Protein AF-0000000076357551 (afdb_homodimer)

InterPro domains:
  IPR003406 Glycosyl transferase, family 14 [PF02485] (130-397)

pLDDT: mean 86.93, std 19.93, range [25.78, 98.94]

Foldseek 3Di:
DVVVVVVVVVVVVVCVVVVVVCCVVVVVVCLVPPVPQELVVLAPLPPPVSLVVLCVQQFQDPCQVVLLQQQVPPDDPPLPQFPQPVPPDFDPPAQDLVNLVVLLVPLVSNCRVNRAREYDNYPLLQVAEEEEEEEEEDRVPLVVLQCSQADYQLYAYEYAYAPPHDPSSVVSNQSNQVSHPRRHYFPDHFNDAPQACSVVVSSLSRLVVVLVDPRPHWKYKYYYSFKHFLAASVLVSVVVVVLVFAKFFAWAADDPVVVQQQQFFWDDDNHIDTDPHGADDQQADADWIFGALIMMHTNQLSVCCPPPPSNVSNSVSLRGGGNSSGTSVNRLLQHVVRTNHHHNDRVPGDHPQRTQTEAWDFQVQADDVVVPRPYHHASWDDDPRIHAHESNCSNVVSPGNHGMYPGHDCSTHVVSSSSSSNQNSCCSSNVDGND/DVVVVVVVVVVVVVCVVVVVVCCVVVVVVVLPPPPVQELVVLAPLPPPVSLVVLCVQQFQDPCQVVLLQQQVPPDDPPLPQFPQPVPPDFDPPAQDLVNLLVLLVPLVSNCRVNRAREYDNYPLLQVAAEEEEEEEEDRVPLVVLQCSQADYQLYAYEYAYAPPHDPSSVVSNQSNQVSHPRRHYFPDHFNDAPQACSVVVSSLSRLVVVLVDPRPHWKYKYYYSFKHFLAASVLVSVVVVVLVFAKFFAWAADDPVVVQQQQFFWDDDNHIDTDPHGADDQQAPADWIFGALIMMHTNQLSVCCPPPPSNVSNSVSLRGGGNSSGTSVNRLLQHPVRTNHHHSDRVPGDHPQRTQTEAWDFQVQADDVVVPRPYHHASWDDDPRTHAHESNCSNVVSPGNHGMYPGHDCSGHVVSSSSSSNQNSCCSSNVDGND

Structure (mmCIF, N/CA/C/O backbone):
data_AF-0000000076357551-model_v1
#
loop_
_entity.id
_entity.type
_entity.pdbx_description
1 polymer 'Beta-1,3-galactosyl-O-glycosyl-glycoprotein beta-1,6-N-acetylglucosaminyltransferase 3'
#
loop_
_atom_site.group_PDB
_atom_site.id
_atom_site.type_symbol
_atom_site.label_atom_id
_atom_site.label_alt_id
_atom_site.label_comp_id
_atom_site.label_asym_id
_atom_site.label_entity_id
_atom_site.label_seq_id
_atom_site.pdbx_PDB_ins_code
_atom_site.Cartn_x
_atom_site.Cartn_y
_atom_site.Cartn_z
_atom_site.occupancy
_atom_site.B_iso_or_equiv
_atom_site.auth_seq_id
_atom_site.auth_comp_id
_atom_site.auth_asym_id
_atom_site.auth_atom_id
_atom_site.pdbx_PDB_model_num
ATOM 1 N N . MET A 1 1 ? -20.016 38.375 -65.75 1 25.78 1 MET A N 1
ATOM 2 C CA . MET A 1 1 ? -20.672 37.406 -64.875 1 25.78 1 MET A CA 1
ATOM 3 C C . MET A 1 1 ? -19.656 36.719 -63.969 1 25.78 1 MET A C 1
ATOM 5 O O . MET A 1 1 ? -20.031 36.031 -63.031 1 25.78 1 MET A O 1
ATOM 9 N N . LYS A 1 2 ? -18.375 36.719 -64.375 1 35.62 2 LYS A N 1
ATOM 10 C CA . LYS A 1 2 ? -17.234 36.125 -63.719 1 35.62 2 LYS A CA 1
ATOM 11 C C . LYS A 1 2 ? -16.812 36.938 -62.5 1 35.62 2 LYS A C 1
ATOM 13 O O . LYS A 1 2 ? -16.219 36.406 -61.562 1 35.62 2 LYS A O 1
ATOM 18 N N . ARG A 1 3 ? -16.953 38.25 -62.625 1 33.41 3 ARG A N 1
ATOM 19 C CA . ARG A 1 3 ? -16.422 39.094 -61.562 1 33.41 3 ARG A CA 1
ATOM 20 C C . ARG A 1 3 ? -17.297 39 -60.312 1 33.41 3 ARG A C 1
ATOM 22 O O . ARG A 1 3 ? -16.844 39.312 -59.219 1 33.41 3 ARG A O 1
ATOM 29 N N . TRP A 1 4 ? -18.594 38.75 -60.562 1 34 4 TRP A N 1
ATOM 30 C CA . TRP A 1 4 ? -19.531 38.719 -59.406 1 34 4 TRP A CA 1
ATOM 31 C C . TRP A 1 4 ? -19.328 37.469 -58.594 1 34 4 TRP A C 1
ATOM 33 O O . TRP A 1 4 ? -19.641 37.438 -57.406 1 34 4 TRP A O 1
ATOM 43 N N . THR A 1 5 ? -18.875 36.281 -59.219 1 40.31 5 THR A N 1
ATOM 44 C CA . THR A 1 5 ? -18.75 35.031 -58.5 1 40.31 5 THR A CA 1
ATOM 45 C C . THR A 1 5 ? -17.578 35.094 -57.5 1 40.31 5 THR A C 1
ATOM 47 O O . THR A 1 5 ? -17.594 34.406 -56.5 1 40.31 5 THR A O 1
ATOM 50 N N . ARG A 1 6 ? -16.547 35.938 -57.812 1 41.34 6 ARG A N 1
ATOM 51 C CA . ARG A 1 6 ? -15.414 35.969 -56.906 1 41.34 6 ARG A CA 1
ATOM 52 C C . ARG A 1 6 ? -15.766 36.75 -55.625 1 41.34 6 ARG A C 1
ATOM 54 O O . ARG A 1 6 ? -15.156 36.531 -54.562 1 41.34 6 ARG A O 1
ATOM 61 N N . PHE A 1 7 ? -16.688 37.75 -55.812 1 40.28 7 PHE A N 1
ATOM 62 C CA . PHE A 1 7 ? -17.016 38.531 -54.625 1 40.28 7 PHE A CA 1
ATOM 63 C C . PHE A 1 7 ? -17.875 37.719 -53.656 1 40.28 7 PHE A C 1
ATOM 65 O O . PHE A 1 7 ? -17.688 37.781 -52.438 1 40.28 7 PHE A O 1
ATOM 72 N N . LEU A 1 8 ? -18.781 36.844 -54.219 1 39.62 8 LEU A N 1
ATOM 73 C CA . LEU A 1 8 ? -19.625 36.062 -53.312 1 39.62 8 LEU A CA 1
ATOM 74 C C . LEU A 1 8 ? -18.812 34.938 -52.656 1 39.62 8 LEU A C 1
ATOM 76 O O . LEU A 1 8 ? -19.094 34.562 -51.531 1 39.62 8 LEU A O 1
ATOM 80 N N . LEU A 1 9 ? -17.719 34.469 -53.344 1 42 9 LEU A N 1
ATOM 81 C CA . LEU A 1 9 ? -16.922 33.438 -52.688 1 42 9 LEU A CA 1
ATOM 82 C C . LEU A 1 9 ? -16.125 34.031 -51.531 1 42 9 LEU A C 1
ATOM 84 O O . LEU A 1 9 ? -15.945 33.375 -50.5 1 42 9 LEU A O 1
ATOM 88 N N . LYS A 1 10 ? -15.75 35.312 -51.688 1 40.88 10 LYS A N 1
ATOM 89 C CA . LYS A 1 10 ? -15.039 35.906 -50.531 1 40.88 10 LYS A CA 1
ATOM 90 C C . LYS A 1 10 ? -15.984 36.188 -49.375 1 40.88 10 LYS A C 1
ATOM 92 O O . LYS A 1 10 ? -15.578 36.125 -48.219 1 40.88 10 LYS A O 1
ATOM 97 N N . LEU A 1 11 ? -17.25 36.531 -49.719 1 39.38 11 LEU A N 1
ATOM 98 C CA . LEU A 1 11 ? -18.156 36.75 -48.625 1 39.38 11 LEU A CA 1
ATOM 99 C C . LEU A 1 11 ? -18.469 35.438 -47.906 1 39.38 11 LEU A C 1
ATOM 101 O O . LEU A 1 11 ? -18.641 35.406 -46.688 1 39.38 11 LEU A O 1
ATOM 105 N N . VAL A 1 12 ? -18.562 34.312 -48.75 1 41.03 12 VAL A N 1
ATOM 106 C CA . VAL A 1 12 ? -18.844 33.031 -48.062 1 41.03 12 VAL A CA 1
ATOM 107 C C . VAL A 1 12 ? -17.641 32.594 -47.25 1 41.03 12 VAL A C 1
ATOM 109 O O . VAL A 1 12 ? -17.781 32.062 -46.156 1 41.03 12 VAL A O 1
ATOM 112 N N . THR A 1 13 ? -16.375 32.906 -47.812 1 40.69 13 THR A N 1
ATOM 113 C CA . THR A 1 13 ? -15.234 32.531 -47 1 40.69 13 THR A CA 1
ATOM 114 C C . THR A 1 13 ? -15.141 33.406 -45.75 1 40.69 13 THR A C 1
ATOM 116 O O . THR A 1 13 ? -14.734 32.969 -44.688 1 40.69 13 THR A O 1
ATOM 119 N N . LEU A 1 14 ? -15.531 34.719 -45.906 1 38.53 14 LEU A N 1
ATOM 120 C CA . LEU A 1 14 ? -15.469 35.562 -44.719 1 38.53 14 LEU A CA 1
ATOM 121 C C . LEU A 1 14 ? -16.594 35.219 -43.75 1 38.53 14 LEU A C 1
ATOM 123 O O . LEU A 1 14 ? -16.422 35.25 -42.531 1 38.53 14 LEU A O 1
ATOM 127 N N . THR A 1 15 ? -17.766 34.812 -44.344 1 38.78 15 THR A N 1
ATOM 128 C CA . THR A 1 15 ? -18.797 34.406 -43.406 1 38.78 15 THR A CA 1
ATOM 129 C C . THR A 1 15 ? -18.453 33.094 -42.75 1 38.78 15 THR A C 1
ATOM 131 O O . THR A 1 15 ? -18.828 32.844 -41.594 1 38.78 15 THR A O 1
ATOM 134 N N . VAL A 1 16 ? -17.766 32.125 -43.531 1 40.69 16 VAL A N 1
ATOM 135 C CA . VAL A 1 16 ? -17.375 30.891 -42.875 1 40.69 16 VAL A CA 1
ATOM 136 C C . VAL A 1 16 ? -16.25 31.156 -41.875 1 40.69 16 VAL A C 1
ATOM 138 O O . VAL A 1 16 ? -16.203 30.562 -40.781 1 40.69 16 VAL A O 1
ATOM 141 N N . LEU A 1 17 ? -15.312 32.094 -42.188 1 38.75 17 LEU A N 1
ATOM 142 C CA . LEU A 1 17 ? -14.297 32.406 -41.188 1 38.75 17 LEU A CA 1
ATOM 143 C C . LEU A 1 17 ? -14.898 33.219 -40.031 1 38.75 17 LEU A C 1
ATOM 145 O O . LEU A 1 17 ? -14.508 33.031 -38.875 1 38.75 17 LEU A O 1
ATOM 149 N N . CYS A 1 18 ? -15.797 34.188 -40.312 1 36.44 18 CYS A N 1
ATOM 150 C CA . CYS A 1 18 ? -16.422 34.906 -39.188 1 36.44 18 CYS A CA 1
ATOM 151 C C . CYS A 1 18 ? -17.375 34 -38.438 1 36.44 18 CYS A C 1
ATOM 153 O O . CYS A 1 18 ? -17.625 34.25 -37.25 1 36.44 18 CYS A O 1
ATOM 155 N N . SER A 1 19 ? -18.094 33.062 -39.094 1 39.62 19 SER A N 1
ATOM 156 C CA . SER A 1 19 ? -18.922 32.156 -38.312 1 39.62 19 SER A CA 1
ATOM 157 C C . SER A 1 19 ? -18.062 31.172 -37.531 1 39.62 19 SER A C 1
ATOM 159 O O . SER A 1 19 ? -18.469 30.703 -36.469 1 39.62 19 SER A O 1
ATOM 161 N N . GLY A 1 20 ? -16.859 30.828 -37.969 1 37.97 20 GLY A N 1
ATOM 162 C CA . GLY A 1 20 ? -15.93 30.078 -37.156 1 37.97 20 GLY A CA 1
ATOM 163 C C . GLY A 1 20 ? -15.359 30.891 -36 1 37.97 20 GLY A C 1
ATOM 164 O O . GLY A 1 20 ? -15.18 30.375 -34.906 1 37.97 20 GLY A O 1
ATOM 165 N N . ALA A 1 21 ? -15.023 32.156 -36.219 1 41.28 21 ALA A N 1
ATOM 166 C CA . ALA A 1 21 ? -14.586 33.031 -35.125 1 41.28 21 ALA A CA 1
ATOM 167 C C . ALA A 1 21 ? -15.734 33.344 -34.188 1 41.28 21 ALA A C 1
ATOM 169 O O . ALA A 1 21 ? -15.539 33.469 -32.969 1 41.28 21 ALA A O 1
ATOM 170 N N . PHE A 1 22 ? -16.953 33.594 -34.688 1 41.53 22 PHE A N 1
ATOM 171 C CA . PHE A 1 22 ? -18.078 33.812 -33.781 1 41.53 22 PHE A CA 1
ATOM 172 C C . PHE A 1 22 ? -18.406 32.531 -33.031 1 41.53 22 PHE A C 1
ATOM 174 O O . PHE A 1 22 ? -18.812 32.594 -31.859 1 41.53 22 PHE A O 1
ATOM 181 N N . PHE A 1 23 ? -18.281 31.344 -33.656 1 40.5 23 PHE A N 1
ATOM 182 C CA . PHE A 1 23 ? -18.453 30.125 -32.875 1 40.5 23 PHE A CA 1
ATOM 183 C C . PHE A 1 23 ? -17.328 29.938 -31.875 1 40.5 23 PHE A C 1
ATOM 185 O O . PHE A 1 23 ? -17.547 29.484 -30.75 1 40.5 23 PHE A O 1
ATOM 192 N N . VAL A 1 24 ? -16.094 30.375 -32.219 1 40.41 24 VAL A N 1
ATOM 193 C CA . VAL A 1 24 ? -15.016 30.328 -31.234 1 40.41 24 VAL A CA 1
ATOM 194 C C . VAL A 1 24 ? -15.219 31.422 -30.188 1 40.41 24 VAL A C 1
ATOM 196 O O . VAL A 1 24 ? -15.055 31.188 -28.984 1 40.41 24 VAL A O 1
ATOM 199 N N . THR A 1 25 ? -15.625 32.656 -30.594 1 40.34 25 THR A N 1
ATOM 200 C CA . THR A 1 25 ? -15.875 33.719 -29.609 1 40.34 25 THR A CA 1
ATOM 201 C C . THR A 1 25 ? -17.141 33.406 -28.812 1 40.34 25 THR A C 1
ATOM 203 O O . THR A 1 25 ? -17.203 33.688 -27.609 1 40.34 25 THR A O 1
ATOM 206 N N . ARG A 1 26 ? -18.219 33.031 -29.469 1 38.56 26 ARG A N 1
ATOM 207 C CA . ARG A 1 26 ? -19.391 32.656 -28.688 1 38.56 26 ARG A CA 1
ATOM 208 C C . ARG A 1 26 ? -19.094 31.438 -27.812 1 38.56 26 ARG A C 1
ATOM 210 O O . ARG A 1 26 ? -19.547 31.375 -26.656 1 38.56 26 ARG A O 1
ATOM 217 N N . ASN A 1 27 ? -18.406 30.406 -28.297 1 37.94 27 ASN A N 1
ATOM 218 C CA . ASN A 1 27 ? -17.969 29.297 -27.438 1 37.94 27 ASN A CA 1
ATOM 219 C C . ASN A 1 27 ? -16.969 29.75 -26.391 1 37.94 27 ASN A C 1
ATOM 221 O O . ASN A 1 27 ? -17 29.281 -25.25 1 37.94 27 ASN A O 1
ATOM 225 N N . LEU A 1 28 ? -16.094 30.703 -26.703 1 38.53 28 LEU A N 1
ATOM 226 C CA . LEU A 1 28 ? -15.25 31.328 -25.703 1 38.53 28 LEU A CA 1
ATOM 227 C C . LEU A 1 28 ? -16.078 32.219 -24.766 1 38.53 28 LEU A C 1
ATOM 229 O O . LEU A 1 28 ? -15.828 32.219 -23.547 1 38.53 28 LEU A O 1
ATOM 233 N N . LEU A 1 29 ? -16.953 33.062 -25.25 1 37.53 29 LEU A N 1
ATOM 234 C CA . LEU A 1 29 ? -17.828 33.844 -24.391 1 37.53 29 LEU A CA 1
ATOM 235 C C . LEU A 1 29 ? -18.766 32.938 -23.609 1 37.53 29 LEU A C 1
ATOM 237 O O . LEU A 1 29 ? -19.047 33.219 -22.438 1 37.53 29 LEU A O 1
ATOM 241 N N . LEU A 1 30 ? -19.344 31.953 -24.203 1 35.62 30 LEU A N 1
ATOM 242 C CA . LEU A 1 30 ? -20.094 30.969 -23.422 1 35.62 30 LEU A CA 1
ATOM 243 C C . LEU A 1 30 ? -19.188 30.25 -22.438 1 35.62 30 LEU A C 1
ATOM 245 O O . LEU A 1 30 ? -19.594 29.922 -21.328 1 35.62 30 LEU A O 1
ATOM 249 N N . CYS A 1 31 ? -17.969 29.953 -22.797 1 35.91 31 CYS A N 1
ATOM 250 C CA . CYS A 1 31 ? -17.016 29.438 -21.812 1 35.91 31 CYS A CA 1
ATOM 251 C C . CYS A 1 31 ? -16.672 30.484 -20.766 1 35.91 31 CYS A C 1
ATOM 253 O O . CYS A 1 31 ? -16.516 30.172 -19.578 1 35.91 31 CYS A O 1
ATOM 255 N N . ARG A 1 32 ? -16.453 31.766 -21.078 1 37.69 32 ARG A N 1
ATOM 256 C CA . ARG A 1 32 ? -16.156 32.812 -20.109 1 37.69 32 ARG A CA 1
ATOM 257 C C . ARG A 1 32 ? -17.328 33.031 -19.156 1 37.69 32 ARG A C 1
ATOM 259 O O . ARG A 1 32 ? -17.141 33.25 -17.969 1 37.69 32 ARG A O 1
ATOM 266 N N . LYS A 1 33 ? -18.578 33.469 -19.656 1 36.5 33 LYS A N 1
ATOM 267 C CA . LYS A 1 33 ? -19.656 33.812 -18.75 1 36.5 33 LYS A CA 1
ATOM 268 C C . LYS A 1 33 ? -20.031 32.625 -17.859 1 36.5 33 LYS A C 1
ATOM 270 O O . LYS A 1 33 ? -20.344 32.812 -16.688 1 36.5 33 LYS A O 1
ATOM 275 N N . SER A 1 34 ? -20.469 31.5 -18.469 1 34.41 34 SER A N 1
ATOM 276 C CA . SER A 1 34 ? -21.031 30.375 -17.719 1 34.41 34 SER A CA 1
ATOM 277 C C . SER A 1 34 ? -19.953 29.641 -16.938 1 34.41 34 SER A C 1
ATOM 279 O O . SER A 1 34 ? -20.156 28.516 -16.484 1 34.41 34 SER A O 1
ATOM 281 N N . PHE A 1 35 ? -18.75 29.984 -17.078 1 39.78 35 PHE A N 1
ATOM 282 C CA . PHE A 1 35 ? -17.906 29.234 -16.141 1 39.78 35 PHE A CA 1
ATOM 283 C C . PHE A 1 35 ? -18.359 29.453 -14.703 1 39.78 35 PHE A C 1
ATOM 285 O O . PHE A 1 35 ? -17.641 30.078 -13.914 1 39.78 35 PHE A O 1
ATOM 292 N N . GLN A 1 36 ? -19.375 30.047 -14.477 1 33.44 36 GLN A N 1
ATOM 293 C CA . GLN A 1 36 ? -19.859 30.078 -13.109 1 33.44 36 GLN A CA 1
ATOM 294 C C . GLN A 1 36 ? -19.922 28.672 -12.508 1 33.44 36 GLN A C 1
ATOM 296 O O . GLN A 1 36 ? -20.938 27.969 -12.633 1 33.44 36 GLN A O 1
ATOM 301 N N . GLY A 1 37 ? -18.812 28.078 -12.039 1 39.44 37 GLY A N 1
ATOM 302 C CA . GLY A 1 37 ? -18.484 27.188 -10.938 1 39.44 37 GLY A CA 1
ATOM 303 C C . GLY A 1 37 ? -19.078 25.797 -11.086 1 39.44 37 GLY A C 1
ATOM 304 O O . GLY A 1 37 ? -19.266 25.094 -10.102 1 39.44 37 GLY A O 1
ATOM 305 N N . ASN A 1 38 ? -19.781 25.453 -12.164 1 42.03 38 ASN A N 1
ATOM 306 C CA . ASN A 1 38 ? -20.453 24.156 -12.023 1 42.03 38 ASN A CA 1
ATOM 307 C C . ASN A 1 38 ? -19.594 23.016 -12.555 1 42.03 38 ASN A C 1
ATOM 309 O O . ASN A 1 38 ? -19.047 23.109 -13.664 1 42.03 38 ASN A O 1
ATOM 313 N N . TRP A 1 39 ? -19.172 22.109 -11.75 1 45.03 39 TRP A N 1
ATOM 314 C CA . TRP A 1 39 ? -18.469 20.859 -12.008 1 45.03 39 TRP A CA 1
ATOM 315 C C . TRP A 1 39 ? -19.047 20.156 -13.234 1 45.03 39 TRP A C 1
ATOM 317 O O . TRP A 1 39 ? -18.312 19.5 -13.984 1 45.03 39 TRP A O 1
ATOM 327 N N . GLU A 1 40 ? -20.297 20.234 -13.414 1 46.78 40 GLU A N 1
ATOM 328 C CA . GLU A 1 40 ? -20.922 19.484 -14.492 1 46.78 40 GLU A CA 1
ATOM 329 C C . GLU A 1 40 ? -20.297 19.828 -15.844 1 46.78 40 GLU A C 1
ATOM 331 O O . GLU A 1 40 ? -20.203 18.969 -16.719 1 46.78 40 GLU A O 1
ATOM 336 N N . GLU A 1 41 ? -19.922 20.953 -15.906 1 47.31 41 GLU A N 1
ATOM 337 C CA . GLU A 1 41 ? -19.344 21.312 -17.188 1 47.31 41 GLU A CA 1
ATOM 338 C C . GLU A 1 41 ? -17.875 20.875 -17.281 1 47.31 41 GLU A C 1
ATOM 340 O O . GLU A 1 41 ? -17.375 20.609 -18.375 1 47.31 41 GLU A O 1
ATOM 345 N N . PHE A 1 42 ? -17.234 20.875 -16.25 1 50.62 42 PHE A N 1
ATOM 346 C CA . PHE A 1 42 ? -15.875 20.344 -16.203 1 50.62 42 PHE A CA 1
ATOM 347 C C . PHE A 1 42 ? -15.867 18.844 -16.422 1 50.62 42 PHE A C 1
ATOM 349 O O . PHE A 1 42 ? -14.852 18.266 -16.797 1 50.62 42 PHE A O 1
ATOM 356 N N . GLY A 1 43 ? -17 18.281 -16.234 1 49.03 43 GLY A N 1
ATOM 357 C CA . GLY A 1 43 ? -17.094 16.828 -16.141 1 49.03 43 GLY A CA 1
ATOM 358 C C . GLY A 1 43 ? -16.781 16.109 -17.438 1 49.03 43 GLY A C 1
ATOM 359 O O . GLY A 1 43 ? -16.703 14.883 -17.469 1 49.03 43 GLY A O 1
ATOM 360 N N . ASP A 1 44 ? -16.984 16.891 -18.531 1 50.41 44 ASP A N 1
ATOM 361 C CA . ASP A 1 44 ? -16.719 16.094 -19.734 1 50.41 44 ASP A CA 1
ATOM 362 C C . ASP A 1 44 ? -15.227 16.016 -20.016 1 50.41 44 ASP A C 1
ATOM 364 O O . ASP A 1 44 ? -14.625 16.984 -20.484 1 50.41 44 ASP A O 1
ATOM 368 N N . PRO A 1 45 ? -14.508 15.133 -19.453 1 52.97 45 PRO A N 1
ATOM 369 C CA . PRO A 1 45 ? -13.062 15 -19.641 1 52.97 45 PRO A CA 1
ATOM 370 C C . PRO A 1 45 ? -12.641 15.172 -21.109 1 52.97 45 PRO A C 1
ATOM 372 O O . PRO A 1 45 ? -11.453 15.352 -21.391 1 52.97 45 PRO A O 1
ATOM 375 N N . THR A 1 46 ? -13.555 15.078 -21.984 1 52.22 46 THR A N 1
ATOM 376 C CA . THR A 1 46 ? -13.234 15.086 -23.406 1 52.22 46 THR A CA 1
ATOM 377 C C . THR A 1 46 ? -13.133 16.516 -23.938 1 52.22 46 THR A C 1
ATOM 379 O O . THR A 1 46 ? -12.641 16.734 -25.047 1 52.22 46 THR A O 1
ATOM 382 N N . ASN A 1 47 ? -13.594 17.328 -23.078 1 62.25 47 ASN A N 1
ATOM 383 C CA . ASN A 1 47 ? -13.5 18.688 -23.625 1 62.25 47 ASN A CA 1
ATOM 384 C C . ASN A 1 47 ? -12.141 19.312 -23.344 1 62.25 47 ASN A C 1
ATOM 386 O O . ASN A 1 47 ? -11.984 20.062 -22.391 1 62.25 47 ASN A O 1
ATOM 390 N N . LYS A 1 48 ? -11.148 19.062 -24.094 1 69.06 48 LYS A N 1
ATOM 391 C CA . LYS A 1 48 ? -9.758 19.484 -23.969 1 69.06 48 LYS A CA 1
ATOM 392 C C . LYS A 1 48 ? -9.648 21.016 -23.984 1 69.06 48 LYS A C 1
ATOM 394 O O . LYS A 1 48 ? -8.828 21.578 -23.25 1 69.06 48 LYS A O 1
ATOM 399 N N . GLU A 1 49 ? -10.438 21.641 -24.688 1 70.38 49 GLU A N 1
ATOM 400 C CA . GLU A 1 49 ? -10.375 23.109 -24.797 1 70.38 49 GLU A CA 1
ATOM 401 C C . GLU A 1 49 ? -10.797 23.766 -23.484 1 70.38 49 GLU A C 1
ATOM 403 O O . GLU A 1 49 ? -10.172 24.734 -23.031 1 70.38 49 GLU A O 1
ATOM 408 N N . LEU A 1 50 ? -11.773 23.188 -22.969 1 72.88 50 LEU A N 1
ATOM 409 C CA . LEU A 1 50 ? -12.258 23.75 -21.703 1 72.88 50 LEU A CA 1
ATOM 410 C C . LEU A 1 50 ? -11.219 23.578 -20.609 1 72.88 50 LEU A C 1
ATOM 412 O O . LEU A 1 50 ? -11.016 24.484 -19.797 1 72.88 50 LEU A O 1
ATOM 416 N N . ARG A 1 51 ? -10.57 22.5 -20.609 1 76.62 51 ARG A N 1
ATOM 417 C CA . ARG A 1 51 ? -9.539 22.234 -19.609 1 76.62 51 ARG A CA 1
ATOM 418 C C . ARG A 1 51 ? -8.375 23.203 -19.766 1 76.62 51 ARG A C 1
ATOM 420 O O . ARG A 1 51 ? -7.812 23.672 -18.766 1 76.62 51 ARG A O 1
ATOM 427 N N . TYR A 1 52 ? -8.078 23.438 -20.969 1 76.19 52 TYR A N 1
ATOM 428 C CA . TYR A 1 52 ? -6.996 24.375 -21.219 1 76.19 52 TYR A CA 1
ATOM 429 C C . TYR A 1 52 ? -7.336 25.766 -20.672 1 76.19 52 TYR A C 1
ATOM 431 O O . TYR A 1 52 ? -6.508 26.391 -20 1 76.19 52 TYR A O 1
ATOM 439 N N . TYR A 1 53 ? -8.508 26.219 -20.938 1 74.5 53 TYR A N 1
ATOM 440 C CA . TYR A 1 53 ? -8.914 27.531 -20.438 1 74.5 53 TYR A CA 1
ATOM 441 C C . TYR A 1 53 ? -8.953 27.562 -18.922 1 74.5 53 TYR A C 1
ATOM 443 O O . TYR A 1 53 ? -8.539 28.547 -18.297 1 74.5 53 TYR A O 1
ATOM 451 N N . TYR A 1 54 ? -9.414 26.453 -18.375 1 76.62 54 TYR A N 1
ATOM 452 C CA . TYR A 1 54 ? -9.445 26.359 -16.922 1 76.62 54 TYR A CA 1
ATOM 453 C C . TYR A 1 54 ? -8.031 26.406 -16.328 1 76.62 54 TYR A C 1
ATOM 455 O O . TYR A 1 54 ? -7.781 27.125 -15.367 1 76.62 54 TYR A O 1
ATOM 463 N N . TYR A 1 55 ? -7.223 25.734 -17 1 78.94 55 TYR A N 1
ATOM 464 C CA . TYR A 1 55 ? -5.852 25.719 -16.5 1 78.94 55 TYR A CA 1
ATOM 465 C C . TYR A 1 55 ? -5.207 27.094 -16.625 1 78.94 55 TYR A C 1
ATOM 467 O O . TYR A 1 55 ? -4.496 27.531 -15.719 1 78.94 55 TYR A O 1
ATOM 475 N N . LYS A 1 56 ? -5.449 27.734 -17.672 1 78 56 LYS A N 1
ATOM 476 C CA . LYS A 1 56 ? -4.871 29.047 -17.859 1 78 56 LYS A CA 1
ATOM 477 C C . LYS A 1 56 ? -5.344 30.016 -16.781 1 78 56 LYS A C 1
ATOM 479 O O . LYS A 1 56 ? -4.566 30.844 -16.281 1 78 56 LYS A O 1
ATOM 484 N N . SER A 1 57 ? -6.527 29.812 -16.438 1 80.56 57 SER A N 1
ATOM 485 C CA . SER A 1 57 ? -7.094 30.703 -15.438 1 80.56 57 SER A CA 1
ATOM 486 C C . SER A 1 57 ? -6.586 30.359 -14.039 1 80.56 57 SER A C 1
ATOM 488 O O . SER A 1 57 ? -6.57 31.219 -13.156 1 80.56 57 SER A O 1
ATOM 490 N N . LEU A 1 58 ? -6.141 29.172 -13.844 1 86.12 58 LEU A N 1
ATOM 491 C CA . LEU A 1 58 ? -5.766 28.719 -12.508 1 86.12 58 LEU A CA 1
ATOM 492 C C . LEU A 1 58 ? -4.258 28.5 -12.414 1 86.12 58 LEU A C 1
ATOM 494 O O . LEU A 1 58 ? -3.762 28.016 -11.391 1 86.12 58 LEU A O 1
ATOM 498 N N . HIS A 1 59 ? -3.615 28.922 -13.367 1 82.56 59 HIS A N 1
ATOM 499 C CA . HIS A 1 59 ? -2.17 28.75 -13.43 1 82.56 59 HIS A CA 1
ATOM 500 C C . HIS A 1 59 ? -1.466 29.562 -12.352 1 82.56 59 HIS A C 1
ATOM 502 O O . HIS A 1 59 ? -1.78 30.75 -12.156 1 82.56 59 HIS A O 1
ATOM 508 N N . LEU A 1 60 ? -0.482 29.016 -11.594 1 82.5 60 LEU A N 1
ATOM 509 C CA . LEU A 1 60 ? 0.068 29.641 -10.398 1 82.5 60 LEU A CA 1
ATOM 510 C C . LEU A 1 60 ? 1.446 30.234 -10.672 1 82.5 60 LEU A C 1
ATOM 512 O O . LEU A 1 60 ? 1.887 31.156 -9.977 1 82.5 60 LEU A O 1
ATOM 516 N N . SER A 1 61 ? 2.25 29.578 -11.453 1 74.75 61 SER A N 1
ATOM 517 C CA . SER A 1 61 ? 3.609 30.078 -11.594 1 74.75 61 SER A CA 1
ATOM 518 C C . SER A 1 61 ? 4.102 29.969 -13.031 1 74.75 61 SER A C 1
ATOM 520 O O . SER A 1 61 ? 3.615 29.125 -13.789 1 74.75 61 SER A O 1
ATOM 522 N N . ASP A 1 62 ? 5.004 30.922 -13.195 1 69.44 62 ASP A N 1
ATOM 523 C CA . ASP A 1 62 ? 5.594 30.953 -14.523 1 69.44 62 ASP A CA 1
ATOM 524 C C . ASP A 1 62 ? 6.883 30.125 -14.57 1 69.44 62 ASP A C 1
ATOM 526 O O . ASP A 1 62 ? 7.672 30.25 -15.508 1 69.44 62 ASP A O 1
ATOM 530 N N . GLN A 1 63 ? 7.055 29.359 -13.555 1 73.06 63 GLN A N 1
ATOM 531 C CA . GLN A 1 63 ? 8.289 28.594 -13.492 1 73.06 63 GLN A CA 1
ATOM 532 C C . GLN A 1 63 ? 8.148 27.281 -14.258 1 73.06 63 GLN A C 1
ATOM 534 O O . GLN A 1 63 ? 8.828 26.297 -13.945 1 73.06 63 GLN A O 1
ATOM 539 N N . GLY A 1 64 ? 7.375 27.219 -15.18 1 70.06 64 GLY A N 1
ATOM 540 C CA . GLY A 1 64 ? 7.027 26 -15.867 1 70.06 64 GLY A CA 1
ATOM 541 C C . GLY A 1 64 ? 8.227 25.281 -16.469 1 70.06 64 GLY A C 1
ATOM 542 O O . GLY A 1 64 ? 8.375 24.078 -16.328 1 70.06 64 GLY A O 1
ATOM 543 N N . SER A 1 65 ? 9.109 26.016 -17.062 1 71.75 65 SER A N 1
ATOM 544 C CA . SER A 1 65 ? 10.25 25.406 -17.734 1 71.75 65 SER A CA 1
ATOM 545 C C . SER A 1 65 ? 11.219 24.797 -16.734 1 71.75 65 SER A C 1
ATOM 547 O O . SER A 1 65 ? 11.672 23.672 -16.906 1 71.75 65 SER A O 1
ATOM 549 N N . VAL A 1 66 ? 11.508 25.484 -15.664 1 78.88 66 VAL A N 1
ATOM 550 C CA . VAL A 1 66 ? 12.414 25.016 -14.625 1 78.88 66 VAL A CA 1
ATOM 551 C C . VAL A 1 66 ? 11.812 23.766 -13.953 1 78.88 66 VAL A C 1
ATOM 553 O O . VAL A 1 66 ? 12.523 22.797 -13.703 1 78.88 66 VAL A O 1
ATOM 556 N N . CYS A 1 67 ? 10.578 23.781 -13.742 1 85.88 67 CYS A N 1
ATOM 557 C CA . CYS A 1 67 ? 9.891 22.688 -13.07 1 85.88 67 CYS A CA 1
ATOM 558 C C . CYS A 1 67 ? 9.898 21.422 -13.922 1 85.88 67 CYS A C 1
ATOM 560 O O . CYS A 1 67 ? 10.211 20.328 -13.43 1 85.88 67 CYS A O 1
ATOM 562 N N . SER A 1 68 ? 9.648 21.656 -15.195 1 81.5 68 SER A N 1
ATOM 563 C CA . SER A 1 68 ? 9.578 20.516 -16.109 1 81.5 68 SER A CA 1
ATOM 564 C C . SER A 1 68 ? 10.938 19.844 -16.25 1 81.5 68 SER A C 1
ATOM 566 O O . SER A 1 68 ? 11.031 18.609 -16.297 1 81.5 68 SER A O 1
ATOM 568 N N . GLU A 1 69 ? 11.898 20.562 -16.25 1 80.94 69 GLU A N 1
ATOM 569 C CA . GLU A 1 69 ? 13.242 20.016 -16.406 1 80.94 69 GLU A CA 1
ATOM 570 C C . GLU A 1 69 ? 13.672 19.25 -15.148 1 80.94 69 GLU A C 1
ATOM 572 O O . GLU A 1 69 ? 14.336 18.219 -15.25 1 80.94 69 GLU A O 1
ATOM 577 N N . THR A 1 70 ? 13.289 19.75 -14.062 1 81.88 70 THR A N 1
ATOM 578 C CA . THR A 1 70 ? 13.703 19.156 -12.797 1 81.88 70 THR A CA 1
ATOM 579 C C . THR A 1 70 ? 12.891 17.906 -12.492 1 81.88 70 THR A C 1
ATOM 581 O O . THR A 1 70 ? 13.445 16.875 -12.086 1 81.88 70 THR A O 1
ATOM 584 N N . ILE A 1 71 ? 11.633 17.953 -12.727 1 84.19 71 ILE A N 1
ATOM 585 C CA . ILE A 1 71 ? 10.734 16.859 -12.383 1 84.19 71 ILE A CA 1
ATOM 586 C C . ILE A 1 71 ? 10.852 15.75 -13.438 1 84.19 71 ILE A C 1
ATOM 588 O O . ILE A 1 71 ? 10.789 14.562 -13.109 1 84.19 71 ILE A O 1
ATOM 592 N N . GLY A 1 72 ? 10.922 16 -14.82 1 71.31 72 GLY A N 1
ATOM 593 C CA . GLY A 1 72 ? 10.984 15.031 -15.891 1 71.31 72 GLY A CA 1
ATOM 594 C C . GLY A 1 72 ? 12.305 14.273 -15.938 1 71.31 72 GLY A C 1
ATOM 595 O O . GLY A 1 72 ? 12.43 13.289 -16.656 1 71.31 72 GLY A O 1
ATOM 596 N N . GLY A 1 73 ? 13.234 14.414 -14.984 1 60.94 73 GLY A N 1
ATOM 597 C CA . GLY A 1 73 ? 14.453 13.633 -14.844 1 60.94 73 GLY A CA 1
ATOM 598 C C . GLY A 1 73 ? 15.484 13.945 -15.914 1 60.94 73 GLY A C 1
ATOM 599 O O . GLY A 1 73 ? 16.562 13.336 -15.953 1 60.94 73 GLY A O 1
ATOM 600 N N . ASN A 1 74 ? 15.008 14.32 -17.219 1 47.88 74 ASN A N 1
ATOM 601 C CA . ASN A 1 74 ? 15.984 14.469 -18.297 1 47.88 74 ASN A CA 1
ATOM 602 C C . ASN A 1 74 ? 17.078 15.469 -17.938 1 47.88 74 ASN A C 1
ATOM 604 O O . ASN A 1 74 ? 18.016 15.672 -18.703 1 47.88 74 ASN A O 1
ATOM 608 N N . GLY A 1 75 ? 16.969 16.328 -17.062 1 40.56 75 GLY A N 1
ATOM 609 C CA . GLY A 1 75 ? 17.922 17.422 -16.938 1 40.56 75 GLY A CA 1
ATOM 610 C C . GLY A 1 75 ? 18.984 17.156 -15.891 1 40.56 75 GLY A C 1
ATOM 611 O O . GLY A 1 75 ? 18.797 16.328 -15.008 1 40.56 75 GLY A O 1
ATOM 612 N N . THR A 1 76 ? 20.203 17.281 -16.25 1 39.81 76 THR A N 1
ATOM 613 C CA . THR A 1 76 ? 21.312 17.562 -15.344 1 39.81 76 THR A CA 1
ATOM 614 C C . THR A 1 76 ? 20.844 18.422 -14.164 1 39.81 76 THR A C 1
ATOM 616 O O . THR A 1 76 ? 20.234 19.484 -14.367 1 39.81 76 THR A O 1
ATOM 619 N N . ALA A 1 77 ? 20.547 17.688 -13.047 1 43.28 77 ALA A N 1
ATOM 620 C CA . ALA A 1 77 ? 20.328 18.469 -11.836 1 43.28 77 ALA A CA 1
ATOM 621 C C . ALA A 1 77 ? 21 19.828 -11.938 1 43.28 77 ALA A C 1
ATOM 623 O O . ALA A 1 77 ? 22.219 19.922 -12.078 1 43.28 77 ALA A O 1
ATOM 624 N N . ILE A 1 78 ? 20.484 20.719 -12.562 1 42.44 78 ILE A N 1
ATOM 625 C CA . ILE A 1 78 ? 21.109 22.016 -12.367 1 42.44 78 ILE A CA 1
ATOM 626 C C . ILE A 1 78 ? 21.375 22.25 -10.883 1 42.44 78 ILE A C 1
ATOM 628 O O . ILE A 1 78 ? 20.453 22.188 -10.062 1 42.44 78 ILE A O 1
ATOM 632 N N . PRO A 1 79 ? 22.562 22.016 -10.461 1 46 79 PRO A N 1
ATOM 633 C CA . PRO A 1 79 ? 22.875 22.469 -9.102 1 46 79 PRO A CA 1
ATOM 634 C C . PRO A 1 79 ? 22.203 23.797 -8.742 1 46 79 PRO A C 1
ATOM 636 O O . PRO A 1 79 ? 22.469 24.812 -9.367 1 46 79 PRO A O 1
ATOM 639 N N . HIS A 1 80 ? 20.906 23.766 -8.695 1 48.72 80 HIS A N 1
ATOM 640 C CA . HIS A 1 80 ? 20.312 25 -8.203 1 48.72 80 HIS A CA 1
ATOM 641 C C . HIS A 1 80 ? 20.609 25.203 -6.719 1 48.72 80 HIS A C 1
ATOM 643 O O . HIS A 1 80 ? 20.391 24.297 -5.91 1 48.72 80 HIS A O 1
ATOM 649 N N . THR A 1 81 ? 21.625 25.859 -6.43 1 48.97 81 THR A N 1
ATOM 650 C CA . THR A 1 81 ? 21.844 26.297 -5.055 1 48.97 81 THR A CA 1
ATOM 651 C C . THR A 1 81 ? 20.672 27.125 -4.551 1 48.97 81 THR A C 1
ATOM 653 O O . THR A 1 81 ? 20.328 28.141 -5.137 1 48.97 81 THR A O 1
ATOM 656 N N . PRO A 1 82 ? 19.797 26.438 -3.824 1 53.62 82 PRO A N 1
ATOM 657 C CA . PRO A 1 82 ? 18.734 27.281 -3.279 1 53.62 82 PRO A CA 1
ATOM 658 C C . PRO A 1 82 ? 19.203 28.703 -2.939 1 53.62 82 PRO A C 1
ATOM 660 O O . PRO A 1 82 ? 20.359 28.891 -2.553 1 53.62 82 PRO A O 1
ATOM 663 N N . PRO A 1 83 ? 18.703 29.656 -3.523 1 47.22 83 PRO A N 1
ATOM 664 C CA . PRO A 1 83 ? 19.156 30.984 -3.133 1 47.22 83 PRO A CA 1
ATOM 665 C C . PRO A 1 83 ? 19.266 31.156 -1.618 1 47.22 83 PRO A C 1
ATOM 667 O O . PRO A 1 83 ? 18.25 31.375 -0.948 1 47.22 83 PRO A O 1
ATOM 670 N N . ASN A 1 84 ? 19.703 30.188 -0.968 1 45.5 84 ASN A N 1
ATOM 671 C CA . ASN A 1 84 ? 19.844 30.484 0.454 1 45.5 84 ASN A CA 1
ATOM 672 C C . ASN A 1 84 ? 20.5 31.844 0.687 1 45.5 84 ASN A C 1
ATOM 674 O O . ASN A 1 84 ? 21.641 32.062 0.272 1 45.5 84 ASN A O 1
ATOM 678 N N . LYS A 1 85 ? 19.797 32.906 0.769 1 46.69 85 LYS A N 1
ATOM 679 C CA . LYS A 1 85 ? 20.453 34.031 1.389 1 46.69 85 LYS A CA 1
ATOM 680 C C . LYS A 1 85 ? 21.078 33.656 2.73 1 46.69 85 LYS A C 1
ATOM 682 O O . LYS A 1 85 ? 20.391 33.156 3.617 1 46.69 85 LYS A O 1
ATOM 687 N N . PRO A 1 86 ? 22.297 33.375 2.787 1 42.25 86 PRO A N 1
ATOM 688 C CA . PRO A 1 86 ? 23 33 4.016 1 42.25 86 PRO A CA 1
ATOM 689 C C . PRO A 1 86 ? 22.438 33.688 5.254 1 42.25 86 PRO A C 1
ATOM 691 O O . PRO A 1 86 ? 22.641 33.219 6.375 1 42.25 86 PRO A O 1
ATOM 694 N N . ASP A 1 87 ? 21.922 34.875 5.145 1 43.03 87 ASP A N 1
ATOM 695 C CA . ASP A 1 87 ? 21.859 35.719 6.344 1 43.03 87 ASP A CA 1
ATOM 696 C C . ASP A 1 87 ? 20.547 35.5 7.094 1 43.03 87 ASP A C 1
ATOM 698 O O . ASP A 1 87 ? 20.266 36.188 8.062 1 43.03 87 ASP A O 1
ATOM 702 N N . GLY A 1 88 ? 19.766 34.375 6.875 1 49.03 88 GLY A N 1
ATOM 703 C CA . GLY A 1 88 ? 18.562 34.188 7.672 1 49.03 88 GLY A CA 1
ATOM 704 C C . GLY A 1 88 ? 17.438 35.156 7.305 1 49.03 88 GLY A C 1
ATOM 705 O O . GLY A 1 88 ? 16.391 35.156 7.945 1 49.03 88 GLY A O 1
ATOM 706 N N . SER A 1 89 ? 17.641 36.094 6.449 1 52.25 89 SER A N 1
ATOM 707 C CA . SER A 1 89 ? 16.641 37.125 6.176 1 52.25 89 SER A CA 1
ATOM 708 C C . SER A 1 89 ? 15.531 36.594 5.277 1 52.25 89 SER A C 1
ATOM 710 O O . SER A 1 89 ? 15.789 35.781 4.371 1 52.25 89 SER A O 1
ATOM 712 N N . PRO A 1 90 ? 14.25 36.875 5.691 1 57.94 90 PRO A N 1
ATOM 713 C CA . PRO A 1 90 ? 13.117 36.438 4.859 1 57.94 90 PRO A CA 1
ATOM 714 C C . PRO A 1 90 ? 13.25 36.906 3.408 1 57.94 90 PRO A C 1
ATOM 716 O O . PRO A 1 90 ? 13.898 37.938 3.133 1 57.94 90 PRO A O 1
ATOM 719 N N . ARG A 1 91 ? 12.648 36.062 2.479 1 69.38 91 ARG A N 1
ATOM 720 C CA . ARG A 1 91 ? 12.602 36.375 1.054 1 69.38 91 ARG A CA 1
ATOM 721 C C . ARG A 1 91 ? 11.867 37.688 0.802 1 69.38 91 ARG A C 1
ATOM 723 O O . ARG A 1 91 ? 10.883 37.969 1.479 1 69.38 91 ARG A O 1
ATOM 730 N N . ALA A 1 92 ? 12.492 38.594 0.069 1 58.59 92 ALA A N 1
ATOM 731 C CA . ALA A 1 92 ? 11.914 39.875 -0.272 1 58.59 92 ALA A CA 1
ATOM 732 C C . ALA A 1 92 ? 10.477 39.75 -0.763 1 58.59 92 ALA A C 1
ATOM 734 O O . ALA A 1 92 ? 9.656 40.625 -0.564 1 58.59 92 ALA A O 1
ATOM 735 N N . THR A 1 93 ? 10.07 38.531 -1.185 1 70.69 93 THR A N 1
ATOM 736 C CA . THR A 1 93 ? 8.766 38.344 -1.81 1 70.69 93 THR A CA 1
ATOM 737 C C . THR A 1 93 ? 7.812 37.625 -0.854 1 70.69 93 THR A C 1
ATOM 739 O O . THR A 1 93 ? 6.719 37.219 -1.25 1 70.69 93 THR A O 1
ATOM 742 N N . ARG A 1 94 ? 8.172 37.781 0.367 1 81.25 94 ARG A N 1
ATOM 743 C CA . ARG A 1 94 ? 7.324 37.094 1.337 1 81.25 94 ARG A CA 1
ATOM 744 C C . ARG A 1 94 ? 6.008 37.844 1.538 1 81.25 94 ARG A C 1
ATOM 746 O O . ARG A 1 94 ? 5.996 39.062 1.711 1 81.25 94 ARG A O 1
ATOM 753 N N . VAL A 1 95 ? 4.969 37.094 1.426 1 90.75 95 VAL A N 1
ATOM 754 C CA . VAL A 1 95 ? 3.656 37.688 1.718 1 90.75 95 VAL A CA 1
ATOM 755 C C . VAL A 1 95 ? 3.434 37.719 3.229 1 90.75 95 VAL A C 1
ATOM 757 O O . VAL A 1 95 ? 3.547 36.688 3.904 1 90.75 95 VAL A O 1
ATOM 760 N N . THR A 1 96 ? 3.127 38.844 3.768 1 93.94 96 THR A N 1
ATOM 761 C CA . THR A 1 96 ? 3.072 39.031 5.211 1 93.94 96 THR A CA 1
ATOM 762 C C . THR A 1 96 ? 1.651 38.844 5.73 1 93.94 96 THR A C 1
ATOM 764 O O . THR A 1 96 ? 0.709 38.719 4.945 1 93.94 96 THR A O 1
ATOM 767 N N . GLU A 1 97 ? 1.517 38.906 7.055 1 96.62 97 GLU A N 1
ATOM 768 C CA . GLU A 1 97 ? 0.215 38.812 7.711 1 96.62 97 GLU A CA 1
ATOM 769 C C . GLU A 1 97 ? -0.686 39.969 7.285 1 96.62 97 GLU A C 1
ATOM 771 O O . GLU A 1 97 ? -1.871 39.781 7.012 1 96.62 97 GLU A O 1
ATOM 776 N N . ASN A 1 98 ? -0.068 41.125 7.207 1 96.44 98 ASN A N 1
ATOM 777 C CA . ASN A 1 98 ? -0.841 42.281 6.797 1 96.44 98 ASN A CA 1
ATOM 778 C C . ASN A 1 98 ? -1.349 42.156 5.363 1 96.44 98 ASN A C 1
ATOM 780 O O . ASN A 1 98 ? -2.447 42.594 5.043 1 96.44 98 ASN A O 1
ATOM 784 N N . ASP A 1 99 ? -0.579 41.594 4.57 1 96.69 99 ASP A N 1
ATOM 785 C CA . ASP A 1 99 ? -1.006 41.375 3.195 1 96.69 99 ASP A CA 1
ATOM 786 C C . ASP A 1 99 ? -2.248 40.469 3.15 1 96.69 99 ASP A C 1
ATOM 788 O O . ASP A 1 99 ? -3.188 40.75 2.402 1 96.69 99 ASP A O 1
ATOM 792 N N . TYR A 1 100 ? -2.238 39.5 3.92 1 97.69 100 TYR A N 1
ATOM 793 C CA . TYR A 1 100 ? -3.369 38.562 3.922 1 97.69 100 TYR A CA 1
ATOM 794 C C . TYR A 1 100 ? -4.605 39.219 4.52 1 97.69 100 TYR A C 1
ATOM 796 O O . TYR A 1 100 ? -5.727 39 4.055 1 97.69 100 TYR A O 1
ATOM 804 N N . LEU A 1 101 ? -4.43 40.062 5.551 1 97.69 101 LEU A N 1
ATOM 805 C CA . LEU A 1 101 ? -5.547 40.812 6.109 1 97.69 101 LEU A CA 1
ATOM 806 C C . LEU A 1 101 ? -6.176 41.719 5.059 1 97.69 101 LEU A C 1
ATOM 808 O O . LEU A 1 101 ? -7.398 41.812 4.977 1 97.69 101 LEU A O 1
ATOM 812 N N . ASN A 1 102 ? -5.355 42.25 4.262 1 97.44 102 ASN A N 1
ATOM 813 C CA . ASN A 1 102 ? -5.836 43.094 3.191 1 97.44 102 ASN A CA 1
ATOM 814 C C . ASN A 1 102 ? -6.516 42.312 2.086 1 97.44 102 ASN A C 1
ATOM 816 O O . ASN A 1 102 ? -7.613 42.656 1.644 1 97.44 102 ASN A O 1
ATOM 820 N N . MET A 1 103 ? -5.918 41.25 1.684 1 97.19 103 MET A N 1
ATOM 821 C CA . MET A 1 103 ? -6.434 40.469 0.579 1 97.19 103 MET A CA 1
ATOM 822 C C . MET A 1 103 ? -7.789 39.844 0.932 1 97.19 103 MET A C 1
ATOM 824 O O . MET A 1 103 ? -8.648 39.688 0.063 1 97.19 103 MET A O 1
ATOM 828 N N . THR A 1 104 ? -7.992 39.562 2.176 1 98 104 THR A N 1
ATOM 829 C CA . THR A 1 104 ? -9.188 38.844 2.584 1 98 104 THR A CA 1
ATOM 830 C C . THR A 1 104 ? -10.32 39.781 2.934 1 98 104 THR A C 1
ATOM 832 O O . THR A 1 104 ? -11.398 39.344 3.355 1 98 104 THR A O 1
ATOM 835 N N . SER A 1 105 ? -10.094 41.031 2.846 1 97.75 105 SER A N 1
ATOM 836 C CA . SER A 1 105 ? -11.172 42 3.027 1 97.75 105 SER A CA 1
ATOM 837 C C . SER A 1 105 ? -12.266 41.781 1.979 1 97.75 105 SER A C 1
ATOM 839 O O . SER A 1 105 ? -13.414 42.156 2.203 1 97.75 105 SER A O 1
ATOM 841 N N . ASP A 1 106 ? -11.922 41.25 0.858 1 98 106 ASP A N 1
ATOM 842 C CA . ASP A 1 106 ? -12.812 40.812 -0.204 1 98 106 ASP A CA 1
ATOM 843 C C . ASP A 1 106 ? -12.578 39.344 -0.535 1 98 106 ASP A C 1
ATOM 845 O O . ASP A 1 106 ? -11.719 39 -1.356 1 98 106 ASP A O 1
ATOM 849 N N . CYS A 1 107 ? -13.422 38.562 0.006 1 97.88 107 CYS A N 1
ATOM 850 C CA . CYS A 1 107 ? -13.211 37.125 -0.073 1 97.88 107 CYS A CA 1
ATOM 851 C C . CYS A 1 107 ? -13.359 36.625 -1.505 1 97.88 107 CYS A C 1
ATOM 853 O O . CYS A 1 107 ? -12.664 35.719 -1.924 1 97.88 107 CYS A O 1
ATOM 855 N N . VAL A 1 108 ? -14.258 37.188 -2.217 1 96.44 108 VAL A N 1
ATOM 856 C CA . VAL A 1 108 ? -14.453 36.812 -3.611 1 96.44 108 VAL A CA 1
ATOM 857 C C . VAL A 1 108 ? -13.188 37.125 -4.41 1 96.44 108 VAL A C 1
ATOM 859 O O . VAL A 1 108 ? -12.68 36.281 -5.137 1 96.44 108 VAL A O 1
ATOM 862 N N . ALA A 1 109 ? -12.703 38.312 -4.215 1 95.56 109 ALA A N 1
ATOM 863 C CA . ALA A 1 109 ? -11.469 38.688 -4.891 1 95.56 109 ALA A CA 1
ATOM 864 C C . ALA A 1 109 ? -10.289 37.844 -4.422 1 95.56 109 ALA A C 1
ATOM 866 O O . ALA A 1 109 ? -9.43 37.469 -5.223 1 95.56 109 ALA A O 1
ATOM 867 N N . PHE A 1 110 ? -10.227 37.594 -3.182 1 97.38 110 PHE A N 1
ATOM 868 C CA . PHE A 1 110 ? -9.148 36.812 -2.604 1 97.38 110 PHE A CA 1
ATOM 869 C C . PHE A 1 110 ? -9.078 35.438 -3.252 1 97.38 110 PHE A C 1
ATOM 871 O O . PHE A 1 110 ? -8.023 35.031 -3.736 1 97.38 110 PHE A O 1
ATOM 878 N N . LYS A 1 111 ? -10.25 34.719 -3.301 1 96.5 111 LYS A N 1
ATOM 879 C CA . LYS A 1 111 ? -10.305 33.375 -3.879 1 96.5 111 LYS A CA 1
ATOM 880 C C . LYS A 1 111 ? -9.914 33.406 -5.352 1 96.5 111 LYS A C 1
ATOM 882 O O . LYS A 1 111 ? -9.219 32.5 -5.828 1 96.5 111 LYS A O 1
ATOM 887 N N . ARG A 1 112 ? -10.344 34.438 -6.012 1 92.69 112 ARG A N 1
ATOM 888 C CA . ARG A 1 112 ? -10.047 34.562 -7.434 1 92.69 112 ARG A CA 1
ATOM 889 C C . ARG A 1 112 ? -8.562 34.844 -7.66 1 92.69 112 ARG A C 1
ATOM 891 O O . ARG A 1 112 ? -7.922 34.188 -8.484 1 92.69 112 ARG A O 1
ATOM 898 N N . THR A 1 113 ? -8.039 35.781 -6.914 1 93 113 THR A N 1
ATOM 899 C CA . THR A 1 113 ? -6.66 36.219 -7.102 1 93 113 THR A CA 1
ATOM 900 C C . THR A 1 113 ? -5.684 35.125 -6.691 1 93 113 THR A C 1
ATOM 902 O O . THR A 1 113 ? -4.648 34.906 -7.332 1 93 113 THR A O 1
ATOM 905 N N . ARG A 1 114 ? -6.059 34.438 -5.641 1 95.25 114 ARG A N 1
ATOM 906 C CA . ARG A 1 114 ? -5.195 33.375 -5.164 1 95.25 114 ARG A CA 1
ATOM 907 C C . ARG A 1 114 ? -5.461 32.062 -5.918 1 95.25 114 ARG A C 1
ATOM 909 O O . ARG A 1 114 ? -4.793 31.062 -5.688 1 95.25 114 ARG A O 1
ATOM 916 N N . LYS A 1 115 ? -6.477 32.031 -6.777 1 94.31 115 LYS A N 1
ATOM 917 C CA . LYS A 1 115 ? -6.758 30.984 -7.742 1 94.31 115 LYS A CA 1
ATOM 918 C C . LYS A 1 115 ? -7.141 29.688 -7.039 1 94.31 115 LYS A C 1
ATOM 920 O O . LYS A 1 115 ? -6.617 28.625 -7.367 1 94.31 115 LYS A O 1
ATOM 925 N N . TYR A 1 116 ? -8.055 29.781 -6.102 1 95.94 116 TYR A N 1
ATOM 926 C CA . TYR A 1 116 ? -8.594 28.609 -5.434 1 95.94 116 TYR A CA 1
ATOM 927 C C . TYR A 1 116 ? -9.516 27.828 -6.367 1 95.94 116 TYR A C 1
ATOM 929 O O . TYR A 1 116 ? -10.273 28.422 -7.137 1 95.94 116 TYR A O 1
ATOM 937 N N . VAL A 1 117 ? -9.414 26.562 -6.289 1 92.62 117 VAL A N 1
ATOM 938 C CA . VAL A 1 117 ? -10.367 25.703 -6.969 1 92.62 117 VAL A CA 1
ATOM 939 C C . VAL A 1 117 ? -11.617 25.531 -6.113 1 92.62 117 VAL A C 1
ATOM 941 O O . VAL A 1 117 ? -11.586 24.891 -5.07 1 92.62 117 VAL A O 1
ATOM 944 N N . THR A 1 118 ? -12.789 26.031 -6.598 1 92.06 118 THR A N 1
ATOM 945 C CA . THR A 1 118 ? -13.953 26.125 -5.727 1 92.06 118 THR A CA 1
ATOM 946 C C . THR A 1 118 ? -15.055 25.172 -6.184 1 92.06 118 THR A C 1
ATOM 948 O O . THR A 1 118 ? -16.219 25.344 -5.816 1 92.06 118 THR A O 1
ATOM 951 N N . PHE A 1 119 ? -14.781 24.219 -7.016 1 90.75 119 PHE A N 1
ATOM 952 C CA . PHE A 1 119 ? -15.719 23.188 -7.434 1 90.75 119 PHE A CA 1
ATOM 953 C C . PHE A 1 119 ? -15.016 21.828 -7.508 1 90.75 119 PHE A C 1
ATOM 955 O O . PHE A 1 119 ? -13.805 21.766 -7.707 1 90.75 119 PHE A O 1
ATOM 962 N N . PRO A 1 120 ? -15.781 20.812 -7.273 1 93.31 120 PRO A N 1
ATOM 963 C CA . PRO A 1 120 ? -15.164 19.484 -7.395 1 93.31 120 PRO A CA 1
ATOM 964 C C . PRO A 1 120 ? -14.711 19.172 -8.82 1 93.31 120 PRO A C 1
ATOM 966 O O . PRO A 1 120 ? -15.406 19.516 -9.781 1 93.31 120 PRO A O 1
ATOM 969 N N . LEU A 1 121 ? -13.586 18.531 -8.93 1 90.44 121 LEU A N 1
ATOM 970 C CA . LEU A 1 121 ? -13.016 18.266 -10.242 1 90.44 121 LEU A CA 1
ATOM 971 C C . LEU A 1 121 ? -13.477 16.922 -10.781 1 90.44 121 LEU A C 1
ATOM 973 O O . LEU A 1 121 ? -13.25 16.594 -11.953 1 90.44 121 LEU A O 1
ATOM 977 N N . SER A 1 122 ? -14.062 16.062 -9.953 1 87.62 122 SER A N 1
ATOM 978 C CA . SER A 1 122 ? -14.68 14.812 -10.375 1 87.62 122 SER A CA 1
ATOM 979 C C . SER A 1 122 ? -15.812 14.406 -9.445 1 87.62 122 SER A C 1
ATOM 981 O O . SER A 1 122 ? -15.891 14.883 -8.305 1 87.62 122 SER A O 1
ATOM 983 N N . GLU A 1 123 ? -16.656 13.492 -9.961 1 88.44 123 GLU A N 1
ATOM 984 C CA . GLU A 1 123 ? -17.734 12.977 -9.125 1 88.44 123 GLU A CA 1
ATOM 985 C C . GLU A 1 123 ? -17.203 12.148 -7.969 1 88.44 123 GLU A C 1
ATOM 987 O O . GLU A 1 123 ? -17.703 12.234 -6.848 1 88.44 123 GLU A O 1
ATOM 992 N N . GLU A 1 124 ? -16.172 11.406 -8.234 1 90.75 124 GLU A N 1
ATOM 993 C CA . GLU A 1 124 ? -15.555 10.578 -7.199 1 90.75 124 GLU A CA 1
ATOM 994 C C . GLU A 1 124 ? -15.055 11.438 -6.043 1 90.75 124 GLU A C 1
ATOM 996 O O . GLU A 1 124 ? -15.258 11.094 -4.875 1 90.75 124 GLU A O 1
ATOM 1001 N N . GLU A 1 125 ? -14.477 12.531 -6.34 1 94.81 125 GLU A N 1
ATOM 1002 C CA . GLU A 1 125 ? -14 13.453 -5.309 1 94.81 125 GLU A CA 1
ATOM 1003 C C . GLU A 1 125 ? -15.164 14.086 -4.555 1 94.81 125 GLU A C 1
ATOM 1005 O O . GLU A 1 125 ? -15.109 14.242 -3.334 1 94.81 125 GLU A O 1
ATOM 1010 N N . LYS A 1 126 ? -16.188 14.422 -5.297 1 94.94 126 LYS A N 1
ATOM 1011 C CA . LYS A 1 126 ? -17.344 15.102 -4.727 1 94.94 126 LYS A CA 1
ATOM 1012 C C . LYS A 1 126 ? -17.984 14.258 -3.631 1 94.94 126 LYS A C 1
ATOM 1014 O O . LYS A 1 126 ? -18.359 14.781 -2.58 1 94.94 126 LYS A O 1
ATOM 1019 N N . VAL A 1 127 ? -18 13 -3.832 1 95.62 127 VAL A N 1
ATOM 1020 C CA . VAL A 1 127 ? -18.781 12.164 -2.93 1 95.62 127 VAL A CA 1
ATOM 1021 C C . VAL A 1 127 ? -17.875 11.523 -1.891 1 95.62 127 VAL A C 1
ATOM 1023 O O . VAL A 1 127 ? -18.281 10.617 -1.161 1 95.62 127 VAL A O 1
ATOM 1026 N N . PHE A 1 128 ? -16.656 11.906 -1.827 1 97.75 128 PHE A N 1
ATOM 1027 C CA . PHE A 1 128 ? -15.711 11.352 -0.867 1 97.75 128 PHE A CA 1
ATOM 1028 C C . PHE A 1 128 ? -14.945 12.461 -0.156 1 97.75 128 PHE A C 1
ATOM 1030 O O . PHE A 1 128 ? -13.727 12.586 -0.317 1 97.75 128 PHE A O 1
ATOM 1037 N N . PRO A 1 129 ? -15.594 13.195 0.688 1 98.75 129 PRO A N 1
ATOM 1038 C CA . PRO A 1 129 ? -14.945 14.305 1.397 1 98.75 129 PRO A CA 1
ATOM 1039 C C . PRO A 1 129 ? -13.906 13.828 2.408 1 98.75 129 PRO A C 1
ATOM 1041 O O . PRO A 1 129 ? -14.094 12.789 3.055 1 98.75 129 PRO A O 1
ATOM 1044 N N . ILE A 1 130 ? -12.891 14.594 2.561 1 98.88 130 ILE A N 1
ATOM 1045 C CA . ILE A 1 130 ? -11.789 14.328 3.475 1 98.88 130 ILE A CA 1
ATOM 1046 C C . ILE A 1 130 ? -11.703 15.43 4.523 1 98.88 130 ILE A C 1
ATOM 1048 O O . ILE A 1 130 ? -11.992 16.594 4.227 1 98.88 130 ILE A O 1
ATOM 1052 N N . ALA A 1 131 ? -11.336 15.07 5.711 1 98.94 131 ALA A N 1
ATOM 1053 C CA . ALA A 1 131 ? -11.078 16.062 6.758 1 98.94 131 ALA A CA 1
ATOM 1054 C C . ALA A 1 131 ? -9.578 16.25 6.973 1 98.94 131 ALA A C 1
ATOM 1056 O O . ALA A 1 131 ? -8.805 15.297 6.883 1 98.94 131 ALA A O 1
ATOM 1057 N N . PHE A 1 132 ? -9.242 17.469 7.262 1 98.94 132 PHE A N 1
ATOM 1058 C CA . PHE A 1 132 ? -7.855 17.797 7.586 1 98.94 132 PHE A CA 1
ATOM 1059 C C . PHE A 1 132 ? -7.777 18.531 8.922 1 98.94 132 PHE A C 1
ATOM 1061 O O . PHE A 1 132 ? -8.562 19.438 9.195 1 98.94 132 PHE A O 1
ATOM 1068 N N . SER A 1 133 ? -6.918 18.094 9.797 1 98.88 133 SER A N 1
ATOM 1069 C CA . SER A 1 133 ? -6.457 18.844 10.953 1 98.88 133 SER A CA 1
ATOM 1070 C C . SER A 1 133 ? -5.102 19.5 10.688 1 98.88 133 SER A C 1
ATOM 1072 O O . SER A 1 133 ? -4.105 18.797 10.477 1 98.88 133 SER A O 1
ATOM 1074 N N . ILE A 1 134 ? -5.082 20.766 10.695 1 98.81 134 ILE A N 1
ATOM 1075 C CA . ILE A 1 134 ? -3.855 21.5 10.391 1 98.81 134 ILE A CA 1
ATOM 1076 C C . ILE A 1 134 ? -3.41 22.297 11.617 1 98.81 134 ILE A C 1
ATOM 1078 O O . ILE A 1 134 ? -4.051 23.281 12 1 98.81 134 ILE A O 1
ATOM 1082 N N . VAL A 1 135 ? -2.299 21.891 12.188 1 98.56 135 VAL A N 1
ATOM 1083 C CA . VAL A 1 135 ? -1.776 22.531 13.391 1 98.56 135 VAL A CA 1
ATOM 1084 C C . VAL A 1 135 ? -0.584 23.422 13.039 1 98.56 135 VAL A C 1
ATOM 1086 O O . VAL A 1 135 ? 0.443 22.922 12.562 1 98.56 135 VAL A O 1
ATOM 1089 N N . ILE A 1 136 ? -0.758 24.734 13.297 1 98.38 136 ILE A N 1
ATOM 1090 C CA . ILE A 1 136 ? 0.269 25.672 12.836 1 98.38 136 ILE A CA 1
ATOM 1091 C C . ILE A 1 136 ? 0.612 26.656 13.945 1 98.38 136 ILE A C 1
ATOM 1093 O O . ILE A 1 136 ? -0.156 26.812 14.898 1 98.38 136 ILE A O 1
ATOM 1097 N N . HIS A 1 137 ? 1.836 27.344 13.82 1 97.06 137 HIS A N 1
ATOM 1098 C CA . HIS A 1 137 ? 2.244 28.266 14.867 1 97.06 137 HIS A CA 1
ATOM 1099 C C . HIS A 1 137 ? 2.887 29.516 14.273 1 97.06 137 HIS A C 1
ATOM 1101 O O . HIS A 1 137 ? 3.074 30.516 14.969 1 97.06 137 HIS A O 1
ATOM 1107 N N . GLU A 1 138 ? 3.262 29.406 12.969 1 94.38 138 GLU A N 1
ATOM 1108 C CA . GLU A 1 138 ? 3.877 30.562 12.312 1 94.38 138 GLU A CA 1
ATOM 1109 C C . GLU A 1 138 ? 3.791 30.438 10.797 1 94.38 138 GLU A C 1
ATOM 1111 O O . GLU A 1 138 ? 3.248 29.469 10.273 1 94.38 138 GLU A O 1
ATOM 1116 N N . ASN A 1 139 ? 4.227 31.5 10.016 1 94.12 139 ASN A N 1
ATOM 1117 C CA . ASN A 1 139 ? 4.359 31.531 8.562 1 94.12 139 ASN A CA 1
ATOM 1118 C C . ASN A 1 139 ? 3.008 31.391 7.871 1 94.12 139 ASN A C 1
ATOM 1120 O O . ASN A 1 139 ? 2.709 30.344 7.301 1 94.12 139 ASN A O 1
ATOM 1124 N N . VAL A 1 140 ? 2.344 32.469 7.82 1 97.06 140 VAL A N 1
ATOM 1125 C CA . VAL A 1 140 ? 1 32.469 7.258 1 97.06 140 VAL A CA 1
ATOM 1126 C C . VAL A 1 140 ? 1.068 32.156 5.762 1 97.06 140 VAL A C 1
ATOM 1128 O O . VAL A 1 140 ? 0.159 31.547 5.203 1 97.06 140 VAL A O 1
ATOM 1131 N N . GLU A 1 141 ? 2.127 32.531 5.137 1 97.12 141 GLU A N 1
ATOM 1132 C CA . GLU A 1 141 ? 2.289 32.25 3.715 1 97.12 141 GLU A CA 1
ATOM 1133 C C . GLU A 1 141 ? 2.324 30.75 3.445 1 97.12 141 GLU A C 1
ATOM 1135 O O . GLU A 1 141 ? 1.634 30.25 2.551 1 97.12 141 GLU A O 1
ATOM 1140 N N . MET A 1 142 ? 3.152 30.047 4.215 1 96.88 142 MET A N 1
ATOM 1141 C CA . MET A 1 142 ? 3.248 28.594 4.051 1 96.88 142 MET A CA 1
ATOM 1142 C C . MET A 1 142 ? 1.903 27.938 4.32 1 96.88 142 MET A C 1
ATOM 1144 O O . MET A 1 142 ? 1.497 27.031 3.586 1 96.88 142 MET A O 1
ATOM 1148 N N . PHE A 1 143 ? 1.267 28.469 5.309 1 98.19 143 PHE A N 1
ATOM 1149 C CA . PHE A 1 143 ? -0.055 27.953 5.637 1 98.19 143 PHE A CA 1
ATOM 1150 C C . PHE A 1 143 ? -1.015 28.141 4.469 1 98.19 143 PHE A C 1
ATOM 1152 O O . PHE A 1 143 ? -1.692 27.188 4.059 1 98.19 143 PHE A O 1
ATOM 1159 N N . GLU A 1 144 ? -1.117 29.281 4.023 1 98.44 144 GLU A N 1
ATOM 1160 C CA . GLU A 1 144 ? -2.086 29.562 2.971 1 98.44 144 GLU A CA 1
ATOM 1161 C C . GLU A 1 144 ? -1.772 28.781 1.698 1 98.44 144 GLU A C 1
ATOM 1163 O O . GLU A 1 144 ? -2.682 28.312 1.011 1 98.44 144 GLU A O 1
ATOM 1168 N N . ARG A 1 145 ? -0.545 28.625 1.364 1 97.44 145 ARG A N 1
ATOM 1169 C CA . ARG A 1 145 ? -0.156 27.875 0.181 1 97.44 145 ARG A CA 1
ATOM 1170 C C . ARG A 1 145 ? -0.49 26.391 0.347 1 97.44 145 ARG A C 1
ATOM 1172 O O . ARG A 1 145 ? -0.9 25.734 -0.61 1 97.44 145 ARG A O 1
ATOM 1179 N N . LEU A 1 146 ? -0.3 25.891 1.545 1 98.62 146 LEU A N 1
ATOM 1180 C CA . LEU A 1 146 ? -0.756 24.547 1.843 1 98.62 146 LEU A CA 1
ATOM 1181 C C . LEU A 1 146 ? -2.262 24.422 1.64 1 98.62 146 LEU A C 1
ATOM 1183 O O . LEU A 1 146 ? -2.727 23.516 0.939 1 98.62 146 LEU A O 1
ATOM 1187 N N . LEU A 1 147 ? -2.967 25.328 2.242 1 98.75 147 LEU A N 1
ATOM 1188 C CA . LEU A 1 147 ? -4.422 25.312 2.129 1 98.75 147 LEU A CA 1
ATOM 1189 C C . LEU A 1 147 ? -4.855 25.359 0.668 1 98.75 147 LEU A C 1
ATOM 1191 O O . LEU A 1 147 ? -5.695 24.578 0.237 1 98.75 147 LEU A O 1
ATOM 1195 N N . ARG A 1 148 ? -4.262 26.234 -0.066 1 98 148 ARG A N 1
ATOM 1196 C CA . ARG A 1 148 ? -4.594 26.375 -1.48 1 98 148 ARG A CA 1
ATOM 1197 C C . ARG A 1 148 ? -4.312 25.078 -2.238 1 98 148 ARG A C 1
ATOM 1199 O O . ARG A 1 148 ? -5.078 24.703 -3.123 1 98 148 ARG A O 1
ATOM 1206 N N . GLY A 1 149 ? -3.266 24.438 -1.855 1 97.19 149 GLY A N 1
ATOM 1207 C CA . GLY A 1 149 ? -2.855 23.219 -2.525 1 97.19 149 GLY A CA 1
ATOM 1208 C C . GLY A 1 149 ? -3.807 22.047 -2.287 1 97.19 149 GLY A C 1
ATOM 1209 O O . GLY A 1 149 ? -3.943 21.172 -3.139 1 97.19 149 GLY A O 1
ATOM 1210 N N . ILE A 1 150 ? -4.543 22.094 -1.159 1 98.44 150 ILE A N 1
ATOM 1211 C CA . ILE A 1 150 ? -5.344 20.922 -0.826 1 98.44 150 ILE A CA 1
ATOM 1212 C C . ILE A 1 150 ? -6.824 21.281 -0.825 1 98.44 150 ILE A C 1
ATOM 1214 O O . ILE A 1 150 ? -7.688 20.422 -0.732 1 98.44 150 ILE A O 1
ATOM 1218 N N . TYR A 1 151 ? -7.152 22.516 -1.035 1 98.44 151 TYR A N 1
ATOM 1219 C CA . TYR A 1 151 ? -8.531 22.953 -0.854 1 98.44 151 TYR A CA 1
ATOM 1220 C C . TYR A 1 151 ? -9.438 22.391 -1.936 1 98.44 151 TYR A C 1
ATOM 1222 O O . TYR A 1 151 ? -9.102 22.438 -3.121 1 98.44 151 TYR A O 1
ATOM 1230 N N . THR A 1 152 ? -10.539 21.922 -1.535 1 97.75 152 THR A N 1
ATOM 1231 C CA . THR A 1 152 ? -11.711 21.594 -2.336 1 97.75 152 THR A CA 1
ATOM 1232 C C . THR A 1 152 ? -12.992 21.859 -1.551 1 97.75 152 THR A C 1
ATOM 1234 O O . THR A 1 152 ? -13 21.766 -0.321 1 97.75 152 THR A O 1
ATOM 1237 N N . PRO A 1 153 ? -14.078 22.203 -2.205 1 97.38 153 PRO A N 1
ATOM 1238 C CA . PRO A 1 153 ? -15.281 22.641 -1.488 1 97.38 153 PRO A CA 1
ATOM 1239 C C . PRO A 1 153 ? -15.969 21.5 -0.733 1 97.38 153 PRO A C 1
ATOM 1241 O O . PRO A 1 153 ? -16.734 21.75 0.193 1 97.38 153 PRO A O 1
ATOM 1244 N N . GLN A 1 154 ? -15.703 20.25 -1.148 1 97.81 154 GLN A N 1
ATOM 1245 C CA . GLN A 1 154 ? -16.406 19.141 -0.494 1 97.81 154 GLN A CA 1
ATOM 1246 C C . GLN A 1 154 ? -15.656 18.688 0.758 1 97.81 154 GLN A C 1
ATOM 1248 O O . GLN A 1 154 ? -16.219 17.984 1.598 1 97.81 154 GLN A O 1
ATOM 1253 N N . ASN A 1 155 ? -14.414 19.016 0.891 1 98.75 155 ASN A N 1
ATOM 1254 C CA . ASN A 1 155 ? -13.633 18.641 2.068 1 98.75 155 ASN A CA 1
ATOM 1255 C C . ASN A 1 155 ? -13.906 19.578 3.238 1 98.75 155 ASN A C 1
ATOM 1257 O O . ASN A 1 155 ? -14.672 20.547 3.104 1 98.75 155 ASN A O 1
ATOM 1261 N N . VAL A 1 156 ? -13.289 19.281 4.406 1 98.94 156 VAL A N 1
ATOM 1262 C CA . VAL A 1 156 ? -13.414 20.141 5.582 1 98.94 156 VAL A CA 1
ATOM 1263 C C . VAL A 1 156 ? -12.055 20.281 6.258 1 98.94 156 VAL A C 1
ATOM 1265 O O . VAL A 1 156 ? -11.273 19.344 6.312 1 98.94 156 VAL A O 1
ATOM 1268 N N . TYR A 1 157 ? -11.805 21.516 6.727 1 98.88 157 TYR A N 1
ATOM 1269 C CA . TYR A 1 157 ? -10.484 21.875 7.234 1 98.88 157 TYR A CA 1
ATOM 1270 C C . TYR A 1 157 ? -10.586 22.531 8.609 1 98.88 157 TYR A C 1
ATOM 1272 O O . TYR A 1 157 ? -11.227 23.562 8.758 1 98.88 157 TYR A O 1
ATOM 1280 N N . CYS A 1 158 ? -9.961 21.891 9.547 1 98.94 158 CYS A N 1
ATOM 1281 C CA . CYS A 1 158 ? -9.859 22.453 10.891 1 98.94 158 CYS A CA 1
ATOM 1282 C C . CYS A 1 158 ? -8.438 22.953 11.164 1 98.94 158 CYS A C 1
ATOM 1284 O O . CYS A 1 158 ? -7.48 22.188 11.047 1 98.94 158 CYS A O 1
ATOM 1286 N N . ILE A 1 159 ? -8.344 24.219 11.547 1 98.94 159 ILE A N 1
ATOM 1287 C CA . ILE A 1 159 ? -7.043 24.828 11.805 1 98.94 159 ILE A CA 1
ATOM 1288 C C . ILE A 1 159 ? -6.863 25.047 13.305 1 98.94 159 ILE A C 1
ATOM 1290 O O . ILE A 1 159 ? -7.742 25.609 13.961 1 98.94 159 ILE A O 1
ATOM 1294 N N . HIS A 1 160 ? -5.848 24.547 13.836 1 98.88 160 HIS A N 1
ATOM 1295 C CA . HIS A 1 160 ? -5.41 24.875 15.188 1 98.88 160 HIS A CA 1
ATOM 1296 C C . HIS A 1 160 ? -4.191 25.797 15.164 1 98.88 160 HIS A C 1
ATOM 1298 O O . HIS A 1 160 ? -3.129 25.406 14.672 1 98.88 160 HIS A O 1
ATOM 1304 N N . VAL A 1 161 ? -4.309 26.969 15.711 1 98.69 161 VAL A N 1
ATOM 1305 C CA . VAL A 1 161 ? -3.203 27.922 15.852 1 98.69 161 VAL A CA 1
ATOM 1306 C C . VAL A 1 161 ? -2.672 27.875 17.281 1 98.69 161 VAL A C 1
ATOM 1308 O O . VAL A 1 161 ? -3.445 27.953 18.25 1 98.69 161 VAL A O 1
ATOM 1311 N N . ASP A 1 162 ? -1.353 27.719 17.344 1 98.19 162 ASP A N 1
ATOM 1312 C CA . ASP A 1 162 ? -0.738 27.75 18.672 1 98.19 162 ASP A CA 1
ATOM 1313 C C . ASP A 1 162 ? -1.141 29 19.438 1 98.19 162 ASP A C 1
ATOM 1315 O O . ASP A 1 162 ? -1.034 30.125 18.922 1 98.19 162 ASP A O 1
ATOM 1319 N N . ARG A 1 163 ? -1.489 28.766 20.656 1 97 163 ARG A N 1
ATOM 1320 C CA . ARG A 1 163 ? -1.925 29.891 21.469 1 97 163 ARG A CA 1
ATOM 1321 C C . ARG A 1 163 ? -0.787 30.875 21.688 1 97 163 ARG A C 1
ATOM 1323 O O . ARG A 1 163 ? -1.023 32.062 21.875 1 97 163 ARG A O 1
ATOM 1330 N N . LYS A 1 164 ? 0.378 30.422 21.625 1 96.75 164 LYS A N 1
ATOM 1331 C CA . LYS A 1 164 ? 1.557 31.25 21.859 1 96.75 164 LYS A CA 1
ATOM 1332 C C . LYS A 1 164 ? 1.912 32.062 20.625 1 96.75 164 LYS A C 1
ATOM 1334 O O . LYS A 1 164 ? 2.777 32.938 20.672 1 96.75 164 LYS A O 1
ATOM 1339 N N . SER A 1 165 ? 1.243 31.859 19.547 1 97 165 SER A N 1
ATOM 1340 C CA . SER A 1 165 ? 1.546 32.562 18.312 1 97 165 SER A CA 1
ATOM 1341 C C . SER A 1 165 ? 1.211 34.062 18.422 1 97 165 SER A C 1
ATOM 1343 O O . SER A 1 165 ? 0.429 34.438 19.297 1 97 165 SER A O 1
ATOM 1345 N N . SER A 1 166 ? 1.84 34.875 17.578 1 96.88 166 SER A N 1
ATOM 1346 C CA . SER A 1 166 ? 1.567 36.312 17.594 1 96.88 166 SER A CA 1
ATOM 1347 C C . SER A 1 166 ? 0.114 36.594 17.234 1 96.88 166 SER A C 1
ATOM 1349 O O . SER A 1 166 ? -0.513 35.844 16.5 1 96.88 166 SER A O 1
ATOM 1351 N N . GLY A 1 167 ? -0.326 37.688 17.781 1 97.25 167 GLY A N 1
ATOM 1352 C CA . GLY A 1 167 ? -1.682 38.094 17.453 1 97.25 167 GLY A CA 1
ATOM 1353 C C . GLY A 1 167 ? -1.893 38.344 15.977 1 97.25 167 GLY A C 1
ATOM 1354 O O . GLY A 1 167 ? -2.943 38 15.43 1 97.25 167 GLY A O 1
ATOM 1355 N N . LYS A 1 168 ? -0.91 38.938 15.406 1 96.88 168 LYS A N 1
ATOM 1356 C CA . LYS A 1 168 ? -0.992 39.25 13.977 1 96.88 168 LYS A CA 1
ATOM 1357 C C . LYS A 1 168 ? -1.125 37.938 13.164 1 96.88 168 LYS A C 1
ATOM 1359 O O . LYS A 1 168 ? -1.889 37.906 12.195 1 96.88 168 LYS A O 1
ATOM 1364 N N . PHE A 1 169 ? -0.38 37.031 13.508 1 97.75 169 PHE A N 1
ATOM 1365 C CA . PHE A 1 169 ? -0.456 35.719 12.828 1 97.75 169 PHE A CA 1
ATOM 1366 C C . PHE A 1 169 ? -1.842 35.125 12.984 1 97.75 169 PHE A C 1
ATOM 1368 O O . PHE A 1 169 ? -2.449 34.688 12 1 97.75 169 PHE A O 1
ATOM 1375 N N . PHE A 1 170 ? -2.324 35.094 14.195 1 98.31 170 PHE A N 1
ATOM 1376 C CA . PHE A 1 170 ? -3.641 34.562 14.492 1 98.31 170 PHE A CA 1
ATOM 1377 C C . PHE A 1 170 ? -4.715 35.25 13.664 1 98.31 170 PHE A C 1
ATOM 1379 O O . PHE A 1 170 ? -5.559 34.562 13.047 1 98.31 170 PHE A O 1
ATOM 1386 N N . LEU A 1 171 ? -4.664 36.531 13.617 1 98.38 171 LEU A N 1
ATOM 1387 C CA . LEU A 1 171 ? -5.668 37.312 12.898 1 98.38 171 LEU A CA 1
ATOM 1388 C C . LEU A 1 171 ? -5.609 37.031 11.406 1 98.38 171 LEU A C 1
ATOM 1390 O O . LEU A 1 171 ? -6.648 36.938 10.742 1 98.38 171 LEU A O 1
ATOM 1394 N N . ALA A 1 172 ? -4.453 36.906 10.922 1 98.56 172 ALA A N 1
ATOM 1395 C CA . ALA A 1 172 ? -4.293 36.625 9.5 1 98.56 172 ALA A CA 1
ATOM 1396 C C . ALA A 1 172 ? -4.855 35.25 9.141 1 98.56 172 ALA A C 1
ATOM 1398 O O . ALA A 1 172 ? -5.547 35.094 8.133 1 98.56 172 ALA A O 1
ATOM 1399 N N . VAL A 1 173 ? -4.555 34.25 9.969 1 98.75 173 VAL A N 1
ATOM 1400 C CA . VAL A 1 173 ? -5.059 32.906 9.734 1 98.75 173 VAL A CA 1
ATOM 1401 C C . VAL A 1 173 ? -6.582 32.906 9.797 1 98.75 173 VAL A C 1
ATOM 1403 O O . VAL A 1 173 ? -7.246 32.312 8.945 1 98.75 173 VAL A O 1
ATOM 1406 N N . ARG A 1 174 ? -7.086 33.562 10.773 1 98.62 174 ARG A N 1
ATOM 1407 C CA . ARG A 1 174 ? -8.531 33.656 10.93 1 98.62 174 ARG A CA 1
ATOM 1408 C C . ARG A 1 174 ? -9.172 34.312 9.711 1 98.62 174 ARG A C 1
ATOM 1410 O O . ARG A 1 174 ? -10.234 33.906 9.258 1 98.62 174 ARG A O 1
ATOM 1417 N N . ALA A 1 175 ? -8.539 35.344 9.234 1 98.75 175 ALA A N 1
ATOM 1418 C CA . ALA A 1 175 ? -9.062 36.062 8.07 1 98.75 175 ALA A CA 1
ATOM 1419 C C . ALA A 1 175 ? -9.109 35.156 6.844 1 98.75 175 ALA A C 1
ATOM 1421 O O . ALA A 1 175 ? -10.109 35.125 6.121 1 98.75 175 ALA A O 1
ATOM 1422 N N . VAL A 1 176 ? -8.078 34.406 6.633 1 98.81 176 VAL A N 1
ATOM 1423 C CA . VAL A 1 176 ? -8.039 33.469 5.516 1 98.81 176 VAL A CA 1
ATOM 1424 C C . VAL A 1 176 ? -9.141 32.438 5.684 1 98.81 176 VAL A C 1
ATOM 1426 O O . VAL A 1 176 ? -9.906 32.156 4.754 1 98.81 176 VAL A O 1
ATOM 1429 N N . ALA A 1 177 ? -9.281 31.844 6.855 1 98.75 177 ALA A N 1
ATOM 1430 C CA . ALA A 1 177 ? -10.25 30.797 7.129 1 98.75 177 ALA A CA 1
ATOM 1431 C C . ALA A 1 177 ? -11.68 31.297 6.926 1 98.75 177 ALA A C 1
ATOM 1433 O O . ALA A 1 177 ? -12.523 30.578 6.391 1 98.75 177 ALA A O 1
ATOM 1434 N N . SER A 1 178 ? -11.914 32.5 7.242 1 98.31 178 SER A N 1
ATOM 1435 C CA . SER A 1 178 ? -13.258 33.062 7.227 1 98.31 178 SER A CA 1
ATOM 1436 C C . SER A 1 178 ? -13.773 33.219 5.797 1 98.31 178 SER A C 1
ATOM 1438 O O . SER A 1 178 ? -14.969 33.438 5.586 1 98.31 178 SER A O 1
ATOM 1440 N N . CYS A 1 179 ? -12.898 33.156 4.891 1 98.5 179 CYS A N 1
ATOM 1441 C CA . CYS A 1 179 ? -13.305 33.312 3.496 1 98.5 179 CYS A CA 1
ATOM 1442 C C . CYS A 1 179 ? -13.906 32.031 2.961 1 98.5 179 CYS A C 1
ATOM 1444 O O . CYS A 1 179 ? -14.453 32 1.854 1 98.5 179 CYS A O 1
ATOM 1446 N N . PHE A 1 180 ? -13.867 30.984 3.721 1 98.5 180 PHE A N 1
ATOM 1447 C CA . PHE A 1 180 ? -14.336 29.672 3.271 1 98.5 180 PHE A CA 1
ATOM 1448 C C . PHE A 1 180 ? -15.32 29.078 4.266 1 98.5 180 PHE A C 1
ATOM 1450 O O . PHE A 1 180 ? -15.078 29.094 5.477 1 98.5 180 PHE A O 1
ATOM 1457 N N . ALA A 1 181 ? -16.359 28.438 3.816 1 97.56 181 ALA A N 1
ATOM 1458 C CA . ALA A 1 181 ? -17.406 27.875 4.676 1 97.56 181 ALA A CA 1
ATOM 1459 C C . ALA A 1 181 ? -16.938 26.578 5.316 1 97.56 181 ALA A C 1
ATOM 1461 O O . ALA A 1 181 ? -17.422 26.188 6.387 1 97.56 181 ALA A O 1
ATOM 1462 N N . ASN A 1 182 ? -16 25.891 4.602 1 98.62 182 ASN A N 1
ATOM 1463 C CA . ASN A 1 182 ? -15.57 24.578 5.055 1 98.62 182 ASN A CA 1
ATOM 1464 C C . ASN A 1 182 ? -14.18 24.625 5.668 1 98.62 182 ASN A C 1
ATOM 1466 O O . ASN A 1 182 ? -13.484 23.609 5.719 1 98.62 182 ASN A O 1
ATOM 1470 N N . VAL A 1 183 ? -13.672 25.828 6.012 1 98.81 183 VAL A N 1
ATOM 1471 C CA . VAL A 1 183 ? -12.43 26.047 6.746 1 98.81 183 VAL A CA 1
ATOM 1472 C C . VAL A 1 183 ? -12.719 26.781 8.047 1 98.81 183 VAL A C 1
ATOM 1474 O O . VAL A 1 183 ? -13.367 27.828 8.039 1 98.81 183 VAL A O 1
ATOM 1477 N N . PHE A 1 184 ? -12.234 26.219 9.18 1 98.75 184 PHE A N 1
ATOM 1478 C CA . PHE A 1 184 ? -12.555 26.906 10.43 1 98.75 184 PHE A CA 1
ATOM 1479 C C . PHE A 1 184 ? -11.438 26.703 11.453 1 98.75 184 PHE A C 1
ATOM 1481 O O . PHE A 1 184 ? -10.648 25.766 11.344 1 98.75 184 PHE A O 1
ATOM 1488 N N . LEU A 1 185 ? -11.336 27.594 12.367 1 98.56 185 LEU A N 1
ATOM 1489 C CA . LEU A 1 185 ? -10.438 27.453 13.508 1 98.56 185 LEU A CA 1
ATOM 1490 C C . LEU A 1 185 ? -11.109 26.656 14.633 1 98.56 185 LEU A C 1
ATOM 1492 O O . LEU A 1 185 ? -12.289 26.859 14.914 1 98.56 185 LEU A O 1
ATOM 1496 N N . THR A 1 186 ? -10.312 25.797 15.211 1 98.38 186 THR A N 1
ATOM 1497 C CA . THR A 1 186 ? -10.852 25.031 16.328 1 98.38 186 THR A CA 1
ATOM 1498 C C . THR A 1 186 ? -11.281 25.953 17.453 1 98.38 186 THR A C 1
ATOM 1500 O O . THR A 1 186 ? -10.734 27.047 17.609 1 98.38 186 THR A O 1
ATOM 1503 N N . ARG A 1 187 ? -12.188 25.516 18.281 1 96.12 187 ARG A N 1
ATOM 1504 C CA . ARG A 1 187 ? -12.727 26.297 19.375 1 96.12 187 ARG A CA 1
ATOM 1505 C C . ARG A 1 187 ? -11.727 26.375 20.531 1 96.12 187 ARG A C 1
ATOM 1507 O O . ARG A 1 187 ? -11.664 27.391 21.234 1 96.12 187 ARG A O 1
ATOM 1514 N N . LYS A 1 188 ? -11 25.328 20.688 1 97.56 188 LYS A N 1
ATOM 1515 C CA . LYS A 1 188 ? -10.055 25.25 21.797 1 97.56 188 LYS A CA 1
ATOM 1516 C C . LYS A 1 188 ? -8.617 25.297 21.297 1 97.56 188 LYS A C 1
ATOM 1518 O O . LYS A 1 188 ? -8.188 24.422 20.547 1 97.56 188 LYS A O 1
ATOM 1523 N N . LEU A 1 189 ? -7.867 26.312 21.75 1 98 189 LEU A N 1
ATOM 1524 C CA . LEU A 1 189 ? -6.461 26.438 21.391 1 98 189 LEU A CA 1
ATOM 1525 C C . LEU A 1 189 ? -5.555 26 22.531 1 98 189 LEU A C 1
ATOM 1527 O O . LEU A 1 189 ? -5.883 26.188 23.703 1 98 189 LEU A O 1
ATOM 1531 N N . GLU A 1 190 ? -4.449 25.406 22.188 1 97.62 190 GLU A N 1
ATOM 1532 C CA . GLU A 1 190 ? -3.473 24.922 23.172 1 97.62 190 GLU A CA 1
ATOM 1533 C C . GLU A 1 190 ? -2.182 25.734 23.094 1 97.62 190 GLU A C 1
ATOM 1535 O O . GLU A 1 190 ? -1.811 26.234 22.031 1 97.62 190 GLU A O 1
ATOM 1540 N N . ASP A 1 191 ? -1.552 25.922 24.312 1 96.81 191 ASP A N 1
ATOM 1541 C CA . ASP A 1 191 ? -0.126 26.234 24.344 1 96.81 191 ASP A CA 1
ATOM 1542 C C . ASP A 1 191 ? 0.713 25 24.031 1 96.81 191 ASP A C 1
ATOM 1544 O O . ASP A 1 191 ? 0.973 24.188 24.922 1 96.81 191 ASP A O 1
ATOM 1548 N N . VAL A 1 192 ? 1.071 24.984 22.812 1 95.88 192 VAL A N 1
ATOM 1549 C CA . VAL A 1 192 ? 1.738 23.75 22.391 1 95.88 192 VAL A CA 1
ATOM 1550 C C . VAL A 1 192 ? 3.191 23.766 22.859 1 95.88 192 VAL A C 1
ATOM 1552 O O . VAL A 1 192 ? 3.945 24.688 22.547 1 95.88 192 VAL A O 1
ATOM 1555 N N . VAL A 1 193 ? 3.545 22.812 23.672 1 96.12 193 VAL A N 1
ATOM 1556 C CA . VAL A 1 193 ? 4.914 22.609 24.125 1 96.12 193 VAL A CA 1
ATOM 1557 C C . VAL A 1 193 ? 5.539 21.438 23.344 1 96.12 193 VAL A C 1
ATOM 1559 O O . VAL A 1 193 ? 4.957 20.359 23.266 1 96.12 193 VAL A O 1
ATOM 1562 N N . TYR A 1 194 ? 6.727 21.719 22.797 1 93.31 194 TYR A N 1
ATOM 1563 C CA . TYR A 1 194 ? 7.418 20.703 22 1 93.31 194 TYR A CA 1
ATOM 1564 C C . TYR A 1 194 ? 7.582 19.406 22.781 1 93.31 194 TYR A C 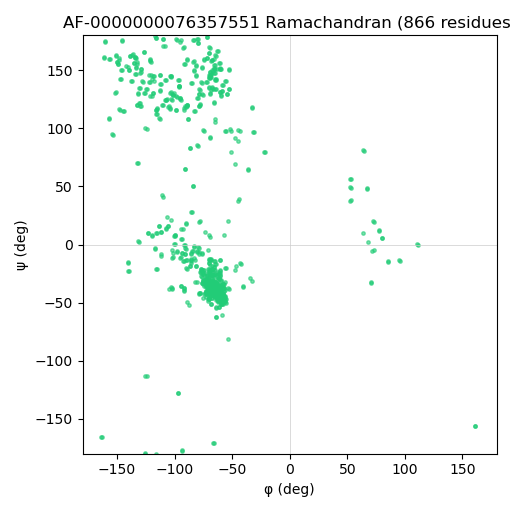1
ATOM 1566 O O . TYR A 1 194 ? 7.98 19.422 23.953 1 93.31 194 TYR A O 1
ATOM 1574 N N . ALA A 1 195 ? 7.195 18.281 22.172 1 96.19 195 ALA A N 1
ATOM 1575 C CA . ALA A 1 195 ? 7.363 16.922 22.672 1 96.19 195 ALA A CA 1
ATOM 1576 C C . ALA A 1 195 ? 6.402 16.641 23.828 1 96.19 195 ALA A C 1
ATOM 1578 O O . ALA A 1 195 ? 6.637 15.742 24.641 1 96.19 195 ALA A O 1
ATOM 1579 N N . SER A 1 196 ? 5.375 17.391 23.953 1 97.56 196 SER A N 1
ATOM 1580 C CA . SER A 1 196 ? 4.418 17.188 25.047 1 97.56 196 SER A CA 1
ATOM 1581 C C . SER A 1 196 ? 3.047 16.797 24.5 1 97.56 196 SER A C 1
ATOM 1583 O O . SER A 1 196 ? 2.832 16.766 23.281 1 97.56 196 SER A O 1
ATOM 1585 N N . TRP A 1 197 ? 2.148 16.547 25.422 1 98.06 197 TRP A N 1
ATOM 1586 C CA . TRP A 1 197 ? 0.784 16.125 25.109 1 98.06 197 TRP A CA 1
ATOM 1587 C C . TRP A 1 197 ? 0.019 17.25 24.406 1 98.06 197 TRP A C 1
ATOM 1589 O O . TRP A 1 197 ? -0.901 17 23.625 1 98.06 197 TRP A O 1
ATOM 1599 N N . SER A 1 198 ? 0.391 18.438 24.641 1 97.75 198 SER A N 1
ATOM 1600 C CA . SER A 1 198 ? -0.353 19.562 24.078 1 97.75 198 SER A CA 1
ATOM 1601 C C . SER A 1 198 ? -0.37 19.5 22.547 1 97.75 198 SER A C 1
ATOM 1603 O O . SER A 1 198 ? -1.318 19.969 21.922 1 97.75 198 SER A O 1
ATOM 1605 N N . ARG A 1 199 ? 0.692 18.953 22 1 97.12 199 ARG A N 1
ATOM 1606 C CA . ARG A 1 199 ? 0.7 18.75 20.562 1 97.12 199 ARG A CA 1
ATOM 1607 C C . ARG A 1 199 ? -0.369 17.75 20.141 1 97.12 199 ARG A C 1
ATOM 1609 O O . ARG A 1 199 ? -1.033 17.938 19.109 1 97.12 199 ARG A O 1
ATOM 1616 N N . VAL A 1 200 ? -0.555 16.641 20.859 1 98.5 200 VAL A N 1
ATOM 1617 C CA . VAL A 1 200 ? -1.6 15.648 20.625 1 98.5 200 VAL A CA 1
ATOM 1618 C C . VAL A 1 200 ? -2.973 16.281 20.828 1 98.5 200 VAL A C 1
ATOM 1620 O O . VAL A 1 200 ? -3.877 16.094 20 1 98.5 200 VAL A O 1
ATOM 1623 N N . GLN A 1 201 ? -3.059 17.078 21.859 1 98.56 201 GLN A N 1
ATOM 1624 C CA . GLN A 1 201 ? -4.324 17.703 22.219 1 98.56 201 GLN A CA 1
ATOM 1625 C C . GLN A 1 201 ? -4.801 18.641 21.109 1 98.56 201 GLN A C 1
ATOM 1627 O O . GLN A 1 201 ? -6.004 18.781 20.891 1 98.56 201 GLN A O 1
ATOM 1632 N N . ALA A 1 202 ? -3.898 19.281 20.484 1 98.69 202 ALA A N 1
ATOM 1633 C CA . ALA A 1 202 ? -4.254 20.172 19.391 1 98.69 202 ALA A CA 1
ATOM 1634 C C . ALA A 1 202 ? -5.004 19.422 18.297 1 98.69 202 ALA A C 1
ATOM 1636 O O . ALA A 1 202 ? -6.035 19.875 17.797 1 98.69 202 ALA A O 1
ATOM 1637 N N . ASP A 1 203 ? -4.559 18.266 17.922 1 98.56 203 ASP A N 1
ATOM 1638 C CA . ASP A 1 203 ? -5.242 17.438 16.938 1 98.56 203 ASP A CA 1
ATOM 1639 C C . ASP A 1 203 ? -6.594 16.953 17.469 1 98.56 203 ASP A C 1
ATOM 1641 O O . ASP A 1 203 ? -7.582 16.938 16.734 1 98.56 203 ASP A O 1
ATOM 1645 N N . LEU A 1 204 ? -6.594 16.562 18.75 1 98.75 204 LEU A N 1
ATOM 1646 C CA . LEU A 1 204 ? -7.832 16.062 19.344 1 98.75 204 LEU A CA 1
ATOM 1647 C C . LEU A 1 204 ? -8.906 17.156 19.344 1 98.75 204 LEU A C 1
ATOM 1649 O O . LEU A 1 204 ? -10.086 16.875 19.109 1 98.75 204 LEU A O 1
ATOM 1653 N N . ASN A 1 205 ? -8.469 18.391 19.625 1 98.81 205 ASN A N 1
ATOM 1654 C CA . ASN A 1 205 ? -9.414 19.516 19.578 1 98.81 205 ASN A CA 1
ATOM 1655 C C . ASN A 1 205 ? -10.039 19.656 18.188 1 98.81 205 ASN A C 1
ATOM 1657 O O . ASN A 1 205 ? -11.25 19.812 18.078 1 98.81 205 ASN A O 1
ATOM 1661 N N . CYS A 1 206 ? -9.242 19.562 17.188 1 98.81 206 CYS A N 1
ATOM 1662 C CA . CYS A 1 206 ? -9.75 19.609 15.828 1 98.81 206 CYS A CA 1
ATOM 1663 C C . CYS A 1 206 ? -10.656 18.422 15.523 1 98.81 206 CYS A C 1
ATOM 1665 O O . CYS A 1 206 ? -11.703 18.578 14.898 1 98.81 206 CYS A O 1
ATOM 1667 N N . MET A 1 207 ? -10.258 17.281 15.984 1 98.81 207 MET A N 1
ATOM 1668 C CA . MET A 1 207 ? -11.039 16.078 15.75 1 98.81 207 MET A CA 1
ATOM 1669 C C . MET A 1 207 ? -12.445 16.219 16.328 1 98.81 207 MET A C 1
ATOM 1671 O O . MET A 1 207 ? -13.43 15.875 15.656 1 98.81 207 MET A O 1
ATOM 1675 N N . GLU A 1 208 ? -12.477 16.688 17.484 1 98.44 208 GLU A N 1
ATOM 1676 C CA . GLU A 1 208 ? -13.773 16.875 18.125 1 98.44 208 GLU A CA 1
ATOM 1677 C C . GLU A 1 208 ? -14.664 17.812 17.328 1 98.44 208 GLU A C 1
ATOM 1679 O O . GLU A 1 208 ? -15.844 17.531 17.109 1 98.44 208 GLU A O 1
ATOM 1684 N N . ASP A 1 209 ? -14.109 18.906 16.906 1 98.69 209 ASP A N 1
ATOM 1685 C CA . ASP A 1 209 ? -14.867 19.875 16.125 1 98.69 209 ASP A CA 1
ATOM 1686 C C . ASP A 1 209 ? -15.258 19.312 14.758 1 98.69 209 ASP A C 1
ATOM 1688 O O . ASP A 1 209 ? -16.344 19.594 14.25 1 98.69 209 ASP A O 1
ATOM 1692 N N . LEU A 1 210 ? -14.383 18.531 14.156 1 98.81 210 LEU A N 1
ATOM 1693 C CA . LEU A 1 210 ? -14.641 17.938 12.852 1 98.81 210 LEU A CA 1
ATOM 1694 C C . LEU A 1 210 ? -15.781 16.938 12.922 1 98.81 210 LEU A C 1
ATOM 1696 O O . LEU A 1 210 ? -16.562 16.797 11.969 1 98.81 210 LEU A O 1
ATOM 1700 N N . LEU A 1 211 ? -15.914 16.234 14.016 1 98.38 211 LEU A N 1
ATOM 1701 C CA . LEU A 1 211 ? -17 15.273 14.18 1 98.38 211 LEU A CA 1
ATOM 1702 C C . LEU A 1 211 ? -18.344 15.984 14.211 1 98.38 211 LEU A C 1
ATOM 1704 O O . LEU A 1 211 ? -19.391 15.383 13.906 1 98.38 211 LEU A O 1
ATOM 1708 N N . LYS A 1 212 ? -18.344 17.234 14.523 1 97.62 212 LYS A N 1
ATOM 1709 C CA . LYS A 1 212 ? -19.578 18.016 14.602 1 97.62 212 LYS A CA 1
ATOM 1710 C C . LYS A 1 212 ? -19.906 18.672 13.258 1 97.62 212 LYS A C 1
ATOM 1712 O O . LYS A 1 212 ? -20.984 19.234 13.086 1 97.62 212 LYS A O 1
ATOM 1717 N N . SER A 1 213 ? -18.984 18.562 12.398 1 97.12 213 SER A N 1
ATOM 1718 C CA . SER A 1 213 ? -19.188 19.156 11.078 1 97.12 213 SER A CA 1
ATOM 1719 C C . SER A 1 213 ? -20.328 18.453 10.328 1 97.12 213 SER A C 1
ATOM 1721 O O . SER A 1 213 ? -20.562 17.266 10.508 1 97.12 213 SER A O 1
ATOM 1723 N N . GLN A 1 214 ? -21 19.203 9.461 1 96.81 214 GLN A N 1
ATOM 1724 C CA . GLN A 1 214 ? -22.062 18.656 8.633 1 96.81 214 GLN A CA 1
ATOM 1725 C C . GLN A 1 214 ? -21.5 17.797 7.508 1 96.81 214 GLN A C 1
ATOM 1727 O O . GLN A 1 214 ? -22.234 16.984 6.918 1 96.81 214 GLN A O 1
ATOM 1732 N N . VAL A 1 215 ? -20.266 18.062 7.211 1 97.88 215 VAL A N 1
ATOM 1733 C CA . VAL A 1 215 ? -19.609 17.281 6.172 1 97.88 215 VAL A CA 1
ATOM 1734 C C . VAL A 1 215 ? -19.406 15.852 6.672 1 97.88 215 VAL A C 1
ATOM 1736 O O . VAL A 1 215 ? -18.875 15.641 7.766 1 97.88 215 VAL A O 1
ATOM 1739 N N . GLN A 1 216 ? -19.828 14.891 5.836 1 97.62 216 GLN A N 1
ATOM 1740 C CA . GLN A 1 216 ? -19.656 13.484 6.188 1 97.62 216 GLN A CA 1
ATOM 1741 C C . GLN A 1 216 ? -18.328 12.945 5.66 1 97.62 216 GLN A C 1
ATOM 1743 O O . GLN A 1 216 ? -18.312 12.039 4.824 1 97.62 216 GLN A O 1
ATOM 1748 N N . TRP A 1 217 ? -17.297 13.5 6.195 1 98.81 217 TRP A N 1
ATOM 1749 C CA . TRP A 1 217 ? -15.961 13.125 5.738 1 98.81 217 TRP A CA 1
ATOM 1750 C C . TRP A 1 217 ? -15.664 11.664 6.062 1 98.81 217 TRP A C 1
ATOM 1752 O O . TRP A 1 217 ? -16.203 11.109 7.02 1 98.81 217 TRP A O 1
ATOM 1762 N N . LYS A 1 218 ? -14.734 11.023 5.254 1 98.75 218 LYS A N 1
ATOM 1763 C CA . LYS A 1 218 ? -14.477 9.586 5.348 1 98.75 218 LYS A CA 1
ATOM 1764 C C . LYS A 1 218 ? -13.188 9.312 6.113 1 98.75 218 LYS A C 1
ATOM 1766 O O . LYS A 1 218 ? -13.102 8.344 6.867 1 98.75 218 LYS A O 1
ATOM 1771 N N . TYR A 1 219 ? -12.211 10.133 5.91 1 98.88 219 TYR A N 1
ATOM 1772 C CA . TYR A 1 219 ? -10.898 9.992 6.539 1 98.88 219 TYR A CA 1
ATOM 1773 C C . TYR A 1 219 ? -10.398 11.336 7.062 1 98.88 219 TYR A C 1
ATOM 1775 O O . TYR A 1 219 ? -10.836 12.391 6.594 1 98.88 219 TYR A O 1
ATOM 1783 N N . LEU A 1 220 ? -9.531 11.25 8.016 1 98.94 220 LEU A N 1
ATOM 1784 C CA . LEU A 1 220 ? -8.844 12.422 8.555 1 98.94 220 LEU A CA 1
ATOM 1785 C C . LEU A 1 220 ? -7.336 12.305 8.359 1 98.94 220 LEU A C 1
ATOM 1787 O O . LEU A 1 220 ? -6.754 11.25 8.617 1 98.94 220 LEU A O 1
ATOM 1791 N N . LEU A 1 221 ? -6.742 13.312 7.84 1 98.94 221 LEU A N 1
ATOM 1792 C CA . LEU A 1 221 ? -5.293 13.477 7.793 1 98.94 221 LEU A CA 1
ATOM 1793 C C . LEU A 1 221 ? -4.852 14.641 8.68 1 98.94 221 LEU A C 1
ATOM 1795 O O . LEU A 1 221 ? -5.469 15.711 8.656 1 98.94 221 LEU A O 1
ATOM 1799 N N . ASN A 1 222 ? -3.844 14.43 9.492 1 98.88 222 ASN A N 1
ATOM 1800 C CA . ASN A 1 222 ? -3.287 15.57 10.219 1 98.88 222 ASN A CA 1
ATOM 1801 C C . ASN A 1 222 ? -2.064 16.141 9.516 1 98.88 222 ASN A C 1
ATOM 1803 O O . ASN A 1 222 ? -1.279 15.406 8.922 1 98.88 222 ASN A O 1
ATOM 1807 N N . LEU A 1 223 ? -1.986 17.453 9.555 1 98.69 223 LEU A N 1
ATOM 1808 C CA . LEU A 1 223 ? -0.9 18.172 8.906 1 98.69 223 LEU A CA 1
ATOM 1809 C C . LEU A 1 223 ? -0.308 19.219 9.844 1 98.69 223 LEU A C 1
ATOM 1811 O O . LEU A 1 223 ? -0.958 19.641 10.805 1 98.69 223 LEU A O 1
ATOM 1815 N N . CYS A 1 224 ? 0.934 19.578 9.57 1 97 224 CYS A N 1
ATOM 1816 C CA . CYS A 1 224 ? 1.569 20.703 10.234 1 97 224 CYS A CA 1
ATOM 1817 C C . CYS A 1 224 ? 1.931 21.797 9.219 1 97 224 CYS A C 1
ATOM 1819 O O . CYS A 1 224 ? 1.664 21.641 8.031 1 97 224 CYS A O 1
ATOM 1821 N N . GLY A 1 225 ? 2.498 22.859 9.695 1 94.75 225 GLY A N 1
ATOM 1822 C CA . GLY A 1 225 ? 2.65 24.062 8.898 1 94.75 225 GLY A CA 1
ATOM 1823 C C . GLY A 1 225 ? 3.656 23.922 7.777 1 94.75 225 GLY A C 1
ATOM 1824 O O . GLY A 1 225 ? 3.674 24.719 6.84 1 94.75 225 GLY A O 1
ATOM 1825 N N . MET A 1 226 ? 4.438 22.875 7.781 1 97 226 MET A N 1
ATOM 1826 C CA . MET A 1 226 ? 5.48 22.766 6.762 1 97 226 MET A CA 1
ATOM 1827 C C . MET A 1 226 ? 5.227 21.562 5.859 1 97 226 MET A C 1
ATOM 1829 O O . MET A 1 226 ? 6.113 21.141 5.113 1 97 226 MET A O 1
ATOM 1833 N N . ASP A 1 227 ? 4.105 20.984 5.988 1 98.44 227 ASP A N 1
ATOM 1834 C CA . ASP A 1 227 ? 3.686 19.891 5.109 1 98.44 227 ASP A CA 1
ATOM 1835 C C . ASP A 1 227 ? 3.258 20.422 3.742 1 98.44 227 ASP A C 1
ATOM 1837 O O . ASP A 1 227 ? 2.814 21.578 3.629 1 98.44 227 ASP A O 1
ATOM 1841 N N . PHE A 1 228 ? 3.402 19.609 2.756 1 98.88 228 PHE A N 1
ATOM 1842 C CA . PHE A 1 228 ? 2.836 19.922 1.446 1 98.88 228 PHE A CA 1
ATOM 1843 C C . PHE A 1 228 ? 2.416 18.641 0.732 1 98.88 228 PHE A C 1
ATOM 1845 O O . PHE A 1 228 ? 3.076 17.594 0.862 1 98.88 228 PHE A O 1
ATOM 1852 N N . PRO A 1 229 ? 1.307 18.703 0.016 1 98.69 229 PRO A N 1
ATOM 1853 C CA . PRO A 1 229 ? 0.869 17.484 -0.688 1 98.69 229 PRO A CA 1
ATOM 1854 C C . PRO A 1 229 ? 1.811 17.094 -1.822 1 98.69 229 PRO A C 1
ATOM 1856 O O . PRO A 1 229 ? 2.41 17.953 -2.463 1 98.69 229 PRO A O 1
ATOM 1859 N N . ILE A 1 230 ? 1.891 15.844 -2.084 1 97.88 230 ILE A N 1
ATOM 1860 C CA . ILE A 1 230 ? 2.617 15.375 -3.26 1 97.88 230 ILE A CA 1
ATOM 1861 C C . ILE A 1 230 ? 1.689 14.539 -4.141 1 97.88 230 ILE A C 1
ATOM 1863 O O . ILE A 1 230 ? 2.15 13.812 -5.02 1 97.88 230 ILE A O 1
ATOM 1867 N N . LYS A 1 231 ? 0.424 14.555 -3.826 1 97.69 231 LYS A N 1
ATOM 1868 C CA . LYS A 1 231 ? -0.68 13.969 -4.578 1 97.69 231 LYS A CA 1
ATOM 1869 C C . LYS A 1 231 ? -1.805 14.977 -4.789 1 97.69 231 LYS A C 1
ATOM 1871 O O . LYS A 1 231 ? -2 15.875 -3.967 1 97.69 231 LYS A O 1
ATOM 1876 N N . THR A 1 232 ? -2.512 14.867 -5.906 1 97 232 THR A N 1
ATOM 1877 C CA . THR A 1 232 ? -3.746 15.625 -6.082 1 97 232 THR A CA 1
ATOM 1878 C C . THR A 1 232 ? -4.844 15.086 -5.164 1 97 232 THR A C 1
ATOM 1880 O O . THR A 1 232 ? -4.715 14 -4.605 1 97 232 THR A O 1
ATOM 1883 N N . ASN A 1 233 ? -5.887 15.867 -5 1 97.88 233 ASN A N 1
ATOM 1884 C CA . ASN A 1 233 ? -7.027 15.398 -4.219 1 97.88 233 ASN A CA 1
ATOM 1885 C C . ASN A 1 233 ? -7.59 14.094 -4.777 1 97.88 233 ASN A C 1
ATOM 1887 O O . ASN A 1 233 ? -7.953 13.195 -4.016 1 97.88 233 ASN A O 1
ATOM 1891 N N . ALA A 1 234 ? -7.645 13.984 -6.094 1 95.44 234 ALA A N 1
ATOM 1892 C CA . ALA A 1 234 ? -8.164 12.773 -6.723 1 95.44 234 ALA A CA 1
ATOM 1893 C C . ALA A 1 234 ? -7.32 11.555 -6.352 1 95.44 234 ALA A C 1
ATOM 1895 O O . ALA A 1 234 ? -7.855 10.492 -6.035 1 95.44 234 ALA A O 1
ATOM 1896 N N . GLU A 1 235 ? -6.051 11.742 -6.387 1 96 235 GLU A N 1
ATOM 1897 C CA . GLU A 1 235 ? -5.148 10.648 -6.031 1 96 235 GLU A CA 1
ATOM 1898 C C . GLU A 1 235 ? -5.293 10.273 -4.559 1 96 235 GLU A C 1
ATOM 1900 O O . GLU A 1 235 ? -5.258 9.094 -4.207 1 96 235 GLU A O 1
ATOM 1905 N N . ILE A 1 236 ? -5.434 11.25 -3.732 1 98.25 236 ILE A N 1
ATOM 1906 C CA . ILE A 1 236 ? -5.617 10.992 -2.307 1 98.25 236 ILE A CA 1
ATOM 1907 C C . ILE A 1 236 ? -6.914 10.219 -2.086 1 98.25 236 ILE A C 1
ATOM 1909 O O . ILE A 1 236 ? -6.93 9.203 -1.384 1 98.25 236 ILE A O 1
ATOM 1913 N N . VAL A 1 237 ? -7.934 10.641 -2.725 1 97.25 237 VAL A N 1
ATOM 1914 C CA . VAL A 1 237 ? -9.234 10 -2.602 1 97.25 237 VAL A CA 1
ATOM 1915 C C . VAL A 1 237 ? -9.133 8.531 -3.023 1 97.25 237 VAL A C 1
ATOM 1917 O O . VAL A 1 237 ? -9.609 7.641 -2.318 1 97.25 237 VAL A O 1
ATOM 1920 N N . ARG A 1 238 ? -8.484 8.305 -4.066 1 93.44 238 ARG A N 1
ATOM 1921 C CA . ARG A 1 238 ? -8.375 6.945 -4.578 1 93.44 238 ARG A CA 1
ATOM 1922 C C . ARG A 1 238 ? -7.598 6.059 -3.609 1 93.44 238 ARG A C 1
ATOM 1924 O O . ARG A 1 238 ? -7.969 4.906 -3.377 1 93.44 238 ARG A O 1
ATOM 1931 N N . LYS A 1 239 ? -6.57 6.582 -3.092 1 96 239 LYS A N 1
ATOM 1932 C CA . LYS A 1 239 ? -5.793 5.82 -2.115 1 96 239 LYS A CA 1
ATOM 1933 C C . LYS A 1 239 ? -6.621 5.52 -0.868 1 96 239 LYS A C 1
ATOM 1935 O O . LYS A 1 239 ? -6.535 4.426 -0.306 1 96 239 LYS A O 1
ATOM 1940 N N . LEU A 1 240 ? -7.395 6.473 -0.5 1 97.69 240 LEU A N 1
ATOM 1941 C CA . LEU A 1 240 ? -8.203 6.289 0.699 1 97.69 240 LEU A CA 1
ATOM 1942 C C . LEU A 1 240 ? -9.336 5.293 0.446 1 97.69 240 LEU A C 1
ATOM 1944 O O . LEU A 1 240 ? -9.695 4.52 1.336 1 97.69 240 LEU A O 1
ATOM 1948 N N . ILE A 1 241 ? -9.859 5.328 -0.728 1 93.19 241 ILE A N 1
ATOM 1949 C CA . ILE A 1 241 ? -10.859 4.332 -1.101 1 93.19 241 ILE A CA 1
ATOM 1950 C C . ILE A 1 241 ? -10.25 2.936 -1.01 1 93.19 241 ILE A C 1
ATOM 1952 O O . ILE A 1 241 ? -10.875 2.012 -0.485 1 93.19 241 ILE A O 1
ATOM 1956 N N . GLU A 1 242 ? -9.047 2.814 -1.392 1 89.88 242 GLU A N 1
ATOM 1957 C CA . GLU A 1 242 ? -8.367 1.522 -1.396 1 89.88 242 GLU A CA 1
ATOM 1958 C C . GLU A 1 242 ? -8.086 1.045 0.024 1 89.88 242 GLU A C 1
ATOM 1960 O O . GLU A 1 242 ? -8 -0.159 0.275 1 89.88 242 GLU A O 1
ATOM 1965 N N . LEU A 1 243 ? -7.891 1.963 0.909 1 94.56 243 LEU A N 1
ATOM 1966 C CA . LEU A 1 243 ? -7.68 1.579 2.301 1 94.56 243 LEU A CA 1
ATOM 1967 C C . LEU A 1 243 ? -8.898 0.854 2.854 1 94.56 243 LEU A C 1
ATOM 1969 O O . LEU A 1 243 ? -8.789 0.081 3.809 1 94.56 243 LEU A O 1
ATOM 1973 N N . ASN A 1 244 ? -10.023 1.177 2.359 1 91.44 244 ASN A N 1
ATOM 1974 C CA . ASN A 1 244 ? -11.25 0.452 2.666 1 91.44 244 ASN A CA 1
ATOM 1975 C C . ASN A 1 244 ? -11.469 0.333 4.172 1 91.44 244 ASN A C 1
ATOM 1977 O O . ASN A 1 244 ? -11.672 -0.767 4.691 1 91.44 244 ASN A O 1
ATOM 1981 N N . GLY A 1 245 ? -11.344 1.452 4.863 1 95.44 245 GLY A N 1
ATOM 1982 C CA . GLY A 1 245 ? -11.648 1.499 6.285 1 95.44 245 GLY A CA 1
ATOM 1983 C C . GLY A 1 245 ? -10.422 1.331 7.164 1 95.44 245 GLY A C 1
ATOM 1984 O O . GLY A 1 245 ? -10.469 1.611 8.359 1 95.44 245 GLY A O 1
ATOM 1985 N N . LYS A 1 246 ? -9.312 0.88 6.57 1 97.38 246 LYS A N 1
ATOM 1986 C CA . LYS A 1 246 ? -8.07 0.738 7.328 1 97.38 246 LYS A CA 1
ATOM 1987 C C . LYS A 1 246 ? -7.344 2.076 7.453 1 97.38 246 LYS A C 1
ATOM 1989 O O . LYS A 1 246 ? -7.559 2.98 6.645 1 97.38 246 LYS A O 1
ATOM 1994 N N . ASN A 1 247 ? -6.559 2.193 8.5 1 98.62 247 ASN A N 1
ATOM 1995 C CA . ASN A 1 247 ? -5.727 3.373 8.703 1 98.62 247 ASN A CA 1
ATOM 1996 C C . ASN A 1 247 ? -4.336 3.191 8.102 1 98.62 247 ASN A C 1
ATOM 1998 O O . ASN A 1 247 ? -3.996 2.104 7.637 1 98.62 247 ASN A O 1
ATOM 2002 N N . SER A 1 248 ? -3.584 4.258 8.047 1 98.62 248 SER A N 1
ATOM 2003 C CA . SER A 1 248 ? -2.199 4.176 7.594 1 98.62 248 SER A CA 1
ATOM 2004 C C . SER A 1 248 ? -1.31 5.152 8.352 1 98.62 248 SER A C 1
ATOM 2006 O O . SER A 1 248 ? -1.49 6.367 8.258 1 98.62 248 SER A O 1
ATOM 2008 N N . LEU A 1 249 ? -0.402 4.609 9.109 1 98.62 249 LEU A N 1
ATOM 2009 C CA . LEU A 1 249 ? 0.613 5.355 9.852 1 98.62 249 LEU A CA 1
ATOM 2010 C C . LEU A 1 249 ? 1.77 4.445 10.25 1 98.62 249 LEU A C 1
ATOM 2012 O O . LEU A 1 249 ? 1.641 3.219 10.219 1 98.62 249 LEU A O 1
ATOM 2016 N N . GLU A 1 250 ? 2.883 5.039 10.562 1 98.56 250 GLU A N 1
ATOM 2017 C CA . GLU A 1 250 ? 4.031 4.289 11.07 1 98.56 250 GLU A CA 1
ATOM 2018 C C . GLU A 1 250 ? 3.719 3.648 12.414 1 98.56 250 GLU A C 1
ATOM 2020 O O . GLU A 1 250 ? 3.145 4.289 13.297 1 98.56 250 GLU A O 1
ATOM 2025 N N . SER A 1 251 ? 4.055 2.404 12.594 1 98.62 251 SER A N 1
ATOM 2026 C CA . SER A 1 251 ? 3.877 1.658 13.836 1 98.62 251 SER A CA 1
ATOM 2027 C C . SER A 1 251 ? 4.836 0.475 13.914 1 98.62 251 SER A C 1
ATOM 2029 O O . SER A 1 251 ? 4.688 -0.499 13.172 1 98.62 251 SER A O 1
ATOM 2031 N N . GLU A 1 252 ? 5.812 0.564 14.766 1 98.25 252 GLU A N 1
ATOM 2032 C CA . GLU A 1 252 ? 6.844 -0.461 14.906 1 98.25 252 GLU A CA 1
ATOM 2033 C C . GLU A 1 252 ? 7.176 -0.705 16.375 1 98.25 252 GLU A C 1
ATOM 2035 O O . GLU A 1 252 ? 6.84 0.111 17.234 1 98.25 252 GLU A O 1
ATOM 2040 N N . THR A 1 253 ? 7.805 -1.835 16.672 1 97.88 253 THR A N 1
ATOM 2041 C CA . THR A 1 253 ? 8.289 -2.111 18.016 1 97.88 253 THR A CA 1
ATOM 2042 C C . THR A 1 253 ? 9.312 -1.062 18.438 1 97.88 253 THR A C 1
ATOM 2044 O O . THR A 1 253 ? 10.234 -0.742 17.688 1 97.88 253 THR A O 1
ATOM 2047 N N . PRO A 1 254 ? 9.133 -0.536 19.609 1 98 254 PRO A N 1
ATOM 2048 C CA . PRO A 1 254 ? 10.07 0.495 20.062 1 98 254 PRO A CA 1
ATOM 2049 C C . PRO A 1 254 ? 11.461 -0.059 20.375 1 98 254 PRO A C 1
ATOM 2051 O O . PRO A 1 254 ? 11.586 -1.193 20.828 1 98 254 PRO A O 1
ATOM 2054 N N . SER A 1 255 ? 12.438 0.749 20.094 1 95.38 255 SER A N 1
ATOM 2055 C CA . SER A 1 255 ? 13.773 0.452 20.609 1 95.38 255 SER A CA 1
ATOM 2056 C C . SER A 1 255 ? 13.844 0.631 22.109 1 95.38 255 SER A C 1
ATOM 2058 O O . SER A 1 255 ? 12.922 1.191 22.719 1 95.38 255 SER A O 1
ATOM 2060 N N . GLY A 1 256 ? 14.969 0.156 22.688 1 94.69 256 GLY A N 1
ATOM 2061 C CA . GLY A 1 256 ? 15.164 0.341 24.109 1 94.69 256 GLY A CA 1
ATOM 2062 C C . GLY A 1 256 ? 15.148 1.798 24.531 1 94.69 256 GLY A C 1
ATOM 2063 O O . GLY A 1 256 ? 14.539 2.15 25.547 1 94.69 256 GLY A O 1
ATOM 2064 N N . ILE A 1 257 ? 15.664 2.59 23.75 1 94.62 257 ILE A N 1
ATOM 2065 C CA . ILE A 1 257 ? 15.773 4.008 24.062 1 94.62 257 ILE A CA 1
ATOM 2066 C C . ILE A 1 257 ? 14.398 4.66 24 1 94.62 257 ILE A C 1
ATOM 2068 O O . ILE A 1 257 ? 14.055 5.496 24.828 1 94.62 257 ILE A O 1
ATOM 2072 N N . LYS A 1 258 ? 13.617 4.32 23.031 1 95.88 258 LYS A N 1
ATOM 2073 C CA . LYS A 1 258 ? 12.312 4.941 22.844 1 95.88 258 LYS A CA 1
ATOM 2074 C C . LYS A 1 258 ? 11.336 4.516 23.938 1 95.88 258 LYS A C 1
ATOM 2076 O O . LYS A 1 258 ? 10.391 5.242 24.25 1 95.88 258 LYS A O 1
ATOM 2081 N N . ARG A 1 259 ? 11.586 3.4 24.562 1 96.25 259 ARG A N 1
ATOM 2082 C CA . ARG A 1 259 ? 10.727 2.924 25.641 1 96.25 259 ARG A CA 1
ATOM 2083 C C . ARG A 1 259 ? 10.781 3.865 26.844 1 96.25 259 ARG A C 1
ATOM 2085 O O . ARG A 1 259 ? 9.812 3.982 27.594 1 96.25 259 ARG A O 1
ATOM 2092 N N . LYS A 1 260 ? 11.844 4.531 26.969 1 96.19 260 LYS A N 1
ATOM 2093 C CA . LYS A 1 260 ? 12.031 5.43 28.109 1 96.19 260 LYS A CA 1
ATOM 2094 C C . LYS A 1 260 ? 11.109 6.641 28.016 1 96.19 260 LYS A C 1
ATOM 2096 O O . LYS A 1 260 ? 10.93 7.367 29 1 96.19 260 LYS A O 1
ATOM 2101 N N . ARG A 1 261 ? 10.523 6.805 26.859 1 97.38 261 ARG A N 1
ATOM 2102 C CA . ARG A 1 261 ? 9.656 7.957 26.656 1 97.38 261 ARG A CA 1
ATOM 2103 C C . ARG A 1 261 ? 8.391 7.859 27.5 1 97.38 261 ARG A C 1
ATOM 2105 O O . ARG A 1 261 ? 7.727 8.867 27.75 1 97.38 261 ARG A O 1
ATOM 2112 N N . TRP A 1 262 ? 8.031 6.605 27.938 1 98.31 262 TRP A N 1
ATOM 2113 C CA . TRP A 1 262 ? 6.773 6.496 28.672 1 98.31 262 TRP A CA 1
ATOM 2114 C C . TRP A 1 262 ? 6.961 5.707 29.969 1 98.31 262 TRP A C 1
ATOM 2116 O O . TRP A 1 262 ? 5.996 5.449 30.688 1 98.31 262 TRP A O 1
ATOM 2126 N N . GLU A 1 263 ? 8.164 5.289 30.281 1 97.75 263 GLU A N 1
ATOM 2127 C CA . GLU A 1 263 ? 8.422 4.484 31.469 1 97.75 263 GLU A CA 1
ATOM 2128 C C . GLU A 1 263 ? 8.438 5.348 32.719 1 97.75 263 GLU A C 1
ATOM 2130 O O . GLU A 1 263 ? 8.25 4.84 33.844 1 97.75 263 GLU A O 1
ATOM 2135 N N . PHE A 1 264 ? 8.719 6.648 32.562 1 97.62 264 PHE A N 1
ATOM 2136 C CA . PHE A 1 264 ? 8.797 7.574 33.688 1 97.62 264 PHE A CA 1
ATOM 2137 C C . PHE A 1 264 ? 7.797 8.711 33.5 1 97.62 264 PHE A C 1
ATOM 2139 O O . PHE A 1 264 ? 7.352 8.992 32.406 1 97.62 264 PHE A O 1
ATOM 2146 N N . HIS A 1 265 ? 7.461 9.336 34.656 1 98 265 HIS A N 1
ATOM 2147 C CA . HIS A 1 265 ? 6.672 10.562 34.594 1 98 265 HIS A CA 1
ATOM 2148 C C . HIS A 1 265 ? 7.488 11.719 34.031 1 98 265 HIS A C 1
ATOM 2150 O O . HIS A 1 265 ? 8.688 11.828 34.312 1 98 265 HIS A O 1
ATOM 2156 N N . HIS A 1 266 ? 6.859 12.539 33.312 1 98.19 266 HIS A N 1
ATOM 2157 C CA . HIS A 1 266 ? 7.477 13.758 32.812 1 98.19 266 HIS A CA 1
ATOM 2158 C C . HIS A 1 266 ? 6.723 15 33.25 1 98.19 266 HIS A C 1
ATOM 2160 O O . HIS A 1 266 ? 5.492 15 33.312 1 98.19 266 HIS A O 1
ATOM 2166 N N . GLU A 1 267 ? 7.484 15.992 33.594 1 97.62 267 GLU A N 1
ATOM 2167 C CA . GLU A 1 267 ? 6.91 17.281 33.938 1 97.62 267 GLU A CA 1
ATOM 2168 C C . GLU A 1 267 ? 6.914 18.234 32.75 1 97.62 267 GLU A C 1
ATOM 2170 O O . GLU A 1 267 ? 7.914 18.344 32.031 1 97.62 267 GLU A O 1
ATOM 2175 N N . ILE A 1 268 ? 5.777 18.922 32.594 1 95.88 268 ILE A N 1
ATOM 2176 C CA . ILE A 1 268 ? 5.625 19.812 31.438 1 95.88 268 ILE A CA 1
ATOM 2177 C C . ILE A 1 268 ? 5.5 21.25 31.922 1 95.88 268 ILE A C 1
ATOM 2179 O O . ILE A 1 268 ? 4.535 21.609 32.594 1 95.88 268 ILE A O 1
ATOM 2183 N N . LYS A 1 269 ? 6.348 22.094 31.625 1 93.44 269 LYS A N 1
ATOM 2184 C CA . LYS A 1 269 ? 6.34 23.547 31.797 1 93.44 269 LYS A CA 1
ATOM 2185 C C . LYS A 1 269 ? 6.57 24.266 30.469 1 93.44 269 LYS A C 1
ATOM 2187 O O . LYS A 1 269 ? 5.836 24.047 29.516 1 93.44 269 LYS A O 1
ATOM 2192 N N . THR A 1 270 ? 7.668 24.906 30.359 1 91.38 270 THR A N 1
ATOM 2193 C CA . THR A 1 270 ? 8.016 25.484 29.062 1 91.38 270 THR A CA 1
ATOM 2194 C C . THR A 1 270 ? 8.711 24.453 28.188 1 91.38 270 THR A C 1
ATOM 2196 O O . THR A 1 270 ? 8.812 24.625 26.969 1 91.38 270 THR A O 1
ATOM 2199 N N . SER A 1 271 ? 9.117 23.469 28.875 1 95.19 271 SER A N 1
ATOM 2200 C CA . SER A 1 271 ? 9.711 22.297 28.234 1 95.19 271 SER A CA 1
ATOM 2201 C C . SER A 1 271 ? 9.359 21.016 28.984 1 95.19 271 SER A C 1
ATOM 2203 O O . SER A 1 271 ? 8.727 21.078 30.047 1 95.19 271 SER A O 1
ATOM 2205 N N . VAL A 1 272 ? 9.766 19.922 28.453 1 96.62 272 VAL A N 1
ATOM 2206 C CA . VAL A 1 272 ? 9.461 18.625 29.062 1 96.62 272 VAL A CA 1
ATOM 2207 C C . VAL A 1 272 ? 10.703 18.078 29.766 1 96.62 272 VAL A C 1
ATOM 2209 O O . VAL A 1 272 ? 11.797 18.078 29.188 1 96.62 272 VAL A O 1
ATOM 2212 N N . SER A 1 273 ? 10.516 17.672 31 1 97.25 273 SER A N 1
ATOM 2213 C CA . SER A 1 273 ? 11.617 17.094 31.766 1 97.25 273 SER A CA 1
ATOM 2214 C C . SER A 1 273 ? 11.211 15.766 32.406 1 97.25 273 SER A C 1
ATOM 2216 O O . SER A 1 273 ? 10.133 15.664 33 1 97.25 273 SER A O 1
ATOM 2218 N N . ARG A 1 274 ? 12.086 14.797 32.281 1 96.81 274 ARG A N 1
ATOM 2219 C CA . ARG A 1 274 ? 11.812 13.492 32.875 1 96.81 274 ARG A CA 1
ATOM 2220 C C . ARG A 1 274 ? 12.047 13.508 34.375 1 96.81 274 ARG A C 1
ATOM 2222 O O . ARG A 1 274 ? 13.016 14.086 34.844 1 96.81 274 ARG A O 1
ATOM 2229 N N . THR A 1 275 ? 11.18 12.859 35.125 1 97.25 275 THR A N 1
ATOM 2230 C CA . THR A 1 275 ? 11.383 12.656 36.562 1 97.25 275 THR A CA 1
ATOM 2231 C C . THR A 1 275 ? 11.938 11.266 36.844 1 97.25 275 THR A C 1
ATOM 2233 O O . THR A 1 275 ? 12.086 10.453 35.938 1 97.25 275 THR A O 1
ATOM 2236 N N . ASP A 1 276 ? 12.227 10.969 38.125 1 96.44 276 ASP A N 1
ATOM 2237 C CA . ASP A 1 276 ? 12.75 9.664 38.5 1 96.44 276 ASP A CA 1
ATOM 2238 C C . ASP A 1 276 ? 11.617 8.727 38.938 1 96.44 276 ASP A C 1
ATOM 2240 O O . ASP A 1 276 ? 11.859 7.57 39.281 1 96.44 276 ASP A O 1
ATOM 2244 N N . GLN A 1 277 ? 10.461 9.188 38.812 1 97.62 277 GLN A N 1
ATOM 2245 C CA . GLN A 1 277 ? 9.32 8.367 39.219 1 97.62 277 GLN A CA 1
ATOM 2246 C C . GLN A 1 277 ? 8.836 7.496 38.062 1 97.62 277 GLN A C 1
ATOM 2248 O O . GLN A 1 277 ? 8.422 8.016 37.031 1 97.62 277 GLN A O 1
ATOM 2253 N N . LYS A 1 278 ? 8.875 6.262 38.281 1 97.75 278 LYS A N 1
ATOM 2254 C CA . LYS A 1 278 ? 8.391 5.32 37.281 1 97.75 278 LYS A CA 1
ATOM 2255 C C . LYS A 1 278 ? 6.875 5.398 37.125 1 97.75 278 LYS A C 1
ATOM 2257 O O . LYS A 1 278 ? 6.156 5.562 38.125 1 97.75 278 LYS A O 1
ATOM 2262 N N . LYS A 1 279 ? 6.43 5.227 35.969 1 98.12 279 LYS A N 1
ATOM 2263 C CA . LYS A 1 279 ? 4.992 5.191 35.719 1 98.12 279 LYS A CA 1
ATOM 2264 C C . LYS A 1 279 ? 4.438 3.779 35.844 1 98.12 279 LYS A C 1
ATOM 2266 O O . LYS A 1 279 ? 5.18 2.801 35.75 1 98.12 279 LYS A O 1
ATOM 2271 N N . SER A 1 280 ? 3.135 3.715 36.062 1 97.75 280 SER A N 1
ATOM 2272 C CA . SER A 1 280 ? 2.436 2.439 35.938 1 97.75 280 SER A CA 1
ATOM 2273 C C . SER A 1 280 ? 2.443 1.935 34.5 1 97.75 280 SER A C 1
ATOM 2275 O O . SER A 1 280 ? 2.648 2.713 33.562 1 97.75 280 SER A O 1
ATOM 2277 N N . PRO A 1 281 ? 2.223 0.639 34.375 1 97.31 281 PRO A N 1
ATOM 2278 C CA . PRO A 1 281 ? 2.109 0.14 33 1 97.31 281 PRO A CA 1
ATOM 2279 C C . PRO A 1 281 ? 0.951 0.775 32.219 1 97.31 281 PRO A C 1
ATOM 2281 O O . PRO A 1 281 ? -0.032 1.208 32.844 1 97.31 281 PRO A O 1
ATOM 2284 N N . PRO A 1 282 ? 1.153 0.842 30.906 1 98.12 282 PRO A N 1
ATOM 2285 C CA . PRO A 1 282 ? 0.019 1.364 30.141 1 98.12 282 PRO A CA 1
ATOM 2286 C C . PRO A 1 282 ? -1.269 0.581 30.375 1 98.12 282 PRO A C 1
ATOM 2288 O O . PRO A 1 282 ? -1.234 -0.646 30.5 1 98.12 282 PRO A O 1
ATOM 2291 N N . PRO A 1 283 ? -2.357 1.255 30.453 1 97.81 283 PRO A N 1
ATOM 2292 C CA . PRO A 1 283 ? -3.623 0.589 30.766 1 97.81 283 PRO A CA 1
ATOM 2293 C C . PRO A 1 283 ? -4.289 -0.023 29.531 1 97.81 283 PRO A C 1
ATOM 2295 O O . PRO A 1 283 ? -5.484 0.189 29.297 1 97.81 283 PRO A O 1
ATOM 2298 N N . ILE A 1 284 ? -3.613 -0.774 28.75 1 96.44 284 ILE A N 1
ATOM 2299 C CA . ILE A 1 284 ? -4.09 -1.498 27.578 1 96.44 284 ILE A CA 1
ATOM 2300 C C . ILE A 1 284 ? -3.51 -2.91 27.578 1 96.44 284 ILE A C 1
ATOM 2302 O O . ILE A 1 284 ? -2.527 -3.188 28.266 1 96.44 284 ILE A O 1
ATOM 2306 N N . LYS A 1 285 ? -4.117 -3.758 26.766 1 93.75 285 LYS A N 1
ATOM 2307 C CA . LYS A 1 285 ? -3.717 -5.16 26.75 1 93.75 285 LYS A CA 1
ATOM 2308 C C . LYS A 1 285 ? -2.607 -5.398 25.719 1 93.75 285 LYS A C 1
ATOM 2310 O O . LYS A 1 285 ? -1.887 -6.395 25.797 1 93.75 285 LYS A O 1
ATOM 2315 N N . THR A 1 286 ? -2.506 -4.504 24.797 1 94.69 286 THR A N 1
ATOM 2316 C CA . THR A 1 286 ? -1.508 -4.637 23.734 1 94.69 286 THR A CA 1
ATOM 2317 C C . THR A 1 286 ? -0.21 -3.938 24.125 1 94.69 286 THR A C 1
ATOM 2319 O O . THR A 1 286 ? -0.213 -3.039 24.969 1 94.69 286 THR A O 1
ATOM 2322 N N . PRO A 1 287 ? 0.937 -4.422 23.5 1 96.44 287 PRO A N 1
ATOM 2323 C CA . PRO A 1 287 ? 2.18 -3.684 23.734 1 96.44 287 PRO A CA 1
ATOM 2324 C C . PRO A 1 287 ? 2.127 -2.256 23.203 1 96.44 287 PRO A C 1
ATOM 2326 O O . PRO A 1 287 ? 1.204 -1.905 22.453 1 96.44 287 PRO A O 1
ATOM 2329 N N . MET A 1 288 ? 3.16 -1.471 23.672 1 98.19 288 MET A N 1
ATOM 2330 C CA . MET A 1 288 ? 3.354 -0.137 23.109 1 98.19 288 MET A CA 1
ATOM 2331 C C . MET A 1 288 ? 4.117 -0.208 21.781 1 98.19 288 MET A C 1
ATOM 2333 O O . MET A 1 288 ? 4.988 -1.062 21.609 1 98.19 288 MET A O 1
ATOM 2337 N N . PHE A 1 289 ? 3.768 0.688 20.891 1 98.62 289 PHE A N 1
ATOM 2338 C CA . PHE A 1 289 ? 4.441 0.827 19.609 1 98.62 289 PHE A CA 1
ATOM 2339 C C . PHE A 1 289 ? 4.902 2.264 19.391 1 98.62 289 PHE A C 1
ATOM 2341 O O . PHE A 1 289 ? 4.508 3.166 20.141 1 98.62 289 PHE A O 1
ATOM 2348 N N . THR A 1 290 ? 5.777 2.438 18.406 1 98.62 290 THR A N 1
ATOM 2349 C CA . THR A 1 290 ? 6.289 3.77 18.109 1 98.62 290 THR A CA 1
ATOM 2350 C C . THR A 1 290 ? 6.152 4.074 16.625 1 98.62 290 THR A C 1
ATOM 2352 O O . THR A 1 290 ? 6.094 3.158 15.797 1 98.62 290 THR A O 1
ATOM 2355 N N . GLY A 1 291 ? 6 5.277 16.281 1 97.81 291 GLY A N 1
ATOM 2356 C CA . GLY A 1 291 ? 5.938 5.84 14.938 1 97.81 291 GLY A CA 1
ATOM 2357 C C . GLY A 1 291 ? 6.156 7.344 14.914 1 97.81 291 GLY A C 1
ATOM 2358 O O . GLY A 1 291 ? 6.762 7.902 15.828 1 97.81 291 GLY A O 1
ATOM 2359 N N . ASN A 1 292 ? 5.84 7.961 13.844 1 95.81 292 ASN A N 1
ATOM 2360 C CA . ASN A 1 292 ? 5.867 9.422 13.797 1 95.81 292 ASN A CA 1
ATOM 2361 C C . ASN A 1 292 ? 4.496 10.016 14.109 1 95.81 292 ASN A C 1
ATOM 2363 O O . ASN A 1 292 ? 3.566 9.289 14.469 1 95.81 292 ASN A O 1
ATOM 2367 N N . ALA A 1 293 ? 4.395 11.312 14.039 1 96.94 293 ALA A N 1
ATOM 2368 C CA . ALA A 1 293 ? 3.211 12.008 14.531 1 96.94 293 ALA A CA 1
ATOM 2369 C C . ALA A 1 293 ? 2.098 12.008 13.484 1 96.94 293 ALA A C 1
ATOM 2371 O O . ALA A 1 293 ? 1.001 12.508 13.734 1 96.94 293 ALA A O 1
ATOM 2372 N N . TYR A 1 294 ? 2.32 11.461 12.305 1 98.38 294 TYR A N 1
ATOM 2373 C CA . TYR A 1 294 ? 1.42 11.695 11.18 1 98.38 294 TYR A CA 1
ATOM 2374 C C . TYR A 1 294 ? 0.595 10.453 10.867 1 98.38 294 TYR A C 1
ATOM 2376 O O . TYR A 1 294 ? 1.091 9.328 10.977 1 98.38 294 TYR A O 1
ATOM 2384 N N . PHE A 1 295 ? -0.688 10.703 10.508 1 98.75 295 PHE A N 1
ATOM 2385 C CA . PHE A 1 295 ? -1.571 9.562 10.312 1 98.75 295 PHE A CA 1
ATOM 2386 C C . PHE A 1 295 ? -2.637 9.867 9.273 1 98.75 295 PHE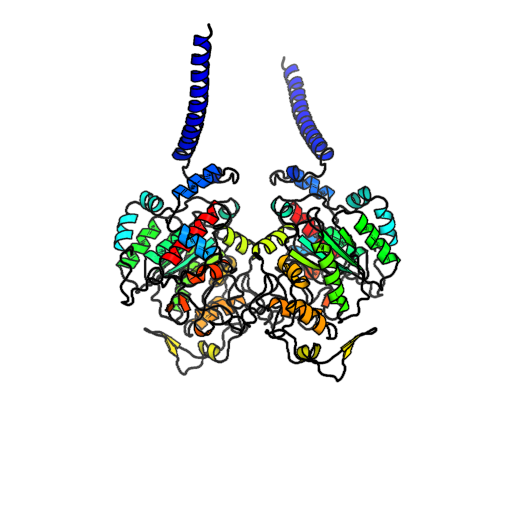 A C 1
ATOM 2388 O O . PHE A 1 295 ? -2.883 11.039 8.953 1 98.75 295 PHE A O 1
ATOM 2395 N N . VAL A 1 296 ? -3.16 8.867 8.695 1 98.81 296 VAL A N 1
ATOM 2396 C CA . VAL A 1 296 ? -4.418 8.773 7.961 1 98.81 296 VAL A CA 1
ATOM 2397 C C . VAL A 1 296 ? -5.367 7.82 8.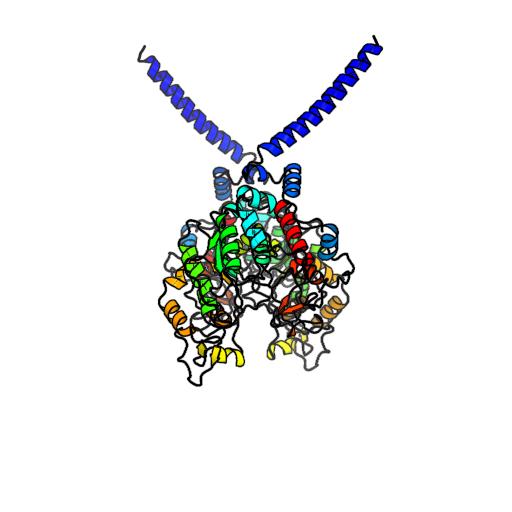68 1 98.81 296 VAL A C 1
ATOM 2399 O O . VAL A 1 296 ? -5.086 6.625 8.797 1 98.81 296 VAL A O 1
ATOM 2402 N N . VAL A 1 297 ? -6.508 8.375 9.172 1 98.88 297 VAL A N 1
ATOM 2403 C CA . VAL A 1 297 ? -7.367 7.516 9.977 1 98.88 297 VAL A CA 1
ATOM 2404 C C . VAL A 1 297 ? -8.82 7.668 9.523 1 98.88 297 VAL A C 1
ATOM 2406 O O . VAL A 1 297 ? -9.211 8.727 9.031 1 98.88 297 VAL A O 1
ATOM 2409 N N . SER A 1 298 ? -9.562 6.648 9.719 1 98.69 298 SER A N 1
ATOM 2410 C CA . SER A 1 298 ? -10.977 6.652 9.352 1 98.69 298 SER A CA 1
ATOM 2411 C C . SER A 1 298 ? -11.797 7.484 10.328 1 98.69 298 SER A C 1
ATOM 2413 O O . SER A 1 298 ? -11.367 7.734 11.453 1 98.69 298 SER A O 1
ATOM 2415 N N . ARG A 1 299 ? -12.938 7.895 9.867 1 98.69 299 ARG A N 1
ATOM 2416 C CA . ARG A 1 299 ? -13.867 8.617 10.734 1 98.69 299 ARG A CA 1
ATOM 2417 C C . ARG A 1 299 ? -14.25 7.777 11.945 1 98.69 299 ARG A C 1
ATOM 2419 O O . ARG A 1 299 ? -14.398 8.305 13.055 1 98.69 299 ARG A O 1
ATOM 2426 N N . GLU A 1 300 ? -14.406 6.465 11.773 1 98.5 300 GLU A N 1
ATOM 2427 C CA . GLU A 1 300 ? -14.75 5.555 12.867 1 98.5 300 GLU A CA 1
ATOM 2428 C C . GLU A 1 300 ? -13.648 5.523 13.922 1 98.5 300 GLU A C 1
ATOM 2430 O O . GLU A 1 300 ? -13.93 5.406 15.117 1 98.5 300 GLU A O 1
ATOM 2435 N N . PHE A 1 301 ? -12.461 5.539 13.5 1 98.69 301 PHE A N 1
ATOM 2436 C CA . PHE A 1 301 ? -11.336 5.633 14.414 1 98.69 301 PHE A CA 1
ATOM 2437 C C . PHE A 1 301 ? -11.469 6.859 15.312 1 98.69 301 PHE A C 1
ATOM 2439 O O . PHE A 1 301 ? -11.344 6.758 16.531 1 98.69 301 PHE A O 1
ATOM 2446 N N . VAL A 1 302 ? -11.727 8.031 14.672 1 98.81 302 VAL A N 1
ATOM 2447 C CA . VAL A 1 302 ? -11.82 9.297 15.391 1 98.81 302 VAL A CA 1
ATOM 2448 C C . VAL A 1 302 ? -12.984 9.242 16.375 1 98.81 302 VAL A C 1
ATOM 2450 O O . VAL A 1 302 ? -12.844 9.641 17.531 1 98.81 302 VAL A O 1
ATOM 2453 N N . SER A 1 303 ? -14.094 8.719 15.953 1 98.44 303 SER A N 1
ATOM 2454 C CA . SER A 1 303 ? -15.25 8.586 16.828 1 98.44 303 SER A CA 1
ATOM 2455 C C . SER A 1 303 ? -14.93 7.703 18.031 1 98.44 303 SER A C 1
ATOM 2457 O O . SER A 1 303 ? -15.336 8 19.156 1 98.44 303 SER A O 1
ATOM 2459 N N . HIS A 1 304 ? -14.203 6.703 17.75 1 98.25 304 HIS A N 1
ATOM 2460 C CA . HIS A 1 304 ? -13.828 5.734 18.781 1 98.25 304 HIS A CA 1
ATOM 2461 C C . HIS A 1 304 ? -12.969 6.379 19.859 1 98.25 304 HIS A C 1
ATOM 2463 O O . HIS A 1 304 ? -13.078 6.027 21.047 1 98.25 304 HIS A O 1
ATOM 2469 N N . LEU A 1 305 ? -12.164 7.316 19.531 1 97.94 305 LEU A N 1
ATOM 2470 C CA . LEU A 1 305 ? -11.297 8.016 20.469 1 97.94 305 LEU A CA 1
ATOM 2471 C C . LEU A 1 305 ? -12.125 8.672 21.578 1 97.94 305 LEU A C 1
ATOM 2473 O O . LEU A 1 305 ? -11.695 8.719 22.734 1 97.94 305 LEU A O 1
ATOM 2477 N N . PHE A 1 306 ? -13.297 9.117 21.234 1 97.69 306 PHE A N 1
ATOM 2478 C CA . PHE A 1 306 ? -14.062 9.938 22.172 1 97.69 306 PHE A CA 1
ATOM 2479 C C . PHE A 1 306 ? -15.156 9.117 22.844 1 97.69 306 PHE A C 1
ATOM 2481 O O . PHE A 1 306 ? -15.781 9.578 23.797 1 97.69 306 PHE A O 1
ATOM 2488 N N . SER A 1 307 ? -15.328 7.879 22.438 1 97.25 307 SER A N 1
ATOM 2489 C CA . SER A 1 307 ? -16.453 7.129 22.953 1 97.25 307 SER A CA 1
ATOM 2490 C C . SER A 1 307 ? -15.992 5.922 23.766 1 97.25 307 SER A C 1
ATOM 2492 O O . SER A 1 307 ? -16.734 5.406 24.609 1 97.25 307 SER A O 1
ATOM 2494 N N . ASN A 1 308 ? -14.812 5.48 23.578 1 97.44 308 ASN A N 1
ATOM 2495 C CA . ASN A 1 308 ? -14.352 4.246 24.203 1 97.44 308 ASN A CA 1
ATOM 2496 C C . ASN A 1 308 ? -13.602 4.52 25.5 1 97.44 308 ASN A C 1
ATOM 2498 O O . ASN A 1 308 ? -12.562 5.176 25.5 1 97.44 308 ASN A O 1
ATOM 2502 N N . PRO A 1 309 ? -14 3.932 26.562 1 97.31 309 PRO A N 1
ATOM 2503 C CA . PRO A 1 309 ? -13.406 4.23 27.859 1 97.31 309 PRO A CA 1
ATOM 2504 C C . PRO A 1 309 ? -11.961 3.752 27.969 1 97.31 309 PRO A C 1
ATOM 2506 O O . PRO A 1 309 ? -11.133 4.41 28.609 1 97.31 309 PRO A O 1
ATOM 2509 N N . GLU A 1 310 ? -11.68 2.613 27.422 1 96.94 310 GLU A N 1
ATOM 2510 C CA . GLU A 1 310 ? -10.305 2.111 27.453 1 96.94 310 GLU A CA 1
ATOM 2511 C C . GLU A 1 310 ? -9.344 3.088 26.781 1 96.94 310 GLU A C 1
ATOM 2513 O O . GLU A 1 310 ? -8.273 3.375 27.312 1 96.94 310 GLU A O 1
ATOM 2518 N N . ILE A 1 311 ? -9.805 3.58 25.688 1 97.88 311 ILE A N 1
ATOM 2519 C CA . ILE A 1 311 ? -8.977 4.512 24.938 1 97.88 311 ILE A CA 1
ATOM 2520 C C . ILE A 1 311 ? -8.867 5.836 25.688 1 97.88 311 ILE A C 1
ATOM 2522 O O . ILE A 1 311 ? -7.789 6.438 25.734 1 97.88 311 ILE A O 1
ATOM 2526 N N . GLN A 1 312 ? -9.898 6.281 26.344 1 97.75 312 GLN A N 1
ATOM 2527 C CA . GLN A 1 312 ? -9.867 7.508 27.125 1 97.75 312 GLN A CA 1
ATOM 2528 C C . GLN A 1 312 ? -8.906 7.383 28.312 1 97.75 312 GLN A C 1
ATOM 2530 O O . GLN A 1 312 ? -8.18 8.328 28.625 1 97.75 312 GLN A O 1
ATOM 2535 N N . ASN A 1 313 ? -8.93 6.234 28.906 1 98.19 313 ASN A N 1
ATOM 2536 C CA . ASN A 1 313 ? -7.996 5.98 30 1 98.19 313 ASN A CA 1
ATOM 2537 C C . ASN A 1 313 ? -6.551 5.984 29.516 1 98.19 313 ASN A C 1
ATOM 2539 O O . ASN A 1 313 ? -5.664 6.508 30.188 1 98.19 313 ASN A O 1
ATOM 2543 N N . PHE A 1 314 ? -6.332 5.402 28.438 1 98.62 314 PHE A N 1
ATOM 2544 C CA . PHE A 1 314 ? -4.996 5.363 27.844 1 98.62 314 PHE A CA 1
ATOM 2545 C C . PHE A 1 314 ? -4.523 6.766 27.484 1 98.62 314 PHE A C 1
ATOM 2547 O O . PHE A 1 314 ? -3.346 7.09 27.656 1 98.62 314 PHE A O 1
ATOM 2554 N N . MET A 1 315 ? -5.438 7.637 26.953 1 98.31 315 MET A N 1
ATOM 2555 C CA . MET A 1 315 ? -5.129 9.031 26.656 1 98.31 315 MET A CA 1
ATOM 2556 C C . MET A 1 315 ? -4.668 9.773 27.891 1 98.31 315 MET A C 1
ATOM 2558 O O . MET A 1 315 ? -3.635 10.445 27.875 1 98.31 315 MET A O 1
ATOM 2562 N N . LYS A 1 316 ? -5.383 9.602 28.938 1 98.19 316 LYS A N 1
ATOM 2563 C CA . LYS A 1 316 ? -5.031 10.258 30.203 1 98.19 316 LYS A CA 1
ATOM 2564 C C . LYS A 1 316 ? -3.666 9.789 30.703 1 98.19 316 LYS A C 1
ATOM 2566 O O . LYS A 1 316 ? -2.848 10.602 31.125 1 98.19 316 LYS A O 1
ATOM 2571 N N . TRP A 1 317 ? -3.439 8.516 30.594 1 98.62 317 TRP A N 1
ATOM 2572 C CA . TRP A 1 317 ? -2.174 7.918 31.016 1 98.62 317 TRP A CA 1
ATOM 2573 C C . TRP A 1 317 ? -1.014 8.477 30.188 1 98.62 317 TRP A C 1
ATOM 2575 O O . TRP A 1 317 ? 0.094 8.648 30.703 1 98.62 317 TRP A O 1
ATOM 2585 N N . SER A 1 318 ? -1.244 8.891 28.969 1 98.56 318 SER A N 1
ATOM 2586 C CA . SER A 1 318 ? -0.208 9.305 28.016 1 98.56 318 SER A CA 1
ATOM 2587 C C . SER A 1 318 ? 0.153 10.773 28.203 1 98.56 318 SER A C 1
ATOM 2589 O O . SER A 1 318 ? 1.142 11.258 27.641 1 98.56 318 SER A O 1
ATOM 2591 N N . GLU A 1 319 ? -0.515 11.531 28.984 1 98.25 319 GLU A N 1
ATOM 2592 C CA . GLU A 1 319 ? -0.398 12.984 29.062 1 98.25 319 GLU A CA 1
ATOM 2593 C C . GLU A 1 319 ? 0.96 13.398 29.625 1 98.25 319 GLU A C 1
ATOM 2595 O O . GLU A 1 319 ? 1.472 14.469 29.297 1 98.25 319 GLU A O 1
ATOM 2600 N N . ASP A 1 320 ? 1.534 12.609 30.484 1 98 320 ASP A N 1
ATOM 2601 C CA . ASP A 1 320 ? 2.807 12.977 31.094 1 98 320 ASP A CA 1
ATOM 2602 C C . ASP A 1 320 ? 3.938 12.086 30.594 1 98 320 ASP A C 1
ATOM 2604 O O . ASP A 1 320 ? 4.746 11.594 31.391 1 98 320 ASP A O 1
ATOM 2608 N N . THR A 1 321 ? 3.957 11.781 29.344 1 98.44 321 THR A N 1
ATOM 2609 C CA . THR A 1 321 ? 5.035 11.07 28.656 1 98.44 321 THR A CA 1
ATOM 2610 C C . THR A 1 321 ? 5.801 12.008 27.734 1 98.44 321 THR A C 1
ATOM 2612 O O . THR A 1 321 ? 5.441 13.172 27.578 1 98.44 321 THR A O 1
ATOM 2615 N N . TYR A 1 322 ? 6.93 11.523 27.203 1 98.19 322 TYR A N 1
ATOM 2616 C CA . TYR A 1 322 ? 7.758 12.312 26.297 1 98.19 322 TYR A CA 1
ATOM 2617 C C . TYR A 1 322 ? 7.414 12.008 24.844 1 98.19 322 TYR A C 1
ATOM 2619 O O . TYR A 1 322 ? 7.465 10.852 24.422 1 98.19 322 TYR A O 1
ATOM 2627 N N . SER A 1 323 ? 7.098 13.016 24.031 1 97.31 323 SER A N 1
ATOM 2628 C CA . SER A 1 323 ? 6.738 12.914 22.625 1 97.31 323 SER A CA 1
ATOM 2629 C C . SER A 1 323 ? 5.613 11.906 22.422 1 97.31 323 SER A C 1
ATOM 2631 O O . SER A 1 323 ? 5.738 10.984 21.609 1 97.31 323 SER A O 1
ATOM 2633 N N . PRO A 1 324 ? 4.539 12.141 23.109 1 98.44 324 PRO A N 1
ATOM 2634 C CA . PRO A 1 324 ? 3.451 11.164 23.031 1 98.44 324 PRO A CA 1
ATOM 2635 C C . PRO A 1 324 ? 2.898 11.008 21.609 1 98.44 324 PRO A C 1
ATOM 2637 O O . PRO A 1 324 ? 2.338 9.961 21.281 1 98.44 324 PRO A O 1
ATOM 2640 N N . ASP A 1 325 ? 3.014 11.961 20.75 1 97.94 325 ASP A N 1
ATOM 2641 C CA . ASP A 1 325 ? 2.527 11.859 19.375 1 97.94 325 ASP A CA 1
ATOM 2642 C C . ASP A 1 325 ? 3.297 10.797 18.594 1 97.94 325 ASP A C 1
ATOM 2644 O O . ASP A 1 325 ? 2.852 10.359 17.531 1 97.94 325 ASP A O 1
ATOM 2648 N N . GLU A 1 326 ? 4.406 10.344 19.078 1 97.88 326 GLU A N 1
ATOM 2649 C CA . GLU A 1 326 ? 5.246 9.375 18.375 1 97.88 326 GLU A CA 1
ATOM 2650 C C . GLU A 1 326 ? 5.023 7.965 18.906 1 97.88 326 GLU A C 1
ATOM 2652 O O . GLU A 1 326 ? 5.73 7.031 18.516 1 97.88 326 GLU A O 1
ATOM 2657 N N . HIS A 1 327 ? 4.125 7.809 19.891 1 98.5 327 HIS A N 1
ATOM 2658 C CA . HIS A 1 327 ? 3.84 6.441 20.312 1 98.5 327 HIS A CA 1
ATOM 2659 C C . HIS A 1 327 ? 2.354 6.246 20.594 1 98.5 327 HIS A C 1
ATOM 2661 O O . HIS A 1 327 ? 1.837 5.133 20.484 1 98.5 327 HIS A O 1
ATOM 2667 N N . PHE A 1 328 ? 1.614 7.301 20.891 1 98.75 328 PHE A N 1
ATOM 2668 C CA . PHE A 1 328 ? 0.191 7.203 21.188 1 98.75 328 PHE A CA 1
ATOM 2669 C C . PHE A 1 328 ? -0.583 6.699 19.969 1 98.75 328 PHE A C 1
ATOM 2671 O O . PHE A 1 328 ? -1.246 5.66 20.047 1 98.75 328 PHE A O 1
ATOM 2678 N N . TRP A 1 329 ? -0.452 7.367 18.797 1 98.81 329 TRP A N 1
ATOM 2679 C CA . TRP A 1 329 ? -1.164 6.992 17.578 1 98.81 329 TRP A CA 1
ATOM 2680 C C . TRP A 1 329 ? -0.716 5.621 17.078 1 98.81 329 TRP A C 1
ATOM 2682 O O . TRP A 1 329 ? -1.544 4.797 16.688 1 98.81 329 TRP A O 1
ATOM 2692 N N . ALA A 1 330 ? 0.589 5.402 17.109 1 98.81 330 ALA A N 1
ATOM 2693 C CA . ALA A 1 330 ? 1.157 4.133 16.656 1 98.81 330 ALA A CA 1
ATOM 2694 C C . ALA A 1 330 ? 0.604 2.965 17.469 1 98.81 330 ALA A C 1
ATOM 2696 O O . ALA A 1 330 ? 0.359 1.886 16.922 1 98.81 330 ALA A O 1
ATOM 2697 N N . THR A 1 331 ? 0.437 3.191 18.781 1 98.81 331 THR A N 1
ATOM 2698 C CA . THR A 1 331 ? -0.068 2.141 19.656 1 98.81 331 THR A CA 1
ATOM 2699 C C . THR A 1 331 ? -1.555 1.897 19.406 1 98.81 331 THR A C 1
ATOM 2701 O O . THR A 1 331 ? -1.994 0.75 19.312 1 98.81 331 THR A O 1
ATOM 2704 N N . LEU A 1 332 ? -2.312 2.963 19.25 1 98.69 332 LEU A N 1
ATOM 2705 C CA . LEU A 1 332 ? -3.734 2.818 18.953 1 98.69 332 LEU A CA 1
ATOM 2706 C C . LEU A 1 332 ? -3.941 2.006 17.688 1 98.69 332 LEU A C 1
ATOM 2708 O O . LEU A 1 332 ? -4.859 1.187 17.609 1 98.69 332 LEU A O 1
ATOM 2712 N N . GLN A 1 333 ? -3.084 2.191 16.719 1 98.38 333 GLN A N 1
ATOM 2713 C CA . GLN A 1 333 ? -3.135 1.524 15.414 1 98.38 333 GLN A CA 1
ATOM 2714 C C . GLN A 1 333 ? -3.021 0.01 15.57 1 98.38 333 GLN A C 1
ATOM 2716 O O . GLN A 1 333 ? -3.354 -0.74 14.656 1 98.38 333 GLN A O 1
ATOM 2721 N N . ARG A 1 334 ? -2.623 -0.408 16.781 1 98.19 334 ARG A N 1
ATOM 2722 C CA . ARG A 1 334 ? -2.312 -1.822 16.953 1 98.19 334 ARG A CA 1
ATOM 2723 C C . ARG A 1 334 ? -3.221 -2.451 18.016 1 98.19 334 ARG A C 1
ATOM 2725 O O . ARG A 1 334 ? -2.975 -3.574 18.453 1 98.19 334 ARG A O 1
ATOM 2732 N N . ILE A 1 335 ? -4.199 -1.738 18.484 1 97.69 335 ILE A N 1
ATOM 2733 C CA . ILE A 1 335 ? -5.215 -2.279 19.375 1 97.69 335 ILE A CA 1
ATOM 2734 C C . ILE A 1 335 ? -6.375 -2.844 18.562 1 97.69 335 ILE A C 1
ATOM 2736 O O . ILE A 1 335 ? -7.09 -2.1 17.875 1 97.69 335 ILE A O 1
ATOM 2740 N N . PRO A 1 336 ? -6.68 -4.098 18.672 1 94.25 336 PRO A N 1
ATOM 2741 C CA . PRO A 1 336 ? -7.598 -4.777 17.75 1 94.25 336 PRO A CA 1
ATOM 2742 C C . PRO A 1 336 ? -9.008 -4.184 17.781 1 94.25 336 PRO A C 1
ATOM 2744 O O . PRO A 1 336 ? -9.727 -4.246 16.781 1 94.25 336 PRO A O 1
ATOM 2747 N N . THR A 1 337 ? -9.414 -3.557 18.875 1 94.19 337 THR A N 1
ATOM 2748 C CA . THR A 1 337 ? -10.766 -3.041 19 1 94.19 337 THR A CA 1
ATOM 2749 C C . THR A 1 337 ? -10.891 -1.675 18.328 1 94.19 337 THR A C 1
ATOM 2751 O O . THR A 1 337 ? -11.992 -1.169 18.125 1 94.19 337 THR A O 1
ATOM 2754 N N . VAL A 1 338 ? -9.781 -1.079 18 1 97.94 338 VAL A N 1
ATOM 2755 C CA . VAL A 1 338 ? -9.805 0.243 17.391 1 97.94 338 VAL A CA 1
ATOM 2756 C C . VAL A 1 338 ? -10.156 0.119 15.906 1 97.94 338 VAL A C 1
ATOM 2758 O O . VAL A 1 338 ? -9.531 -0.651 15.172 1 97.94 338 VAL A O 1
ATOM 2761 N N . PRO A 1 339 ? -11.109 0.862 15.414 1 98.06 339 PRO A N 1
ATOM 2762 C CA . PRO A 1 339 ? -11.5 0.773 14.008 1 98.06 339 PRO A CA 1
ATOM 2763 C C . PRO A 1 339 ? -10.344 1.076 13.055 1 98.06 339 PRO A C 1
ATOM 2765 O O . PRO A 1 339 ? -9.633 2.072 13.234 1 98.06 339 PRO A O 1
ATOM 2768 N N . GLY A 1 340 ? -10.211 0.181 12.078 1 97.62 340 GLY A N 1
ATOM 2769 C CA . GLY A 1 340 ? -9.203 0.387 11.047 1 97.62 340 GLY A CA 1
ATOM 2770 C C . GLY A 1 340 ? -7.812 -0.018 11.484 1 97.62 340 GLY A C 1
ATOM 2771 O O . GLY A 1 340 ? -6.848 0.149 10.734 1 97.62 340 GLY A O 1
ATOM 2772 N N . SER A 1 341 ? -7.68 -0.599 12.672 1 97.5 341 SER A N 1
ATOM 2773 C CA . SER A 1 341 ? -6.387 -0.968 13.242 1 97.5 341 SER A CA 1
ATOM 2774 C C . SER A 1 341 ? -5.879 -2.279 12.648 1 97.5 341 SER A C 1
ATOM 2776 O O . SER A 1 341 ? -6.559 -2.902 11.836 1 97.5 341 SER A O 1
ATOM 2778 N N . TYR A 1 342 ? -4.629 -2.615 13.008 1 97.44 342 TYR A N 1
ATOM 2779 C CA . TYR A 1 342 ? -3.994 -3.871 12.625 1 97.44 342 TYR A CA 1
ATOM 2780 C C . TYR A 1 342 ? -3.572 -4.664 13.859 1 97.44 342 TYR A C 1
ATOM 2782 O O . TYR A 1 342 ? -3.379 -4.094 14.938 1 97.44 342 TYR A O 1
ATOM 2790 N N . PRO A 1 343 ? -3.379 -5.949 13.719 1 97.19 343 PRO A N 1
ATOM 2791 C CA . PRO A 1 343 ? -2.922 -6.781 14.836 1 97.19 343 PRO A CA 1
ATOM 2792 C C . PRO A 1 343 ? -1.563 -6.344 15.375 1 97.19 343 PRO A C 1
ATOM 2794 O O . PRO A 1 343 ? -0.744 -5.801 14.633 1 97.19 343 PRO A O 1
ATOM 2797 N N . PRO A 1 344 ? -1.364 -6.605 16.641 1 97.62 344 PRO A N 1
ATOM 2798 C CA . PRO A 1 344 ? -0.096 -6.191 17.25 1 97.62 344 PRO A CA 1
ATOM 2799 C C . PRO A 1 344 ? 1.055 -7.137 16.906 1 97.62 344 PRO A C 1
ATOM 2801 O O . PRO A 1 344 ? 2.139 -7.031 17.484 1 97.62 344 PRO A O 1
ATOM 2804 N N . ASN A 1 345 ? 0.939 -7.898 15.906 1 97.75 345 ASN A N 1
ATOM 2805 C CA . ASN A 1 345 ? 1.983 -8.797 15.43 1 97.75 345 ASN A CA 1
ATOM 2806 C C . ASN A 1 345 ? 2.984 -8.062 14.539 1 97.75 345 ASN A C 1
ATOM 2808 O O . ASN A 1 345 ? 2.617 -7.137 13.812 1 97.75 345 ASN A O 1
ATOM 2812 N N . SER A 1 346 ? 4.25 -8.555 14.562 1 96.56 346 SER A N 1
ATOM 2813 C CA . SER A 1 346 ? 5.336 -7.898 13.844 1 96.56 346 SER A CA 1
ATOM 2814 C C . SER A 1 346 ? 5.117 -7.953 12.336 1 96.56 346 SER A C 1
ATOM 2816 O O . SER A 1 346 ? 5.691 -7.156 11.586 1 96.56 346 SER A O 1
ATOM 2818 N N . LYS A 1 347 ? 4.309 -8.805 11.82 1 97.56 347 LYS A N 1
ATOM 2819 C CA . LYS A 1 347 ? 4.012 -8.883 10.391 1 97.56 347 LYS A CA 1
ATOM 2820 C C . LYS A 1 347 ? 3.309 -7.621 9.906 1 97.56 347 LYS A C 1
ATOM 2822 O O . LYS A 1 347 ? 3.248 -7.363 8.695 1 97.56 347 LYS A O 1
ATOM 2827 N N . TYR A 1 348 ? 2.789 -6.852 10.891 1 98.06 348 TYR A N 1
ATOM 2828 C CA . TYR A 1 348 ? 2.031 -5.66 10.531 1 98.06 348 TYR A CA 1
ATOM 2829 C C . TYR A 1 348 ? 2.826 -4.395 10.844 1 98.06 348 TYR A C 1
ATOM 2831 O O . TYR A 1 348 ? 2.271 -3.295 10.867 1 98.06 348 TYR A O 1
ATOM 2839 N N . HIS A 1 349 ? 4.152 -4.559 11.102 1 98 349 HIS A N 1
ATOM 2840 C CA . HIS A 1 349 ? 5.008 -3.385 11.25 1 98 349 HIS A CA 1
ATOM 2841 C C . HIS A 1 349 ? 4.977 -2.52 9.992 1 98 349 HIS A C 1
ATOM 2843 O O . HIS A 1 349 ? 4.98 -3.041 8.875 1 98 349 HIS A O 1
ATOM 2849 N N . MET A 1 350 ? 4.891 -1.223 10.234 1 98.12 350 MET A N 1
ATOM 2850 C CA . MET A 1 350 ? 4.918 -0.23 9.164 1 98.12 350 MET A CA 1
ATOM 2851 C C . MET A 1 350 ? 5.93 0.87 9.477 1 98.12 350 MET A C 1
ATOM 2853 O O . MET A 1 350 ? 5.848 1.52 10.516 1 98.12 350 MET A O 1
ATOM 2857 N N . SER A 1 351 ? 6.891 1.013 8.555 1 98.06 351 SER A N 1
ATOM 2858 C CA . SER A 1 351 ? 7.824 2.129 8.68 1 98.06 351 SER A CA 1
ATOM 2859 C C . SER A 1 351 ? 7.238 3.402 8.07 1 98.06 351 SER A C 1
ATOM 2861 O O . SER A 1 351 ? 6.156 3.379 7.484 1 98.06 351 SER A O 1
ATOM 2863 N N . ASP A 1 352 ? 7.977 4.469 8.219 1 97.56 352 ASP A N 1
ATOM 2864 C CA . ASP A 1 352 ? 7.562 5.734 7.617 1 97.56 352 ASP A CA 1
ATOM 2865 C C . ASP A 1 352 ? 7.633 5.664 6.094 1 97.56 352 ASP A C 1
ATOM 2867 O O . ASP A 1 352 ? 6.863 6.332 5.398 1 97.56 352 ASP A O 1
ATOM 2871 N N . MET A 1 353 ? 8.531 4.777 5.547 1 97.75 353 MET A N 1
ATOM 2872 C CA . MET A 1 353 ? 8.641 4.645 4.098 1 97.75 353 MET A CA 1
ATOM 2873 C C . MET A 1 353 ? 7.543 3.744 3.545 1 97.75 353 MET A C 1
ATOM 2875 O O . MET A 1 353 ? 7.223 3.803 2.355 1 97.75 353 MET A O 1
ATOM 2879 N N . ALA A 1 354 ? 6.969 2.977 4.461 1 96.88 354 ALA A N 1
ATOM 2880 C CA . ALA A 1 354 ? 5.953 2.029 4.008 1 96.88 354 ALA A CA 1
ATOM 2881 C C . ALA A 1 354 ? 4.551 2.623 4.137 1 96.88 354 ALA A C 1
ATOM 2883 O O . ALA A 1 354 ? 3.67 2.33 3.328 1 96.88 354 ALA A O 1
ATOM 2884 N N . SER A 1 355 ? 4.301 3.406 5.141 1 97.75 355 SER A N 1
ATOM 2885 C CA . SER A 1 355 ? 2.998 4.043 5.32 1 97.75 355 SER A CA 1
ATOM 2886 C C . SER A 1 355 ? 2.777 5.145 4.293 1 97.75 355 SER A C 1
ATOM 2888 O O . SER A 1 355 ? 3.736 5.695 3.746 1 97.75 355 SER A O 1
ATOM 2890 N N . ILE A 1 356 ? 1.567 5.531 4.059 1 98 356 ILE A N 1
ATOM 2891 C CA . ILE A 1 356 ? 1.312 6.477 2.975 1 98 356 ILE A CA 1
ATOM 2892 C C . ILE A 1 356 ? 1.209 7.891 3.539 1 98 356 ILE A C 1
ATOM 2894 O O . ILE A 1 356 ? 1.198 8.867 2.785 1 98 356 ILE A O 1
ATOM 2898 N N . ALA A 1 357 ? 1.231 8.062 4.812 1 98.31 357 ALA A N 1
ATOM 2899 C CA . ALA A 1 357 ? 0.813 9.305 5.453 1 98.31 357 ALA A CA 1
ATOM 2900 C C . ALA A 1 357 ? 1.787 10.438 5.141 1 98.31 357 ALA A C 1
ATOM 2902 O O . ALA A 1 357 ? 1.378 11.508 4.684 1 98.31 357 ALA A O 1
ATOM 2903 N N . ARG A 1 358 ? 3.115 10.141 5.375 1 98.75 358 ARG A N 1
ATOM 2904 C CA . ARG A 1 358 ? 4.031 11.281 5.316 1 98.75 358 ARG A CA 1
ATOM 2905 C C . ARG A 1 358 ? 5.43 10.828 4.891 1 98.75 358 ARG A C 1
ATOM 2907 O O . ARG A 1 358 ? 5.984 9.891 5.461 1 98.75 358 ARG A O 1
ATOM 2914 N N . LEU A 1 359 ? 5.926 11.523 3.941 1 98.56 359 LEU A N 1
ATOM 2915 C CA . LEU A 1 359 ? 7.305 11.328 3.51 1 98.56 359 LEU A CA 1
ATOM 2916 C C . LEU A 1 359 ? 8.258 12.234 4.281 1 98.56 359 LEU A C 1
ATOM 2918 O O . LEU A 1 359 ? 8.141 13.461 4.207 1 98.56 359 LEU A O 1
ATOM 2922 N N . VAL A 1 360 ? 9.188 11.664 5.008 1 98 360 VAL A N 1
ATOM 2923 C CA . VAL A 1 360 ? 10.156 12.406 5.809 1 98 360 VAL A CA 1
ATOM 2924 C C . VAL A 1 360 ? 11.562 11.875 5.539 1 98 360 VAL A C 1
ATOM 2926 O O . VAL A 1 360 ? 11.789 10.664 5.559 1 98 360 VAL A O 1
ATOM 2929 N N . LYS A 1 361 ? 12.516 12.727 5.246 1 97.56 361 LYS A N 1
ATOM 2930 C CA . LYS A 1 361 ? 13.93 12.359 5.156 1 97.56 361 LYS A CA 1
ATOM 2931 C C . LYS A 1 361 ? 14.695 12.797 6.402 1 97.56 361 LYS A C 1
ATOM 2933 O O . LYS A 1 361 ? 14.719 13.984 6.734 1 97.56 361 LYS A O 1
ATOM 2938 N N . TRP A 1 362 ? 15.297 11.867 6.965 1 97.5 362 TRP A N 1
ATOM 2939 C CA . TRP A 1 362 ? 16.125 12.148 8.133 1 97.5 362 TRP A CA 1
ATOM 2940 C C . TRP A 1 362 ? 17.578 12.32 7.734 1 97.5 362 TRP A C 1
ATOM 2942 O O . TRP A 1 362 ? 18.141 11.484 7.02 1 97.5 362 TRP A O 1
ATOM 2952 N N . SER A 1 363 ? 18.141 13.297 8.297 1 97.69 363 SER A N 1
ATOM 2953 C CA . SER A 1 363 ? 19.484 13.68 7.863 1 97.69 363 SER A CA 1
ATOM 2954 C C . SER A 1 363 ? 20.484 12.562 8.133 1 97.69 363 SER A C 1
ATOM 2956 O O . SER A 1 363 ? 21.391 12.32 7.32 1 97.69 363 SER A O 1
ATOM 2958 N N . TYR A 1 364 ? 20.375 11.844 9.203 1 96.69 364 TYR A N 1
ATOM 2959 C CA . TYR A 1 364 ? 21.359 10.844 9.617 1 96.69 364 TYR A CA 1
ATOM 2960 C C . TYR A 1 364 ? 21.188 9.547 8.836 1 96.69 364 TYR A C 1
ATOM 2962 O O . TYR A 1 364 ? 21.969 8.609 8.992 1 96.69 364 TYR A O 1
ATOM 2970 N N . LEU A 1 365 ? 20.219 9.461 7.98 1 97.69 365 LEU A N 1
ATOM 2971 C CA . LEU A 1 365 ? 19.984 8.258 7.184 1 97.69 365 LEU A CA 1
ATOM 2972 C C . LEU A 1 365 ? 20.281 8.523 5.711 1 97.69 365 LEU A C 1
ATOM 2974 O O . LEU A 1 365 ? 20.297 7.59 4.902 1 97.69 365 LEU A O 1
ATOM 2978 N N . GLU A 1 366 ? 20.484 9.758 5.34 1 97.69 366 GLU A N 1
ATOM 2979 C CA . GLU A 1 366 ? 20.766 10.117 3.949 1 97.69 366 GLU A CA 1
ATOM 2980 C C . GLU A 1 366 ? 22.094 9.539 3.473 1 97.69 366 GLU A C 1
ATOM 2982 O O . GLU A 1 366 ? 23.016 9.383 4.262 1 97.69 366 GLU A O 1
ATOM 2987 N N . GLY A 1 367 ? 22.125 9.211 2.145 1 97.12 367 GLY A N 1
ATOM 2988 C CA . GLY A 1 367 ? 23.391 8.734 1.616 1 97.12 367 GLY A CA 1
ATOM 2989 C C . GLY A 1 367 ? 23.25 7.969 0.313 1 97.12 367 GLY A C 1
ATOM 2990 O O . GLY A 1 367 ? 22.312 8.219 -0.457 1 97.12 367 GLY A O 1
ATOM 2991 N N . ASN A 1 368 ? 24.234 7.164 0.108 1 95.19 368 ASN A N 1
ATOM 2992 C CA . ASN A 1 368 ? 24.266 6.324 -1.084 1 95.19 368 ASN A CA 1
ATOM 2993 C C . ASN A 1 368 ? 23.344 5.117 -0.95 1 95.19 368 ASN A C 1
ATOM 2995 O O . ASN A 1 368 ? 23.547 4.262 -0.089 1 95.19 368 ASN A O 1
ATOM 2999 N N . ILE A 1 369 ? 22.438 5.035 -1.827 1 93.31 369 ILE A N 1
ATOM 3000 C CA . ILE A 1 369 ? 21.422 3.988 -1.771 1 93.31 369 ILE A CA 1
ATOM 3001 C C . ILE A 1 369 ? 22.078 2.623 -1.956 1 93.31 369 ILE A C 1
ATOM 3003 O O . ILE A 1 369 ? 21.672 1.644 -1.321 1 93.31 369 ILE A O 1
ATOM 3007 N N . TRP A 1 370 ? 23.109 2.531 -2.709 1 89.25 370 TRP A N 1
ATOM 3008 C CA . TRP A 1 370 ? 23.797 1.278 -2.977 1 89.25 370 TRP A CA 1
ATOM 3009 C C . TRP A 1 370 ? 24.516 0.777 -1.728 1 89.25 370 TRP A C 1
ATOM 3011 O O . TRP A 1 370 ? 24.859 -0.403 -1.634 1 89.25 370 TRP A O 1
ATOM 3021 N N . GLU A 1 371 ? 24.719 1.751 -0.936 1 91.44 371 GLU A N 1
ATOM 3022 C CA . GLU A 1 371 ? 25.438 1.396 0.285 1 91.44 371 GLU A CA 1
ATOM 3023 C C . GLU A 1 371 ? 24.484 1.226 1.459 1 91.44 371 GLU A C 1
ATOM 3025 O O . GLU A 1 371 ? 24.906 1.168 2.613 1 91.44 371 GLU A O 1
ATOM 3030 N N . GLY A 1 372 ? 23.203 1.28 1.141 1 93.12 372 GLY A N 1
ATOM 3031 C CA . GLY A 1 372 ? 22.25 0.899 2.172 1 93.12 372 GLY A CA 1
ATOM 3032 C C . GLY A 1 372 ? 21.438 2.066 2.689 1 93.12 372 GLY A C 1
ATOM 3033 O O . GLY A 1 372 ? 20.594 1.896 3.572 1 93.12 372 GLY A O 1
ATOM 3034 N N . ALA A 1 373 ? 21.672 3.252 2.162 1 97.19 373 ALA A N 1
ATOM 3035 C CA . ALA A 1 373 ? 20.844 4.383 2.584 1 97.19 373 ALA A CA 1
ATOM 3036 C C . ALA A 1 373 ? 19.422 4.254 2.057 1 97.19 373 ALA A C 1
ATOM 3038 O O . ALA A 1 373 ? 19.203 3.801 0.93 1 97.19 373 ALA A O 1
ATOM 3039 N N . PRO A 1 374 ? 18.453 4.66 2.826 1 97.56 374 PRO A N 1
ATOM 3040 C CA . PRO A 1 374 ? 17.078 4.547 2.365 1 97.56 374 PRO A CA 1
ATOM 3041 C C . PRO A 1 374 ? 16.703 5.602 1.322 1 97.56 374 PRO A C 1
ATOM 3043 O O . PRO A 1 374 ? 15.773 5.41 0.543 1 97.56 374 PRO A O 1
ATOM 3046 N N . TYR A 1 375 ? 17.375 6.727 1.306 1 97.56 375 TYR A N 1
ATOM 3047 C CA . TYR A 1 375 ? 17.109 7.805 0.364 1 97.56 375 TYR A CA 1
ATOM 3048 C C . TYR A 1 375 ? 18.328 8.695 0.181 1 97.56 375 TYR A C 1
ATOM 3050 O O . TYR A 1 375 ? 19.25 8.664 1.002 1 97.56 375 TYR A O 1
ATOM 3058 N N . PRO A 1 376 ? 18.359 9.461 -0.977 1 96.69 376 PRO A N 1
ATOM 3059 C CA . PRO A 1 376 ? 19.531 10.289 -1.287 1 96.69 376 PRO A CA 1
ATOM 3060 C C . PRO A 1 376 ? 19.641 11.516 -0.376 1 96.69 376 PRO A C 1
ATOM 3062 O O . PRO A 1 376 ? 18.766 11.75 0.46 1 96.69 376 PRO A O 1
ATOM 3065 N N . LYS A 1 377 ? 20.625 12.227 -0.579 1 97.12 377 LYS A N 1
ATOM 3066 C CA . LYS A 1 377 ? 20.922 13.414 0.221 1 97.12 377 LYS A CA 1
ATOM 3067 C C . LYS A 1 377 ? 19.906 14.523 -0.053 1 97.12 377 LYS A C 1
ATOM 3069 O O . LYS A 1 377 ? 19.406 14.656 -1.175 1 97.12 377 LYS A O 1
ATOM 3074 N N . CYS A 1 378 ? 19.672 15.273 0.967 1 97.5 378 CYS A N 1
ATOM 3075 C CA . CYS A 1 378 ? 18.797 16.438 0.905 1 97.5 378 CYS A CA 1
ATOM 3076 C C . CYS A 1 378 ? 19.406 17.531 0.038 1 97.5 378 CYS A C 1
ATOM 3078 O O . CYS A 1 378 ? 20.594 17.844 0.163 1 97.5 378 CYS A O 1
ATOM 3080 N N . SER A 1 379 ? 18.609 18.156 -0.836 1 96.25 379 SER A N 1
ATOM 3081 C CA . SER A 1 379 ? 19.109 19.219 -1.69 1 96.25 379 SER A CA 1
ATOM 3082 C C . SER A 1 379 ? 18.844 20.594 -1.083 1 96.25 379 SER A C 1
ATOM 3084 O O . SER A 1 379 ? 19.359 21.609 -1.561 1 96.25 379 SER A O 1
ATOM 3086 N N . GLY A 1 380 ? 18.016 20.625 -0.031 1 96.88 380 GLY A N 1
ATOM 3087 C CA . GLY A 1 380 ? 17.766 21.844 0.708 1 96.88 380 GLY A CA 1
ATOM 3088 C C . GLY A 1 380 ? 18.609 21.969 1.959 1 96.88 380 GLY A C 1
ATOM 3089 O O . GLY A 1 380 ? 19.844 21.891 1.893 1 96.88 380 GLY A O 1
ATOM 3090 N N . THR A 1 381 ? 17.938 22.219 3.035 1 97.06 381 THR A N 1
ATOM 3091 C CA . THR A 1 381 ? 18.609 22.281 4.328 1 97.06 381 THR A CA 1
ATOM 3092 C C . THR A 1 381 ? 17.938 21.328 5.328 1 97.06 381 THR A C 1
ATOM 3094 O O . THR A 1 381 ? 17.078 20.531 4.957 1 97.06 381 THR A O 1
ATOM 3097 N N . HIS A 1 382 ? 18.469 21.312 6.523 1 97.31 382 HIS A N 1
ATOM 3098 C CA . HIS A 1 382 ? 17.891 20.469 7.555 1 97.31 382 HIS A CA 1
ATOM 3099 C C . HIS A 1 382 ? 17.375 21.297 8.727 1 97.31 382 HIS A C 1
ATOM 3101 O O . HIS A 1 382 ? 17.969 22.312 9.078 1 97.31 382 HIS A O 1
ATOM 3107 N N . ARG A 1 383 ? 16.328 20.938 9.242 1 94.5 383 ARG A N 1
ATOM 3108 C CA . ARG A 1 383 ? 15.773 21.484 10.477 1 94.5 383 ARG A CA 1
ATOM 3109 C C . ARG A 1 383 ? 15.336 20.359 11.422 1 94.5 383 ARG A C 1
ATOM 3111 O O . ARG A 1 383 ? 14.492 19.531 11.062 1 94.5 383 ARG A O 1
ATOM 3118 N N . HIS A 1 384 ? 15.891 20.234 12.664 1 91.38 384 HIS A N 1
ATOM 3119 C CA . HIS A 1 384 ? 15.648 19.172 13.625 1 91.38 384 HIS A CA 1
ATOM 3120 C C . HIS A 1 384 ? 15.883 17.797 13 1 91.38 384 HIS A C 1
ATOM 3122 O O . HIS A 1 384 ? 15.039 16.906 13.117 1 91.38 384 HIS A O 1
ATOM 3128 N N . ALA A 1 385 ? 16.875 17.734 12.18 1 95.75 385 ALA A N 1
ATOM 3129 C CA . ALA A 1 385 ? 17.375 16.5 11.562 1 95.75 385 ALA A CA 1
ATOM 3130 C C . ALA A 1 385 ? 16.484 16.047 10.422 1 95.75 385 ALA A C 1
ATOM 3132 O O . ALA A 1 385 ? 16.594 14.922 9.938 1 95.75 385 ALA A O 1
ATOM 3133 N N . VAL A 1 386 ? 15.562 16.922 10.008 1 97.25 386 VAL A N 1
ATOM 3134 C CA . VAL A 1 386 ? 14.656 16.578 8.922 1 97.25 386 VAL A CA 1
ATOM 3135 C C . VAL A 1 386 ? 14.961 17.438 7.695 1 97.25 386 VAL A C 1
ATOM 3137 O O . VAL A 1 386 ? 15.203 18.641 7.82 1 97.25 386 VAL A O 1
ATOM 3140 N N . CYS A 1 387 ? 14.945 16.891 6.578 1 98.25 387 CYS A N 1
ATOM 3141 C CA . CYS A 1 387 ? 15.188 17.578 5.316 1 98.25 387 CYS A CA 1
ATOM 3142 C C . CYS A 1 387 ? 14.078 18.594 5.027 1 98.25 387 CYS A C 1
ATOM 3144 O O . CYS A 1 387 ? 12.898 18.25 5.062 1 98.25 387 CYS A O 1
ATOM 3146 N N . VAL A 1 388 ? 14.453 19.797 4.883 1 98.31 388 VAL A N 1
ATOM 3147 C CA . VAL A 1 388 ? 13.609 20.766 4.184 1 98.31 388 VAL A CA 1
ATOM 3148 C C . VAL A 1 388 ? 13.914 20.734 2.688 1 98.31 388 VAL A C 1
ATOM 3150 O O . VAL A 1 388 ? 14.945 21.234 2.244 1 98.31 388 VAL A O 1
ATOM 3153 N N . TYR A 1 389 ? 13.07 20.234 1.941 1 97.94 389 TYR A N 1
ATOM 3154 C CA . TYR A 1 389 ? 13.305 19.797 0.569 1 97.94 389 TYR A CA 1
ATOM 3155 C C . TYR A 1 389 ? 13.656 20.984 -0.324 1 97.94 389 TYR A C 1
ATOM 3157 O O . TYR A 1 389 ? 13.094 22.078 -0.172 1 97.94 389 TYR A O 1
ATOM 3165 N N . GLY A 1 390 ? 14.578 20.75 -1.225 1 96.38 390 GLY A N 1
ATOM 3166 C CA . GLY A 1 390 ? 14.906 21.672 -2.301 1 96.38 390 GLY A CA 1
ATOM 3167 C C . GLY A 1 390 ? 14.477 21.172 -3.666 1 96.38 390 GLY A C 1
ATOM 3168 O O . GLY A 1 390 ? 13.93 20.078 -3.785 1 96.38 390 GLY A O 1
ATOM 3169 N N . LEU A 1 391 ? 14.711 22 -4.566 1 94.44 391 LEU A N 1
ATOM 3170 C CA . LEU A 1 391 ? 14.32 21.719 -5.945 1 94.44 391 LEU A CA 1
ATOM 3171 C C . LEU A 1 391 ? 14.867 20.359 -6.398 1 94.44 391 LEU A C 1
ATOM 3173 O O . LEU A 1 391 ? 14.172 19.609 -7.086 1 94.44 391 LEU A O 1
ATOM 3177 N N . GLY A 1 392 ? 16.016 20.031 -6.016 1 93.81 392 GLY A N 1
ATOM 3178 C CA . GLY A 1 392 ? 16.688 18.797 -6.426 1 93.81 392 GLY A CA 1
ATOM 3179 C C . GLY A 1 392 ? 16.031 17.547 -5.859 1 93.81 392 GLY A C 1
ATOM 3180 O O . GLY A 1 392 ? 16.297 16.438 -6.312 1 93.81 392 GLY A O 1
ATOM 3181 N N . ASP A 1 393 ? 15.141 17.672 -4.891 1 96.56 393 ASP A N 1
ATOM 3182 C CA . ASP A 1 393 ? 14.492 16.531 -4.246 1 96.56 393 ASP A CA 1
ATOM 3183 C C . ASP A 1 393 ? 13.203 16.156 -4.977 1 96.56 393 ASP A C 1
ATOM 3185 O O . ASP A 1 393 ? 12.672 15.062 -4.77 1 96.56 393 ASP A O 1
ATOM 3189 N N . LEU A 1 394 ? 12.719 16.969 -5.832 1 96.06 394 LEU A N 1
ATOM 3190 C CA . LEU A 1 394 ? 11.344 16.859 -6.305 1 96.06 394 LEU A CA 1
ATOM 3191 C C . LEU A 1 394 ? 11.156 15.609 -7.156 1 96.06 394 LEU A C 1
ATOM 3193 O O . LEU A 1 394 ? 10.125 14.945 -7.059 1 96.06 394 LEU A O 1
ATOM 3197 N N . ASN A 1 395 ? 12.117 15.312 -8.016 1 93.62 395 ASN A N 1
ATOM 3198 C CA . ASN A 1 395 ? 11.992 14.109 -8.836 1 93.62 395 ASN A CA 1
ATOM 3199 C C . ASN A 1 395 ? 11.812 12.867 -7.969 1 93.62 395 ASN A C 1
ATOM 3201 O O . ASN A 1 395 ? 10.922 12.055 -8.227 1 93.62 395 ASN A O 1
ATOM 3205 N N . TRP A 1 396 ? 12.578 12.766 -6.949 1 94.88 396 TRP A N 1
ATOM 3206 C CA . TRP A 1 396 ? 12.5 11.625 -6.043 1 94.88 396 TRP A CA 1
ATOM 3207 C C . TRP A 1 396 ? 11.18 11.633 -5.277 1 94.88 396 TRP A C 1
ATOM 3209 O O . TRP A 1 396 ? 10.523 10.602 -5.148 1 94.88 396 TRP A O 1
ATOM 3219 N N . ILE A 1 397 ? 10.727 12.781 -4.797 1 97.06 397 ILE A N 1
ATOM 3220 C CA . ILE A 1 397 ? 9.531 12.938 -3.98 1 97.06 397 ILE A CA 1
ATOM 3221 C C . ILE A 1 397 ? 8.305 12.484 -4.766 1 97.06 397 ILE A C 1
ATOM 3223 O O . ILE A 1 397 ? 7.453 11.758 -4.242 1 97.06 397 ILE A O 1
ATOM 3227 N N . LEU A 1 398 ? 8.297 12.844 -5.977 1 94.69 398 LEU A N 1
ATOM 3228 C CA . LEU A 1 398 ? 7.094 12.625 -6.777 1 94.69 398 LEU A CA 1
ATOM 3229 C C . LEU A 1 398 ? 6.973 11.156 -7.184 1 94.69 398 LEU A C 1
ATOM 3231 O O . LEU A 1 398 ? 5.918 10.727 -7.66 1 94.69 398 LEU A O 1
ATOM 3235 N N . GLN A 1 399 ? 7.98 10.359 -6.922 1 92.88 399 GLN A N 1
ATOM 3236 C CA . GLN A 1 399 ? 7.941 8.93 -7.211 1 92.88 399 GLN A CA 1
ATOM 3237 C C . GLN A 1 399 ? 7.477 8.133 -5.996 1 92.88 399 GLN A C 1
ATOM 3239 O O . GLN A 1 399 ? 7.238 6.926 -6.094 1 92.88 399 GLN A O 1
ATOM 3244 N N . GLN A 1 400 ? 7.355 8.812 -4.918 1 96.38 400 GLN A N 1
ATOM 3245 C CA . GLN A 1 400 ? 6.969 8.125 -3.691 1 96.38 400 GLN A CA 1
ATOM 3246 C C . GLN A 1 400 ? 5.453 7.953 -3.609 1 96.38 400 GLN A C 1
ATOM 3248 O O . GLN A 1 400 ? 4.707 8.695 -4.246 1 96.38 400 GLN A O 1
ATOM 3253 N N . HIS A 1 401 ? 4.988 7.012 -2.836 1 96.31 401 HIS A N 1
ATOM 3254 C CA . HIS A 1 401 ? 3.564 6.707 -2.758 1 96.31 401 HIS A CA 1
ATOM 3255 C C . HIS A 1 401 ? 2.887 7.52 -1.66 1 96.31 401 HIS A C 1
ATOM 3257 O O . HIS A 1 401 ? 1.671 7.43 -1.474 1 96.31 401 HIS A O 1
ATOM 3263 N N . HIS A 1 402 ? 3.596 8.289 -0.922 1 98.31 402 HIS A N 1
ATOM 3264 C CA . HIS A 1 402 ? 3.068 9.07 0.189 1 98.31 402 HIS A CA 1
ATOM 3265 C C . HIS A 1 402 ? 2.082 10.125 -0.301 1 98.31 402 HIS A C 1
ATOM 3267 O O . HIS A 1 402 ? 2.068 10.469 -1.486 1 98.31 402 HIS A O 1
ATOM 3273 N N . LEU A 1 403 ? 1.307 10.625 0.677 1 98.69 403 LEU A N 1
ATOM 3274 C CA . LEU A 1 403 ? 0.317 11.641 0.34 1 98.69 403 LEU A CA 1
ATOM 3275 C C . LEU A 1 403 ? 0.898 13.039 0.501 1 98.69 403 LEU A C 1
ATOM 3277 O O . LEU A 1 403 ? 0.582 13.945 -0.277 1 98.69 403 LEU A O 1
ATOM 3281 N N . PHE A 1 404 ? 1.717 13.188 1.521 1 98.88 404 PHE A N 1
ATOM 3282 C CA . PHE A 1 404 ? 2.334 14.469 1.843 1 98.88 404 PHE A CA 1
ATOM 3283 C C . PHE A 1 404 ? 3.822 14.297 2.123 1 98.88 404 PHE A C 1
ATOM 3285 O O . PHE A 1 404 ? 4.289 13.18 2.365 1 98.88 404 PHE A O 1
ATOM 3292 N N . ALA A 1 405 ? 4.477 15.391 2.016 1 98.75 405 ALA A N 1
ATOM 3293 C CA . ALA A 1 405 ? 5.895 15.406 2.373 1 98.75 405 ALA A CA 1
ATOM 3294 C C . ALA A 1 405 ? 6.18 16.469 3.428 1 98.75 405 ALA A C 1
ATOM 3296 O O . ALA A 1 405 ? 5.617 17.578 3.381 1 98.75 405 ALA A O 1
ATOM 3297 N N . ASN A 1 406 ? 6.887 16.094 4.359 1 98.19 406 ASN A N 1
ATOM 3298 C CA . ASN A 1 406 ? 7.449 16.953 5.395 1 98.19 406 ASN A CA 1
ATOM 3299 C C . ASN A 1 406 ? 8.969 17.031 5.297 1 98.19 406 ASN A C 1
ATOM 3301 O O . ASN A 1 406 ? 9.656 16.031 5.512 1 98.19 406 ASN A O 1
ATOM 3305 N N . LYS A 1 407 ? 9.594 18.266 4.816 1 96.25 407 LYS A N 1
ATOM 3306 C CA . LYS A 1 407 ? 8.945 19.578 4.953 1 96.25 407 LYS A CA 1
ATOM 3307 C C . LYS A 1 407 ? 9.328 20.5 3.807 1 96.25 407 LYS A C 1
ATOM 3309 O O . LYS A 1 407 ? 10.273 20.219 3.066 1 96.25 407 LYS A O 1
ATOM 3314 N N . PHE A 1 408 ? 8.523 21.484 3.631 1 97.75 408 PHE A N 1
ATOM 3315 C CA . PHE A 1 408 ? 8.773 22.578 2.699 1 97.75 408 PHE A CA 1
ATOM 3316 C C . PHE A 1 408 ? 8.773 23.922 3.426 1 97.75 408 PHE A C 1
ATOM 3318 O O . PHE A 1 408 ? 8.055 24.094 4.41 1 97.75 408 PHE A O 1
ATOM 3325 N N . ASP A 1 409 ? 9.586 24.766 2.949 1 96 409 ASP A N 1
ATOM 3326 C CA . ASP A 1 409 ? 9.703 26.125 3.457 1 96 409 ASP A CA 1
ATOM 3327 C C . ASP A 1 409 ? 10.078 27.109 2.34 1 96 409 ASP A C 1
ATOM 3329 O O . ASP A 1 409 ? 11.18 27.016 1.782 1 96 409 ASP A O 1
ATOM 3333 N N . PRO A 1 410 ? 9.203 28 2.074 1 94.06 410 PRO A N 1
ATOM 3334 C CA . PRO A 1 410 ? 9.516 28.938 0.992 1 94.06 410 PRO A CA 1
ATOM 3335 C C . PRO A 1 410 ? 10.766 29.766 1.265 1 94.06 410 PRO A C 1
ATOM 3337 O O . PRO A 1 410 ? 11.414 30.25 0.328 1 94.06 410 PRO A O 1
ATOM 3340 N N . ASP A 1 411 ? 11.156 29.906 2.494 1 93.06 411 ASP A N 1
ATOM 3341 C CA . ASP A 1 411 ? 12.367 30.656 2.828 1 93.06 411 ASP A CA 1
ATOM 3342 C C . ASP A 1 411 ? 13.617 29.844 2.533 1 93.06 411 ASP A C 1
ATOM 3344 O O . ASP A 1 411 ? 14.719 30.391 2.463 1 93.06 411 ASP A O 1
ATOM 3348 N N . VAL A 1 412 ? 13.469 28.547 2.451 1 93.88 412 VAL A N 1
ATOM 3349 C CA . VAL A 1 412 ? 14.57 27.672 2.102 1 93.88 412 VAL A CA 1
ATOM 3350 C C . VAL A 1 412 ? 14.648 27.5 0.584 1 93.88 412 VAL A C 1
ATOM 3352 O O . VAL A 1 412 ? 15.695 27.734 -0.019 1 93.88 412 VAL A O 1
ATOM 3355 N N . ASP A 1 413 ? 13.586 27.188 -0.06 1 93.81 413 ASP A N 1
ATOM 3356 C CA . ASP A 1 413 ? 13.531 27.047 -1.512 1 93.81 413 ASP A CA 1
ATOM 3357 C C . ASP A 1 413 ? 12.117 27.297 -2.031 1 93.81 413 ASP A C 1
ATOM 3359 O O . ASP A 1 413 ? 11.32 26.375 -2.166 1 93.81 413 ASP A O 1
ATOM 3363 N N . ASP A 1 414 ? 11.875 28.5 -2.43 1 93.56 414 ASP A N 1
ATOM 3364 C CA . ASP A 1 414 ? 10.555 28.891 -2.902 1 93.56 414 ASP A CA 1
ATOM 3365 C C . ASP A 1 414 ? 10.242 28.25 -4.254 1 93.56 414 ASP A C 1
ATOM 3367 O O . ASP A 1 414 ? 9.086 27.938 -4.543 1 93.56 414 ASP A O 1
ATOM 3371 N N . ILE A 1 415 ? 11.227 28.062 -5.02 1 92.06 415 ILE A N 1
ATOM 3372 C CA . ILE A 1 415 ? 11.039 27.516 -6.355 1 92.06 415 ILE A CA 1
ATOM 3373 C C . ILE A 1 415 ? 10.57 26.062 -6.246 1 92.06 415 ILE A C 1
ATOM 3375 O O . ILE A 1 415 ? 9.727 25.609 -7.031 1 92.06 415 ILE A O 1
ATOM 3379 N N . ALA A 1 416 ? 11.141 25.328 -5.281 1 94.31 416 ALA A N 1
ATOM 3380 C CA . ALA A 1 416 ? 10.695 23.953 -5.062 1 94.31 416 ALA A CA 1
ATOM 3381 C C . ALA A 1 416 ? 9.195 23.906 -4.77 1 94.31 416 ALA A C 1
ATOM 3383 O O . ALA A 1 416 ? 8.477 23.078 -5.332 1 94.31 416 ALA A O 1
ATOM 3384 N N . LEU A 1 417 ? 8.781 24.812 -3.934 1 95 417 LEU A N 1
ATOM 3385 C CA . LEU A 1 417 ? 7.367 24.859 -3.566 1 95 417 LEU A CA 1
ATOM 3386 C C . LEU A 1 417 ? 6.508 25.266 -4.758 1 95 417 LEU A C 1
ATOM 3388 O O . LEU A 1 417 ? 5.457 24.672 -5 1 95 417 LEU A O 1
ATOM 3392 N N . GLN A 1 418 ? 6.961 26.203 -5.527 1 93.88 418 GLN A N 1
ATOM 3393 C CA . GLN A 1 418 ? 6.234 26.656 -6.711 1 93.88 418 GLN A CA 1
ATOM 3394 C C . GLN A 1 418 ? 6.113 25.531 -7.738 1 93.88 418 GLN A C 1
ATOM 3396 O O . GLN A 1 418 ? 5.062 25.359 -8.359 1 93.88 418 GLN A O 1
ATOM 3401 N N . CYS A 1 419 ? 7.164 24.812 -7.879 1 93.44 419 CYS A N 1
ATOM 3402 C CA . CYS A 1 419 ? 7.141 23.703 -8.812 1 93.44 419 CYS A CA 1
ATOM 3403 C C . CYS A 1 419 ? 6.137 22.641 -8.375 1 93.44 419 CYS A C 1
ATOM 3405 O O . CYS A 1 419 ? 5.406 22.094 -9.203 1 93.44 419 CYS A O 1
ATOM 3407 N N . MET A 1 420 ? 6.082 22.375 -7.074 1 95.25 420 MET A N 1
ATOM 3408 C CA . MET A 1 420 ? 5.102 21.422 -6.559 1 95.25 420 MET A CA 1
ATOM 3409 C C . MET A 1 420 ? 3.68 21.906 -6.812 1 95.25 420 MET A C 1
ATOM 3411 O O . MET A 1 420 ? 2.822 21.141 -7.242 1 95.25 420 MET A O 1
ATOM 3415 N N . GLU A 1 421 ? 3.451 23.172 -6.562 1 95.19 421 GLU A N 1
ATOM 3416 C CA . GLU A 1 421 ? 2.135 23.766 -6.781 1 95.19 421 GLU A CA 1
ATOM 3417 C C . GLU A 1 421 ? 1.705 23.641 -8.242 1 95.19 421 GLU A C 1
ATOM 3419 O O . GLU A 1 421 ? 0.574 23.25 -8.523 1 95.19 421 GLU A O 1
ATOM 3424 N N . GLU A 1 422 ? 2.617 23.953 -9.086 1 91.12 422 GLU A N 1
ATOM 3425 C CA . GLU A 1 422 ? 2.318 23.906 -10.516 1 91.12 422 GLU A CA 1
ATOM 3426 C C . GLU A 1 422 ? 2.094 22.484 -10.992 1 91.12 422 GLU A C 1
ATOM 3428 O O . GLU A 1 422 ? 1.174 22.219 -11.773 1 91.12 422 GLU A O 1
ATOM 3433 N N . TYR A 1 423 ? 2.941 21.672 -10.586 1 92.62 423 TYR A N 1
ATOM 3434 C CA . TYR A 1 423 ? 2.84 20.266 -10.977 1 92.62 423 TYR A CA 1
ATOM 3435 C C . TYR A 1 423 ? 1.489 19.688 -10.578 1 92.62 423 TYR A C 1
ATOM 3437 O O . TYR A 1 423 ? 0.809 19.062 -11.398 1 92.62 423 TYR A O 1
ATOM 3445 N N . LEU A 1 424 ? 1.069 19.891 -9.359 1 95 424 LEU A N 1
ATOM 3446 C CA . LEU A 1 424 ? -0.169 19.312 -8.844 1 95 424 LEU A CA 1
ATOM 3447 C C . LEU A 1 424 ? -1.383 19.953 -9.516 1 95 424 LEU A C 1
ATOM 3449 O O . LEU A 1 424 ? -2.377 19.281 -9.781 1 95 424 LEU A O 1
ATOM 3453 N N . ARG A 1 425 ? -1.253 21.281 -9.758 1 92.5 425 ARG A N 1
ATOM 3454 C CA . ARG A 1 425 ? -2.342 21.953 -10.445 1 92.5 425 ARG A CA 1
ATOM 3455 C C . ARG A 1 425 ? -2.525 21.406 -11.859 1 92.5 425 ARG A C 1
ATOM 3457 O O . ARG A 1 425 ? -3.648 21.125 -12.273 1 92.5 425 ARG A O 1
ATOM 3464 N N . HIS A 1 426 ? -1.429 21.266 -12.547 1 89.31 426 HIS A N 1
ATOM 3465 C CA . HIS A 1 426 ? -1.472 20.703 -13.898 1 89.31 426 HIS A CA 1
ATOM 3466 C C . HIS A 1 426 ? -2.037 19.297 -13.891 1 89.31 426 HIS A C 1
ATOM 3468 O O . HIS A 1 426 ? -2.912 18.969 -14.695 1 89.31 426 HIS A O 1
ATOM 3474 N N . LYS A 1 427 ? -1.578 18.531 -13 1 91.44 427 LYS A N 1
ATOM 3475 C CA . LYS A 1 427 ? -2.008 17.141 -12.898 1 91.44 427 LYS A CA 1
ATOM 3476 C C . LYS A 1 427 ? -3.486 17.047 -12.539 1 91.44 427 LYS A C 1
ATOM 3478 O O . LYS A 1 427 ? -4.195 16.172 -13.031 1 91.44 427 LYS A O 1
ATOM 3483 N N . ALA A 1 428 ? -3.949 17.859 -11.688 1 92.31 428 ALA A N 1
ATOM 3484 C CA . ALA A 1 428 ? -5.348 17.844 -11.266 1 92.31 428 ALA A CA 1
ATOM 3485 C C . ALA A 1 428 ? -6.277 18.156 -12.43 1 92.31 428 ALA A C 1
ATOM 3487 O O . ALA A 1 428 ? -7.375 17.594 -12.531 1 92.31 428 ALA A O 1
ATOM 3488 N N . ILE A 1 429 ? -5.809 18.984 -13.305 1 87.56 429 ILE A N 1
ATOM 3489 C CA . ILE A 1 429 ? -6.68 19.469 -14.367 1 87.56 429 ILE A CA 1
ATOM 3490 C C . ILE A 1 429 ? -6.566 18.562 -15.586 1 87.56 429 ILE A C 1
ATOM 3492 O O . ILE A 1 429 ? -7.574 18.234 -16.219 1 87.56 429 ILE A O 1
ATOM 3496 N N . TYR A 1 430 ? -5.312 18.125 -15.867 1 82.5 430 TYR A N 1
ATOM 3497 C CA . TYR A 1 430 ? -5.105 17.375 -17.109 1 82.5 430 TYR A CA 1
ATOM 3498 C C . TYR A 1 430 ? -5.027 15.883 -16.828 1 82.5 430 TYR A C 1
ATOM 3500 O O . TYR A 1 430 ? -5.105 15.07 -17.766 1 82.5 430 TYR A O 1
ATOM 3508 N N . GLY A 1 431 ? -4.926 15.461 -15.586 1 77.81 431 GLY A N 1
ATOM 3509 C CA . GLY A 1 431 ? -4.855 14.055 -15.242 1 77.81 431 GLY A CA 1
ATOM 3510 C C . GLY A 1 431 ? -3.449 13.492 -15.305 1 77.81 431 GLY A C 1
ATOM 3511 O O . GLY A 1 431 ? -3.215 12.344 -14.922 1 77.81 431 GLY A O 1
ATOM 3512 N N . LYS A 1 432 ? -2.59 14.188 -15.891 1 73.94 432 LYS A N 1
ATOM 3513 C CA . LYS A 1 432 ? -1.198 13.75 -15.969 1 73.94 432 LYS A CA 1
ATOM 3514 C C . LYS A 1 432 ? -0.244 14.898 -15.641 1 73.94 432 LYS A C 1
ATOM 3516 O O . LYS A 1 432 ? -0.567 16.062 -15.859 1 73.94 432 LYS A O 1
ATOM 3521 N N . GLY A 1 433 ? 0.905 14.5 -15.008 1 61.69 433 GLY A N 1
ATOM 3522 C CA . GLY A 1 433 ? 1.913 15.5 -14.703 1 61.69 433 GLY A CA 1
ATOM 3523 C C . GLY A 1 433 ? 2.562 16.094 -15.938 1 61.69 433 GLY A C 1
ATOM 3524 O O . GLY A 1 433 ? 2.057 15.93 -17.047 1 61.69 433 GLY A O 1
ATOM 3525 N N . PHE A 1 434 ? 3.713 16.938 -15.617 1 55.88 434 PHE A N 1
ATOM 3526 C CA . PHE A 1 434 ? 4.43 17.594 -16.703 1 55.88 434 PHE A CA 1
ATOM 3527 C C . PHE A 1 434 ? 5.094 16.547 -17.609 1 55.88 434 PHE A C 1
ATOM 3529 O O . PHE A 1 434 ? 5.562 15.516 -17.141 1 55.88 434 PHE A O 1
ATOM 3536 N N . VAL A 1 435 ? 4.613 16.281 -18.875 1 46.72 435 VAL A N 1
ATOM 3537 C CA . VAL A 1 435 ? 5.441 15.523 -19.797 1 46.72 435 VAL A CA 1
ATOM 3538 C C . VAL A 1 435 ? 6.605 16.375 -20.281 1 46.72 435 VAL A C 1
ATOM 3540 O O . VAL A 1 435 ? 6.449 17.578 -20.5 1 46.72 435 VAL A O 1
ATOM 3543 N N . MET B 1 1 ? -73.812 8.016 -25.156 1 26.72 1 MET B N 1
ATOM 3544 C CA . MET B 1 1 ? -72.5 8.641 -25.453 1 26.72 1 MET B CA 1
ATOM 3545 C C . MET B 1 1 ? -71.5 8.258 -24.406 1 26.72 1 MET B C 1
ATOM 3547 O O . MET B 1 1 ? -70.312 8.516 -24.578 1 26.72 1 MET B O 1
ATOM 3551 N N . LYS B 1 2 ? -72 7.918 -23.172 1 37.09 2 LYS B N 1
ATOM 3552 C CA . LYS B 1 2 ? -71.25 7.531 -21.969 1 37.09 2 LYS B CA 1
ATOM 3553 C C . LYS B 1 2 ? -70.688 6.129 -22.125 1 37.09 2 LYS B C 1
ATOM 3555 O O . LYS B 1 2 ? -69.688 5.781 -21.453 1 37.09 2 LYS B O 1
ATOM 3560 N N . ARG B 1 3 ? -71.375 5.254 -22.906 1 32.84 3 ARG B N 1
ATOM 3561 C CA . ARG B 1 3 ? -70.875 3.881 -22.984 1 32.84 3 ARG B CA 1
ATOM 3562 C C . ARG B 1 3 ? -69.625 3.789 -23.875 1 32.84 3 ARG B C 1
ATOM 3564 O O . ARG B 1 3 ? -68.875 2.848 -23.75 1 32.84 3 ARG B O 1
ATOM 3571 N N . TRP B 1 4 ? -69.562 4.684 -24.906 1 36.94 4 TRP B N 1
ATOM 3572 C CA . TRP B 1 4 ? -68.438 4.633 -25.844 1 36.94 4 TRP B CA 1
ATOM 3573 C C . TRP B 1 4 ? -67.188 5.168 -25.203 1 36.94 4 TRP B C 1
ATOM 3575 O O . TRP B 1 4 ? -66.062 4.816 -25.625 1 36.94 4 TRP B O 1
ATOM 3585 N N . THR B 1 5 ? -67.25 6.047 -24.156 1 40.25 5 THR B N 1
ATOM 3586 C CA . THR B 1 5 ? -66.062 6.613 -23.547 1 40.25 5 THR B CA 1
ATOM 3587 C C . THR B 1 5 ? -65.312 5.566 -22.719 1 40.25 5 THR B C 1
ATOM 3589 O O . THR B 1 5 ? -64.062 5.621 -22.578 1 40.25 5 THR B O 1
ATOM 3592 N N . ARG B 1 6 ? -66.062 4.523 -22.188 1 41.25 6 ARG B N 1
ATOM 3593 C CA . ARG B 1 6 ? -65.375 3.543 -21.359 1 41.25 6 ARG B CA 1
ATOM 3594 C C . ARG B 1 6 ? -64.562 2.578 -22.234 1 41.25 6 ARG B C 1
ATOM 3596 O O . ARG B 1 6 ? -63.562 2.021 -21.766 1 41.25 6 ARG B O 1
ATOM 3603 N N . PHE B 1 7 ? -65.125 2.303 -23.484 1 41.97 7 PHE B N 1
ATOM 3604 C CA . PHE B 1 7 ? -64.375 1.35 -24.312 1 41.97 7 PHE B CA 1
ATOM 3605 C C . PHE B 1 7 ? -63.125 1.971 -24.844 1 41.97 7 PHE B C 1
ATOM 3607 O O . PHE B 1 7 ? -62.094 1.306 -24.906 1 41.97 7 PHE B O 1
ATOM 3614 N N . LEU B 1 8 ? -63.125 3.297 -25.156 1 41.62 8 LEU B N 1
ATOM 3615 C CA . LEU B 1 8 ? -61.875 3.91 -25.641 1 41.62 8 LEU B CA 1
ATOM 3616 C C . LEU B 1 8 ? -60.844 4.051 -24.516 1 41.62 8 LEU B C 1
ATOM 3618 O O . LEU B 1 8 ? -59.656 3.992 -24.766 1 41.62 8 LEU B O 1
ATOM 3622 N N . LEU B 1 9 ? -61.344 4.145 -23.266 1 38.84 9 LEU B N 1
ATOM 3623 C CA . LEU B 1 9 ? -60.344 4.266 -22.219 1 38.84 9 LEU B CA 1
ATOM 3624 C C . LEU B 1 9 ? -59.656 2.924 -21.953 1 38.84 9 LEU B C 1
ATOM 3626 O O . LEU B 1 9 ? -58.469 2.877 -21.625 1 38.84 9 LEU B O 1
ATOM 3630 N N . LYS B 1 10 ? -60.438 1.77 -22.156 1 41.75 10 LYS B N 1
ATOM 3631 C CA . LYS B 1 10 ? -59.781 0.483 -21.984 1 41.75 10 LYS B CA 1
ATOM 3632 C C . LYS B 1 10 ? -58.812 0.209 -23.125 1 41.75 10 LYS B C 1
ATOM 3634 O O . LYS B 1 10 ? -57.75 -0.434 -22.938 1 41.75 10 LYS B O 1
ATOM 3639 N N . LEU B 1 11 ? -59.156 0.722 -24.312 1 40.75 11 LEU B N 1
ATOM 3640 C CA . LEU B 1 11 ? -58.188 0.512 -25.375 1 40.75 11 LEU B CA 1
ATOM 3641 C C . LEU B 1 11 ? -56.938 1.367 -25.156 1 40.75 11 LEU B C 1
ATOM 3643 O O . LEU B 1 11 ? -55.812 0.94 -25.469 1 40.75 11 LEU B O 1
ATOM 3647 N N . VAL B 1 12 ? -57.156 2.613 -24.578 1 41.03 12 VAL B N 1
ATOM 3648 C CA . VAL B 1 12 ? -55.969 3.414 -24.328 1 41.03 12 VAL B CA 1
ATOM 3649 C C . VAL B 1 12 ? -55.156 2.793 -23.203 1 41.03 12 VAL B C 1
ATOM 3651 O O . VAL B 1 12 ? -53.938 2.785 -23.25 1 41.03 12 VAL B O 1
ATOM 3654 N N . THR B 1 13 ? -55.938 2.164 -22.188 1 39.88 13 THR B N 1
ATOM 3655 C CA . THR B 1 13 ? -55.125 1.556 -21.125 1 39.88 13 THR B CA 1
ATOM 3656 C C . THR B 1 13 ? -54.438 0.29 -21.625 1 39.88 13 THR B C 1
ATOM 3658 O O . THR B 1 13 ? -53.312 -0.011 -21.234 1 39.88 13 THR B O 1
ATOM 3661 N N . LEU B 1 14 ? -55.156 -0.474 -22.516 1 37.94 14 LEU B N 1
ATOM 3662 C CA . LEU B 1 14 ? -54.5 -1.66 -23.016 1 37.94 14 LEU B CA 1
ATOM 3663 C C . LEU B 1 14 ? -53.375 -1.276 -24 1 37.94 14 LEU B C 1
ATOM 3665 O O . LEU B 1 14 ? -52.312 -1.927 -24.031 1 37.94 14 LEU B O 1
ATOM 3669 N N . THR B 1 15 ? -53.594 -0.174 -24.766 1 38.69 15 THR B N 1
ATOM 3670 C CA . THR B 1 15 ? -52.469 0.235 -25.609 1 38.69 15 THR B CA 1
ATOM 3671 C C . THR B 1 15 ? -51.344 0.786 -24.766 1 38.69 15 THR B C 1
ATOM 3673 O O . THR B 1 15 ? -50.156 0.642 -25.141 1 38.69 15 THR B O 1
ATOM 3676 N N . VAL B 1 16 ? -51.656 1.468 -23.594 1 40.53 16 VAL B N 1
ATOM 3677 C CA . VAL B 1 16 ? -50.562 1.942 -22.766 1 40.53 16 VAL B CA 1
ATOM 3678 C C . VAL B 1 16 ? -49.906 0.759 -22.062 1 40.53 16 VAL B C 1
ATOM 3680 O O . VAL B 1 16 ? -48.688 0.723 -21.922 1 40.53 16 VAL B O 1
ATOM 3683 N N . LEU B 1 17 ? -50.688 -0.257 -21.641 1 38.5 17 LEU B N 1
ATOM 3684 C CA . LEU B 1 17 ? -50.031 -1.408 -21.031 1 38.5 17 LEU B CA 1
ATOM 3685 C C . LEU B 1 17 ? -49.312 -2.242 -22.078 1 38.5 17 LEU B C 1
ATOM 3687 O O . LEU B 1 17 ? -48.25 -2.781 -21.812 1 38.5 17 LEU B O 1
ATOM 3691 N N . CYS B 1 18 ? -49.906 -2.469 -23.281 1 36.34 18 CYS B N 1
ATOM 3692 C CA . CYS B 1 18 ? -49.188 -3.219 -24.312 1 36.34 18 CYS B CA 1
ATOM 3693 C C . CYS B 1 18 ? -48.031 -2.42 -24.844 1 36.34 18 CYS B C 1
ATOM 3695 O O . CYS B 1 18 ? -47.062 -2.996 -25.344 1 36.34 18 CYS B O 1
ATOM 3697 N N . SER B 1 19 ? -48.125 -1.073 -24.969 1 39.41 19 SER B N 1
ATOM 3698 C CA . SER B 1 19 ? -46.938 -0.313 -25.375 1 39.41 19 SER B CA 1
ATOM 3699 C C . SER B 1 19 ? -45.875 -0.335 -24.297 1 39.41 19 SER B C 1
ATOM 3701 O O . SER B 1 19 ? -44.656 -0.252 -24.594 1 39.41 19 SER B O 1
ATOM 3703 N N . GLY B 1 20 ? -46.25 -0.463 -23.016 1 37.75 20 GLY B N 1
ATOM 3704 C CA . GLY B 1 20 ? -45.25 -0.681 -21.969 1 37.75 20 GLY B CA 1
ATOM 3705 C C . GLY B 1 20 ? -44.656 -2.074 -22 1 37.75 20 GLY B C 1
ATOM 3706 O O . GLY B 1 20 ? -43.438 -2.244 -21.766 1 37.75 20 GLY B O 1
ATOM 3707 N N . ALA B 1 21 ? -45.438 -3.125 -22.25 1 41.09 21 ALA B N 1
ATOM 3708 C CA . ALA B 1 21 ? -44.906 -4.477 -22.391 1 41.09 21 ALA B CA 1
ATOM 3709 C C . ALA B 1 21 ? -44.125 -4.617 -23.688 1 41.09 21 ALA B C 1
ATOM 3711 O O . ALA B 1 21 ? -43.125 -5.324 -23.734 1 41.09 21 ALA B O 1
ATOM 3712 N N . PHE B 1 22 ? -44.562 -4.035 -24.812 1 41.5 22 PHE B N 1
ATOM 3713 C CA . PHE B 1 22 ? -43.781 -4.059 -26.031 1 41.5 22 PHE B CA 1
ATOM 3714 C C . PHE B 1 22 ? -42.469 -3.275 -25.844 1 41.5 22 PHE B C 1
ATOM 3716 O O . PHE B 1 22 ? -41.438 -3.654 -26.391 1 41.5 22 PHE B O 1
ATOM 3723 N N . PHE B 1 23 ? -42.5 -2.125 -25.125 1 40.66 23 PHE B N 1
ATOM 3724 C CA . PHE B 1 23 ? -41.25 -1.452 -24.828 1 40.66 23 PHE B CA 1
ATOM 3725 C C . PHE B 1 23 ? -40.406 -2.289 -23.875 1 40.66 23 PHE B C 1
ATOM 3727 O O . PHE B 1 23 ? -39.188 -2.34 -24.016 1 40.66 23 PHE B O 1
ATOM 3734 N N . VAL B 1 24 ? -41 -3.051 -22.953 1 39.88 24 VAL B N 1
ATOM 3735 C CA . VAL B 1 24 ? -40.219 -3.947 -22.125 1 39.88 24 VAL B CA 1
ATOM 3736 C C . VAL B 1 24 ? -39.781 -5.16 -22.938 1 39.88 24 VAL B C 1
ATOM 3738 O O . VAL B 1 24 ? -38.625 -5.582 -22.844 1 39.88 24 VAL B O 1
ATOM 3741 N N . THR B 1 25 ? -40.656 -5.754 -23.781 1 40.09 25 THR B N 1
ATOM 3742 C CA . THR B 1 25 ? -40.25 -6.891 -24.594 1 40.09 25 THR B CA 1
ATOM 3743 C C . THR B 1 25 ? -39.281 -6.441 -25.688 1 40.09 25 THR B C 1
ATOM 3745 O O . THR B 1 25 ? -38.312 -7.148 -26.016 1 40.09 25 THR B O 1
ATOM 3748 N N . ARG B 1 26 ? -39.562 -5.379 -26.391 1 38.03 26 ARG B N 1
ATOM 3749 C CA . ARG B 1 26 ? -38.594 -4.895 -27.359 1 38.03 26 ARG B CA 1
ATOM 3750 C C . ARG B 1 26 ? -37.312 -4.488 -26.672 1 38.03 26 ARG B C 1
ATOM 3752 O O . ARG B 1 26 ? -36.219 -4.734 -27.188 1 38.03 26 ARG B O 1
ATOM 3759 N N . ASN B 1 27 ? -37.312 -3.807 -25.516 1 37.78 27 ASN B N 1
ATOM 3760 C CA . ASN B 1 27 ? -36.094 -3.537 -24.75 1 37.78 27 ASN B CA 1
ATOM 3761 C C . ASN B 1 27 ? -35.469 -4.824 -24.234 1 37.78 27 ASN B C 1
ATOM 3763 O O . ASN B 1 27 ? -34.25 -4.949 -24.203 1 37.78 27 ASN B O 1
ATOM 3767 N N . LEU B 1 28 ? -36.281 -5.809 -23.859 1 38.31 28 LEU B N 1
ATOM 3768 C CA . LEU B 1 28 ? -35.75 -7.125 -23.516 1 38.31 28 LEU B CA 1
ATOM 3769 C C . LEU B 1 28 ? -35.25 -7.844 -24.766 1 38.31 28 LEU B C 1
ATOM 3771 O O . LEU B 1 28 ? -34.219 -8.516 -24.734 1 38.31 28 LEU B O 1
ATOM 3775 N N . LEU B 1 29 ? -36 -7.906 -25.859 1 37.19 29 LEU B N 1
ATOM 3776 C CA . LEU B 1 29 ? -35.531 -8.492 -27.109 1 37.19 29 LEU B CA 1
ATOM 3777 C C . LEU B 1 29 ? -34.312 -7.719 -27.641 1 37.19 29 LEU B C 1
ATOM 3779 O O . LEU B 1 29 ? -33.375 -8.312 -28.172 1 37.19 29 LEU B O 1
ATOM 3783 N N . LEU B 1 30 ? -34.344 -6.406 -27.656 1 35.31 30 LEU B N 1
ATOM 3784 C CA . LEU B 1 30 ? -33.125 -5.672 -28 1 35.31 30 LEU B CA 1
ATOM 3785 C C . LEU B 1 30 ? -32 -5.98 -27 1 35.31 30 LEU B C 1
ATOM 3787 O O . LEU B 1 30 ? -30.844 -6.023 -27.375 1 35.31 30 LEU B O 1
ATOM 3791 N N . CYS B 1 31 ? -32.312 -6.164 -25.766 1 35.34 31 CYS B N 1
ATOM 3792 C CA . CYS B 1 31 ? -31.281 -6.621 -24.828 1 35.34 31 CYS B CA 1
ATOM 3793 C C . CYS B 1 31 ? -30.875 -8.062 -25.125 1 35.34 31 CYS B C 1
ATOM 3795 O O . CYS B 1 31 ? -29.703 -8.422 -24.984 1 35.34 31 CYS B O 1
ATOM 3797 N N . ARG B 1 32 ? -31.75 -9.008 -25.453 1 37.19 32 ARG B N 1
ATOM 3798 C CA . ARG B 1 32 ? -31.406 -10.398 -25.766 1 37.19 32 ARG B CA 1
ATOM 3799 C C . ARG B 1 32 ? -30.547 -10.484 -27.016 1 37.19 32 ARG B C 1
ATOM 3801 O O . ARG B 1 32 ? -29.641 -11.312 -27.094 1 37.19 32 ARG B O 1
ATOM 3808 N N . LYS B 1 33 ? -31.078 -10.047 -28.25 1 35.91 33 LYS B N 1
ATOM 3809 C CA . LYS B 1 33 ? -30.328 -10.305 -29.484 1 35.91 33 LYS B CA 1
ATOM 3810 C C . LYS B 1 33 ? -28.891 -9.773 -29.375 1 35.91 33 LYS B C 1
ATOM 3812 O O . LYS B 1 33 ? -27.938 -10.461 -29.734 1 35.91 33 LYS B O 1
ATOM 3817 N N . SER B 1 34 ? -28.672 -8.391 -29.609 1 33.56 34 SER B N 1
ATOM 3818 C CA . SER B 1 34 ? -27.359 -7.809 -29.875 1 33.56 34 SER B CA 1
ATOM 3819 C C . SER B 1 34 ? -26.516 -7.75 -28.625 1 33.56 34 SER B C 1
ATOM 3821 O O . SER B 1 34 ? -26.141 -6.668 -28.172 1 33.56 34 SER B O 1
ATOM 3823 N N . PHE B 1 35 ? -26.875 -8.352 -27.562 1 39.06 35 PHE B N 1
ATOM 3824 C CA . PHE B 1 35 ? -25.781 -8.32 -26.594 1 39.06 35 PHE B CA 1
ATOM 3825 C C . PHE B 1 35 ? -24.5 -8.859 -27.219 1 39.06 35 PHE B C 1
ATOM 3827 O O . PHE B 1 35 ? -24.141 -10.008 -27 1 39.06 35 PHE B O 1
ATOM 3834 N N . GLN B 1 36 ? -24.391 -8.883 -28.391 1 34.72 36 GLN B N 1
ATOM 3835 C CA . GLN B 1 36 ? -23.094 -9.219 -28.984 1 34.72 36 GLN B CA 1
ATOM 3836 C C . GLN B 1 36 ? -21.969 -8.43 -28.328 1 34.72 36 GLN B C 1
ATOM 3838 O O . GLN B 1 36 ? -21.594 -7.355 -28.812 1 34.72 36 GLN B O 1
ATOM 3843 N N . GLY B 1 37 ? -21.609 -8.672 -27.062 1 40.22 37 GLY B N 1
ATOM 3844 C CA . GLY B 1 37 ? -20.328 -8.609 -26.375 1 40.22 37 GLY B CA 1
ATOM 3845 C C . GLY B 1 37 ? -19.75 -7.207 -26.328 1 40.22 37 GLY B C 1
ATOM 3846 O O . GLY B 1 37 ? -18.531 -7.035 -26.234 1 40.22 37 GLY B O 1
ATOM 3847 N N . ASN B 1 38 ? -20.453 -6.164 -26.688 1 43.91 38 ASN B N 1
ATOM 3848 C CA . ASN B 1 38 ? -19.688 -4.93 -26.766 1 43.91 38 ASN B CA 1
ATOM 3849 C C . ASN B 1 38 ? -19.719 -4.164 -25.453 1 43.91 38 ASN B C 1
ATOM 3851 O O . ASN B 1 38 ? -20.797 -3.994 -24.859 1 43.91 38 ASN B O 1
ATOM 3855 N N . TRP B 1 39 ? -18.656 -3.953 -24.797 1 45.66 39 TRP B N 1
ATOM 3856 C CA . TRP B 1 39 ? -18.406 -3.162 -23.594 1 45.66 39 TRP B CA 1
ATOM 3857 C C . TRP B 1 39 ? -19.172 -1.848 -23.641 1 45.66 39 TRP B C 1
ATOM 3859 O O . TRP B 1 39 ? -19.641 -1.356 -22.609 1 45.66 39 TRP B O 1
ATOM 3869 N N . GLU B 1 40 ? -19.297 -1.279 -24.766 1 47.38 40 GLU B N 1
ATOM 3870 C CA . GLU B 1 40 ? -19.922 0.037 -24.859 1 47.38 40 GLU B CA 1
ATOM 3871 C C . GLU B 1 40 ? -21.344 0.02 -24.297 1 47.38 40 GLU B C 1
ATOM 3873 O O . GLU B 1 40 ? -21.797 1.009 -23.719 1 47.38 40 GLU B O 1
ATOM 3878 N N . GLU B 1 41 ? -21.891 -1.01 -24.484 1 47.81 41 GLU B N 1
ATOM 3879 C CA . GLU B 1 41 ? -23.25 -1.057 -23.969 1 47.81 41 GLU B CA 1
ATOM 3880 C C . GLU B 1 41 ? -23.266 -1.335 -22.469 1 47.81 41 GLU B C 1
ATOM 3882 O O . GLU B 1 41 ? -24.188 -0.903 -21.75 1 47.81 41 GLU B O 1
ATOM 3887 N N . PHE B 1 42 ? -22.375 -2.035 -22.016 1 51 42 PHE B N 1
ATOM 3888 C CA . PHE B 1 42 ? -22.203 -2.258 -20.594 1 51 42 PHE B CA 1
ATOM 3889 C C . PHE B 1 42 ? -21.734 -0.981 -19.891 1 51 42 PHE B C 1
ATOM 3891 O O . PHE B 1 42 ? -21.953 -0.815 -18.688 1 51 42 PHE B O 1
ATOM 3898 N N . GLY B 1 43 ? -21.25 -0.099 -20.688 1 49.59 43 GLY B N 1
ATOM 3899 C CA . GLY B 1 43 ? -20.516 1.034 -20.141 1 49.59 43 GLY B CA 1
ATOM 3900 C C . GLY B 1 43 ? -21.406 2.016 -19.391 1 49.59 43 GLY B C 1
ATOM 3901 O O . GLY B 1 43 ? -20.922 2.965 -18.781 1 49.59 43 GLY B O 1
ATOM 3902 N N . ASP B 1 44 ? -22.703 1.956 -19.797 1 51.06 44 ASP B N 1
ATOM 3903 C CA . ASP B 1 44 ? -23.484 2.967 -19.078 1 51.06 44 ASP B CA 1
ATOM 3904 C C . ASP B 1 44 ? -23.844 2.492 -17.672 1 51.06 44 ASP B C 1
ATOM 3906 O O . ASP B 1 44 ? -24.734 1.658 -17.5 1 51.06 44 ASP B O 1
ATOM 3910 N N . PRO B 1 45 ? -23.031 2.645 -16.719 1 53.34 45 PRO B N 1
ATOM 3911 C CA . PRO B 1 45 ? -23.266 2.197 -15.344 1 53.34 45 PRO B CA 1
ATOM 3912 C C . PRO B 1 45 ? -24.688 2.498 -14.867 1 53.34 45 PRO B C 1
ATOM 3914 O O . PRO B 1 45 ? -25.125 1.954 -13.852 1 53.34 45 PRO B O 1
ATOM 3917 N N . THR B 1 46 ? -25.359 3.354 -15.555 1 52.62 46 THR B N 1
ATOM 3918 C CA . THR B 1 46 ? -26.656 3.814 -15.102 1 52.62 46 THR B CA 1
ATOM 3919 C C . THR B 1 46 ? -27.766 2.861 -15.555 1 52.62 46 THR B C 1
ATOM 3921 O O . THR B 1 46 ? -28.891 2.934 -15.07 1 52.62 46 THR B O 1
ATOM 3924 N N . ASN B 1 47 ? -27.312 2.051 -16.438 1 62.72 47 ASN B N 1
ATOM 3925 C CA . ASN B 1 47 ? -28.391 1.169 -16.859 1 62.72 47 ASN B CA 1
ATOM 3926 C C . ASN B 1 47 ? -28.516 -0.048 -15.953 1 62.72 47 ASN B C 1
ATOM 3928 O O . ASN B 1 47 ? -27.984 -1.117 -16.266 1 62.72 47 ASN B O 1
ATOM 3932 N N . LYS B 1 48 ? -29.156 0.048 -14.867 1 69 48 LYS B N 1
ATOM 3933 C CA . LYS B 1 48 ? -29.344 -0.958 -13.82 1 69 48 LYS B CA 1
ATOM 3934 C C . LYS B 1 48 ? -30.031 -2.203 -14.375 1 69 48 LYS B C 1
ATOM 3936 O O . LYS B 1 48 ? -29.703 -3.324 -13.977 1 69 48 LYS B O 1
ATOM 3941 N N . GLU B 1 49 ? -30.875 -2.041 -15.25 1 70.19 49 GLU B N 1
ATOM 3942 C CA . GLU B 1 49 ? -31.609 -3.174 -15.805 1 70.19 49 GLU B CA 1
ATOM 3943 C C . GLU B 1 49 ? -30.703 -4.066 -16.641 1 70.19 49 GLU B C 1
ATOM 3945 O O . GLU B 1 49 ? -30.781 -5.297 -16.547 1 70.19 49 GLU B O 1
ATOM 3950 N N . LEU B 1 50 ? -29.906 -3.422 -17.344 1 73.19 50 LEU B N 1
ATOM 3951 C CA . LEU B 1 50 ? -28.969 -4.188 -18.172 1 73.19 50 LEU B CA 1
ATOM 3952 C C . LEU B 1 50 ? -28 -4.977 -17.312 1 73.19 50 LEU B C 1
ATOM 3954 O O . LEU B 1 50 ? -27.688 -6.129 -17.625 1 73.19 50 LEU B O 1
ATOM 3958 N N . ARG B 1 51 ? -27.578 -4.398 -16.281 1 76.56 51 ARG B N 1
ATOM 3959 C CA . ARG B 1 51 ? -26.656 -5.074 -15.375 1 76.56 51 ARG B CA 1
ATOM 3960 C C . ARG B 1 51 ? -27.312 -6.289 -14.727 1 76.56 51 ARG B C 1
ATOM 3962 O O . ARG B 1 51 ? -26.672 -7.328 -14.555 1 76.56 51 ARG B O 1
ATOM 3969 N N . TYR B 1 52 ? -28.5 -6.09 -14.391 1 76.31 52 TYR B N 1
ATOM 3970 C CA . TYR B 1 52 ? -29.25 -7.199 -13.797 1 76.31 52 TYR B CA 1
ATOM 3971 C C . TYR B 1 52 ? -29.328 -8.375 -14.766 1 76.31 52 TYR B C 1
ATOM 3973 O O . TYR B 1 52 ? -29.078 -9.523 -14.375 1 76.31 52 TYR B O 1
ATOM 3981 N N . TYR B 1 53 ? -29.656 -8.125 -15.977 1 74.69 53 TYR B N 1
ATOM 3982 C CA . TYR B 1 53 ? -29.766 -9.188 -16.969 1 74.69 53 TYR B CA 1
ATOM 3983 C C . TYR B 1 53 ? -28.422 -9.844 -17.203 1 74.69 53 TYR B C 1
ATOM 3985 O O . TYR B 1 53 ? -28.328 -11.07 -17.328 1 74.69 53 TYR B O 1
ATOM 3993 N N . TYR B 1 54 ? -27.406 -9.008 -17.203 1 76.69 54 TYR B N 1
ATOM 3994 C CA . TYR B 1 54 ? -26.047 -9.531 -17.375 1 76.69 54 TYR B CA 1
ATOM 3995 C C . TYR B 1 54 ? -25.672 -10.438 -16.219 1 76.69 54 TYR B C 1
ATOM 3997 O O . TYR B 1 54 ? -25.141 -11.539 -16.422 1 76.69 54 TYR B O 1
ATOM 4005 N N . TYR B 1 55 ? -26.031 -9.984 -15.133 1 78.94 55 TYR B N 1
ATOM 4006 C CA . TYR B 1 55 ? -25.688 -10.781 -13.953 1 78.94 55 TYR B CA 1
ATOM 4007 C C . TYR B 1 55 ? -26.453 -12.094 -13.953 1 78.94 55 TYR B C 1
ATOM 4009 O O . TYR B 1 55 ? -25.891 -13.148 -13.625 1 78.94 55 TYR B O 1
ATOM 4017 N N . LYS B 1 56 ? -27.656 -12.047 -14.297 1 78.06 56 LYS B N 1
ATOM 4018 C CA . LYS B 1 56 ? -28.453 -13.273 -14.32 1 78.06 56 LYS B CA 1
ATOM 4019 C C . LYS B 1 56 ? -27.875 -14.289 -15.297 1 78.06 56 LYS B C 1
ATOM 4021 O O . LYS B 1 56 ? -27.859 -15.492 -15.016 1 78.06 56 LYS B O 1
ATOM 4026 N N . SER B 1 57 ? -27.375 -13.758 -16.297 1 80.5 57 SER B N 1
ATOM 4027 C CA . SER B 1 57 ? -26.828 -14.648 -17.328 1 80.5 57 SER B CA 1
ATOM 4028 C C . SER B 1 57 ? -25.469 -15.195 -16.906 1 80.5 57 SER B C 1
ATOM 4030 O O . SER B 1 57 ? -25.047 -16.266 -17.375 1 80.5 57 SER B O 1
ATOM 4032 N N . LEU B 1 58 ? -24.812 -14.531 -16.031 1 86.19 58 LEU B N 1
ATOM 4033 C CA . LEU B 1 58 ? -23.438 -14.906 -15.672 1 86.19 58 LEU B CA 1
ATOM 4034 C C . LEU B 1 58 ? -23.391 -15.438 -14.242 1 86.19 58 LEU B C 1
ATOM 4036 O O . LEU B 1 58 ? -22.297 -15.711 -13.719 1 86.19 58 LEU B O 1
ATOM 4040 N N . HIS B 1 59 ? -24.469 -15.648 -13.727 1 82.5 59 HIS B N 1
ATOM 4041 C CA . HIS B 1 59 ? -24.562 -16.109 -12.352 1 82.5 59 HIS B CA 1
ATOM 4042 C C . HIS B 1 59 ? -24.031 -17.531 -12.203 1 82.5 59 HIS B C 1
ATOM 4044 O O . HIS B 1 59 ? -24.344 -18.406 -13.008 1 82.5 59 HIS B O 1
ATOM 4050 N N . LEU B 1 60 ? -23.172 -17.828 -11.195 1 82.31 60 LEU B N 1
ATOM 4051 C CA . LEU B 1 60 ? -22.422 -19.078 -11.125 1 82.31 60 LEU B CA 1
ATOM 4052 C C . LEU B 1 60 ? -23.031 -20.031 -10.109 1 82.31 60 LEU B C 1
ATOM 4054 O O . LEU B 1 60 ? -22.844 -21.25 -10.195 1 82.31 60 LEU B O 1
ATOM 4058 N N . SER B 1 61 ? -23.531 -19.531 -9.016 1 74.62 61 SER B N 1
ATOM 4059 C CA . SER B 1 61 ? -23.984 -20.469 -7.992 1 74.62 61 SER B CA 1
ATOM 4060 C C . SER B 1 61 ? -25.25 -19.969 -7.305 1 74.62 61 SER B C 1
ATOM 4062 O O . SER B 1 61 ? -25.516 -18.766 -7.281 1 74.62 61 SER B O 1
ATOM 4064 N N . ASP B 1 62 ? -25.891 -21.047 -6.863 1 69.25 62 ASP B N 1
ATOM 4065 C CA . ASP B 1 62 ? -27.141 -20.75 -6.164 1 69.25 62 ASP B CA 1
ATOM 4066 C C . ASP B 1 62 ? -26.906 -20.656 -4.656 1 69.25 62 ASP B C 1
ATOM 4068 O O . ASP B 1 62 ? -27.875 -20.688 -3.879 1 69.25 62 ASP B O 1
ATOM 4072 N N . GLN B 1 63 ? -25.672 -20.578 -4.309 1 73.38 63 GLN B N 1
ATOM 4073 C CA . GLN B 1 63 ? -25.375 -20.531 -2.883 1 73.38 63 GLN B CA 1
ATOM 4074 C C . GLN B 1 63 ? -25.469 -19.109 -2.344 1 73.38 63 GLN B C 1
ATOM 4076 O O . GLN B 1 63 ? -24.812 -18.766 -1.357 1 73.38 63 GLN B O 1
ATOM 4081 N N . GLY B 1 64 ? -26.219 -18.328 -2.904 1 70 64 GLY B N 1
ATOM 4082 C CA . GLY B 1 64 ? -26.266 -16.906 -2.605 1 70 64 GLY B CA 1
ATOM 4083 C C . GLY B 1 64 ? -26.578 -16.609 -1.151 1 70 64 GLY B C 1
ATOM 4084 O O . GLY B 1 64 ? -25.922 -15.781 -0.52 1 70 64 GLY B O 1
ATOM 4085 N N . SER B 1 65 ? -27.5 -17.328 -0.594 1 71.94 65 SER B N 1
ATOM 4086 C CA . SER B 1 65 ? -27.922 -17.062 0.777 1 71.94 65 SER B CA 1
ATOM 4087 C C . SER B 1 65 ? -26.828 -17.422 1.773 1 71.94 65 SER B C 1
ATOM 4089 O O . SER B 1 65 ? -26.516 -16.641 2.68 1 71.94 65 SER B O 1
ATOM 4091 N N . VAL B 1 66 ? -26.203 -18.547 1.596 1 79.12 66 VAL B N 1
ATOM 4092 C CA . VAL B 1 66 ? -25.125 -19.016 2.4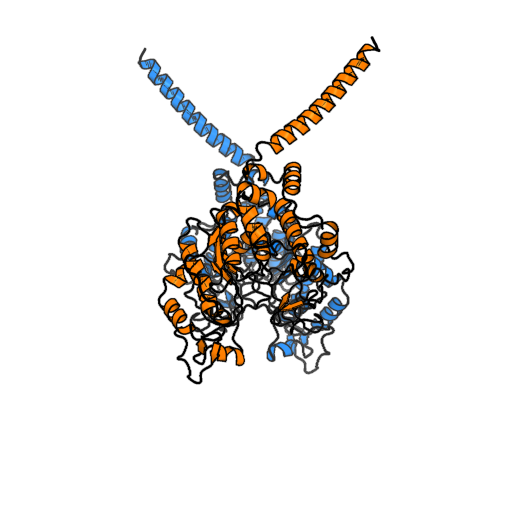73 1 79.12 66 VAL B CA 1
ATOM 4093 C C . VAL B 1 66 ? -23.938 -18.062 2.371 1 79.12 66 VAL B C 1
ATOM 4095 O O . VAL B 1 66 ? -23.328 -17.703 3.385 1 79.12 66 VAL B O 1
ATOM 4098 N N . CYS B 1 67 ? -23.656 -17.609 1.225 1 85.75 67 CYS B N 1
ATOM 4099 C CA . CYS B 1 67 ? -22.516 -16.734 0.979 1 85.75 67 CYS B CA 1
ATOM 4100 C C . CYS B 1 67 ? -22.734 -15.375 1.636 1 85.75 67 CYS B C 1
ATOM 4102 O O . CYS B 1 67 ? -21.828 -14.859 2.314 1 85.75 67 CYS B O 1
ATOM 4104 N N . SER B 1 68 ? -23.953 -14.898 1.481 1 81.62 68 SER B N 1
ATOM 4105 C CA . SER B 1 68 ? -24.25 -13.578 2.029 1 81.62 68 SER B CA 1
ATOM 4106 C C . SER B 1 68 ? -24.203 -13.586 3.553 1 81.62 68 SER B C 1
ATOM 4108 O O . SER B 1 68 ? -23.703 -12.633 4.164 1 81.62 68 SER B O 1
ATOM 4110 N N . GLU B 1 69 ? -24.594 -14.578 4.102 1 81 69 GLU B N 1
ATOM 4111 C CA . GLU B 1 69 ? -24.594 -14.68 5.559 1 81 69 GLU B CA 1
ATOM 4112 C C . GLU B 1 69 ? -23.172 -14.797 6.102 1 81 69 GLU B C 1
ATOM 4114 O O . GLU B 1 69 ? -22.859 -14.234 7.152 1 81 69 GLU B O 1
ATOM 4119 N N . THR B 1 70 ? -22.391 -15.484 5.406 1 81.88 70 THR B N 1
ATOM 4120 C CA . THR B 1 70 ? -21.031 -15.734 5.867 1 81.88 70 THR B CA 1
ATOM 4121 C C . THR B 1 70 ? -20.141 -14.523 5.637 1 81.88 70 THR B C 1
ATOM 4123 O O . THR B 1 70 ? -19.375 -14.133 6.516 1 81.88 70 THR B O 1
ATOM 4126 N N . ILE B 1 71 ? -20.266 -13.906 4.52 1 84.25 71 ILE B N 1
ATOM 4127 C CA . ILE B 1 71 ? -19.406 -12.789 4.145 1 84.25 71 ILE B CA 1
ATOM 4128 C C . ILE B 1 71 ? -19.875 -11.516 4.852 1 84.25 71 ILE B C 1
ATOM 4130 O O . ILE B 1 71 ? -19.047 -10.695 5.262 1 84.25 71 ILE B O 1
ATOM 4134 N N . GLY B 1 72 ? -21.219 -11.156 4.992 1 71.44 72 GLY B N 1
ATOM 4135 C CA . GLY B 1 72 ? -21.75 -9.945 5.602 1 71.44 72 GLY B CA 1
ATOM 4136 C C . GLY B 1 72 ? -21.578 -9.906 7.109 1 71.44 72 GLY B C 1
ATOM 4137 O O . GLY B 1 72 ? -21.797 -8.875 7.738 1 71.44 72 GLY B O 1
ATOM 4138 N N . GLY B 1 73 ? -20.844 -10.836 7.77 1 60.88 73 GLY B N 1
ATOM 4139 C CA . GLY B 1 73 ? -20.469 -10.812 9.172 1 60.88 73 GLY B CA 1
ATOM 4140 C C . GLY B 1 73 ? -21.641 -11.047 10.109 1 60.88 73 GLY B C 1
ATOM 4141 O O . GLY B 1 73 ? -21.484 -11.039 11.328 1 60.88 73 GLY B O 1
ATOM 4142 N N . ASN B 1 74 ? -22.922 -10.562 9.703 1 47.88 74 ASN B N 1
ATOM 4143 C CA . ASN B 1 74 ? -24.031 -10.633 10.648 1 47.88 74 ASN B CA 1
ATOM 4144 C C . ASN B 1 74 ? -24.25 -12.055 11.156 1 47.88 74 ASN B C 1
ATOM 4146 O O . ASN B 1 74 ? -25.078 -12.289 12.039 1 47.88 74 ASN B O 1
ATOM 4150 N N . GLY B 1 75 ? -23.859 -13.062 10.594 1 40.56 75 GLY B N 1
ATOM 4151 C CA . GLY B 1 75 ? -24.297 -14.398 10.984 1 40.56 75 GLY B CA 1
ATOM 4152 C C . GLY B 1 75 ? -23.297 -15.117 11.867 1 40.56 75 GLY B C 1
ATOM 4153 O O . GLY B 1 75 ? -22.109 -14.766 11.898 1 40.56 75 GLY B O 1
ATOM 4154 N N . THR B 1 76 ? -23.719 -15.609 12.969 1 39.62 76 THR B N 1
ATOM 4155 C CA . THR B 1 76 ? -23.094 -16.703 13.703 1 39.62 76 THR B CA 1
ATOM 4156 C C . THR B 1 76 ? -22.406 -17.672 12.75 1 39.62 76 THR B C 1
ATOM 4158 O O . THR B 1 76 ? -23.031 -18.156 11.797 1 39.62 76 THR B O 1
ATOM 4161 N N . ALA B 1 77 ? -21.062 -17.438 12.617 1 43.06 77 ALA B N 1
ATOM 4162 C CA . ALA B 1 77 ? -20.312 -18.484 11.914 1 43.06 77 ALA B CA 1
ATOM 4163 C C . ALA B 1 77 ? -21.078 -19.812 11.945 1 43.06 77 ALA B C 1
ATOM 4165 O O . ALA B 1 77 ? -21.344 -20.344 13.023 1 43.06 77 ALA B O 1
ATOM 4166 N N . ILE B 1 78 ? -21.984 -20.016 11.195 1 42.22 78 ILE B N 1
ATOM 4167 C CA . ILE B 1 78 ? -22.453 -21.391 11.164 1 42.22 78 ILE B CA 1
ATOM 4168 C C . ILE B 1 78 ? -21.25 -22.344 11.141 1 42.22 78 ILE B C 1
ATOM 4170 O O . ILE B 1 78 ? -20.391 -22.25 10.258 1 42.22 78 ILE B O 1
ATOM 4174 N N . PRO B 1 79 ? -20.875 -22.859 12.258 1 45.78 79 PRO B N 1
ATOM 4175 C CA . PRO B 1 79 ? -19.891 -23.938 12.188 1 45.78 79 PRO B CA 1
ATOM 4176 C C . PRO B 1 79 ? -20.109 -24.844 10.977 1 45.78 79 PRO B C 1
ATOM 4178 O O . PRO B 1 79 ? -21.141 -25.5 10.867 1 45.78 79 PRO B O 1
ATOM 4181 N N . HIS B 1 80 ? -19.953 -24.281 9.828 1 48.56 80 HIS B N 1
ATOM 4182 C CA . HIS B 1 80 ? -20.016 -25.203 8.703 1 48.56 80 HIS B CA 1
ATOM 4183 C C . HIS B 1 80 ? -18.812 -26.125 8.688 1 48.56 80 HIS B C 1
ATOM 4185 O O . HIS B 1 80 ? -17.672 -25.672 8.75 1 48.56 80 HIS B O 1
ATOM 4191 N N . THR B 1 81 ? -18.906 -27.219 9.266 1 48.72 81 THR B N 1
ATOM 4192 C CA . THR B 1 81 ? -17.906 -28.25 9.094 1 48.72 81 THR B CA 1
ATOM 4193 C C . THR B 1 81 ? -17.719 -28.594 7.621 1 48.72 81 THR B C 1
ATOM 4195 O O . THR B 1 81 ? -18.656 -29 6.945 1 48.72 81 THR B O 1
ATOM 4198 N N . PRO B 1 82 ? -16.688 -27.984 7.043 1 53.44 82 PRO B N 1
ATOM 4199 C CA . PRO B 1 82 ? -16.484 -28.406 5.66 1 53.44 82 PRO B CA 1
ATOM 4200 C C . PRO B 1 82 ? -16.859 -29.875 5.43 1 53.44 82 PRO B C 1
ATOM 4202 O O . PRO B 1 82 ? -16.688 -30.703 6.332 1 53.44 82 PRO B O 1
ATOM 4205 N N . PRO B 1 83 ? -17.75 -30.125 4.648 1 47.03 83 PRO B N 1
ATOM 4206 C CA . PRO B 1 83 ? -18.031 -31.547 4.434 1 47.03 83 PRO B CA 1
ATOM 4207 C C . PRO B 1 83 ? -16.75 -32.375 4.242 1 47.03 83 PRO B C 1
ATOM 4209 O O . PRO B 1 83 ? -16.203 -32.406 3.137 1 47.03 83 PRO B O 1
ATOM 4212 N N . ASN B 1 84 ? -15.758 -32.062 4.934 1 45.5 84 ASN B N 1
ATOM 4213 C CA . ASN B 1 84 ? -14.625 -32.938 4.727 1 45.5 84 ASN B CA 1
ATOM 4214 C C . ASN B 1 84 ? -15.055 -34.406 4.781 1 45.5 84 ASN B C 1
ATOM 4216 O O . ASN B 1 84 ? -15.57 -34.875 5.801 1 45.5 84 ASN B O 1
ATOM 4220 N N . LYS B 1 85 ? -15.391 -35 3.705 1 46.81 85 LYS B N 1
ATOM 4221 C CA . LYS B 1 85 ? -15.375 -36.469 3.783 1 46.81 85 LYS B CA 1
ATOM 4222 C C . LYS B 1 85 ? -14.039 -36.969 4.328 1 46.81 85 LYS B C 1
ATOM 4224 O O . LYS B 1 85 ? -12.984 -36.656 3.781 1 46.81 85 LYS B O 1
ATOM 4229 N N . PRO B 1 86 ? -13.953 -37.281 5.539 1 42.47 86 PRO B N 1
ATOM 4230 C CA . PRO B 1 86 ? -12.734 -37.781 6.172 1 42.47 86 PRO B CA 1
ATOM 4231 C C . PRO B 1 86 ? -11.898 -38.656 5.227 1 42.47 86 PRO B C 1
ATOM 4233 O O . PRO B 1 86 ? -10.703 -38.844 5.465 1 42.47 86 PRO B O 1
ATOM 4236 N N . ASP B 1 87 ? -12.492 -39.344 4.281 1 43.28 87 ASP B N 1
ATOM 4237 C CA . ASP B 1 87 ? -11.797 -40.5 3.727 1 43.28 87 ASP B CA 1
ATOM 4238 C C . ASP B 1 87 ? -10.93 -40.094 2.533 1 43.28 87 ASP B C 1
ATOM 4240 O O . ASP B 1 87 ? -10.359 -40.969 1.858 1 43.28 87 ASP B O 1
ATOM 4244 N N . GLY B 1 88 ? -10.57 -38.781 2.307 1 49.16 88 GLY B N 1
ATOM 4245 C CA . GLY B 1 88 ? -9.68 -38.469 1.202 1 49.16 88 GLY B CA 1
ATOM 4246 C C . GLY B 1 88 ? -10.352 -38.594 -0.155 1 49.16 88 GLY B C 1
ATOM 4247 O O . GLY B 1 88 ? -9.703 -38.406 -1.189 1 49.16 88 GLY B O 1
ATOM 4248 N N . SER B 1 89 ? -11.555 -39.031 -0.26 1 52.59 89 SER B N 1
ATOM 4249 C CA . SER B 1 89 ? -12.172 -39.312 -1.555 1 52.59 89 SER B CA 1
ATOM 4250 C C . SER B 1 89 ? -12.641 -38 -2.213 1 52.59 89 SER B C 1
ATOM 4252 O O . SER B 1 89 ? -13.102 -37.094 -1.532 1 52.59 89 SER B O 1
ATOM 4254 N N . PRO B 1 90 ? -12.297 -37.875 -3.551 1 58.12 90 PRO B N 1
ATOM 4255 C CA . PRO B 1 90 ? -12.766 -36.688 -4.285 1 58.12 90 PRO B CA 1
ATOM 4256 C C . PRO B 1 90 ? -14.273 -36.469 -4.176 1 58.12 90 PRO B C 1
ATOM 4258 O O . PRO B 1 90 ? -15.016 -37.438 -3.979 1 58.12 90 PRO B O 1
ATOM 4261 N N . ARG B 1 91 ? -14.688 -35.156 -4.258 1 69.44 91 ARG B N 1
ATOM 4262 C CA . ARG B 1 91 ? -16.094 -34.781 -4.254 1 69.44 91 ARG B CA 1
ATOM 4263 C C . ARG B 1 91 ? -16.844 -35.406 -5.43 1 69.44 91 ARG B C 1
ATOM 4265 O O . ARG B 1 91 ? -16.281 -35.5 -6.527 1 69.44 91 ARG B O 1
ATOM 4272 N N . ALA B 1 92 ? -17.906 -36.031 -5.168 1 57.66 92 ALA B N 1
ATOM 4273 C CA . ALA B 1 92 ? -18.734 -36.656 -6.195 1 57.66 92 ALA B CA 1
ATOM 4274 C C . ALA B 1 92 ? -18.984 -35.719 -7.359 1 57.66 92 ALA B C 1
ATOM 4276 O O . ALA B 1 92 ? -19.141 -36.156 -8.5 1 57.66 92 ALA B O 1
ATOM 4277 N N . THR B 1 93 ? -18.859 -34.438 -7.156 1 70.12 93 THR B N 1
ATOM 4278 C CA . THR B 1 93 ? -19.234 -33.438 -8.164 1 70.12 93 THR B CA 1
ATOM 4279 C C . THR B 1 93 ? -17.984 -32.875 -8.844 1 70.12 93 THR B C 1
ATOM 4281 O O . THR B 1 93 ? -18.078 -31.922 -9.609 1 70.12 93 THR B O 1
ATOM 4284 N N . ARG B 1 94 ? -16.984 -33.656 -8.719 1 80.94 94 ARG B N 1
ATOM 4285 C CA . ARG B 1 94 ? -15.742 -33.156 -9.305 1 80.94 94 ARG B CA 1
ATOM 4286 C C . ARG B 1 94 ? -15.781 -33.281 -10.828 1 80.94 94 ARG B C 1
ATOM 4288 O O . ARG B 1 94 ? -16.156 -34.312 -11.375 1 80.94 94 ARG B O 1
ATOM 4295 N N . VAL B 1 95 ? -15.477 -32.188 -11.43 1 90.69 95 VAL B N 1
ATOM 4296 C CA . VAL B 1 95 ? -15.359 -32.188 -12.891 1 90.69 95 VAL B CA 1
ATOM 4297 C C . VAL B 1 95 ? -14.008 -32.75 -13.297 1 90.69 95 VAL B C 1
ATOM 4299 O O . VAL B 1 95 ? -12.961 -32.281 -12.844 1 90.69 95 VAL B O 1
ATOM 4302 N N . THR B 1 96 ? -13.992 -33.719 -14.133 1 93.75 96 THR B N 1
ATOM 4303 C CA . THR B 1 96 ? -12.789 -34.5 -14.453 1 93.75 96 THR B CA 1
ATOM 4304 C C . THR B 1 96 ? -12.125 -33.938 -15.711 1 93.75 96 THR B C 1
ATOM 4306 O O . THR B 1 96 ? -12.695 -33.094 -16.391 1 93.75 96 THR B O 1
ATOM 4309 N N . GLU B 1 97 ? -10.953 -34.5 -16.016 1 96.62 97 GLU B N 1
ATOM 4310 C CA . GLU B 1 97 ? -10.227 -34.125 -17.234 1 96.62 97 GLU B CA 1
ATOM 4311 C C . GLU B 1 97 ? -11.039 -34.469 -18.484 1 96.62 97 GLU B C 1
ATOM 4313 O O . GLU B 1 97 ? -11.109 -33.688 -19.422 1 96.62 97 GLU B O 1
ATOM 4318 N N . ASN B 1 98 ? -11.672 -35.594 -18.406 1 96.38 98 ASN B N 1
ATOM 4319 C CA . ASN B 1 98 ? -12.492 -36.031 -19.547 1 96.38 98 ASN B CA 1
ATOM 4320 C C . ASN B 1 98 ? -13.672 -35.062 -19.766 1 96.38 98 ASN B C 1
ATOM 4322 O O . ASN B 1 98 ? -14.062 -34.812 -20.891 1 96.38 98 ASN B O 1
ATOM 4326 N N . ASP B 1 99 ? -14.195 -34.656 -18.734 1 96.69 99 ASP B N 1
ATOM 4327 C CA . ASP B 1 99 ? -15.289 -33.688 -18.828 1 96.69 99 ASP B CA 1
ATOM 4328 C C . ASP B 1 99 ? -14.844 -32.438 -19.562 1 96.69 99 ASP B C 1
ATOM 4330 O O . ASP B 1 99 ? -15.555 -31.922 -20.422 1 96.69 99 ASP B O 1
ATOM 4334 N N . TYR B 1 100 ? -13.727 -31.969 -19.234 1 97.62 100 TYR B N 1
ATOM 4335 C CA . TYR B 1 100 ? -13.234 -30.75 -19.844 1 97.62 100 TYR B CA 1
ATOM 4336 C C . TYR B 1 100 ? -12.891 -30.984 -21.312 1 97.62 100 TYR B C 1
ATOM 4338 O O . TYR B 1 100 ? -13.117 -30.109 -22.156 1 97.62 100 TYR B O 1
ATOM 4346 N N . LEU B 1 101 ? -12.336 -32.156 -21.641 1 97.69 101 LEU B N 1
ATOM 4347 C CA . LEU B 1 101 ? -12.07 -32.5 -23.031 1 97.69 101 LEU B CA 1
ATOM 4348 C C . LEU B 1 101 ? -13.359 -32.5 -23.844 1 97.69 101 LEU B C 1
ATOM 4350 O O . LEU B 1 101 ? -13.391 -32 -24.984 1 97.69 101 LEU B O 1
ATOM 4354 N N . ASN B 1 102 ? -14.375 -32.906 -23.234 1 97.5 102 ASN B N 1
ATOM 4355 C CA . ASN B 1 102 ? -15.672 -32.938 -23.906 1 97.5 102 ASN B CA 1
ATOM 4356 C C . ASN B 1 102 ? -16.266 -31.531 -24.031 1 97.5 102 ASN B C 1
ATOM 4358 O O . ASN B 1 102 ? -16.719 -31.141 -25.109 1 97.5 102 ASN B O 1
ATOM 4362 N N . MET B 1 103 ? -16.219 -30.812 -22.984 1 97.19 103 MET B N 1
ATOM 4363 C CA . MET B 1 103 ? -16.812 -29.484 -22.953 1 97.19 103 MET B CA 1
ATOM 4364 C C . MET B 1 103 ? -16.125 -28.562 -23.953 1 97.19 103 MET B C 1
ATOM 4366 O O . MET B 1 103 ? -16.766 -27.688 -24.547 1 97.19 103 MET B O 1
ATOM 4370 N N . THR B 1 104 ? -14.859 -28.766 -24.188 1 98 104 THR B N 1
ATOM 4371 C CA . THR B 1 104 ? -14.078 -27.828 -25 1 98 104 THR B CA 1
ATOM 4372 C C . THR B 1 104 ? -14.094 -28.25 -26.469 1 98 104 THR B C 1
ATOM 4374 O O . THR B 1 104 ? -13.438 -27.609 -27.297 1 98 104 THR B O 1
ATOM 4377 N N . SER B 1 105 ? -14.727 -29.297 -26.766 1 97.75 105 SER B N 1
ATOM 4378 C CA . SER B 1 105 ? -14.898 -29.672 -28.172 1 97.75 105 SER B CA 1
ATOM 4379 C C . SER B 1 105 ? -15.664 -28.594 -28.938 1 97.75 105 SER B C 1
ATOM 4381 O O . SER B 1 105 ? -15.531 -28.469 -30.156 1 97.75 105 SER B O 1
ATOM 4383 N N . ASP B 1 106 ? -16.453 -27.812 -28.25 1 98.06 106 ASP B N 1
ATOM 4384 C CA . ASP B 1 106 ? -17.141 -26.609 -28.719 1 98.06 106 ASP B CA 1
ATOM 4385 C C . ASP B 1 106 ? -16.812 -25.422 -27.828 1 98.06 106 ASP B C 1
ATOM 4387 O O . ASP B 1 106 ? -17.484 -25.188 -26.828 1 98.06 106 ASP B O 1
ATOM 4391 N N . CYS B 1 107 ? -15.93 -24.672 -28.328 1 97.94 107 CYS B N 1
ATOM 4392 C CA . CYS B 1 107 ? -15.391 -23.594 -27.516 1 97.94 107 CYS B CA 1
ATOM 4393 C C . CYS B 1 107 ? -16.438 -22.531 -27.25 1 97.94 107 CYS B C 1
ATOM 4395 O O . CYS B 1 107 ? -16.469 -21.922 -26.188 1 97.94 107 CYS B O 1
ATOM 4397 N N . VAL B 1 108 ? -17.266 -22.281 -28.188 1 96.56 108 VAL B N 1
ATOM 4398 C CA . VAL B 1 108 ? -18.328 -21.297 -28.016 1 96.56 108 VAL B CA 1
ATOM 4399 C C . VAL B 1 108 ? -19.281 -21.75 -26.922 1 96.56 108 VAL B C 1
ATOM 4401 O O . VAL B 1 108 ? -19.594 -20.984 -26 1 96.56 108 VAL B O 1
ATOM 4404 N N . ALA B 1 109 ? -19.672 -22.984 -27.031 1 95.5 109 ALA B N 1
ATOM 4405 C CA . ALA B 1 109 ? -20.547 -23.547 -26 1 95.5 109 ALA B CA 1
ATOM 4406 C C . ALA B 1 109 ? -19.859 -23.594 -24.641 1 95.5 109 ALA B C 1
ATOM 4408 O O . ALA B 1 109 ? -20.484 -23.328 -23.625 1 95.5 109 ALA B O 1
ATOM 4409 N N . PHE B 1 110 ? -18.625 -23.938 -24.656 1 97.5 110 PHE B N 1
ATOM 4410 C CA . PHE B 1 110 ? -17.844 -24.031 -23.422 1 97.5 110 PHE B CA 1
ATOM 4411 C C . PHE B 1 110 ? -17.828 -22.703 -22.688 1 97.5 110 PHE B C 1
ATOM 4413 O O . PHE B 1 110 ? -18.172 -22.625 -21.5 1 97.5 110 PHE B O 1
ATOM 4420 N N . LYS B 1 111 ? -17.469 -21.609 -23.406 1 96.38 111 LYS B N 1
ATOM 4421 C CA . LYS B 1 111 ? -17.391 -20.281 -22.828 1 96.38 111 LYS B CA 1
ATOM 4422 C C . LYS B 1 111 ? -18.75 -19.828 -22.297 1 96.38 111 LYS B C 1
ATOM 4424 O O . LYS B 1 111 ? -18.844 -19.219 -21.219 1 96.38 111 LYS B O 1
ATOM 4429 N N . ARG B 1 112 ? -19.766 -20.188 -23.047 1 92.75 112 ARG B N 1
ATOM 4430 C CA . ARG B 1 112 ? -21.125 -19.812 -22.656 1 92.75 112 ARG B CA 1
ATOM 4431 C C . ARG B 1 112 ? -21.578 -20.578 -21.422 1 92.75 112 ARG B C 1
ATOM 4433 O O . ARG B 1 112 ? -22.078 -20 -20.453 1 92.75 112 ARG B O 1
ATOM 4440 N N . THR B 1 113 ? -21.344 -21.859 -21.438 1 93 113 THR B N 1
ATOM 4441 C CA . THR B 1 113 ? -21.812 -22.734 -20.359 1 93 113 THR B CA 1
ATOM 4442 C C . THR B 1 113 ? -21.047 -22.469 -19.078 1 93 113 THR B C 1
ATOM 4444 O O . THR B 1 113 ? -21.625 -22.484 -17.984 1 93 113 THR B O 1
ATOM 4447 N N . ARG B 1 114 ? -19.781 -22.234 -19.266 1 95.19 114 ARG B N 1
ATOM 4448 C CA . ARG B 1 114 ? -18.953 -21.969 -18.094 1 95.19 114 ARG B CA 1
ATOM 4449 C C . ARG B 1 114 ? -19.031 -20.5 -17.688 1 95.19 114 ARG B C 1
ATOM 4451 O O . ARG B 1 114 ? -18.438 -20.094 -16.688 1 95.19 114 ARG B O 1
ATOM 4458 N N . LYS B 1 115 ? -19.703 -19.656 -18.469 1 94.25 115 LYS B N 1
ATOM 4459 C CA . LYS B 1 115 ? -20.094 -18.281 -18.141 1 94.25 115 LYS B CA 1
ATOM 4460 C C . LYS B 1 115 ? -18.859 -17.391 -18.031 1 94.25 115 LYS B C 1
ATOM 4462 O O . LYS B 1 115 ? -18.719 -16.641 -17.062 1 94.25 115 LYS B O 1
ATOM 4467 N N . TYR B 1 116 ? -17.984 -17.469 -19 1 96 116 TYR B N 1
ATOM 4468 C CA . TYR B 1 116 ? -16.828 -16.578 -19.078 1 96 116 TYR B CA 1
ATOM 4469 C C . TYR B 1 116 ? -17.25 -15.164 -19.453 1 96 116 TYR B C 1
ATOM 4471 O O . TYR B 1 116 ? -18.141 -14.969 -20.281 1 96 116 TYR B O 1
ATOM 4479 N N . VAL B 1 117 ? -16.641 -14.25 -18.828 1 92.56 117 VAL B N 1
ATOM 4480 C CA . VAL B 1 117 ? -16.797 -12.852 -19.219 1 92.56 117 VAL B CA 1
ATOM 4481 C C . VAL B 1 117 ? -15.859 -12.539 -20.391 1 92.56 117 VAL B C 1
ATOM 4483 O O . VAL B 1 117 ? -14.641 -12.469 -20.203 1 92.56 117 VAL B O 1
ATOM 4486 N N . THR B 1 118 ? -16.406 -12.211 -21.594 1 92 118 THR B N 1
ATOM 4487 C CA . THR B 1 118 ? -15.578 -12.148 -22.781 1 92 118 THR B CA 1
ATOM 4488 C C . THR B 1 118 ? -15.484 -10.711 -23.297 1 92 118 THR B C 1
ATOM 4490 O O . THR B 1 118 ? -15.141 -10.492 -24.469 1 92 118 THR B O 1
ATOM 4493 N N . PHE B 1 119 ? -15.836 -9.727 -22.531 1 90.75 119 PHE B N 1
ATOM 4494 C CA . PHE B 1 119 ? -15.688 -8.312 -22.875 1 90.75 119 PHE B CA 1
ATOM 4495 C C . PHE B 1 119 ? -15.219 -7.52 -21.656 1 90.75 119 PHE B C 1
ATOM 4497 O O . PHE B 1 119 ? -15.461 -7.918 -20.516 1 90.75 119 PHE B O 1
ATOM 4504 N N . PRO B 1 120 ? -14.5 -6.477 -21.938 1 93.31 120 PRO B N 1
ATOM 4505 C CA . PRO B 1 120 ? -14.078 -5.652 -20.812 1 93.31 120 PRO B CA 1
ATOM 4506 C C . PRO B 1 120 ? -15.258 -5 -20.078 1 93.31 120 PRO B C 1
ATOM 4508 O O . PRO B 1 120 ? -16.219 -4.57 -20.719 1 93.31 120 PRO B O 1
ATOM 4511 N N . LEU B 1 121 ? -15.156 -4.918 -18.797 1 90.31 121 LEU B N 1
ATOM 4512 C CA . LEU B 1 121 ? -16.266 -4.406 -18 1 90.31 121 LEU B CA 1
ATOM 4513 C C . LEU B 1 121 ? -16.125 -2.906 -17.766 1 90.31 121 LEU B C 1
ATOM 4515 O O . LEU B 1 121 ? -17.047 -2.258 -17.266 1 90.31 121 LEU B O 1
ATOM 4519 N N . SER B 1 122 ? -14.953 -2.338 -18.031 1 87.56 122 SER B N 1
ATOM 4520 C CA . SER B 1 122 ? -14.734 -0.896 -17.984 1 87.56 122 SER B CA 1
ATOM 4521 C C . SER B 1 122 ? -13.633 -0.472 -18.953 1 87.56 122 SER B C 1
ATOM 4523 O O . SER B 1 122 ? -12.82 -1.297 -19.375 1 87.56 122 SER B O 1
ATOM 4525 N N . GLU B 1 123 ? -13.617 0.84 -19.234 1 88.38 123 GLU B N 1
ATOM 4526 C CA . GLU B 1 123 ? -12.57 1.373 -20.094 1 88.38 123 GLU B CA 1
ATOM 4527 C C . GLU B 1 123 ? -11.203 1.297 -19.422 1 88.38 123 GLU B C 1
ATOM 4529 O O . GLU B 1 123 ? -10.203 0.981 -20.062 1 88.38 123 GLU B O 1
ATOM 4534 N N . GLU B 1 124 ? -11.203 1.542 -18.141 1 90.62 124 GLU B N 1
ATOM 4535 C CA . GLU B 1 124 ? -9.961 1.482 -17.375 1 90.62 124 GLU B CA 1
ATOM 4536 C C . GLU B 1 124 ? -9.336 0.091 -17.438 1 90.62 124 GLU B C 1
ATOM 4538 O O . GLU B 1 124 ? -8.125 -0.044 -17.641 1 90.62 124 GLU B O 1
ATOM 4543 N N . GLU B 1 125 ? -10.133 -0.901 -17.359 1 94.75 125 GLU B N 1
ATOM 4544 C CA . GLU B 1 125 ? -9.656 -2.277 -17.469 1 94.75 125 GLU B CA 1
ATOM 4545 C C . GLU B 1 125 ? -9.164 -2.584 -18.875 1 94.75 125 GLU B C 1
ATOM 4547 O O . GLU B 1 125 ? -8.148 -3.254 -19.062 1 94.75 125 GLU B O 1
ATOM 4552 N N . LYS B 1 126 ? -9.898 -2.09 -19.828 1 94.81 126 LYS B N 1
ATOM 4553 C CA . LYS B 1 126 ? -9.594 -2.361 -21.234 1 94.81 126 LYS B CA 1
ATOM 4554 C C . LYS B 1 126 ? -8.195 -1.877 -21.594 1 94.81 126 LYS B C 1
ATOM 4556 O O . LYS B 1 126 ? -7.453 -2.572 -22.297 1 94.81 126 LYS B O 1
ATOM 4561 N N . VAL B 1 127 ? -7.816 -0.79 -21.047 1 95.56 127 VAL B N 1
ATOM 4562 C CA . VAL B 1 127 ? -6.582 -0.164 -21.5 1 95.56 127 VAL B CA 1
ATOM 4563 C C . VAL B 1 127 ? -5.438 -0.501 -20.547 1 95.56 127 VAL B C 1
ATOM 4565 O O . VAL B 1 127 ? -4.355 0.084 -20.625 1 95.56 127 VAL B O 1
ATOM 4568 N N . PHE B 1 128 ? -5.645 -1.379 -19.625 1 97.81 128 PHE B N 1
ATOM 4569 C CA . PHE B 1 128 ? -4.617 -1.765 -18.672 1 97.81 128 PHE B CA 1
ATOM 4570 C C . PHE B 1 128 ? -4.531 -3.281 -18.547 1 97.81 128 PHE B C 1
ATOM 4572 O O . PHE B 1 128 ? -4.828 -3.844 -17.5 1 97.81 128 PHE B O 1
ATOM 4579 N N . PRO B 1 129 ? -4.047 -3.936 -19.562 1 98.75 129 PRO B N 1
ATOM 4580 C CA . PRO B 1 129 ? -3.949 -5.398 -19.547 1 98.75 129 PRO B CA 1
ATOM 4581 C C . PRO B 1 129 ? -2.916 -5.906 -18.547 1 98.75 129 PRO B C 1
ATOM 4583 O O . PRO B 1 129 ? -1.871 -5.277 -18.359 1 98.75 129 PRO B O 1
ATOM 4586 N N . ILE B 1 130 ? -3.195 -7.027 -17.984 1 98.88 130 ILE B N 1
ATOM 4587 C CA . ILE B 1 130 ? -2.348 -7.688 -17 1 98.88 130 ILE B CA 1
ATOM 4588 C C . ILE B 1 130 ? -1.902 -9.047 -17.531 1 98.88 130 ILE B C 1
ATOM 4590 O O . ILE B 1 130 ? -2.652 -9.719 -18.25 1 98.88 130 ILE B O 1
ATOM 4594 N N . ALA B 1 131 ? -0.704 -9.422 -17.203 1 98.94 131 ALA B N 1
ATOM 4595 C CA . ALA B 1 131 ? -0.22 -10.758 -17.531 1 98.94 131 ALA B CA 1
ATOM 4596 C C . ALA B 1 131 ? -0.232 -11.664 -16.297 1 98.94 131 ALA B C 1
ATOM 4598 O O . ALA B 1 131 ? 0.048 -11.211 -15.188 1 98.94 131 ALA B O 1
ATOM 4599 N N . PHE B 1 132 ? -0.537 -12.898 -16.547 1 98.94 132 PHE B N 1
ATOM 4600 C CA . PHE B 1 132 ? -0.497 -13.906 -15.492 1 98.94 132 PHE B CA 1
ATOM 4601 C C . PHE B 1 132 ? 0.376 -15.086 -15.906 1 98.94 132 PHE B C 1
ATOM 4603 O O . PHE B 1 132 ? 0.282 -15.57 -17.031 1 98.94 132 PHE B O 1
ATOM 4610 N N . SER B 1 133 ? 1.292 -15.492 -15.07 1 98.88 133 SER B N 1
ATOM 4611 C CA . SER B 1 133 ? 1.955 -16.797 -15.133 1 98.88 133 SER B CA 1
ATOM 4612 C C . SER B 1 133 ? 1.324 -17.781 -14.156 1 98.88 133 SER B C 1
ATOM 4614 O O . SER B 1 133 ? 1.359 -17.578 -12.945 1 98.88 133 SER B O 1
ATOM 4616 N N . ILE B 1 134 ? 0.755 -18.797 -14.688 1 98.81 134 ILE B N 1
ATOM 4617 C CA . ILE B 1 134 ? 0.07 -19.781 -13.859 1 98.81 134 ILE B CA 1
ATOM 4618 C C . ILE B 1 134 ? 0.789 -21.125 -13.953 1 98.81 134 ILE B C 1
ATOM 4620 O O . ILE B 1 134 ? 0.75 -21.781 -14.992 1 98.81 134 ILE B O 1
ATOM 4624 N N . VAL B 1 135 ? 1.387 -21.531 -12.867 1 98.56 135 VAL B N 1
ATOM 4625 C CA . VAL B 1 135 ? 2.146 -22.781 -12.82 1 98.56 135 VAL B CA 1
ATOM 4626 C C . VAL B 1 135 ? 1.346 -23.859 -12.086 1 98.56 135 VAL B C 1
ATOM 4628 O O . VAL B 1 135 ? 1.059 -23.719 -10.891 1 98.56 135 VAL B O 1
ATOM 4631 N N . ILE B 1 136 ? 1.012 -24.938 -12.844 1 98.38 136 ILE B N 1
ATOM 4632 C CA . ILE B 1 136 ? 0.111 -25.938 -12.258 1 98.38 136 ILE B CA 1
ATOM 4633 C C . ILE B 1 136 ? 0.649 -27.344 -12.516 1 98.38 136 ILE B C 1
ATOM 4635 O O . ILE B 1 136 ? 1.492 -27.531 -13.398 1 98.38 136 ILE B O 1
ATOM 4639 N N . HIS B 1 137 ? 0.132 -28.359 -11.695 1 97.06 137 HIS B N 1
ATOM 4640 C CA . HIS B 1 137 ? 0.628 -29.719 -11.867 1 97.06 137 HIS B CA 1
ATOM 4641 C C . HIS B 1 137 ? -0.5 -30.734 -11.742 1 97.06 137 HIS B C 1
ATOM 4643 O O . HIS B 1 137 ? -0.329 -31.906 -12.094 1 97.06 137 HIS B O 1
ATOM 4649 N N . GLU B 1 138 ? -1.644 -30.266 -11.188 1 94.38 138 GLU B N 1
ATOM 4650 C CA . GLU B 1 138 ? -2.781 -31.172 -11.039 1 94.38 138 GLU B CA 1
ATOM 4651 C C . GLU B 1 138 ? -4.086 -30.391 -10.867 1 94.38 138 GLU B C 1
ATOM 4653 O O . GLU B 1 138 ? -4.082 -29.156 -10.867 1 94.38 138 GLU B O 1
ATOM 4658 N N . ASN B 1 139 ? -5.281 -31.094 -10.828 1 94.06 139 ASN B N 1
ATOM 4659 C CA . ASN B 1 139 ? -6.609 -30.562 -10.539 1 94.06 139 ASN B CA 1
ATOM 4660 C C . ASN B 1 139 ? -7.055 -29.547 -11.602 1 94.06 139 ASN B C 1
ATOM 4662 O O . ASN B 1 139 ? -7.082 -28.344 -11.344 1 94.06 139 ASN B O 1
ATOM 4666 N N . VAL B 1 140 ? -7.523 -30.078 -12.641 1 97 140 VAL B N 1
ATOM 4667 C CA . VAL B 1 140 ? -7.922 -29.25 -13.773 1 97 140 VAL B CA 1
ATOM 4668 C C . VAL B 1 140 ? -9.133 -28.406 -13.391 1 97 140 VAL B C 1
ATOM 4670 O O . VAL B 1 140 ? -9.289 -27.281 -13.867 1 97 140 VAL B O 1
ATOM 4673 N N . GLU B 1 141 ? -9.938 -28.906 -12.516 1 97.12 141 GLU B N 1
ATOM 4674 C CA . GLU B 1 141 ? -11.102 -28.141 -12.062 1 97.12 141 GLU B CA 1
ATOM 4675 C C . GLU B 1 141 ? -10.688 -26.859 -11.359 1 97.12 141 GLU B C 1
ATOM 4677 O O . GLU B 1 141 ? -11.219 -25.781 -11.648 1 97.12 141 GLU B O 1
ATOM 4682 N N . MET B 1 142 ? -9.758 -26.984 -10.422 1 96.81 142 MET B N 1
ATOM 4683 C CA . MET B 1 142 ? -9.273 -25.812 -9.695 1 96.81 142 MET B CA 1
ATOM 4684 C C . MET B 1 142 ? -8.633 -24.812 -10.648 1 96.81 142 MET B C 1
ATOM 4686 O O . MET B 1 142 ? -8.867 -23.609 -10.531 1 96.81 142 MET B O 1
ATOM 4690 N N . PHE B 1 143 ? -7.934 -25.391 -11.578 1 98.19 143 PHE B N 1
ATOM 4691 C CA . PHE B 1 143 ? -7.309 -24.531 -12.586 1 98.19 143 PHE B CA 1
ATOM 4692 C C . PHE B 1 143 ? -8.359 -23.766 -13.367 1 98.19 143 PHE B C 1
ATOM 4694 O O . PHE B 1 143 ? -8.258 -22.547 -13.516 1 98.19 143 PHE B O 1
ATOM 4701 N N . GLU B 1 144 ? -9.25 -24.422 -13.883 1 98.44 144 GLU B N 1
ATOM 4702 C CA . GLU B 1 144 ? -10.242 -23.781 -14.734 1 98.44 144 GLU B CA 1
ATOM 4703 C C . GLU B 1 144 ? -11.062 -22.766 -13.961 1 98.44 144 GLU B C 1
ATOM 4705 O O . GLU B 1 144 ? -11.398 -21.703 -14.484 1 98.44 144 GLU B O 1
ATOM 4710 N N . ARG B 1 145 ? -11.391 -23.031 -12.758 1 97.44 145 ARG B N 1
ATOM 4711 C CA . ARG B 1 145 ? -12.148 -22.109 -11.93 1 97.44 145 ARG B CA 1
ATOM 4712 C C . ARG B 1 145 ? -11.328 -20.859 -11.617 1 97.44 145 ARG B C 1
ATOM 4714 O O . ARG B 1 145 ? -11.859 -19.75 -11.578 1 97.44 145 ARG B O 1
ATOM 4721 N N . LEU B 1 146 ? -10.055 -21.062 -11.398 1 98.62 146 LEU B N 1
ATOM 4722 C CA . LEU B 1 146 ? -9.156 -19.922 -11.266 1 98.62 146 LEU B CA 1
ATOM 4723 C C . LEU B 1 146 ? -9.164 -19.078 -12.539 1 98.62 146 LEU B C 1
ATOM 4725 O O . LEU B 1 146 ? -9.359 -17.859 -12.477 1 98.62 146 LEU B O 1
ATOM 4729 N N . LEU B 1 147 ? -8.969 -19.734 -13.633 1 98.75 147 LEU B N 1
ATOM 4730 C CA . LEU B 1 147 ? -8.945 -19.031 -14.914 1 98.75 147 LEU B CA 1
ATOM 4731 C C . LEU B 1 147 ? -10.242 -18.266 -15.133 1 98.75 147 LEU B C 1
ATOM 4733 O O . LEU B 1 147 ? -10.219 -17.094 -15.5 1 98.75 147 LEU B O 1
ATOM 4737 N N . ARG B 1 148 ? -11.336 -18.906 -14.875 1 97.94 148 ARG B N 1
ATOM 4738 C CA . ARG B 1 148 ? -12.633 -18.266 -15.047 1 97.94 148 ARG B CA 1
ATOM 4739 C C . ARG B 1 148 ? -12.766 -17.047 -14.141 1 97.94 148 ARG B C 1
ATOM 4741 O O . ARG B 1 148 ? -13.328 -16.031 -14.547 1 97.94 148 ARG B O 1
ATOM 4748 N N . GLY B 1 149 ? -12.234 -17.156 -12.984 1 97.19 149 GLY B N 1
ATOM 4749 C CA . GLY B 1 149 ? -12.328 -16.078 -12.008 1 97.19 149 GLY B CA 1
ATOM 4750 C C . GLY B 1 149 ? -11.531 -14.852 -12.398 1 97.19 149 GLY B C 1
ATOM 4751 O O . GLY B 1 149 ? -11.891 -13.727 -12.039 1 97.19 149 GLY B O 1
ATOM 4752 N N . ILE B 1 150 ? -10.469 -15.039 -13.219 1 98.44 150 ILE B N 1
ATOM 4753 C CA . ILE B 1 150 ? -9.594 -13.898 -13.484 1 98.44 150 ILE B CA 1
ATOM 4754 C C . ILE B 1 150 ? -9.641 -13.547 -14.969 1 98.44 150 ILE B C 1
ATOM 4756 O O . ILE B 1 150 ? -9.102 -12.508 -15.375 1 98.44 150 ILE B O 1
ATOM 4760 N N . TYR B 1 151 ? -10.336 -14.273 -15.758 1 98.38 151 TYR B N 1
ATOM 4761 C CA . TYR B 1 151 ? -10.258 -14.102 -17.203 1 98.38 151 TYR B CA 1
ATOM 4762 C C . TYR B 1 151 ? -10.906 -12.789 -17.625 1 98.38 151 TYR B C 1
ATOM 4764 O O . TYR B 1 151 ? -12.016 -12.469 -17.203 1 98.38 151 TYR B O 1
ATOM 4772 N N . THR B 1 152 ? -10.25 -12.102 -18.453 1 97.75 152 THR B N 1
ATOM 4773 C CA . THR B 1 152 ? -10.734 -10.992 -19.266 1 97.75 152 THR B CA 1
ATOM 4774 C C . THR B 1 152 ? -10.047 -10.977 -20.625 1 97.75 152 THR B C 1
ATOM 4776 O O . THR B 1 152 ? -8.914 -11.438 -20.766 1 97.75 152 THR B O 1
ATOM 4779 N N . PRO B 1 153 ? -10.695 -10.492 -21.672 1 97.31 153 PRO B N 1
ATOM 4780 C CA . PRO B 1 153 ? -10.156 -10.625 -23.016 1 97.31 153 PRO B CA 1
ATOM 4781 C C . PRO B 1 153 ? -8.93 -9.742 -23.25 1 97.31 153 PRO B C 1
ATOM 4783 O O . PRO B 1 153 ? -8.148 -9.992 -24.172 1 97.31 153 PRO B O 1
ATOM 4786 N N . GLN B 1 154 ? -8.773 -8.688 -22.422 1 97.81 154 GLN B N 1
ATOM 4787 C CA . GLN B 1 154 ? -7.648 -7.781 -22.672 1 97.81 154 GLN B CA 1
ATOM 4788 C C . GLN B 1 154 ? -6.383 -8.281 -21.969 1 97.81 154 GLN B C 1
ATOM 4790 O O . GLN B 1 154 ? -5.277 -7.832 -22.281 1 97.81 154 GLN B O 1
ATOM 4795 N N . ASN B 1 155 ? -6.5 -9.141 -21 1 98.81 155 ASN B N 1
ATOM 4796 C CA . ASN B 1 155 ? -5.344 -9.695 -20.312 1 98.81 155 ASN B CA 1
ATOM 4797 C C . ASN B 1 155 ? -4.688 -10.812 -21.109 1 98.81 155 ASN B C 1
ATOM 4799 O O . ASN B 1 155 ? -5.168 -11.18 -22.188 1 98.81 155 ASN B O 1
ATOM 4803 N N . VAL B 1 156 ? -3.557 -11.344 -20.578 1 98.94 156 VAL B N 1
ATOM 4804 C CA . VAL B 1 156 ? -2.871 -12.461 -21.203 1 98.94 156 VAL B CA 1
ATOM 4805 C C . VAL B 1 156 ? -2.439 -13.469 -20.141 1 98.94 156 VAL B C 1
ATOM 4807 O O . VAL B 1 156 ? -2.035 -13.086 -19.047 1 98.94 156 VAL B O 1
ATOM 4810 N N . TYR B 1 157 ? -2.586 -14.758 -20.5 1 98.88 157 TYR B N 1
ATOM 4811 C CA . TYR B 1 157 ? -2.391 -15.828 -19.531 1 98.88 157 TYR B CA 1
ATOM 4812 C C . TYR B 1 157 ? -1.438 -16.891 -20.078 1 98.88 157 TYR B C 1
ATOM 4814 O O . TYR B 1 157 ? -1.705 -17.5 -21.125 1 98.88 157 TYR B O 1
ATOM 4822 N N . CYS B 1 158 ? -0.359 -17.062 -19.375 1 98.94 158 CYS B N 1
ATOM 4823 C CA . CYS B 1 158 ? 0.59 -18.109 -19.703 1 98.94 158 CYS B CA 1
ATOM 4824 C C . CYS B 1 158 ? 0.509 -19.25 -18.672 1 98.94 158 CYS B C 1
ATOM 4826 O O . CYS B 1 158 ? 0.667 -19.016 -17.484 1 98.94 158 CYS B O 1
ATOM 4828 N N . ILE B 1 159 ? 0.276 -20.469 -19.172 1 98.94 159 ILE B N 1
ATOM 4829 C CA . ILE B 1 159 ? 0.137 -21.625 -18.312 1 98.94 159 ILE B CA 1
ATOM 4830 C C . ILE B 1 159 ? 1.366 -22.516 -18.438 1 98.94 159 ILE B C 1
ATOM 4832 O O . ILE B 1 159 ? 1.774 -22.859 -19.547 1 98.94 159 ILE B O 1
ATOM 4836 N N . HIS B 1 160 ? 1.979 -22.797 -17.391 1 98.88 160 HIS B N 1
ATOM 4837 C CA 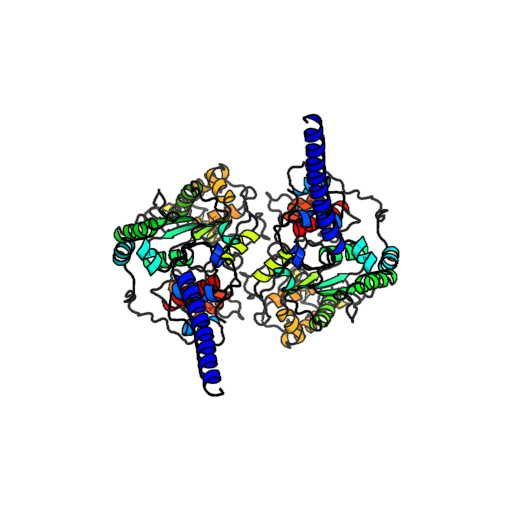. HIS B 1 160 ? 3.01 -23.812 -17.312 1 98.88 160 HIS B CA 1
ATOM 4838 C C . HIS B 1 160 ? 2.492 -25.062 -16.609 1 98.88 160 HIS B C 1
ATOM 4840 O O . HIS B 1 160 ? 2.133 -25.016 -15.438 1 98.88 160 HIS B O 1
ATOM 4846 N N . VAL B 1 161 ? 2.473 -26.188 -17.297 1 98.69 161 VAL B N 1
ATOM 4847 C CA . VAL B 1 161 ? 2.105 -27.469 -16.719 1 98.69 161 VAL B CA 1
ATOM 4848 C C . VAL B 1 161 ? 3.367 -28.281 -16.406 1 98.69 161 VAL B C 1
ATOM 4850 O O . VAL B 1 161 ? 4.246 -28.422 -17.266 1 98.69 161 VAL B O 1
ATOM 4853 N N . ASP B 1 162 ? 3.387 -28.766 -15.18 1 98.19 162 ASP B N 1
ATOM 4854 C CA . ASP B 1 162 ? 4.512 -29.625 -14.812 1 98.19 162 ASP B CA 1
ATOM 4855 C C . ASP B 1 162 ? 4.68 -30.766 -15.805 1 98.19 162 ASP B C 1
ATOM 4857 O O . ASP B 1 162 ? 3.719 -31.484 -16.109 1 98.19 162 ASP B O 1
ATOM 4861 N N . ARG B 1 163 ? 5.902 -30.938 -16.172 1 97 163 ARG B N 1
ATOM 4862 C CA . ARG B 1 163 ? 6.172 -31.984 -17.156 1 97 163 ARG B CA 1
ATOM 4863 C C . ARG B 1 163 ? 5.844 -33.375 -16.578 1 97 163 ARG B C 1
ATOM 4865 O O . ARG B 1 163 ? 5.504 -34.281 -17.328 1 97 163 ARG B O 1
ATOM 4872 N N . LYS B 1 164 ? 5.891 -33.5 -15.336 1 96.75 164 LYS B N 1
ATOM 4873 C CA . LYS B 1 164 ? 5.648 -34.75 -14.664 1 96.75 164 LYS B CA 1
ATOM 4874 C C . LYS B 1 164 ? 4.156 -35.031 -14.531 1 96.75 164 LYS B C 1
ATOM 4876 O O . LYS B 1 164 ? 3.752 -36.125 -14.133 1 96.75 164 LYS B O 1
ATOM 4881 N N . SER B 1 165 ? 3.338 -34.125 -14.891 1 97.06 165 SER B N 1
ATOM 4882 C CA . SER B 1 165 ? 1.895 -34.281 -14.758 1 97.06 165 SER B CA 1
ATOM 4883 C C . SER B 1 165 ? 1.376 -35.375 -15.711 1 97.06 165 SER B C 1
ATOM 4885 O O . SER B 1 165 ? 2.039 -35.719 -16.688 1 97.06 165 SER B O 1
ATOM 4887 N N . SER B 1 166 ? 0.204 -35.906 -15.391 1 96.88 166 SER B N 1
ATOM 4888 C CA . SER B 1 166 ? -0.386 -36.938 -16.25 1 96.88 166 SER B CA 1
ATOM 4889 C C . SER B 1 166 ? -0.722 -36.375 -17.625 1 96.88 166 SER B C 1
ATOM 4891 O O . SER B 1 166 ? -0.999 -35.188 -17.766 1 96.88 166 SER B O 1
ATOM 4893 N N . GLY B 1 167 ? -0.667 -37.281 -18.547 1 97.31 167 GLY B N 1
ATOM 4894 C CA . GLY B 1 167 ? -1.036 -36.875 -19.891 1 97.31 167 GLY B CA 1
ATOM 4895 C C . GLY B 1 167 ? -2.453 -36.344 -20 1 97.31 167 GLY B C 1
ATOM 4896 O O . GLY B 1 167 ? -2.709 -35.375 -20.719 1 97.31 167 GLY B O 1
ATOM 4897 N N . LYS B 1 168 ? -3.316 -37 -19.297 1 96.88 168 LYS B N 1
ATOM 4898 C CA . LYS B 1 168 ? -4.715 -36.594 -19.297 1 96.88 168 LYS B CA 1
ATOM 4899 C C . LYS B 1 168 ? -4.867 -35.188 -18.766 1 96.88 168 LYS B C 1
ATOM 4901 O O . LYS B 1 168 ? -5.641 -34.375 -19.312 1 96.88 168 LYS B O 1
ATOM 4906 N N . PHE B 1 169 ? -4.203 -34.906 -17.75 1 97.69 169 PHE B N 1
ATOM 4907 C CA . PHE B 1 169 ? -4.238 -33.562 -17.188 1 97.69 169 PHE B CA 1
ATOM 4908 C C . PHE B 1 169 ? -3.723 -32.531 -18.188 1 97.69 169 PHE B C 1
ATOM 4910 O O . PHE B 1 169 ? -4.367 -31.516 -18.422 1 97.69 169 PHE B O 1
ATOM 4917 N N . PHE B 1 170 ? -2.588 -32.844 -18.766 1 98.31 170 PHE B N 1
ATOM 4918 C CA . PHE B 1 170 ? -1.98 -31.953 -19.75 1 98.31 170 PHE B CA 1
ATOM 4919 C C . PHE B 1 170 ? -2.943 -31.672 -20.906 1 98.31 170 PHE B C 1
ATOM 4921 O O . PHE B 1 170 ? -3.137 -30.516 -21.297 1 98.31 170 PHE B O 1
ATOM 4928 N N . LEU B 1 171 ? -3.559 -32.688 -21.391 1 98.31 171 LEU B N 1
ATOM 4929 C CA . LEU B 1 171 ? -4.465 -32.562 -22.531 1 98.31 171 LEU B CA 1
ATOM 4930 C C . LEU B 1 171 ? -5.68 -31.734 -22.172 1 98.31 171 LEU B C 1
ATOM 4932 O O . LEU B 1 171 ? -6.152 -30.922 -22.984 1 98.31 171 LEU B O 1
ATOM 4936 N N . ALA B 1 172 ? -6.148 -31.938 -21.016 1 98.56 172 ALA B N 1
ATOM 4937 C CA . ALA B 1 172 ? -7.312 -31.188 -20.578 1 98.56 172 ALA B CA 1
ATOM 4938 C C . ALA B 1 172 ? -6.98 -29.703 -20.453 1 98.56 172 ALA B C 1
ATOM 4940 O O . ALA B 1 172 ? -7.762 -28.844 -20.875 1 98.56 172 ALA B O 1
ATOM 4941 N N . VAL B 1 173 ? -5.84 -29.391 -19.859 1 98.75 173 VAL B N 1
ATOM 4942 C CA . VAL B 1 173 ? -5.418 -28 -19.703 1 98.75 173 VAL B CA 1
ATOM 4943 C C . VAL B 1 173 ? -5.234 -27.359 -21.078 1 98.75 173 VAL B C 1
ATOM 4945 O O . VAL B 1 173 ? -5.688 -26.234 -21.312 1 98.75 173 VAL B O 1
ATOM 4948 N N . ARG B 1 174 ? -4.605 -28.078 -21.922 1 98.62 174 ARG B N 1
ATOM 4949 C CA . ARG B 1 174 ? -4.391 -27.578 -23.281 1 98.62 174 ARG B CA 1
ATOM 4950 C C . ARG B 1 174 ? -5.719 -27.297 -23.984 1 98.62 174 ARG B C 1
ATOM 4952 O O . ARG B 1 174 ? -5.855 -26.312 -24.703 1 98.62 174 ARG B O 1
ATOM 4959 N N . ALA B 1 175 ? -6.652 -28.188 -23.797 1 98.75 175 ALA B N 1
ATOM 4960 C CA . ALA B 1 175 ? -7.965 -28.031 -24.422 1 98.75 175 ALA B CA 1
ATOM 4961 C C . ALA B 1 175 ? -8.656 -26.766 -23.922 1 98.75 175 ALA B C 1
ATOM 4963 O O . ALA B 1 175 ? -9.211 -26 -24.703 1 98.75 175 ALA B O 1
ATOM 4964 N N . VAL B 1 176 ? -8.609 -26.547 -22.641 1 98.81 176 VAL B N 1
ATOM 4965 C CA . VAL B 1 176 ? -9.195 -25.344 -22.062 1 98.81 176 VAL B CA 1
ATOM 4966 C C . VAL B 1 176 ? -8.5 -24.109 -22.625 1 98.81 176 VAL B C 1
ATOM 4968 O O . VAL B 1 176 ? -9.164 -23.172 -23.078 1 98.81 176 VAL B O 1
ATOM 4971 N N . ALA B 1 177 ? -7.188 -24.094 -22.656 1 98.75 177 ALA B N 1
ATOM 4972 C CA . ALA B 1 177 ? -6.402 -22.953 -23.109 1 98.75 177 ALA B CA 1
ATOM 4973 C C . ALA B 1 177 ? -6.691 -22.641 -24.578 1 98.75 177 ALA B C 1
ATOM 4975 O O . ALA B 1 177 ? -6.793 -21.469 -24.953 1 98.75 177 ALA B O 1
ATOM 4976 N N . SER B 1 178 ? -6.918 -23.609 -25.344 1 98.31 178 SER B N 1
ATOM 4977 C CA . SER B 1 178 ? -7.078 -23.469 -26.781 1 98.31 178 SER B CA 1
ATOM 4978 C C . SER B 1 178 ? -8.383 -22.766 -27.125 1 98.31 178 SER B C 1
ATOM 4980 O O . SER B 1 178 ? -8.578 -22.328 -28.266 1 98.31 178 SER B O 1
ATOM 4982 N N . CYS B 1 179 ? -9.242 -22.703 -26.203 1 98.5 179 CYS B N 1
ATOM 4983 C CA . CYS B 1 179 ? -10.523 -22.062 -26.438 1 98.5 179 CYS B CA 1
ATOM 4984 C C . CYS B 1 179 ? -10.383 -20.547 -26.375 1 98.5 179 CYS B C 1
ATOM 4986 O O . CYS B 1 179 ? -11.32 -19.812 -26.703 1 98.5 179 CYS B O 1
ATOM 4988 N N . PHE B 1 180 ? -9.25 -20.062 -25.984 1 98.5 180 PHE B N 1
ATOM 4989 C CA . PHE B 1 180 ? -9.047 -18.625 -25.781 1 98.5 180 PHE B CA 1
ATOM 4990 C C . PHE B 1 180 ? -7.816 -18.156 -26.547 1 98.5 180 PHE B C 1
ATOM 4992 O O . PHE B 1 180 ? -6.762 -18.797 -26.5 1 98.5 180 PHE B O 1
ATOM 4999 N N . ALA B 1 181 ? -7.855 -17 -27.156 1 97.56 181 ALA B N 1
ATOM 5000 C CA . ALA B 1 181 ? -6.758 -16.453 -27.953 1 97.56 181 ALA B CA 1
ATOM 5001 C C . ALA B 1 181 ? -5.652 -15.906 -27.062 1 97.56 181 ALA B C 1
ATOM 5003 O O . ALA B 1 181 ? -4.488 -15.844 -27.469 1 97.56 181 ALA B O 1
ATOM 5004 N N . ASN B 1 182 ? -6.07 -15.461 -25.844 1 98.62 182 ASN B N 1
ATOM 5005 C CA . ASN B 1 182 ? -5.121 -14.797 -24.953 1 98.62 182 ASN B CA 1
ATOM 5006 C C . ASN B 1 182 ? -4.703 -15.711 -23.797 1 98.62 182 ASN B C 1
ATOM 5008 O O . ASN B 1 182 ? -4.273 -15.227 -22.75 1 98.62 182 ASN B O 1
ATOM 5012 N N . VAL B 1 183 ? -4.961 -17.031 -23.922 1 98.81 183 VAL B N 1
ATOM 5013 C CA . VAL B 1 183 ? -4.496 -18.062 -22.984 1 98.81 183 VAL B CA 1
ATOM 5014 C C . VAL B 1 183 ? -3.637 -19.078 -23.734 1 98.81 183 VAL B C 1
ATOM 5016 O O . VAL B 1 183 ? -4.051 -19.609 -24.766 1 98.81 183 VAL B O 1
ATOM 5019 N N . PHE B 1 184 ? -2.414 -19.328 -23.203 1 98.75 184 PHE B N 1
ATOM 5020 C CA . PHE B 1 184 ? -1.566 -20.25 -23.953 1 98.75 184 PHE B CA 1
ATOM 5021 C C . PHE B 1 184 ? -0.654 -21.031 -23 1 98.75 184 PHE B C 1
ATOM 5023 O O . PHE B 1 184 ? -0.402 -20.594 -21.875 1 98.75 184 PHE B O 1
ATOM 5030 N N . LEU B 1 185 ? -0.232 -22.156 -23.406 1 98.56 185 LEU B N 1
ATOM 5031 C CA . LEU B 1 185 ? 0.785 -22.938 -22.688 1 98.56 185 LEU B CA 1
ATOM 5032 C C . LEU B 1 185 ? 2.186 -22.484 -23.094 1 98.56 185 LEU B C 1
ATOM 5034 O O . LEU B 1 185 ? 2.445 -22.25 -24.281 1 98.56 185 LEU B O 1
ATOM 5038 N N . THR B 1 186 ? 3.029 -22.406 -22.094 1 98.38 186 THR B N 1
ATOM 5039 C CA . THR B 1 186 ? 4.41 -22.031 -22.406 1 98.38 186 THR B CA 1
ATOM 5040 C C . THR B 1 186 ? 5.051 -23.062 -23.328 1 98.38 186 THR B C 1
ATOM 5042 O O . THR B 1 186 ? 4.664 -24.234 -23.312 1 98.38 186 THR B O 1
ATOM 5045 N N . ARG B 1 187 ? 6.047 -22.656 -24.047 1 96.12 187 ARG B N 1
ATOM 5046 C CA . ARG B 1 187 ? 6.73 -23.516 -25 1 96.12 187 ARG B CA 1
ATOM 5047 C C . ARG B 1 187 ? 7.645 -24.516 -24.297 1 96.12 187 ARG B C 1
ATOM 5049 O O . ARG B 1 187 ? 7.828 -25.641 -24.766 1 96.12 187 ARG B O 1
ATOM 5056 N N . LYS B 1 188 ? 8.195 -24.062 -23.219 1 97.56 188 LYS B N 1
ATOM 5057 C CA . LYS B 1 188 ? 9.148 -24.891 -22.484 1 97.56 188 LYS B CA 1
ATOM 5058 C C . LYS B 1 188 ? 8.562 -25.359 -21.141 1 97.56 188 LYS B C 1
ATOM 5060 O O . LYS B 1 188 ? 8.242 -24.531 -20.281 1 97.56 188 LYS B O 1
ATOM 5065 N N . LEU B 1 189 ? 8.469 -26.688 -20.969 1 98 189 LEU B N 1
ATOM 5066 C CA . LEU B 1 189 ? 7.965 -27.25 -19.719 1 98 189 LEU B CA 1
ATOM 5067 C C . LEU B 1 189 ? 9.109 -27.781 -18.875 1 98 189 LEU B C 1
ATOM 5069 O O . LEU B 1 189 ? 10.094 -28.297 -19.406 1 98 189 LEU B O 1
ATOM 5073 N N . GLU B 1 190 ? 8.984 -27.656 -17.578 1 97.62 190 GLU B N 1
ATOM 5074 C CA . GLU B 1 190 ? 9.992 -28.125 -16.641 1 97.62 190 GLU B CA 1
ATOM 5075 C C . GLU B 1 190 ? 9.477 -29.297 -15.812 1 97.62 190 GLU B C 1
ATOM 5077 O O . GLU B 1 190 ? 8.273 -29.391 -15.547 1 97.62 190 GLU B O 1
ATOM 5082 N N . ASP B 1 191 ? 10.43 -30.234 -15.492 1 96.81 191 ASP B N 1
ATOM 5083 C CA . ASP B 1 191 ? 10.195 -31.109 -14.352 1 96.81 191 ASP B CA 1
ATOM 5084 C C . ASP B 1 191 ? 10.398 -30.375 -13.039 1 96.81 191 ASP B C 1
ATOM 5086 O O . ASP B 1 191 ? 11.531 -30.219 -12.578 1 96.81 191 ASP B O 1
ATOM 5090 N N . VAL B 1 192 ? 9.289 -30 -12.547 1 95.94 192 VAL B N 1
ATOM 5091 C CA . VAL B 1 192 ? 9.406 -29.141 -11.375 1 95.94 192 VAL B CA 1
ATOM 5092 C C . VAL B 1 192 ? 9.711 -29.984 -10.141 1 95.94 192 VAL B C 1
ATOM 5094 O O . VAL B 1 192 ? 8.961 -30.922 -9.82 1 95.94 192 VAL B O 1
ATOM 5097 N N . VAL B 1 193 ? 10.828 -29.734 -9.523 1 96.19 193 VAL B N 1
ATOM 5098 C CA . VAL B 1 193 ? 11.227 -30.344 -8.266 1 96.19 193 VAL B CA 1
ATOM 5099 C C . VAL B 1 193 ? 10.992 -29.375 -7.113 1 96.19 193 VAL B C 1
ATOM 5101 O O . VAL B 1 193 ? 11.438 -28.234 -7.16 1 96.19 193 VAL B O 1
ATOM 5104 N N . TYR B 1 194 ? 10.289 -29.891 -6.09 1 93.31 194 TYR B N 1
ATOM 5105 C CA . TYR B 1 194 ? 9.961 -29.062 -4.938 1 93.31 194 TYR B CA 1
ATOM 5106 C C . TYR B 1 194 ? 11.219 -28.438 -4.344 1 93.31 194 TYR B C 1
ATOM 5108 O O . TYR B 1 194 ? 12.227 -29.125 -4.152 1 93.31 194 TYR B O 1
ATOM 5116 N N . ALA B 1 195 ? 11.188 -27.094 -4.121 1 96.25 195 ALA B N 1
ATOM 5117 C CA . ALA B 1 195 ? 12.227 -26.312 -3.457 1 96.25 195 ALA B CA 1
ATOM 5118 C C . ALA B 1 195 ? 13.453 -26.172 -4.348 1 96.25 195 ALA B C 1
ATOM 5120 O O . ALA B 1 195 ? 14.555 -25.906 -3.859 1 96.25 195 ALA B O 1
ATOM 5121 N N . SER B 1 196 ? 13.32 -26.359 -5.605 1 97.56 196 SER B N 1
ATOM 5122 C CA . SER B 1 196 ? 14.453 -26.234 -6.52 1 97.56 196 SER B CA 1
ATOM 5123 C C . SER B 1 196 ? 14.25 -25.094 -7.508 1 97.56 196 SER B C 1
ATOM 5125 O O . SER B 1 196 ? 13.188 -24.469 -7.535 1 97.56 196 SER B O 1
ATOM 5127 N N . TRP B 1 197 ? 15.234 -24.906 -8.32 1 98.06 197 TRP B N 1
ATOM 5128 C CA . TRP B 1 197 ? 15.25 -23.844 -9.328 1 98.06 197 TRP B CA 1
ATOM 5129 C C . TRP B 1 197 ? 14.195 -24.094 -10.398 1 98.06 197 TRP B C 1
ATOM 5131 O O . TRP B 1 197 ? 13.672 -23.156 -11.008 1 98.06 197 TRP B O 1
ATOM 5141 N N . SER B 1 198 ? 13.852 -25.297 -10.602 1 97.75 198 SER B N 1
ATOM 5142 C CA . SER B 1 198 ? 12.914 -25.625 -11.672 1 97.75 198 SER B CA 1
ATOM 5143 C C . SER B 1 198 ? 11.57 -24.922 -11.461 1 97.75 198 SER B C 1
ATOM 5145 O O . SER B 1 198 ? 10.867 -24.609 -12.43 1 97.75 198 SER B O 1
ATOM 5147 N N . ARG B 1 199 ? 11.242 -24.719 -10.203 1 97.12 199 ARG B N 1
ATOM 5148 C CA . ARG B 1 199 ? 10.031 -23.953 -9.922 1 97.12 199 ARG B CA 1
ATOM 5149 C C . ARG B 1 199 ? 10.172 -22.5 -10.398 1 97.12 199 ARG B C 1
ATOM 5151 O O . ARG B 1 199 ? 9.227 -21.922 -10.938 1 97.12 199 ARG B O 1
ATOM 5158 N N . VAL B 1 200 ? 11.336 -21.859 -10.188 1 98.5 200 VAL B N 1
AT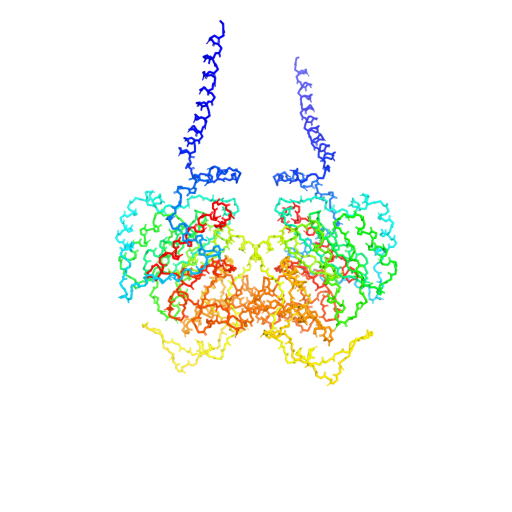OM 5159 C CA . VAL B 1 200 ? 11.633 -20.516 -10.664 1 98.5 200 VAL B CA 1
ATOM 5160 C C . VAL B 1 200 ? 11.648 -20.5 -12.195 1 98.5 200 VAL B C 1
ATOM 5162 O O . VAL B 1 200 ? 11.062 -19.609 -12.82 1 98.5 200 VAL B O 1
ATOM 5165 N N . GLN B 1 201 ? 12.227 -21.531 -12.75 1 98.56 201 GLN B N 1
ATOM 5166 C CA . GLN B 1 201 ? 12.367 -21.625 -14.195 1 98.56 201 GLN B CA 1
ATOM 5167 C C . GLN B 1 201 ? 11.008 -21.688 -14.883 1 98.56 201 GLN B C 1
ATOM 5169 O O . GLN B 1 201 ? 10.836 -21.156 -15.984 1 98.56 201 GLN B O 1
ATOM 5174 N N . ALA B 1 202 ? 10.094 -22.312 -14.266 1 98.69 202 ALA B N 1
ATOM 5175 C CA . ALA B 1 202 ? 8.742 -22.391 -14.812 1 98.69 202 ALA B CA 1
ATOM 5176 C C . ALA B 1 202 ? 8.156 -21 -15.023 1 98.69 202 ALA B C 1
ATOM 5178 O O . ALA B 1 202 ? 7.59 -20.703 -16.078 1 98.69 202 ALA B O 1
ATOM 5179 N N . ASP B 1 203 ? 8.297 -20.141 -14.086 1 98.56 203 ASP B N 1
ATOM 5180 C CA . ASP B 1 203 ? 7.836 -18.75 -14.211 1 98.56 203 ASP B CA 1
ATOM 5181 C C . ASP B 1 203 ? 8.625 -18.016 -15.289 1 98.56 203 ASP B C 1
ATOM 5183 O O . ASP B 1 203 ? 8.062 -17.25 -16.062 1 98.56 203 ASP B O 1
ATOM 5187 N N . LEU B 1 204 ? 9.938 -18.234 -15.281 1 98.81 204 LEU B N 1
ATOM 5188 C CA . LEU B 1 204 ? 10.789 -17.562 -16.266 1 98.81 204 LEU B CA 1
ATOM 5189 C C . LEU B 1 204 ? 10.398 -17.953 -17.688 1 98.81 204 LEU B C 1
ATOM 5191 O O . LEU B 1 204 ? 10.414 -17.109 -18.594 1 98.81 204 LEU B O 1
ATOM 5195 N N . ASN B 1 205 ? 10.07 -19.25 -17.859 1 98.81 205 ASN B N 1
ATOM 5196 C CA . ASN B 1 205 ? 9.609 -19.688 -19.172 1 98.81 205 ASN B CA 1
ATOM 5197 C C . ASN B 1 205 ? 8.359 -18.938 -19.609 1 98.81 205 ASN B C 1
ATOM 5199 O O . ASN B 1 205 ? 8.273 -18.484 -20.75 1 98.81 205 ASN B O 1
ATOM 5203 N N . CYS B 1 206 ? 7.441 -18.781 -18.734 1 98.81 206 CYS B N 1
ATOM 5204 C CA . CYS B 1 206 ? 6.234 -18.016 -19.031 1 98.81 206 CYS B CA 1
ATOM 5205 C C . CYS B 1 206 ? 6.562 -16.562 -19.297 1 98.81 206 CYS B C 1
ATOM 5207 O O . CYS B 1 206 ? 6.02 -15.953 -20.219 1 98.81 206 CYS B O 1
ATOM 5209 N N . MET B 1 207 ? 7.441 -16.016 -18.516 1 98.81 207 MET B N 1
ATOM 5210 C CA . MET B 1 207 ? 7.82 -14.625 -18.672 1 98.81 207 MET B CA 1
ATOM 5211 C C . MET B 1 207 ? 8.383 -14.367 -20.062 1 98.81 207 MET B C 1
ATOM 5213 O O . MET B 1 207 ? 8.016 -13.383 -20.719 1 98.81 207 MET B O 1
ATOM 5217 N N . GLU B 1 208 ? 9.219 -15.219 -20.453 1 98.44 208 GLU B N 1
ATOM 5218 C CA . GLU B 1 208 ? 9.82 -15.078 -21.766 1 98.44 208 GLU B CA 1
ATOM 5219 C C . GLU B 1 208 ? 8.758 -15.094 -22.859 1 98.44 208 GLU B C 1
ATOM 5221 O O . GLU B 1 208 ? 8.781 -14.258 -23.766 1 98.44 208 GLU B O 1
ATOM 5226 N N . ASP B 1 209 ? 7.859 -16.016 -22.781 1 98.69 209 ASP B N 1
ATOM 5227 C CA . ASP B 1 209 ? 6.793 -16.125 -23.766 1 98.69 209 ASP B CA 1
ATOM 5228 C C . ASP B 1 209 ? 5.855 -14.914 -23.688 1 98.69 209 ASP B C 1
ATOM 5230 O O . ASP B 1 209 ? 5.371 -14.438 -24.719 1 98.69 209 ASP B O 1
ATOM 5234 N N . LEU B 1 210 ? 5.59 -14.422 -22.5 1 98.81 210 LEU B N 1
ATOM 5235 C CA . LEU B 1 210 ? 4.699 -13.281 -22.312 1 98.81 210 LEU B CA 1
ATOM 5236 C C . LEU B 1 210 ? 5.293 -12.016 -22.922 1 98.81 210 LEU B C 1
ATOM 5238 O O . LEU B 1 210 ? 4.562 -11.164 -23.422 1 98.81 210 LEU B O 1
ATOM 5242 N N . LEU B 1 211 ? 6.59 -11.875 -22.875 1 98.38 211 LEU B N 1
ATOM 5243 C CA . LEU B 1 211 ? 7.246 -10.711 -23.469 1 98.38 211 LEU B CA 1
ATOM 5244 C C . LEU B 1 211 ? 7.062 -10.695 -24.984 1 98.38 211 LEU B C 1
ATOM 5246 O O . LEU B 1 211 ? 7.141 -9.633 -25.609 1 98.38 211 LEU B O 1
ATOM 5250 N N . LYS B 1 212 ? 6.789 -11.82 -25.547 1 97.62 212 LYS B N 1
ATOM 5251 C CA . LYS B 1 212 ? 6.613 -11.93 -27 1 97.62 212 LYS B CA 1
ATOM 5252 C C . LYS B 1 212 ? 5.152 -11.727 -27.391 1 97.62 212 LYS B C 1
ATOM 5254 O O . LYS B 1 212 ? 4.828 -11.633 -28.578 1 97.62 212 LYS B O 1
ATOM 5259 N N . SER B 1 213 ? 4.359 -11.664 -26.406 1 97.12 213 SER B N 1
ATOM 5260 C CA . SER B 1 213 ? 2.934 -11.484 -26.672 1 97.12 213 SER B CA 1
ATOM 5261 C C . SER B 1 213 ? 2.66 -10.117 -27.297 1 97.12 213 SER B C 1
ATOM 5263 O O . SER B 1 213 ? 3.365 -9.148 -27.016 1 97.12 213 SER B O 1
ATOM 5265 N N . GLN B 1 214 ? 1.602 -10.039 -28.094 1 96.75 214 GLN B N 1
ATOM 5266 C CA . GLN B 1 214 ? 1.188 -8.781 -28.703 1 96.75 214 GLN B CA 1
ATOM 5267 C C . GLN B 1 214 ? 0.514 -7.867 -27.688 1 96.75 214 GLN B C 1
ATOM 5269 O O . GLN B 1 214 ? 0.394 -6.66 -27.922 1 96.75 214 GLN B O 1
ATOM 5274 N N . VAL B 1 215 ? 0.027 -8.508 -26.656 1 97.88 215 VAL B N 1
ATOM 5275 C CA . VAL B 1 215 ? -0.606 -7.723 -25.609 1 97.88 215 VAL B CA 1
ATOM 5276 C C . VAL B 1 215 ? 0.448 -6.898 -24.875 1 97.88 215 VAL B C 1
ATOM 5278 O O . VAL B 1 215 ? 1.479 -7.434 -24.453 1 97.88 215 VAL B O 1
ATOM 5281 N N . GLN B 1 216 ? 0.146 -5.598 -24.734 1 97.56 216 GLN B N 1
ATOM 5282 C CA . GLN B 1 216 ? 1.062 -4.711 -24.031 1 97.56 216 GLN B CA 1
ATOM 5283 C C . GLN B 1 216 ? 0.719 -4.645 -22.547 1 97.56 216 GLN B C 1
ATOM 5285 O O . GLN B 1 216 ? 0.364 -3.584 -22.031 1 97.56 216 GLN B O 1
ATOM 5290 N N . TRP B 1 217 ? 0.882 -5.77 -21.922 1 98.81 217 TRP B N 1
ATOM 5291 C CA . TRP B 1 217 ? 0.533 -5.867 -20.516 1 98.81 217 TRP B CA 1
ATOM 5292 C C . TRP B 1 217 ? 1.44 -4.98 -19.656 1 98.81 217 TRP B C 1
ATOM 5294 O O . TRP B 1 217 ? 2.584 -4.711 -20.031 1 98.81 217 TRP B O 1
ATOM 5304 N N . LYS B 1 218 ? 0.925 -4.543 -18.453 1 98.75 218 LYS B N 1
ATOM 5305 C CA . LYS B 1 218 ? 1.62 -3.562 -17.625 1 98.75 218 LYS B CA 1
ATOM 5306 C C . LYS B 1 218 ? 2.322 -4.238 -16.453 1 98.75 218 LYS B C 1
ATOM 5308 O O . LYS B 1 218 ? 3.42 -3.832 -16.062 1 98.75 218 LYS B O 1
ATOM 5313 N N . TYR B 1 219 ? 1.704 -5.219 -15.898 1 98.88 219 TYR B N 1
ATOM 5314 C CA . TYR B 1 219 ? 2.225 -5.953 -14.75 1 98.88 219 TYR B CA 1
ATOM 5315 C C . TYR B 1 219 ? 2.064 -7.457 -14.945 1 98.88 219 TYR B C 1
ATOM 5317 O O . TYR B 1 219 ? 1.211 -7.902 -15.711 1 98.88 219 TYR B O 1
ATOM 5325 N N . LEU B 1 220 ? 2.887 -8.18 -14.266 1 98.94 220 LEU B N 1
ATOM 5326 C CA . LEU B 1 220 ? 2.803 -9.633 -14.211 1 98.94 220 LEU B CA 1
ATOM 5327 C C . LEU B 1 220 ? 2.564 -10.117 -12.789 1 98.94 220 LEU B C 1
ATOM 5329 O O . LEU B 1 220 ? 3.215 -9.648 -11.852 1 98.94 220 LEU B O 1
ATOM 5333 N N . LEU B 1 221 ? 1.604 -10.953 -12.617 1 98.94 221 LEU B N 1
ATOM 5334 C CA . LEU B 1 221 ? 1.377 -11.703 -11.383 1 98.94 221 LEU B CA 1
ATOM 5335 C C . LEU B 1 221 ? 1.62 -13.195 -11.602 1 98.94 221 LEU B C 1
ATOM 5337 O O . LEU B 1 221 ? 1.182 -13.758 -12.609 1 98.94 221 LEU B O 1
ATOM 5341 N N . ASN B 1 222 ? 2.373 -13.812 -10.711 1 98.88 222 ASN B N 1
ATOM 5342 C CA . ASN B 1 222 ? 2.484 -15.266 -10.797 1 98.88 222 ASN B CA 1
ATOM 5343 C C . ASN B 1 222 ? 1.504 -15.961 -9.859 1 98.88 222 ASN B C 1
ATOM 5345 O O . ASN B 1 222 ? 1.239 -15.469 -8.758 1 98.88 222 ASN B O 1
ATOM 5349 N N . LEU B 1 223 ? 0.954 -17.047 -10.352 1 98.69 223 LEU B N 1
ATOM 5350 C CA . LEU B 1 223 ? -0.031 -17.828 -9.602 1 98.69 223 LEU B CA 1
ATOM 5351 C C . LEU B 1 223 ? 0.305 -19.312 -9.641 1 98.69 223 LEU B C 1
ATOM 5353 O O . LEU B 1 223 ? 1.025 -19.766 -10.531 1 98.69 223 LEU B O 1
ATOM 5357 N N . CYS B 1 224 ? -0.178 -20.016 -8.633 1 97 224 CYS B N 1
ATOM 5358 C CA . CYS B 1 224 ? -0.136 -21.469 -8.633 1 97 224 CYS B CA 1
ATOM 5359 C C . CYS B 1 224 ? -1.543 -22.047 -8.648 1 97 224 CYS B C 1
ATOM 5361 O O . CYS B 1 224 ? -2.527 -21.312 -8.672 1 97 224 CYS B O 1
ATOM 5363 N N . GLY B 1 225 ? -1.633 -23.344 -8.648 1 94.88 225 GLY B N 1
ATOM 5364 C CA . GLY B 1 225 ? -2.885 -24.031 -8.93 1 94.88 225 GLY B CA 1
ATOM 5365 C C . GLY B 1 225 ? -3.908 -23.875 -7.82 1 94.88 225 GLY B C 1
ATOM 5366 O O . GLY B 1 225 ? -5.098 -24.125 -8.023 1 94.88 225 GLY B O 1
ATOM 5367 N N . MET B 1 226 ? -3.512 -23.406 -6.684 1 97.06 226 MET B N 1
ATOM 5368 C CA . MET B 1 226 ? -4.453 -23.328 -5.57 1 97.06 226 MET B CA 1
ATOM 5369 C C . MET B 1 226 ? -4.715 -21.891 -5.164 1 97.06 226 MET B C 1
ATOM 5371 O O . MET B 1 226 ? -5.27 -21.625 -4.094 1 97.06 226 MET B O 1
ATOM 5375 N N . ASP B 1 227 ? -4.266 -20.984 -5.941 1 98.44 227 ASP B N 1
ATOM 5376 C CA . ASP B 1 227 ? -4.547 -19.578 -5.738 1 98.44 227 ASP B CA 1
ATOM 5377 C C . ASP B 1 227 ? -5.969 -19.219 -6.168 1 98.44 227 ASP B C 1
ATOM 5379 O O . ASP B 1 227 ? -6.539 -19.891 -7.039 1 98.44 227 ASP B O 1
ATOM 5383 N N . PHE B 1 228 ? -6.512 -18.234 -5.562 1 98.81 228 PHE B N 1
ATOM 5384 C CA . PHE B 1 228 ? -7.77 -17.656 -6.027 1 98.81 228 PHE B CA 1
ATOM 5385 C C . PHE B 1 228 ? -7.816 -16.156 -5.766 1 98.81 228 PHE B C 1
ATOM 5387 O O . PHE B 1 228 ? -7.297 -15.68 -4.754 1 98.81 228 PHE B O 1
ATOM 5394 N N . PRO B 1 229 ? -8.391 -15.422 -6.699 1 98.69 229 PRO B N 1
ATOM 5395 C CA . PRO B 1 229 ? -8.461 -13.969 -6.484 1 98.69 229 PRO B CA 1
ATOM 5396 C C . PRO B 1 229 ? -9.375 -13.586 -5.324 1 98.69 229 PRO B C 1
ATOM 5398 O O . PRO B 1 229 ? -10.383 -14.266 -5.074 1 98.69 229 PRO B O 1
ATOM 5401 N N . ILE B 1 230 ? -9.07 -12.523 -4.684 1 97.94 230 ILE B N 1
ATOM 5402 C CA . ILE B 1 230 ? -9.977 -11.969 -3.68 1 97.94 230 ILE B CA 1
ATOM 5403 C C . ILE B 1 230 ? -10.328 -10.531 -4.039 1 97.94 230 ILE B C 1
ATOM 5405 O O . ILE B 1 230 ? -10.836 -9.781 -3.201 1 97.94 230 ILE B O 1
ATOM 5409 N N . LYS B 1 231 ? -9.953 -10.117 -5.223 1 97.69 231 LYS B N 1
ATOM 5410 C CA . LYS B 1 231 ? -10.281 -8.844 -5.855 1 97.69 231 LYS B CA 1
ATOM 5411 C C . LYS B 1 231 ? -10.82 -9.055 -7.27 1 97.69 231 LYS B C 1
ATOM 5413 O O . LYS B 1 231 ? -10.453 -10.023 -7.938 1 97.69 231 LYS B O 1
ATOM 5418 N N . THR B 1 232 ? -11.727 -8.18 -7.715 1 97 232 THR B N 1
ATOM 5419 C CA . THR B 1 232 ? -12.117 -8.164 -9.117 1 97 232 THR B CA 1
ATOM 5420 C C . THR B 1 232 ? -10.969 -7.648 -9.992 1 97 232 THR B C 1
ATOM 5422 O O . THR B 1 232 ? -10.008 -7.078 -9.484 1 97 232 THR B O 1
ATOM 5425 N N . ASN B 1 233 ? -11.078 -7.879 -11.289 1 97.81 233 ASN B N 1
ATOM 5426 C CA . ASN B 1 233 ? -10.086 -7.344 -12.211 1 97.81 233 ASN B CA 1
ATOM 5427 C C . ASN B 1 233 ? -9.969 -5.824 -12.086 1 97.81 233 ASN B C 1
ATOM 5429 O O . ASN B 1 233 ? -8.859 -5.281 -12.125 1 97.81 233 ASN B O 1
ATOM 5433 N N . ALA B 1 234 ? -11.086 -5.152 -11.898 1 95.31 234 ALA B N 1
ATOM 5434 C CA . ALA B 1 234 ? -11.078 -3.695 -11.766 1 95.31 234 ALA B CA 1
ATOM 5435 C C . ALA B 1 234 ? -10.281 -3.264 -10.539 1 95.31 234 ALA B C 1
ATOM 5437 O O . ALA B 1 234 ? -9.492 -2.32 -10.609 1 95.31 234 ALA B O 1
ATOM 5438 N N . GLU B 1 235 ? -10.492 -3.953 -9.484 1 96 235 GLU B N 1
ATOM 5439 C CA . GLU B 1 235 ? -9.773 -3.639 -8.25 1 96 235 GLU B CA 1
ATOM 5440 C C . GLU B 1 235 ? -8.273 -3.904 -8.414 1 96 235 GLU B C 1
ATOM 5442 O O . GLU B 1 235 ? -7.449 -3.135 -7.918 1 96 235 GLU B O 1
ATOM 5447 N N . ILE B 1 236 ? -7.949 -4.969 -9.062 1 98.25 236 ILE B N 1
ATOM 5448 C CA . ILE B 1 236 ? -6.547 -5.289 -9.297 1 98.25 236 ILE B CA 1
ATOM 5449 C C . ILE B 1 236 ? -5.906 -4.203 -10.156 1 98.25 236 ILE B C 1
ATOM 5451 O O . ILE B 1 236 ? -4.832 -3.691 -9.828 1 98.25 236 ILE B O 1
ATOM 5455 N N . VAL B 1 237 ? -6.586 -3.811 -11.172 1 97.25 237 VAL B N 1
ATOM 5456 C CA . VAL B 1 237 ? -6.09 -2.779 -12.086 1 97.25 237 VAL B CA 1
ATOM 5457 C C . VAL B 1 237 ? -5.836 -1.488 -11.305 1 97.25 237 VAL B C 1
ATOM 5459 O O . VAL B 1 237 ? -4.773 -0.875 -11.445 1 97.25 237 VAL B O 1
ATOM 5462 N N . ARG B 1 238 ? -6.719 -1.148 -10.492 1 93.44 238 ARG B N 1
ATOM 5463 C CA . ARG B 1 238 ? -6.586 0.097 -9.742 1 93.44 238 ARG B CA 1
ATOM 5464 C C . ARG B 1 238 ? -5.391 0.044 -8.797 1 93.44 238 ARG B C 1
ATOM 5466 O O . ARG B 1 238 ? -4.652 1.021 -8.664 1 93.44 238 ARG B O 1
ATOM 5473 N N . LYS B 1 239 ? -5.234 -1.046 -8.164 1 96 239 LYS B N 1
ATOM 5474 C CA . LYS B 1 239 ? -4.086 -1.202 -7.277 1 96 239 LYS B CA 1
ATOM 5475 C C . LYS B 1 239 ? -2.775 -1.133 -8.055 1 96 239 LYS B C 1
ATOM 5477 O O . LYS B 1 239 ? -1.8 -0.545 -7.582 1 96 239 LYS B O 1
ATOM 5482 N N . LEU B 1 240 ? -2.799 -1.696 -9.203 1 97.69 240 LEU B N 1
ATOM 5483 C CA . LEU B 1 240 ? -1.582 -1.705 -10.008 1 97.69 240 LEU B CA 1
ATOM 5484 C C . LEU B 1 240 ? -1.283 -0.314 -10.555 1 97.69 240 LEU B C 1
ATOM 5486 O O . LEU B 1 240 ? -0.12 0.078 -10.664 1 97.69 240 LEU B O 1
ATOM 5490 N N . ILE B 1 241 ? -2.307 0.393 -10.883 1 93.06 241 ILE B N 1
ATOM 5491 C CA . ILE B 1 241 ? -2.129 1.78 -11.305 1 93.06 241 ILE B CA 1
ATOM 5492 C C . ILE B 1 241 ? -1.481 2.58 -10.172 1 93.06 241 ILE B C 1
ATOM 5494 O O . ILE B 1 241 ? -0.559 3.363 -10.406 1 93.06 241 ILE B O 1
ATOM 5498 N N . GLU B 1 242 ? -1.86 2.305 -9 1 89.81 242 GLU B N 1
ATOM 5499 C CA . GLU B 1 242 ? -1.352 3.029 -7.84 1 89.81 242 GLU B CA 1
ATOM 5500 C C . GLU B 1 242 ? 0.107 2.676 -7.566 1 89.81 242 GLU B C 1
ATOM 5502 O O . GLU B 1 242 ? 0.857 3.49 -7.023 1 89.81 242 GLU B O 1
ATOM 5507 N N . LEU B 1 243 ? 0.477 1.487 -7.898 1 94.56 243 LEU B N 1
ATOM 5508 C CA . LEU B 1 243 ? 1.874 1.104 -7.73 1 94.56 243 LEU B CA 1
ATOM 5509 C C . LEU B 1 243 ? 2.787 1.975 -8.586 1 94.56 243 LEU B C 1
ATOM 5511 O O . LEU B 1 243 ? 3.973 2.125 -8.281 1 94.56 243 LEU B O 1
ATOM 5515 N N . ASN B 1 244 ? 2.283 2.43 -9.648 1 91.44 244 ASN B N 1
ATOM 5516 C CA . ASN B 1 244 ? 2.977 3.408 -10.484 1 91.44 244 ASN B CA 1
ATOM 5517 C C . ASN B 1 244 ? 4.391 2.949 -10.828 1 91.44 244 ASN B C 1
ATOM 5519 O O . ASN B 1 244 ? 5.355 3.684 -10.609 1 91.44 244 ASN B O 1
ATOM 5523 N N . GLY B 1 245 ? 4.512 1.724 -11.297 1 95.44 245 GLY B N 1
ATOM 5524 C CA . GLY B 1 245 ? 5.781 1.209 -11.781 1 95.44 245 GLY B CA 1
ATOM 5525 C C . GLY B 1 245 ? 6.547 0.43 -10.727 1 95.44 245 GLY B C 1
ATOM 5526 O O . GLY B 1 245 ? 7.5 -0.284 -11.047 1 95.44 245 GLY B O 1
ATOM 5527 N N . LYS B 1 246 ? 6.129 0.551 -9.461 1 97.38 246 LYS B N 1
ATOM 5528 C CA . LYS B 1 246 ? 6.773 -0.204 -8.391 1 97.38 246 LYS B CA 1
ATOM 5529 C C . LYS B 1 246 ? 6.238 -1.633 -8.328 1 97.38 246 LYS B C 1
ATOM 5531 O O . LYS B 1 246 ? 5.137 -1.911 -8.805 1 97.38 246 LYS B O 1
ATOM 5536 N N . ASN B 1 247 ? 7.059 -2.514 -7.805 1 98.69 247 ASN B N 1
ATOM 5537 C CA . ASN B 1 247 ? 6.66 -3.9 -7.59 1 98.69 247 ASN B CA 1
ATOM 5538 C C . ASN B 1 247 ? 6.094 -4.109 -6.188 1 98.69 247 ASN B C 1
ATOM 5540 O O . ASN B 1 247 ? 6.133 -3.201 -5.355 1 98.69 247 ASN B O 1
ATOM 5544 N N . SER B 1 248 ? 5.512 -5.262 -5.965 1 98.62 248 SER B N 1
ATOM 5545 C CA . SER B 1 248 ? 5.039 -5.613 -4.633 1 98.62 248 SER B CA 1
ATOM 5546 C C . SER B 1 248 ? 5.223 -7.102 -4.352 1 98.62 248 SER B C 1
ATOM 5548 O O . SER B 1 248 ? 4.617 -7.941 -5.02 1 98.62 248 SER B O 1
ATOM 5550 N N . LEU B 1 249 ? 6.07 -7.383 -3.41 1 98.62 249 LEU B N 1
ATOM 5551 C CA . LEU B 1 249 ? 6.324 -8.734 -2.912 1 98.62 249 LEU B CA 1
ATOM 5552 C C . LEU B 1 249 ? 6.988 -8.688 -1.54 1 98.62 249 LEU B C 1
ATOM 5554 O O . LEU B 1 249 ? 7.504 -7.648 -1.127 1 98.62 249 LEU B O 1
ATOM 5558 N N . GLU B 1 250 ? 6.926 -9.789 -0.834 1 98.56 250 GLU B N 1
ATOM 5559 C CA . GLU B 1 250 ? 7.613 -9.914 0.447 1 98.56 250 GLU B CA 1
ATOM 5560 C C . GLU B 1 250 ? 9.125 -9.852 0.269 1 98.56 250 GLU B C 1
ATOM 5562 O O . GLU B 1 250 ? 9.68 -10.484 -0.632 1 98.56 250 GLU B O 1
ATOM 5567 N N . SER B 1 251 ? 9.797 -9.086 1.076 1 98.69 251 SER B N 1
ATOM 5568 C CA . SER B 1 251 ? 11.25 -8.945 1.074 1 98.69 251 SER B CA 1
ATOM 5569 C C . SER B 1 251 ? 11.766 -8.461 2.428 1 98.69 251 SER B C 1
ATOM 5571 O O . SER B 1 251 ? 11.531 -7.312 2.807 1 98.69 251 SER B O 1
ATOM 5573 N N . GLU B 1 252 ? 12.406 -9.328 3.148 1 98.25 252 GLU B N 1
ATOM 5574 C CA . GLU B 1 252 ? 12.906 -9.031 4.488 1 98.25 252 GLU B CA 1
ATOM 5575 C C . GLU B 1 252 ? 14.305 -9.609 4.699 1 98.25 252 GLU B C 1
ATOM 5577 O O . GLU B 1 252 ? 14.742 -10.469 3.934 1 98.25 252 GLU B O 1
ATOM 5582 N N . THR B 1 253 ? 15 -9.117 5.711 1 97.81 253 THR B N 1
ATOM 5583 C CA . THR B 1 253 ? 16.297 -9.68 6.09 1 97.81 253 THR B CA 1
ATOM 5584 C C . THR B 1 253 ? 16.141 -11.148 6.496 1 97.81 253 THR B C 1
ATOM 5586 O O . THR B 1 253 ? 15.258 -11.492 7.281 1 97.81 253 THR B O 1
ATOM 5589 N N . PRO B 1 254 ? 16.969 -11.984 5.965 1 97.94 254 PRO B N 1
ATOM 5590 C CA . PRO B 1 254 ? 16.859 -13.406 6.297 1 97.94 254 PRO B CA 1
ATOM 5591 C C . PRO B 1 254 ? 17.25 -13.703 7.742 1 97.94 254 PRO B C 1
ATOM 5593 O O . PRO B 1 254 ? 18.156 -13.062 8.281 1 97.94 254 PRO B O 1
ATOM 5596 N N . SER B 1 255 ? 16.578 -14.656 8.305 1 95.38 255 SER B N 1
ATOM 5597 C CA . SER B 1 255 ? 17.062 -15.219 9.555 1 95.38 255 SER B CA 1
ATOM 5598 C C . SER B 1 255 ? 18.328 -16.031 9.344 1 95.38 255 SER B C 1
ATOM 5600 O O . SER B 1 255 ? 18.703 -16.328 8.211 1 95.38 255 SER B O 1
ATOM 5602 N N . GLY B 1 256 ? 18.953 -16.406 10.492 1 94.62 256 GLY B N 1
ATOM 5603 C CA . GLY B 1 256 ? 20.141 -17.234 10.406 1 94.62 256 GLY B CA 1
ATOM 5604 C C . GLY B 1 256 ? 19.875 -18.562 9.711 1 94.62 256 GLY B C 1
ATOM 5605 O O . GLY B 1 256 ? 20.688 -19 8.883 1 94.62 256 GLY B O 1
ATOM 5606 N N . ILE B 1 257 ? 18.781 -19.094 9.945 1 94.56 257 ILE B N 1
ATOM 5607 C CA . ILE B 1 257 ? 18.438 -20.391 9.391 1 94.56 257 ILE B CA 1
ATOM 5608 C C . ILE B 1 257 ? 18.203 -20.266 7.887 1 94.56 257 ILE B C 1
ATOM 5610 O O . ILE B 1 257 ? 18.625 -21.141 7.117 1 94.56 257 ILE B O 1
ATOM 5614 N N . LYS B 1 258 ? 17.547 -19.25 7.457 1 95.81 258 LYS B N 1
ATOM 5615 C CA . LYS B 1 258 ? 17.219 -19.094 6.047 1 95.81 258 LYS B CA 1
ATOM 5616 C C . LYS B 1 258 ? 18.469 -18.797 5.219 1 95.81 258 LYS B C 1
ATOM 5618 O O . LYS B 1 258 ? 18.516 -19.094 4.023 1 95.81 258 LYS B O 1
ATOM 5623 N N . ARG B 1 259 ? 19.484 -18.266 5.836 1 96.25 259 ARG B N 1
ATOM 5624 C CA . ARG B 1 259 ? 20.734 -17.984 5.137 1 96.25 259 ARG B CA 1
ATOM 5625 C C . ARG B 1 259 ? 21.391 -19.25 4.629 1 96.25 259 ARG B C 1
ATOM 5627 O O . ARG B 1 259 ? 22.094 -19.234 3.615 1 96.25 259 ARG B O 1
ATOM 5634 N N . LYS B 1 260 ? 21.125 -20.312 5.277 1 96.12 260 LYS B N 1
ATOM 5635 C CA . LYS B 1 260 ? 21.734 -21.578 4.918 1 96.12 260 LYS B CA 1
ATOM 5636 C C . LYS B 1 260 ? 21.203 -22.094 3.584 1 96.12 260 LYS B C 1
ATOM 5638 O O . LYS B 1 260 ? 21.781 -23.016 2.986 1 96.12 260 LYS B O 1
ATOM 5643 N N . ARG B 1 261 ? 20.156 -21.5 3.141 1 97.38 261 ARG B N 1
ATOM 5644 C CA . ARG B 1 261 ? 19.531 -21.938 1.901 1 97.38 261 ARG B CA 1
ATOM 5645 C C . ARG B 1 261 ? 20.422 -21.656 0.7 1 97.38 261 ARG B C 1
ATOM 5647 O O . ARG B 1 261 ? 20.266 -22.281 -0.356 1 97.38 261 ARG B O 1
ATOM 5654 N N . TRP B 1 262 ? 21.406 -20.688 0.842 1 98.31 262 TRP B N 1
ATOM 5655 C CA . TRP B 1 262 ? 22.203 -20.375 -0.332 1 98.31 262 TRP B CA 1
ATOM 5656 C C . TRP B 1 262 ? 23.703 -20.375 0.005 1 98.31 262 TRP B C 1
ATOM 5658 O O . TRP B 1 262 ? 24.531 -20.047 -0.843 1 98.31 262 TRP B O 1
ATOM 5668 N N . GLU B 1 263 ? 24.062 -20.703 1.218 1 97.69 263 GLU B N 1
ATOM 5669 C CA . GLU B 1 263 ? 25.453 -20.688 1.636 1 97.69 263 GLU B CA 1
ATOM 5670 C C . GLU B 1 263 ? 26.203 -21.906 1.118 1 97.69 263 GLU B C 1
ATOM 5672 O O . GLU B 1 263 ? 27.438 -21.906 1.02 1 97.69 263 GLU B O 1
ATOM 5677 N N . PHE B 1 264 ? 25.469 -23 0.847 1 97.62 264 PHE B N 1
ATOM 5678 C CA . PHE B 1 264 ? 26.062 -24.25 0.371 1 97.62 264 PHE B CA 1
ATOM 5679 C C . PHE B 1 264 ? 25.484 -24.641 -0.987 1 97.62 264 PHE B C 1
ATOM 5681 O O . PHE B 1 264 ? 24.406 -24.188 -1.36 1 97.62 264 PHE B O 1
ATOM 5688 N N . HIS B 1 265 ? 26.266 -25.453 -1.706 1 97.94 265 HIS B N 1
ATOM 5689 C CA . HIS B 1 265 ? 25.734 -26.062 -2.928 1 97.94 265 HIS B CA 1
ATOM 5690 C C . HIS B 1 265 ? 24.656 -27.094 -2.613 1 97.94 265 HIS B C 1
ATOM 5692 O O . HIS B 1 265 ? 24.766 -27.828 -1.63 1 97.94 265 HIS B O 1
ATOM 5698 N N . HIS B 1 266 ? 23.719 -27.156 -3.434 1 98.19 266 HIS B N 1
ATOM 5699 C CA . HIS B 1 266 ? 22.656 -28.172 -3.33 1 98.19 266 HIS B CA 1
ATOM 5700 C C . HIS B 1 266 ? 22.594 -29.031 -4.594 1 98.19 266 HIS B C 1
ATOM 5702 O O . HIS B 1 266 ? 22.75 -28.516 -5.703 1 98.19 266 HIS B O 1
ATOM 5708 N N . GLU B 1 267 ? 22.391 -30.281 -4.383 1 97.62 267 GLU B N 1
ATOM 5709 C CA . GLU B 1 267 ? 22.172 -31.219 -5.492 1 97.62 267 GLU B CA 1
ATOM 5710 C C . GLU B 1 267 ? 20.688 -31.453 -5.734 1 97.62 267 GLU B C 1
ATOM 5712 O O . GLU B 1 267 ? 19.938 -31.672 -4.789 1 97.62 267 GLU B O 1
ATOM 5717 N N . ILE B 1 268 ? 20.344 -31.438 -7.027 1 95.88 268 ILE B N 1
ATOM 5718 C CA . ILE B 1 268 ? 18.938 -31.578 -7.395 1 95.88 268 ILE B CA 1
ATOM 5719 C C . ILE B 1 268 ? 18.75 -32.875 -8.18 1 95.88 268 ILE B C 1
ATOM 5721 O O . ILE B 1 268 ? 19.266 -33.031 -9.281 1 95.88 268 ILE B O 1
ATOM 5725 N N . LYS B 1 269 ? 18.031 -33.781 -7.738 1 93.44 269 LYS B N 1
ATOM 5726 C CA . LYS B 1 269 ? 17.562 -35 -8.383 1 93.44 269 LYS B CA 1
ATOM 5727 C C . LYS B 1 269 ? 16.047 -35.094 -8.312 1 93.44 269 LYS B C 1
ATOM 5729 O O . LYS B 1 269 ? 15.328 -34.219 -8.766 1 93.44 269 LYS B O 1
ATOM 5734 N N . THR B 1 270 ? 15.578 -36.062 -7.574 1 91.5 270 THR B N 1
ATOM 5735 C CA . THR B 1 270 ? 14.141 -36.094 -7.344 1 91.5 270 THR B CA 1
ATOM 5736 C C . THR B 1 270 ? 13.742 -35.219 -6.164 1 91.5 270 THR B C 1
ATOM 5738 O O . THR B 1 270 ? 12.57 -34.906 -5.992 1 91.5 270 THR B O 1
ATOM 5741 N N . SER B 1 271 ? 14.758 -34.906 -5.477 1 95.12 271 SER B N 1
ATOM 5742 C CA . SER B 1 271 ? 14.656 -33.969 -4.363 1 95.12 271 SER B CA 1
ATOM 5743 C C . SER B 1 271 ? 15.914 -33.125 -4.234 1 95.12 271 SER B C 1
ATOM 5745 O O . SER B 1 271 ? 16.891 -33.344 -4.961 1 95.12 271 SER B O 1
ATOM 5747 N N . VAL B 1 272 ? 15.891 -32.188 -3.342 1 96.62 272 VAL B N 1
ATOM 5748 C CA . VAL B 1 272 ? 17.031 -31.312 -3.145 1 96.62 272 VAL B CA 1
ATOM 5749 C C . VAL B 1 272 ? 17.797 -31.719 -1.889 1 96.62 272 VAL B C 1
ATOM 5751 O O . VAL B 1 272 ? 17.203 -31.953 -0.834 1 96.62 272 VAL B O 1
ATOM 5754 N N . SER B 1 273 ? 19.094 -31.844 -2.035 1 97.19 273 SER B N 1
ATOM 5755 C CA . SER B 1 273 ? 19.938 -32.188 -0.896 1 97.19 273 SER B CA 1
ATOM 5756 C C . SER B 1 273 ? 21.141 -31.234 -0.788 1 97.19 273 SER B C 1
ATOM 5758 O O . SER B 1 273 ? 21.781 -30.922 -1.79 1 97.19 273 SER B O 1
ATOM 5760 N N . ARG B 1 274 ? 21.375 -30.797 0.42 1 96.81 274 ARG B N 1
ATOM 5761 C CA . ARG B 1 274 ? 22.5 -29.891 0.655 1 96.81 274 ARG B CA 1
ATOM 5762 C C . ARG B 1 274 ? 23.828 -30.641 0.655 1 96.81 274 ARG B C 1
ATOM 5764 O O . ARG B 1 274 ? 23.922 -31.734 1.215 1 96.81 274 ARG B O 1
ATOM 5771 N N . THR B 1 275 ? 24.859 -30.078 0.059 1 97.19 275 THR B N 1
ATOM 5772 C CA . THR B 1 275 ? 26.219 -30.609 0.138 1 97.19 275 THR B CA 1
ATOM 5773 C C . THR B 1 275 ? 27.031 -29.875 1.194 1 97.19 275 THR B C 1
ATOM 5775 O O . THR B 1 275 ? 26.547 -28.906 1.792 1 97.19 275 THR B O 1
ATOM 5778 N N . ASP B 1 276 ? 28.281 -30.328 1.41 1 96.38 276 ASP B N 1
ATOM 5779 C CA . ASP B 1 276 ? 29.156 -29.688 2.381 1 96.38 276 ASP B CA 1
ATOM 5780 C C . ASP B 1 276 ? 30.047 -28.641 1.713 1 96.38 276 ASP B C 1
ATOM 5782 O O . ASP B 1 276 ? 30.844 -27.984 2.377 1 96.38 276 ASP B O 1
ATOM 5786 N N . GLN B 1 277 ? 29.812 -28.438 0.495 1 97.62 277 GLN B N 1
ATOM 5787 C CA . GLN B 1 277 ? 30.609 -27.453 -0.226 1 97.62 277 GLN B CA 1
ATOM 5788 C C . GLN B 1 277 ? 30 -26.062 -0.138 1 97.62 277 GLN B C 1
ATOM 5790 O O . GLN B 1 277 ? 28.875 -25.844 -0.591 1 97.62 277 GLN B O 1
ATOM 5795 N N . LYS B 1 278 ? 30.734 -25.203 0.392 1 97.75 278 LYS B N 1
ATOM 5796 C CA . LYS B 1 278 ? 30.297 -23.812 0.497 1 97.75 278 LYS B CA 1
ATOM 5797 C C . LYS B 1 278 ? 30.234 -23.141 -0.875 1 97.75 278 LYS B C 1
ATOM 5799 O O . LYS B 1 278 ? 31.109 -23.375 -1.714 1 97.75 278 LYS B O 1
ATOM 5804 N N . LYS B 1 279 ? 29.312 -22.312 -1.042 1 98.12 279 LYS B N 1
ATOM 5805 C CA . LYS B 1 279 ? 29.203 -21.547 -2.281 1 98.12 279 LYS B CA 1
ATOM 5806 C C . LYS B 1 279 ? 30 -20.25 -2.193 1 98.12 279 LYS B C 1
ATOM 5808 O O . LYS B 1 279 ? 30.266 -19.75 -1.099 1 98.12 279 LYS B O 1
ATOM 5813 N N . SER B 1 280 ? 30.312 -19.719 -3.371 1 97.75 280 SER B N 1
ATOM 5814 C CA . SER B 1 280 ? 30.828 -18.344 -3.439 1 97.75 280 SER B CA 1
ATOM 5815 C C . SER B 1 280 ? 29.75 -17.344 -3.033 1 97.75 280 SER B C 1
ATOM 5817 O O . SER B 1 280 ? 28.562 -17.656 -3.061 1 97.75 280 SER B O 1
ATOM 5819 N N . PRO B 1 281 ? 30.219 -16.172 -2.648 1 97.31 281 PRO B N 1
ATOM 5820 C CA . PRO B 1 281 ? 29.219 -15.141 -2.357 1 97.31 281 PRO B CA 1
ATOM 5821 C C . PRO B 1 281 ? 28.344 -14.805 -3.564 1 97.31 281 PRO B C 1
ATOM 5823 O O . PRO B 1 281 ? 28.766 -14.977 -4.707 1 97.31 281 PRO B O 1
ATOM 5826 N N . PRO B 1 282 ? 27.109 -14.383 -3.24 1 98.12 282 PRO B N 1
ATOM 5827 C CA . PRO B 1 282 ? 26.281 -13.969 -4.379 1 98.12 282 PRO B CA 1
ATOM 5828 C C . PRO B 1 282 ? 26.938 -12.891 -5.23 1 98.12 282 PRO B C 1
ATOM 5830 O O . PRO B 1 282 ? 27.594 -11.984 -4.691 1 98.12 282 PRO B O 1
ATOM 5833 N N . PRO B 1 283 ? 26.797 -12.969 -6.492 1 97.75 283 PRO B N 1
ATOM 5834 C CA . PRO B 1 283 ? 27.469 -12.023 -7.383 1 97.75 283 PRO B CA 1
ATOM 5835 C C . PRO B 1 283 ? 26.688 -10.727 -7.559 1 97.75 283 PRO B C 1
ATOM 5837 O O . PRO B 1 283 ? 26.484 -10.266 -8.688 1 97.75 283 PRO B O 1
ATOM 5840 N N . ILE B 1 284 ? 26.266 -10.102 -6.531 1 96.38 284 ILE B N 1
ATOM 5841 C CA . ILE B 1 284 ? 25.562 -8.82 -6.5 1 96.38 284 ILE B CA 1
ATOM 5842 C C . ILE B 1 284 ? 26.125 -7.957 -5.375 1 96.38 284 ILE B C 1
ATOM 5844 O O . ILE B 1 284 ? 26.781 -8.461 -4.465 1 96.38 284 ILE B O 1
ATOM 5848 N N . LYS B 1 285 ? 25.828 -6.664 -5.457 1 93.62 285 LYS B N 1
ATOM 5849 C CA . LY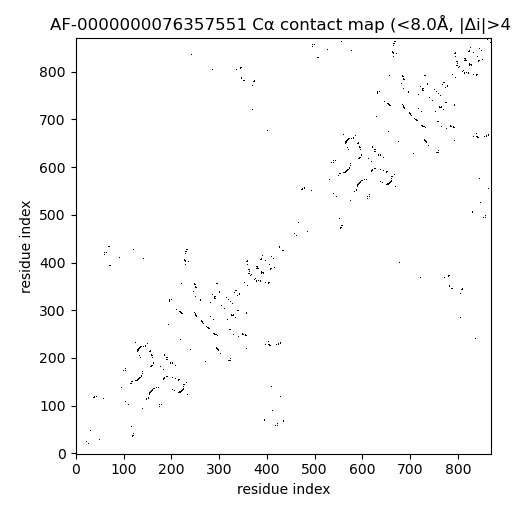S B 1 285 ? 26.391 -5.719 -4.496 1 93.62 285 LYS B CA 1
ATOM 5850 C C . LYS B 1 285 ? 25.484 -5.582 -3.271 1 93.62 285 LYS B C 1
ATOM 5852 O O . LYS B 1 285 ? 25.938 -5.152 -2.207 1 93.62 285 LYS B O 1
ATOM 5857 N N . THR B 1 286 ? 24.25 -5.938 -3.445 1 94.62 286 THR B N 1
ATOM 5858 C CA . THR B 1 286 ? 23.281 -5.82 -2.359 1 94.62 286 THR B CA 1
ATOM 5859 C C . THR B 1 286 ? 23.234 -7.109 -1.544 1 94.62 286 THR B C 1
ATOM 5861 O O . THR B 1 286 ? 23.594 -8.18 -2.039 1 94.62 286 THR B O 1
ATOM 5864 N N . PRO B 1 287 ? 22.797 -6.961 -0.23 1 96.38 287 PRO B N 1
ATOM 5865 C CA . PRO B 1 287 ? 22.578 -8.188 0.54 1 96.38 287 PRO B CA 1
ATOM 5866 C C . PRO B 1 287 ? 21.484 -9.07 -0.045 1 96.38 287 PRO B C 1
ATOM 5868 O O . PRO B 1 287 ? 20.734 -8.633 -0.924 1 96.38 287 PRO B O 1
ATOM 5871 N N . MET B 1 288 ? 21.469 -10.344 0.488 1 98.19 288 MET B N 1
ATOM 5872 C CA . MET B 1 288 ? 20.375 -11.25 0.168 1 98.19 288 MET B CA 1
ATOM 5873 C C . MET B 1 288 ? 19.156 -10.961 1.052 1 98.19 288 MET B C 1
ATOM 5875 O O . MET B 1 288 ? 19.312 -10.594 2.219 1 98.19 288 MET B O 1
ATOM 5879 N N . PHE B 1 289 ? 18 -11.133 0.469 1 98.62 289 PHE B N 1
ATOM 5880 C CA . PHE B 1 289 ? 16.734 -10.992 1.181 1 98.62 289 PHE B CA 1
ATOM 5881 C C . PHE B 1 289 ? 15.875 -12.234 1.004 1 98.62 289 PHE B C 1
ATOM 5883 O O . PHE B 1 289 ? 16.172 -13.094 0.169 1 98.62 289 PHE B O 1
ATOM 5890 N N . THR B 1 290 ? 14.852 -12.336 1.844 1 98.62 290 THR B N 1
ATOM 5891 C CA . THR B 1 290 ? 13.953 -13.484 1.771 1 98.62 290 THR B CA 1
ATOM 5892 C C . THR B 1 290 ? 12.5 -13.031 1.714 1 98.62 290 THR B C 1
ATOM 5894 O O . THR B 1 290 ? 12.164 -11.938 2.162 1 98.62 290 THR B O 1
ATOM 5897 N N . GLY B 1 291 ? 11.68 -13.789 1.115 1 97.88 291 GLY B N 1
ATOM 5898 C CA . GLY B 1 291 ? 10.242 -13.641 0.996 1 97.88 291 GLY B CA 1
ATOM 5899 C C . GLY B 1 291 ? 9.539 -14.914 0.556 1 97.88 291 GLY B C 1
ATOM 5900 O O . GLY B 1 291 ? 10.078 -16.016 0.72 1 97.88 291 GLY B O 1
ATOM 5901 N N . ASN B 1 292 ? 8.336 -14.797 0.152 1 95.88 292 ASN B N 1
ATOM 5902 C CA . ASN B 1 292 ? 7.656 -15.945 -0.444 1 95.88 292 ASN B CA 1
ATOM 5903 C C . ASN B 1 292 ? 7.789 -15.945 -1.964 1 95.88 292 ASN B C 1
ATOM 5905 O O . ASN B 1 292 ? 8.5 -15.117 -2.531 1 95.88 292 ASN B O 1
ATOM 5909 N N . ALA B 1 293 ? 7.168 -16.906 -2.602 1 96.94 293 ALA B N 1
ATOM 5910 C CA . ALA B 1 293 ? 7.391 -17.141 -4.023 1 96.94 293 ALA B CA 1
ATOM 5911 C C . ALA B 1 293 ? 6.543 -16.219 -4.883 1 96.94 293 ALA B C 1
ATOM 5913 O O . ALA B 1 293 ? 6.637 -16.234 -6.113 1 96.94 293 ALA B O 1
ATOM 5914 N N . TYR B 1 294 ? 5.707 -15.367 -4.297 1 98.38 294 TYR B N 1
ATOM 5915 C CA . TYR B 1 294 ? 4.668 -14.68 -5.059 1 98.38 294 TYR B CA 1
ATOM 5916 C C . TYR B 1 294 ? 5 -13.203 -5.223 1 98.38 294 TYR B C 1
ATOM 5918 O O . TYR B 1 294 ? 5.543 -12.578 -4.309 1 98.38 294 TYR B O 1
ATOM 5926 N N . PHE B 1 295 ? 4.672 -12.688 -6.434 1 98.75 295 PHE B N 1
ATOM 5927 C CA . PHE B 1 295 ? 5.066 -11.305 -6.711 1 98.75 295 PHE B CA 1
ATOM 5928 C C . PHE B 1 295 ? 4.082 -10.641 -7.664 1 98.75 295 PHE B C 1
ATOM 5930 O O . PHE B 1 295 ? 3.307 -11.32 -8.336 1 98.75 295 PHE B O 1
ATOM 5937 N N . VAL B 1 296 ? 4.043 -9.367 -7.629 1 98.81 296 VAL B N 1
ATOM 5938 C CA . VAL B 1 296 ? 3.527 -8.43 -8.617 1 98.81 296 VAL B CA 1
ATOM 5939 C C . VAL B 1 296 ? 4.664 -7.57 -9.156 1 98.81 296 VAL B C 1
ATOM 5941 O O . VAL B 1 296 ? 5.277 -6.801 -8.414 1 98.81 296 VAL B O 1
ATOM 5944 N N . VAL B 1 297 ? 4.949 -7.719 -10.484 1 98.88 297 VAL B N 1
ATOM 5945 C CA . VAL B 1 297 ? 6.113 -7.004 -10.992 1 98.88 297 VAL B CA 1
ATOM 5946 C C . VAL B 1 297 ? 5.758 -6.297 -12.297 1 98.88 297 VAL B C 1
ATOM 5948 O O . VAL B 1 297 ? 4.883 -6.75 -13.039 1 98.88 297 VAL B O 1
ATOM 5951 N N . SER B 1 298 ? 6.434 -5.246 -12.547 1 98.69 298 SER B N 1
ATOM 5952 C CA . SER B 1 298 ? 6.211 -4.473 -13.766 1 98.69 298 SER B CA 1
ATOM 5953 C C . SER B 1 298 ? 6.785 -5.188 -14.984 1 98.69 298 SER B C 1
ATOM 5955 O O . SER B 1 298 ? 7.652 -6.055 -14.852 1 98.69 298 SER B O 1
ATOM 5957 N N . ARG B 1 299 ? 6.297 -4.82 -16.125 1 98.69 299 ARG B N 1
ATOM 5958 C CA . ARG B 1 299 ? 6.824 -5.355 -17.375 1 98.69 299 ARG B CA 1
ATOM 5959 C C . ARG B 1 299 ? 8.312 -5.039 -17.516 1 98.69 299 ARG B C 1
ATOM 5961 O O . ARG B 1 299 ? 9.078 -5.863 -18.016 1 98.69 299 ARG B O 1
ATOM 5968 N N . GLU B 1 300 ? 8.742 -3.855 -17.078 1 98.5 300 GLU B N 1
ATOM 5969 C CA . GLU B 1 300 ? 10.141 -3.449 -17.125 1 98.5 300 GLU B CA 1
ATOM 5970 C C . GLU B 1 300 ? 11.016 -4.359 -16.266 1 98.5 300 GLU B C 1
ATOM 5972 O O . GLU B 1 300 ? 12.156 -4.656 -16.625 1 98.5 300 GLU B O 1
ATOM 5977 N N . PHE B 1 301 ? 10.531 -4.711 -15.164 1 98.69 301 PHE B N 1
ATOM 5978 C CA . PHE B 1 301 ? 11.219 -5.672 -14.312 1 98.69 301 PHE B CA 1
ATOM 5979 C C . PHE B 1 301 ? 11.492 -6.969 -15.07 1 98.69 301 PHE B C 1
ATOM 5981 O O . PHE B 1 301 ? 12.625 -7.461 -15.078 1 98.69 301 PHE B O 1
ATOM 5988 N N . VAL B 1 302 ? 10.445 -7.512 -15.727 1 98.81 302 VAL B N 1
ATOM 5989 C CA . VAL B 1 302 ? 10.539 -8.773 -16.438 1 98.81 302 VAL B CA 1
ATOM 5990 C C . VAL B 1 302 ? 11.539 -8.641 -17.594 1 98.81 302 VAL B C 1
ATOM 5992 O O . VAL B 1 302 ? 12.391 -9.508 -17.781 1 98.81 302 VAL B O 1
ATOM 5995 N N . SER B 1 303 ? 11.461 -7.559 -18.297 1 98.44 303 SER B N 1
ATOM 5996 C CA . SER B 1 303 ? 12.398 -7.324 -19.391 1 98.44 303 SER B CA 1
ATOM 5997 C C . SER B 1 303 ? 13.836 -7.27 -18.891 1 98.44 303 SER B C 1
ATOM 5999 O O . SER B 1 303 ? 14.742 -7.809 -19.516 1 98.44 303 SER B O 1
ATOM 6001 N N . HIS B 1 304 ? 13.977 -6.684 -17.766 1 98.25 304 HIS B N 1
ATOM 6002 C CA . HIS B 1 304 ? 15.289 -6.516 -17.156 1 98.25 304 HIS B CA 1
ATOM 6003 C C . HIS B 1 304 ? 15.906 -7.863 -16.797 1 98.25 304 HIS B C 1
ATOM 6005 O O . HIS B 1 304 ? 17.125 -8.039 -16.906 1 98.25 304 HIS B O 1
ATOM 6011 N N . LEU B 1 305 ? 15.133 -8.82 -16.422 1 97.94 305 LEU B N 1
ATOM 6012 C CA . LEU B 1 305 ? 15.602 -10.156 -16.078 1 97.94 305 LEU B CA 1
ATOM 6013 C C . LEU B 1 305 ? 16.375 -10.781 -17.234 1 97.94 305 LEU B C 1
ATOM 6015 O O . LEU B 1 305 ? 17.344 -11.5 -17.031 1 97.94 305 LEU B O 1
ATOM 6019 N N . PHE B 1 306 ? 15.969 -10.469 -18.438 1 97.69 306 PHE B N 1
ATOM 6020 C CA . PHE B 1 306 ? 16.5 -11.18 -19.594 1 97.69 306 PHE B CA 1
ATOM 6021 C C . PHE B 1 306 ? 17.562 -10.344 -20.297 1 97.69 306 PHE B C 1
ATOM 6023 O O . PHE B 1 306 ? 18.266 -10.836 -21.188 1 97.69 306 PHE B O 1
ATOM 6030 N N . SER B 1 307 ? 17.734 -9.102 -19.875 1 97.25 307 SER B N 1
ATOM 6031 C CA . SER B 1 307 ? 18.625 -8.234 -20.641 1 97.25 307 SER B CA 1
ATOM 6032 C C . SER B 1 307 ? 19.844 -7.832 -19.812 1 97.25 307 SER B C 1
ATOM 6034 O O . SER B 1 307 ? 20.875 -7.465 -20.375 1 97.25 307 SER B O 1
ATOM 6036 N N . ASN B 1 308 ? 19.75 -7.914 -18.547 1 97.44 308 ASN B N 1
ATOM 6037 C CA . ASN B 1 308 ? 20.828 -7.402 -17.688 1 97.44 308 ASN B CA 1
ATOM 6038 C C . ASN B 1 308 ? 21.812 -8.5 -17.297 1 97.44 308 ASN B C 1
ATOM 6040 O O . ASN B 1 308 ? 21.438 -9.477 -16.641 1 97.44 308 ASN B O 1
ATOM 6044 N N . PRO B 1 309 ? 23.047 -8.32 -17.562 1 97.38 309 PRO B N 1
ATOM 6045 C CA . PRO B 1 309 ? 24.031 -9.375 -17.312 1 97.38 309 PRO B CA 1
ATOM 6046 C C . PRO B 1 309 ? 24.234 -9.68 -15.836 1 97.38 309 PRO B C 1
ATOM 6048 O O . PRO B 1 309 ? 24.453 -10.836 -15.461 1 97.38 309 PRO B O 1
ATOM 6051 N N . GLU B 1 310 ? 24.234 -8.672 -15.031 1 96.94 310 GLU B N 1
ATOM 6052 C CA . GLU B 1 310 ? 24.375 -8.891 -13.594 1 96.94 310 GLU B CA 1
ATOM 6053 C C . GLU B 1 310 ? 23.266 -9.797 -13.055 1 96.94 310 GLU B C 1
ATOM 6055 O O . GLU B 1 310 ? 23.531 -10.727 -12.297 1 96.94 310 GLU B O 1
ATOM 6060 N N . ILE B 1 311 ? 22.109 -9.516 -13.523 1 97.81 311 ILE B N 1
ATOM 6061 C CA . ILE B 1 311 ? 20.953 -10.289 -13.086 1 97.81 311 ILE B CA 1
ATOM 6062 C C . ILE B 1 311 ? 21.031 -11.711 -13.648 1 97.81 311 ILE B C 1
ATOM 6064 O O . ILE B 1 311 ? 20.734 -12.68 -12.953 1 97.81 311 ILE B O 1
ATOM 6068 N N . GLN B 1 312 ? 21.5 -11.875 -14.852 1 97.75 312 GLN B N 1
ATOM 6069 C CA . GLN B 1 312 ? 21.656 -13.195 -15.445 1 97.75 312 GLN B CA 1
ATOM 6070 C C . GLN B 1 312 ? 22.703 -14.023 -14.695 1 97.75 312 GLN B C 1
ATOM 6072 O O . GLN B 1 312 ? 22.516 -15.219 -14.484 1 97.75 312 GLN B O 1
ATOM 6077 N N . ASN B 1 313 ? 23.734 -13.367 -14.305 1 98.19 313 ASN B N 1
ATOM 6078 C CA . ASN B 1 313 ? 24.75 -14.039 -13.508 1 98.19 313 ASN B CA 1
ATOM 6079 C C . ASN B 1 313 ? 24.203 -14.469 -12.148 1 98.19 313 ASN B C 1
ATOM 6081 O O . ASN B 1 313 ? 24.516 -15.562 -11.672 1 98.19 313 ASN B O 1
ATOM 6085 N N . PHE B 1 314 ? 23.484 -13.656 -11.562 1 98.62 314 PHE B N 1
ATOM 6086 C CA . PHE B 1 314 ? 22.875 -13.961 -10.273 1 98.62 314 PHE B CA 1
ATOM 6087 C C . PHE B 1 314 ? 21.891 -15.125 -10.398 1 98.62 314 PHE B C 1
ATOM 6089 O O . PHE B 1 314 ? 21.828 -15.977 -9.508 1 98.62 314 PHE B O 1
ATOM 6096 N N . MET B 1 315 ? 21.109 -15.188 -11.523 1 98.31 315 MET B N 1
ATOM 6097 C CA . MET B 1 315 ? 20.203 -16.297 -11.797 1 98.31 315 MET B CA 1
ATOM 6098 C C . MET B 1 315 ? 20.953 -17.609 -11.867 1 98.31 315 MET B C 1
ATOM 6100 O O . MET B 1 315 ? 20.562 -18.594 -11.227 1 98.31 315 MET B O 1
ATOM 6104 N N . LYS B 1 316 ? 22.016 -17.609 -12.57 1 98.19 316 LYS B N 1
ATOM 6105 C CA . LYS B 1 316 ? 22.828 -18.812 -12.703 1 98.19 316 LYS B CA 1
ATOM 6106 C C . LYS B 1 316 ? 23.375 -19.25 -11.352 1 98.19 316 LYS B C 1
ATOM 6108 O O . LYS B 1 316 ? 23.344 -20.438 -11.016 1 98.19 316 LYS B O 1
ATOM 6113 N N . TRP B 1 317 ? 23.828 -18.297 -10.586 1 98.62 317 TRP B N 1
ATOM 6114 C CA . TRP B 1 317 ? 24.375 -18.562 -9.25 1 98.62 317 TRP B CA 1
ATOM 6115 C C . TRP B 1 317 ? 23.312 -19.172 -8.344 1 98.62 317 TRP B C 1
ATOM 6117 O O . TRP B 1 317 ? 23.609 -20.016 -7.496 1 98.62 317 TRP B O 1
ATOM 6127 N N . SER B 1 318 ? 22.031 -18.875 -8.562 1 98.56 318 SER B N 1
ATOM 6128 C CA . SER B 1 318 ? 20.938 -19.25 -7.688 1 98.56 318 SER B CA 1
ATOM 6129 C C . SER B 1 318 ? 20.422 -20.656 -8.016 1 98.56 318 SER B C 1
ATOM 6131 O O . SER B 1 318 ? 19.641 -21.219 -7.258 1 98.56 318 SER B O 1
ATOM 6133 N N . GLU B 1 319 ? 20.844 -21.281 -9.039 1 98.25 319 GLU B N 1
ATOM 6134 C CA . GLU B 1 319 ? 20.281 -22.516 -9.562 1 98.25 319 GLU B CA 1
ATOM 6135 C C . GLU B 1 319 ? 20.484 -23.688 -8.594 1 98.25 319 GLU B C 1
ATOM 6137 O O . GLU B 1 319 ? 19.688 -24.609 -8.547 1 98.25 319 GLU B O 1
ATOM 6142 N N . ASP B 1 320 ? 21.562 -23.672 -7.859 1 97.94 320 ASP B N 1
ATOM 6143 C CA . ASP B 1 320 ? 21.844 -24.781 -6.957 1 97.94 320 ASP B CA 1
ATOM 6144 C C . ASP B 1 320 ? 21.703 -24.344 -5.5 1 97.94 320 ASP B C 1
ATOM 6146 O O . ASP B 1 320 ? 22.562 -24.656 -4.668 1 97.94 320 ASP B O 1
ATOM 6150 N N . THR B 1 321 ? 20.703 -23.594 -5.18 1 98.44 321 THR B N 1
ATOM 6151 C CA . THR B 1 321 ? 20.328 -23.203 -3.824 1 98.44 321 THR B CA 1
ATOM 6152 C C . THR B 1 321 ? 19.016 -23.891 -3.418 1 98.44 321 THR B C 1
ATOM 6154 O O . THR B 1 321 ? 18.406 -24.594 -4.219 1 98.44 321 THR B O 1
ATOM 6157 N N . TYR B 1 322 ? 18.656 -23.781 -2.141 1 98.19 322 TYR B N 1
ATOM 6158 C CA . TYR B 1 322 ? 17.438 -24.391 -1.617 1 98.19 322 TYR B CA 1
ATOM 6159 C C . TYR B 1 322 ? 16.297 -23.375 -1.604 1 98.19 322 TYR B C 1
ATOM 6161 O O . TYR B 1 322 ? 16.422 -22.312 -1.006 1 98.19 322 TYR B O 1
ATOM 6169 N N . SER B 1 323 ? 15.164 -23.688 -2.211 1 97.31 323 SER B N 1
ATOM 6170 C CA . SER B 1 323 ? 13.969 -22.844 -2.303 1 97.31 323 SER B CA 1
ATOM 6171 C C . SER B 1 323 ? 14.312 -21.469 -2.854 1 97.31 323 SER B C 1
ATOM 6173 O O . SER B 1 323 ? 13.977 -20.453 -2.244 1 97.31 323 SER B O 1
ATOM 6175 N N . PRO B 1 324 ? 14.906 -21.484 -4.012 1 98.44 324 PRO B N 1
ATOM 6176 C CA . PRO B 1 324 ? 15.352 -20.188 -4.555 1 98.44 324 PRO B CA 1
ATOM 6177 C C . PRO B 1 324 ? 14.195 -19.234 -4.801 1 98.44 324 PRO B C 1
ATOM 6179 O O . PRO B 1 324 ? 14.398 -18.016 -4.809 1 98.44 324 PRO B O 1
ATOM 6182 N N . ASP B 1 325 ? 12.992 -19.672 -4.988 1 98 325 ASP B N 1
ATOM 6183 C CA . ASP B 1 325 ? 11.844 -18.797 -5.199 1 98 325 ASP B CA 1
ATOM 6184 C C . ASP B 1 325 ? 11.555 -17.953 -3.957 1 98 325 ASP B C 1
ATOM 6186 O O . ASP B 1 325 ? 10.828 -16.953 -4.027 1 98 325 ASP B O 1
ATOM 6190 N N . GLU B 1 326 ? 12.109 -18.281 -2.832 1 97.88 326 GLU B N 1
ATOM 6191 C CA . GLU B 1 326 ? 11.828 -17.594 -1.579 1 97.88 326 GLU B CA 1
ATOM 6192 C C . GLU B 1 326 ? 12.945 -16.594 -1.243 1 97.88 326 GLU B C 1
ATOM 6194 O O . GLU B 1 326 ? 12.953 -16.016 -0.158 1 97.88 326 GLU B O 1
ATOM 6199 N N . HIS B 1 327 ? 13.969 -16.5 -2.109 1 98.5 327 HIS B N 1
ATOM 6200 C CA . HIS B 1 327 ? 14.977 -15.477 -1.837 1 98.5 327 HIS B CA 1
ATOM 6201 C C . HIS B 1 327 ? 15.422 -14.797 -3.121 1 98.5 327 HIS B C 1
ATOM 6203 O O . HIS B 1 327 ? 15.867 -13.641 -3.094 1 98.5 327 HIS B O 1
ATOM 6209 N N . PHE B 1 328 ? 15.273 -15.43 -4.281 1 98.75 328 PHE B N 1
ATOM 6210 C CA . PHE B 1 328 ? 15.695 -14.852 -5.555 1 98.75 328 PHE B CA 1
ATOM 6211 C C . PHE B 1 328 ? 14.883 -13.602 -5.871 1 98.75 328 PHE B C 1
ATOM 6213 O O . PHE B 1 328 ? 15.453 -12.516 -6.027 1 98.75 328 PHE B O 1
ATOM 6220 N N . TRP B 1 329 ? 13.531 -13.68 -5.875 1 98.81 329 TRP B N 1
ATOM 6221 C CA . TRP B 1 329 ? 12.656 -12.562 -6.195 1 98.81 329 TRP B CA 1
ATOM 6222 C C . TRP B 1 329 ? 12.773 -11.461 -5.145 1 98.81 329 TRP B C 1
ATOM 6224 O O . TRP B 1 329 ? 12.852 -10.273 -5.484 1 98.81 329 TRP B O 1
ATOM 6234 N N . ALA B 1 330 ? 12.812 -11.875 -3.891 1 98.81 330 ALA B N 1
ATOM 6235 C CA . ALA B 1 330 ? 12.914 -10.93 -2.785 1 98.81 330 ALA B CA 1
ATOM 6236 C C . ALA B 1 330 ? 14.195 -10.102 -2.887 1 98.81 330 ALA B C 1
ATOM 6238 O O . ALA B 1 330 ? 14.195 -8.906 -2.576 1 98.81 330 ALA B O 1
ATOM 6239 N N . THR B 1 331 ? 15.273 -10.758 -3.307 1 98.81 331 THR B N 1
ATOM 6240 C CA . THR B 1 331 ? 16.547 -10.078 -3.422 1 98.81 331 THR B CA 1
ATOM 6241 C C . THR B 1 331 ? 16.562 -9.125 -4.617 1 98.81 331 THR B C 1
ATOM 6243 O O . THR B 1 331 ? 17.016 -7.984 -4.508 1 98.81 331 THR B O 1
ATOM 6246 N N . LEU B 1 332 ? 16.016 -9.57 -5.73 1 98.69 332 LEU B N 1
ATOM 6247 C CA . LEU B 1 332 ? 15.922 -8.711 -6.898 1 98.69 332 LEU B CA 1
ATOM 6248 C C . LEU B 1 332 ? 15.156 -7.434 -6.574 1 98.69 332 LEU B C 1
ATOM 6250 O O . LEU B 1 332 ? 15.516 -6.348 -7.039 1 98.69 332 LEU B O 1
ATOM 6254 N N . GLN B 1 333 ? 14.141 -7.551 -5.758 1 98.38 333 GLN B N 1
ATOM 6255 C CA . GLN B 1 333 ? 13.273 -6.449 -5.352 1 98.38 333 GLN B CA 1
ATOM 6256 C C . GLN B 1 333 ? 14.062 -5.367 -4.625 1 98.38 333 GLN B C 1
ATOM 6258 O O . GLN B 1 333 ? 13.594 -4.238 -4.484 1 98.38 333 GLN B O 1
ATOM 6263 N N . ARG B 1 334 ? 15.297 -5.707 -4.242 1 98.19 334 ARG B N 1
ATOM 6264 C CA . ARG B 1 334 ? 16.062 -4.797 -3.387 1 98.19 334 ARG B CA 1
ATOM 6265 C C . ARG B 1 334 ? 17.344 -4.352 -4.07 1 98.19 334 ARG B C 1
ATOM 6267 O O . ARG B 1 334 ? 18.219 -3.762 -3.43 1 98.19 334 ARG B O 1
ATOM 6274 N N . ILE B 1 335 ? 17.531 -4.684 -5.312 1 97.75 335 ILE B N 1
ATOM 6275 C CA . ILE B 1 335 ? 18.641 -4.195 -6.109 1 97.75 335 ILE B CA 1
ATOM 6276 C C . ILE B 1 335 ? 18.25 -2.891 -6.801 1 97.75 335 ILE B C 1
ATOM 6278 O O . ILE B 1 335 ? 17.375 -2.881 -7.672 1 97.75 335 ILE B O 1
ATOM 6282 N N . PRO B 1 336 ? 18.922 -1.816 -6.547 1 94.31 336 PRO B N 1
ATOM 6283 C CA . PRO B 1 336 ? 18.484 -0.485 -6.965 1 94.31 336 PRO B CA 1
ATOM 6284 C C . PRO B 1 336 ? 18.359 -0.353 -8.484 1 94.31 336 PRO B C 1
ATOM 6286 O O . PRO B 1 336 ? 17.547 0.436 -8.969 1 94.31 336 PRO B O 1
ATOM 6289 N N . THR B 1 337 ? 19.094 -1.137 -9.258 1 94.12 337 THR B N 1
ATOM 6290 C CA . THR B 1 337 ? 19.078 -1.003 -10.711 1 94.12 337 THR B CA 1
ATOM 6291 C C . THR B 1 337 ? 17.891 -1.749 -11.32 1 94.12 337 THR B C 1
ATOM 6293 O O . THR B 1 337 ? 17.594 -1.586 -12.5 1 94.12 337 THR B O 1
ATOM 6296 N N . VAL B 1 338 ? 17.25 -2.559 -10.523 1 97.88 338 VAL B N 1
ATOM 6297 C CA . VAL B 1 338 ? 16.125 -3.33 -11.023 1 97.88 338 VAL B CA 1
ATOM 6298 C C . VAL B 1 338 ? 14.875 -2.445 -11.094 1 97.88 338 VAL B C 1
ATOM 6300 O O . VAL B 1 338 ? 14.516 -1.796 -10.117 1 97.88 338 VAL B O 1
ATOM 6303 N N . PRO B 1 339 ? 14.195 -2.414 -12.211 1 98.06 339 PRO B N 1
ATOM 6304 C CA . PRO B 1 339 ? 13 -1.574 -12.336 1 98.06 339 PRO B CA 1
ATOM 6305 C C . PRO B 1 339 ? 11.922 -1.918 -11.312 1 98.06 339 PRO B C 1
ATOM 6307 O O . PRO B 1 339 ? 11.594 -3.092 -11.125 1 98.06 339 PRO B O 1
ATOM 6310 N N . GLY B 1 340 ? 11.43 -0.843 -10.688 1 97.62 340 GLY B N 1
ATOM 6311 C CA . GLY B 1 340 ? 10.336 -1.009 -9.742 1 97.62 340 GLY B CA 1
ATOM 6312 C C . GLY B 1 340 ? 10.797 -1.487 -8.375 1 97.62 340 GLY B C 1
ATOM 6313 O O . GLY B 1 340 ? 9.977 -1.724 -7.488 1 97.62 340 GLY B O 1
ATOM 6314 N N . SER B 1 341 ? 12.109 -1.591 -8.164 1 97.5 341 SER B N 1
ATOM 6315 C CA . SER B 1 341 ? 12.672 -2.105 -6.922 1 97.5 341 SER B CA 1
ATOM 6316 C C . SER B 1 341 ? 12.672 -1.039 -5.832 1 97.5 341 SER B C 1
ATOM 6318 O O . SER B 1 341 ? 12.266 0.1 -6.07 1 97.5 341 SER B O 1
ATOM 6320 N N . TYR B 1 342 ? 13.047 -1.473 -4.617 1 97.44 342 TYR B N 1
ATOM 6321 C CA . TYR B 1 342 ? 13.203 -0.593 -3.463 1 97.44 342 TYR B CA 1
ATOM 6322 C C . TYR B 1 342 ? 14.625 -0.676 -2.906 1 97.44 342 TYR B C 1
ATOM 6324 O O . TYR B 1 342 ? 15.32 -1.669 -3.117 1 97.44 342 TYR B O 1
ATOM 6332 N N . PRO B 1 343 ? 15.039 0.324 -2.174 1 97.19 343 PRO B N 1
ATOM 6333 C CA . PRO B 1 343 ? 16.375 0.306 -1.556 1 97.19 343 PRO B CA 1
ATOM 6334 C C . PRO B 1 343 ? 16.562 -0.867 -0.596 1 97.19 343 PRO B C 1
ATOM 6336 O O . PRO B 1 343 ? 15.586 -1.34 0.004 1 97.19 343 PRO B O 1
ATOM 6339 N N . PRO B 1 344 ? 17.797 -1.299 -0.479 1 97.56 344 PRO B N 1
ATOM 6340 C CA . PRO B 1 344 ? 18.062 -2.434 0.409 1 97.56 344 PRO B CA 1
ATOM 6341 C C . PRO B 1 344 ? 18.078 -2.037 1.884 1 97.56 344 PRO B C 1
ATOM 6343 O O . PRO B 1 344 ? 18.484 -2.83 2.734 1 97.56 344 PRO B O 1
ATOM 6346 N N . ASN B 1 345 ? 17.516 -0.976 2.234 1 97.75 345 ASN B N 1
ATOM 6347 C CA . ASN B 1 345 ? 17.391 -0.514 3.613 1 97.75 345 ASN B CA 1
ATOM 6348 C C . ASN B 1 345 ? 16.203 -1.151 4.316 1 97.75 345 ASN B C 1
ATOM 6350 O O . ASN B 1 345 ? 15.172 -1.415 3.688 1 97.75 345 ASN B O 1
ATOM 6354 N N . SER B 1 346 ? 16.328 -1.328 5.652 1 96.56 346 SER B N 1
ATOM 6355 C CA . SER B 1 346 ? 15.312 -2.018 6.445 1 96.56 346 SER B CA 1
ATOM 6356 C C . SER B 1 346 ? 14 -1.238 6.465 1 96.56 346 SER B C 1
ATOM 6358 O O . SER B 1 346 ? 12.945 -1.805 6.734 1 96.56 346 SER B O 1
ATOM 6360 N N . LYS B 1 347 ? 13.977 0.01 6.176 1 97.62 347 LYS B N 1
ATOM 6361 C CA . LYS B 1 347 ? 12.75 0.809 6.129 1 97.62 347 LYS B CA 1
ATOM 6362 C C . LYS B 1 347 ? 11.82 0.321 5.023 1 97.62 347 LYS B C 1
ATOM 6364 O O . LYS B 1 347 ? 10.633 0.651 5.02 1 97.62 347 LYS B O 1
ATOM 6369 N N . TYR B 1 348 ? 12.406 -0.473 4.102 1 98.06 348 TYR B N 1
ATOM 6370 C CA . TYR B 1 348 ? 11.625 -0.938 2.961 1 98.06 348 TYR B CA 1
ATOM 6371 C C . TYR B 1 348 ? 11.289 -2.418 3.094 1 98.06 348 TYR B C 1
ATOM 6373 O O . TYR B 1 348 ? 10.875 -3.057 2.125 1 98.06 348 TYR B O 1
ATOM 6381 N N . HIS B 1 349 ? 11.5 -2.98 4.305 1 98 349 HIS B N 1
ATOM 6382 C CA . HIS B 1 349 ? 11.047 -4.348 4.555 1 98 349 HIS B CA 1
ATOM 6383 C C . HIS B 1 349 ? 9.547 -4.48 4.324 1 98 349 HIS B C 1
ATOM 6385 O O . HIS B 1 349 ? 8.773 -3.594 4.699 1 98 349 HIS B O 1
ATOM 6391 N N . MET B 1 350 ? 9.203 -5.574 3.674 1 98.12 350 MET B N 1
ATOM 6392 C CA . MET B 1 350 ? 7.809 -5.918 3.426 1 98.12 350 MET B CA 1
ATOM 6393 C C . MET B 1 350 ? 7.523 -7.363 3.824 1 98.12 350 MET B C 1
ATOM 6395 O O . MET B 1 350 ? 8.18 -8.289 3.336 1 98.12 350 MET B O 1
ATOM 6399 N N . SER B 1 351 ? 6.578 -7.508 4.738 1 98 351 SER B N 1
ATOM 6400 C CA . SER B 1 351 ? 6.121 -8.852 5.078 1 98 351 SER B CA 1
ATOM 6401 C C . SER B 1 351 ? 5.066 -9.344 4.094 1 98 351 SER B C 1
ATOM 6403 O O . SER B 1 351 ? 4.637 -8.594 3.213 1 98 351 SER B O 1
ATOM 6405 N N . ASP B 1 352 ? 4.668 -10.578 4.281 1 97.56 352 ASP B N 1
ATOM 6406 C CA . ASP B 1 352 ? 3.607 -11.141 3.451 1 97.56 352 ASP B CA 1
ATOM 6407 C C . ASP B 1 352 ? 2.27 -10.469 3.742 1 97.56 352 ASP B C 1
ATOM 6409 O O . ASP B 1 352 ? 1.416 -10.359 2.857 1 97.56 352 ASP B O 1
ATOM 6413 N N . MET B 1 353 ? 2.094 -9.922 4.984 1 97.75 353 MET B N 1
ATOM 6414 C CA . MET B 1 353 ? 0.844 -9.25 5.328 1 97.75 353 MET B CA 1
ATOM 6415 C C . MET B 1 353 ? 0.834 -7.816 4.797 1 97.75 353 MET B C 1
ATOM 6417 O O . MET B 1 353 ? -0.23 -7.219 4.637 1 97.75 353 MET B O 1
ATOM 6421 N N . ALA B 1 354 ? 2.033 -7.348 4.496 1 96.88 354 ALA B N 1
ATOM 6422 C CA . ALA B 1 354 ? 2.131 -5.961 4.055 1 96.88 354 ALA B CA 1
ATOM 6423 C C . ALA B 1 354 ? 2.098 -5.871 2.531 1 96.88 354 ALA B C 1
ATOM 6425 O O . ALA B 1 354 ? 1.569 -4.902 1.972 1 96.88 354 ALA B O 1
ATOM 6426 N N . SER B 1 355 ? 2.668 -6.801 1.841 1 97.75 355 SER B N 1
ATOM 6427 C CA . SER B 1 355 ? 2.65 -6.805 0.382 1 97.75 355 SER B CA 1
ATOM 6428 C C . SER B 1 355 ? 1.262 -7.145 -0.153 1 97.75 355 SER B C 1
ATOM 6430 O O . SER B 1 355 ? 0.457 -7.766 0.544 1 97.75 355 SER B O 1
ATOM 6432 N N . ILE B 1 356 ? 0.981 -6.832 -1.371 1 98 356 ILE B N 1
ATOM 6433 C CA . ILE B 1 356 ? -0.383 -7 -1.858 1 98 356 ILE B CA 1
ATOM 6434 C C . ILE B 1 356 ? -0.496 -8.32 -2.625 1 98 356 ILE B C 1
ATOM 6436 O O . ILE B 1 356 ? -1.601 -8.758 -2.949 1 98 356 ILE B O 1
ATOM 6440 N N . ALA B 1 357 ? 0.56 -9.008 -2.854 1 98.31 357 ALA B N 1
ATOM 6441 C CA . ALA B 1 357 ? 0.615 -10.078 -3.844 1 98.31 357 ALA B CA 1
ATOM 6442 C C . ALA B 1 357 ? -0.24 -11.266 -3.412 1 98.31 357 ALA B C 1
ATOM 6444 O O . ALA B 1 357 ? -1.088 -11.742 -4.172 1 98.31 357 ALA B O 1
ATOM 6445 N N . ARG B 1 358 ? 0.004 -11.727 -2.133 1 98.69 358 ARG B N 1
ATOM 6446 C CA . ARG B 1 358 ? -0.618 -13 -1.786 1 98.69 358 ARG B CA 1
ATOM 6447 C C . ARG B 1 358 ? -0.915 -13.07 -0.292 1 98.69 358 ARG B C 1
ATOM 6449 O O . ARG B 1 358 ? -0.039 -12.805 0.534 1 98.69 358 ARG B O 1
ATOM 6456 N N . LEU B 1 359 ? -2.107 -13.445 -0.021 1 98.56 359 LEU B N 1
ATOM 6457 C CA . LEU B 1 359 ? -2.518 -13.703 1.354 1 98.56 359 LEU B CA 1
ATOM 6458 C C . LEU B 1 359 ? -2.303 -15.164 1.72 1 98.56 359 LEU B C 1
ATOM 6460 O O . LEU B 1 359 ? -2.898 -16.062 1.106 1 98.56 359 LEU B O 1
ATOM 6464 N N . VAL B 1 360 ? -1.47 -15.422 2.709 1 98 360 VAL B N 1
ATOM 6465 C CA . VAL B 1 360 ? -1.155 -16.781 3.16 1 98 360 VAL B CA 1
ATOM 6466 C C . VAL B 1 360 ? -1.274 -16.859 4.68 1 98 360 VAL B C 1
ATOM 6468 O O . VAL B 1 360 ? -0.741 -16 5.395 1 98 360 VAL B O 1
ATOM 6471 N N . LYS B 1 361 ? -1.983 -17.828 5.215 1 97.56 361 LYS B N 1
ATOM 6472 C CA . LYS B 1 361 ? -2.012 -18.109 6.648 1 97.56 361 LYS B CA 1
ATOM 6473 C C . LYS B 1 361 ? -1.145 -19.328 6.98 1 97.56 361 LYS B C 1
ATOM 6475 O O . LYS B 1 361 ? -1.362 -20.422 6.453 1 97.56 361 LYS B O 1
ATOM 6480 N N . TRP B 1 362 ? -0.282 -19.094 7.84 1 97.5 362 TRP B N 1
ATOM 6481 C CA . TRP B 1 362 ? 0.576 -20.172 8.312 1 97.5 362 TRP B CA 1
ATOM 6482 C C . TRP B 1 362 ? 0.03 -20.781 9.602 1 97.5 362 TRP B C 1
ATOM 6484 O O . TRP B 1 362 ? -0.288 -20.062 10.547 1 97.5 362 TRP B O 1
ATOM 6494 N N . SER B 1 363 ? 0.059 -22.047 9.617 1 97.69 363 SER B N 1
ATOM 6495 C CA . SER B 1 363 ? -0.597 -22.75 10.711 1 97.69 363 SER B CA 1
ATOM 6496 C C . SER B 1 363 ? 0.052 -22.422 12.047 1 97.69 363 SER B C 1
ATOM 6498 O O . SER B 1 363 ? -0.638 -22.281 13.062 1 97.69 363 SER B O 1
ATOM 6500 N N . TYR B 1 364 ? 1.336 -22.266 12.117 1 96.69 364 TYR B N 1
ATOM 6501 C CA . TYR B 1 364 ? 2.068 -22.078 13.359 1 96.69 364 TYR B CA 1
ATOM 6502 C C . TYR B 1 364 ? 1.948 -20.641 13.859 1 96.69 364 TYR B C 1
ATOM 6504 O O . TYR B 1 364 ? 2.441 -20.297 14.938 1 96.69 364 TYR B O 1
ATOM 6512 N N . LEU B 1 365 ? 1.297 -19.781 13.141 1 97.69 365 LEU B N 1
ATOM 6513 C CA . LEU B 1 365 ? 1.131 -18.391 13.555 1 97.69 365 LEU B CA 1
ATOM 6514 C C . LEU B 1 365 ? -0.325 -18.094 13.891 1 97.69 365 LEU B C 1
ATOM 6516 O O . LEU B 1 365 ? -0.64 -17.016 14.414 1 97.69 365 LEU B O 1
ATOM 6520 N N . GLU B 1 366 ? -1.22 -19.016 13.609 1 97.69 366 GLU B N 1
ATOM 6521 C CA . GLU B 1 366 ? -2.643 -18.828 13.875 1 97.69 366 GLU B CA 1
ATOM 6522 C C . GLU B 1 366 ? -2.914 -18.734 15.375 1 97.69 366 GLU B C 1
ATOM 6524 O O . GLU B 1 366 ? -2.215 -19.359 16.172 1 97.69 366 GLU B O 1
ATOM 6529 N N . GLY B 1 367 ? -3.963 -17.922 15.727 1 97.12 367 GLY B N 1
ATOM 6530 C CA . GLY B 1 367 ? -4.328 -17.875 17.141 1 97.12 367 GLY B CA 1
ATOM 6531 C C . GLY B 1 367 ? -5.145 -16.656 17.5 1 97.12 367 GLY B C 1
ATOM 6532 O O . GLY B 1 367 ? -5.863 -16.109 16.656 1 97.12 367 GLY B O 1
ATOM 6533 N N . ASN B 1 368 ? -5.051 -16.359 18.75 1 95.25 368 ASN B N 1
ATOM 6534 C CA . ASN B 1 368 ? -5.754 -15.203 19.297 1 95.25 368 ASN B CA 1
ATOM 6535 C C . ASN B 1 368 ? -5.031 -13.898 18.953 1 95.25 368 ASN B C 1
ATOM 6537 O O . ASN B 1 368 ? -3.9 -13.68 19.406 1 95.25 368 ASN B O 1
ATOM 6541 N N . ILE B 1 369 ? -5.719 -13.07 18.281 1 93.38 369 ILE B N 1
ATOM 6542 C CA . ILE B 1 369 ? -5.129 -11.82 17.828 1 93.38 369 ILE B CA 1
ATOM 6543 C C . ILE B 1 369 ? -4.746 -10.953 19.016 1 93.38 369 ILE B C 1
ATOM 6545 O O . ILE B 1 369 ? -3.719 -10.273 19 1 93.38 369 ILE B O 1
ATOM 6549 N N . TRP B 1 370 ? -5.465 -11 20.078 1 89.44 370 TRP B N 1
ATOM 6550 C CA . TRP B 1 370 ? -5.211 -10.211 21.281 1 89.44 370 TRP B CA 1
ATOM 6551 C C . TRP B 1 370 ? -3.932 -10.656 21.969 1 89.44 370 TRP B C 1
ATOM 6553 O O . TRP B 1 370 ? -3.361 -9.922 22.781 1 89.44 370 TRP B O 1
ATOM 6563 N N . GLU B 1 371 ? -3.658 -11.859 21.609 1 91.69 371 GLU B N 1
ATOM 6564 C CA . GLU B 1 371 ? -2.467 -12.414 22.25 1 91.69 371 GLU B CA 1
ATOM 6565 C C . GLU B 1 371 ? -1.264 -12.359 21.312 1 91.69 371 GLU B C 1
ATOM 6567 O O . GLU B 1 371 ? -0.239 -12.992 21.562 1 91.69 371 GLU B O 1
ATOM 6572 N N . GLY B 1 372 ? -1.477 -11.703 20.188 1 93.31 372 GLY B N 1
ATOM 6573 C CA . GLY B 1 372 ? -0.311 -11.422 19.375 1 93.31 372 GLY B CA 1
ATOM 6574 C C . GLY B 1 372 ? -0.297 -12.203 18.062 1 93.31 372 GLY B C 1
ATOM 6575 O O . GLY B 1 372 ? 0.631 -12.07 17.266 1 93.31 372 GLY B O 1
ATOM 6576 N N . ALA B 1 373 ? -1.306 -13.023 17.844 1 97.19 373 ALA B N 1
ATOM 6577 C CA . ALA B 1 373 ? -1.363 -13.734 16.562 1 97.19 373 ALA B CA 1
ATOM 6578 C C . ALA B 1 373 ? -1.665 -12.781 15.414 1 97.19 373 ALA B C 1
ATOM 6580 O O . ALA B 1 373 ? -2.455 -11.852 15.562 1 97.19 373 ALA B O 1
ATOM 6581 N N . PRO B 1 374 ? -1.083 -13.008 14.281 1 97.56 374 PRO B N 1
ATOM 6582 C CA . PRO B 1 374 ? -1.339 -12.117 13.148 1 97.56 374 PRO B CA 1
ATOM 6583 C C . PRO B 1 374 ? -2.707 -12.352 12.508 1 97.56 374 PRO B C 1
ATOM 6585 O O . PRO B 1 374 ? -3.248 -11.453 11.859 1 97.56 374 PRO B O 1
ATOM 6588 N N . TYR B 1 375 ? -3.262 -13.523 12.625 1 97.56 375 TYR B N 1
ATOM 6589 C CA . TYR B 1 375 ? -4.559 -13.859 12.047 1 97.56 375 TYR B CA 1
ATOM 6590 C C . TYR B 1 375 ? -5.207 -15.016 12.789 1 97.56 375 TYR B C 1
ATOM 6592 O O . TYR B 1 375 ? -4.531 -15.75 13.516 1 97.56 375 TYR B O 1
ATOM 6600 N N . PRO B 1 376 ? -6.582 -15.141 12.641 1 96.69 376 PRO B N 1
ATOM 6601 C CA . PRO B 1 376 ? -7.312 -16.172 13.367 1 96.69 376 PRO B CA 1
ATOM 6602 C C . PRO B 1 376 ? -7.043 -17.578 12.836 1 96.69 376 PRO B C 1
ATOM 6604 O O . PRO B 1 376 ? -6.328 -17.734 11.836 1 96.69 376 PRO B O 1
ATOM 6607 N N . LYS B 1 377 ? -7.621 -18.5 13.445 1 97.19 377 LYS B N 1
ATOM 6608 C CA . LYS B 1 377 ? -7.445 -19.906 13.094 1 97.19 377 LYS B CA 1
ATOM 6609 C C . LYS B 1 377 ? -8.094 -20.234 11.75 1 97.19 377 LYS B C 1
ATOM 6611 O O . LYS B 1 377 ? -9.125 -19.641 11.398 1 97.19 377 LYS B O 1
ATOM 6616 N N . CYS B 1 378 ? -7.504 -21.156 11.086 1 97.44 378 CYS B N 1
ATOM 6617 C CA . CYS B 1 378 ? -7.996 -21.672 9.812 1 97.44 378 CYS B CA 1
ATOM 6618 C C . CYS B 1 378 ? -9.297 -22.438 10 1 97.44 378 CYS B C 1
ATOM 6620 O O . CYS B 1 378 ? -9.414 -23.25 10.914 1 97.44 378 CYS B O 1
ATOM 6622 N N . SER B 1 379 ? -10.281 -22.188 9.141 1 96.25 379 SER B N 1
ATOM 6623 C CA . SER B 1 379 ? -11.555 -22.891 9.25 1 96.25 379 SER B CA 1
ATOM 6624 C C . SER B 1 379 ? -11.594 -24.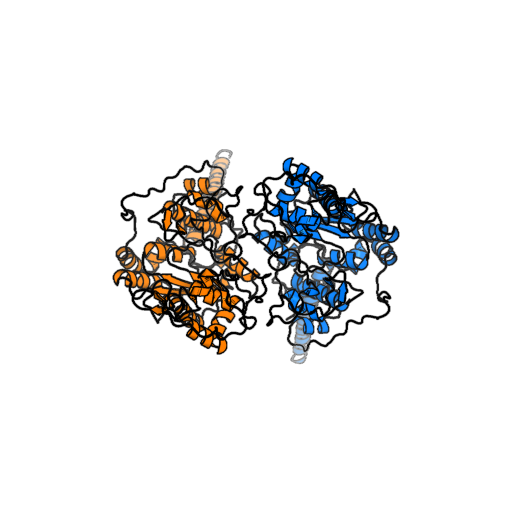125 8.336 1 96.25 379 SER B C 1
ATOM 6626 O O . SER B 1 379 ? -12.5 -24.953 8.438 1 96.25 379 SER B O 1
ATOM 6628 N N . GLY B 1 380 ? -10.609 -24.234 7.449 1 96.81 380 GLY B N 1
ATOM 6629 C CA . GLY B 1 380 ? -10.461 -25.406 6.609 1 96.81 380 GLY B CA 1
ATOM 6630 C C . GLY B 1 380 ? -9.461 -26.406 7.156 1 96.81 380 GLY B C 1
ATOM 6631 O O . GLY B 1 380 ? -9.578 -26.859 8.297 1 96.81 380 GLY B O 1
ATOM 6632 N N . THR B 1 381 ? -8.547 -26.766 6.309 1 97.06 381 THR B N 1
ATOM 6633 C CA . THR B 1 381 ? -7.465 -27.672 6.711 1 97.06 381 THR B CA 1
ATOM 6634 C C . THR B 1 381 ? -6.105 -27.047 6.395 1 97.06 381 THR B C 1
ATOM 6636 O O . THR B 1 381 ? -6.02 -25.875 6.02 1 97.06 381 THR B O 1
ATOM 6639 N N . HIS B 1 382 ? -5.074 -27.797 6.707 1 97.25 382 HIS B N 1
ATOM 6640 C CA . HIS B 1 382 ? -3.73 -27.297 6.41 1 97.25 382 HIS B CA 1
ATOM 6641 C C . HIS B 1 382 ? -3.006 -28.234 5.441 1 97.25 382 HIS B C 1
ATOM 6643 O O . HIS B 1 382 ? -3.188 -29.453 5.488 1 97.25 382 HIS B O 1
ATOM 6649 N N . ARG B 1 383 ? -2.295 -27.703 4.594 1 94.44 383 ARG B N 1
ATOM 6650 C CA . ARG B 1 383 ? -1.378 -28.406 3.709 1 94.44 383 ARG B CA 1
ATOM 6651 C C . ARG B 1 383 ? -0.012 -27.734 3.68 1 94.44 383 ARG B C 1
ATOM 6653 O O . ARG B 1 383 ? 0.097 -26.562 3.324 1 94.44 383 ARG B O 1
ATOM 6660 N N . HIS B 1 384 ? 1.116 -28.406 4.055 1 91.25 384 HIS B N 1
ATOM 6661 C CA . HIS B 1 384 ? 2.465 -27.859 4.176 1 91.25 384 HIS B CA 1
ATOM 6662 C C . HIS B 1 384 ? 2.48 -26.609 5.055 1 91.25 384 HIS B C 1
ATOM 6664 O O . HIS B 1 384 ? 3.043 -25.578 4.672 1 91.25 384 HIS B O 1
ATOM 6670 N N . ALA B 1 385 ? 1.693 -26.641 6.07 1 95.69 385 ALA B N 1
ATOM 6671 C CA . ALA B 1 385 ? 1.636 -25.641 7.129 1 95.69 385 ALA B CA 1
ATOM 6672 C C . ALA B 1 385 ? 0.88 -24.391 6.668 1 95.69 385 ALA B C 1
ATOM 6674 O O . ALA B 1 385 ? 0.925 -23.344 7.324 1 95.69 385 ALA B O 1
ATOM 6675 N N . VAL B 1 386 ? 0.205 -24.516 5.531 1 97.25 386 VAL B N 1
ATOM 6676 C CA . VAL B 1 386 ? -0.547 -23.375 5.004 1 97.25 386 VAL B CA 1
ATOM 6677 C C . VAL B 1 386 ? -2.043 -23.672 5.07 1 97.25 386 VAL B C 1
ATOM 6679 O O . VAL B 1 386 ? -2.477 -24.781 4.762 1 97.25 386 VAL B O 1
ATOM 6682 N N . CYS B 1 387 ? -2.797 -22.75 5.438 1 98.25 387 CYS B N 1
ATOM 6683 C CA . CYS B 1 387 ? -4.25 -22.875 5.523 1 98.25 387 CYS B CA 1
ATOM 6684 C C . CYS B 1 387 ? -4.859 -23.062 4.141 1 98.25 387 CYS B C 1
ATOM 6686 O O . CYS B 1 387 ? -4.59 -22.281 3.223 1 98.25 387 CYS B O 1
ATOM 6688 N N . VAL B 1 388 ? -5.559 -24.125 3.969 1 98.31 388 VAL B N 1
ATOM 6689 C CA . VAL B 1 388 ? -6.543 -24.219 2.895 1 98.31 388 VAL B CA 1
ATOM 6690 C C . VAL B 1 388 ? -7.891 -23.688 3.375 1 98.31 388 VAL B C 1
ATOM 6692 O O . VAL B 1 388 ? -8.586 -24.359 4.148 1 98.31 388 VAL B O 1
ATOM 6695 N N . TYR B 1 389 ? -8.281 -22.609 2.936 1 97.94 389 TYR B N 1
ATOM 6696 C CA . TYR B 1 389 ? -9.336 -21.797 3.516 1 97.94 389 TYR B CA 1
ATOM 6697 C C . TYR B 1 389 ? -10.688 -22.5 3.439 1 97.94 389 TYR B C 1
ATOM 6699 O O . TYR B 1 389 ? -10.984 -23.172 2.455 1 97.94 389 TYR B O 1
ATOM 6707 N N . GLY B 1 390 ? -11.461 -22.328 4.477 1 96.31 390 GLY B N 1
ATOM 6708 C CA . GLY B 1 390 ? -12.852 -22.734 4.52 1 96.31 390 GLY B CA 1
ATOM 6709 C C . GLY B 1 390 ? -13.82 -21.562 4.523 1 96.31 390 GLY B C 1
ATOM 6710 O O . GLY B 1 390 ? -13.398 -20.406 4.523 1 96.31 390 GLY B O 1
ATOM 6711 N N . LEU B 1 391 ? -15.008 -21.938 4.504 1 94.44 391 LEU B N 1
ATOM 6712 C CA . LEU B 1 391 ? -16.078 -20.953 4.453 1 94.44 391 LEU B CA 1
ATOM 6713 C C . LEU B 1 391 ? -15.938 -19.938 5.578 1 94.44 391 LEU B C 1
ATOM 6715 O O . LEU B 1 391 ? -16.156 -18.75 5.371 1 94.44 391 LEU B O 1
ATOM 6719 N N . GLY B 1 392 ? -15.539 -20.344 6.699 1 93.81 392 GLY B N 1
ATOM 6720 C CA . GLY B 1 392 ? -15.422 -19.484 7.867 1 93.81 392 GLY B CA 1
ATOM 6721 C C . GLY B 1 392 ? -14.312 -18.453 7.742 1 93.81 392 GLY B C 1
ATOM 6722 O O . GLY B 1 392 ? -14.25 -17.5 8.523 1 93.81 392 GLY B O 1
ATOM 6723 N N . ASP B 1 393 ? -13.43 -18.578 6.762 1 96.62 393 ASP B N 1
ATOM 6724 C CA . ASP B 1 393 ? -12.305 -17.672 6.586 1 96.62 393 ASP B CA 1
ATOM 6725 C C . ASP B 1 393 ? -12.68 -16.484 5.695 1 96.62 393 ASP B C 1
ATOM 6727 O O . ASP B 1 393 ? -11.969 -15.477 5.652 1 96.62 393 ASP B O 1
ATOM 6731 N N . LEU B 1 394 ? -13.766 -16.547 5.02 1 96.06 394 LEU B N 1
ATOM 6732 C CA . LEU B 1 394 ? -14.039 -15.664 3.891 1 96.06 394 LEU B CA 1
ATOM 6733 C C . LEU B 1 394 ? -14.234 -14.227 4.363 1 96.06 394 LEU B C 1
ATOM 6735 O O . LEU B 1 394 ? -13.766 -13.289 3.711 1 96.06 394 LEU B O 1
ATOM 6739 N N . ASN B 1 395 ? -14.945 -14.047 5.457 1 93.69 395 ASN B N 1
ATOM 6740 C CA . ASN B 1 395 ? -15.141 -12.695 5.965 1 93.69 395 ASN B CA 1
ATOM 6741 C C . ASN B 1 395 ? -13.805 -12 6.223 1 93.69 395 ASN B C 1
ATOM 6743 O O . ASN B 1 395 ? -13.602 -10.859 5.801 1 93.69 395 ASN B O 1
ATOM 6747 N N . TRP B 1 396 ? -12.914 -12.68 6.824 1 94.94 396 TRP B N 1
ATOM 6748 C CA . TRP B 1 396 ? -11.594 -12.133 7.121 1 94.94 396 TRP B CA 1
ATOM 6749 C C . TRP B 1 396 ? -10.805 -11.891 5.836 1 94.94 396 TRP B C 1
ATOM 6751 O O . TRP B 1 396 ? -10.18 -10.844 5.672 1 94.94 396 TRP B O 1
ATOM 6761 N N . ILE B 1 397 ? -10.844 -12.805 4.887 1 97.06 397 ILE B N 1
ATOM 6762 C CA . ILE B 1 397 ? -10.094 -12.758 3.639 1 97.06 397 ILE B CA 1
ATOM 6763 C C . ILE B 1 397 ? -10.5 -11.523 2.838 1 97.06 397 ILE B C 1
ATOM 6765 O O . ILE B 1 397 ? -9.648 -10.805 2.316 1 97.06 397 ILE B O 1
ATOM 6769 N N . LEU B 1 398 ? -11.742 -11.281 2.834 1 94.69 398 LEU B N 1
ATOM 6770 C CA . LEU B 1 398 ? -12.273 -10.234 1.961 1 94.69 398 LEU B CA 1
ATOM 6771 C C . LEU B 1 398 ? -11.977 -8.852 2.527 1 94.69 398 LEU B C 1
ATOM 6773 O O . LEU B 1 398 ? -12.133 -7.848 1.83 1 94.69 398 LEU B O 1
ATOM 6777 N N . GLN B 1 399 ? -11.469 -8.766 3.74 1 92.88 399 GLN B N 1
ATOM 6778 C CA . GLN B 1 399 ? -11.102 -7.5 4.352 1 92.88 399 GLN B CA 1
ATOM 6779 C C . GLN B 1 399 ? -9.625 -7.188 4.117 1 92.88 399 GLN B C 1
ATOM 6781 O O . GLN B 1 399 ? -9.156 -6.09 4.434 1 92.88 399 GLN B O 1
ATOM 6786 N N . GLN B 1 400 ? -8.953 -8.133 3.566 1 96.38 400 GLN B N 1
ATOM 6787 C CA . GLN B 1 400 ? -7.52 -7.941 3.352 1 96.38 400 GLN B CA 1
ATOM 6788 C C . GLN B 1 400 ? -7.254 -7.184 2.055 1 96.38 400 GLN B C 1
ATOM 6790 O O . GLN B 1 400 ? -8.094 -7.176 1.15 1 96.38 400 GLN B O 1
ATOM 6795 N N . HIS B 1 401 ? -6.117 -6.551 1.952 1 96.31 401 HIS B N 1
ATOM 6796 C CA . HIS B 1 401 ? -5.805 -5.723 0.793 1 96.31 401 HIS B CA 1
ATOM 6797 C C . HIS B 1 401 ? -5.125 -6.539 -0.301 1 96.31 401 HIS B C 1
ATOM 6799 O O . HIS B 1 401 ? -4.824 -6.016 -1.376 1 96.31 401 HIS B O 1
ATOM 6805 N N . HIS B 1 402 ? -4.848 -7.773 -0.077 1 98.31 402 HIS B N 1
ATOM 6806 C CA . HIS B 1 402 ? -4.16 -8.641 -1.025 1 98.31 402 HIS B CA 1
ATOM 6807 C C . HIS B 1 402 ? -4.98 -8.836 -2.295 1 98.31 402 HIS B C 1
ATOM 6809 O O . HIS B 1 402 ? -6.191 -8.594 -2.299 1 98.31 402 HIS B O 1
ATOM 6815 N N . LEU B 1 403 ? -4.262 -9.305 -3.332 1 98.69 403 LEU B N 1
ATOM 6816 C CA . LEU B 1 403 ? -4.93 -9.531 -4.609 1 98.69 403 LEU B CA 1
ATOM 6817 C C . LEU B 1 403 ? -5.445 -10.961 -4.707 1 98.69 403 LEU B C 1
ATOM 6819 O O . LEU B 1 403 ? -6.512 -11.203 -5.277 1 98.69 403 LEU B O 1
ATOM 6823 N N . PHE B 1 404 ? -4.66 -11.867 -4.168 1 98.88 404 PHE B N 1
ATOM 6824 C CA . PHE B 1 404 ? -4.984 -13.289 -4.203 1 98.88 404 PHE B CA 1
ATOM 6825 C C . PHE B 1 404 ? -4.773 -13.93 -2.836 1 98.88 404 PHE B C 1
ATOM 6827 O O . PHE B 1 404 ? -4.102 -13.352 -1.975 1 98.88 404 PHE B O 1
ATOM 6834 N N . ALA B 1 405 ? -5.402 -15.039 -2.707 1 98.75 405 ALA B N 1
ATOM 6835 C CA . ALA B 1 405 ? -5.203 -15.828 -1.493 1 98.75 405 ALA B CA 1
ATOM 6836 C C . ALA B 1 405 ? -4.75 -17.25 -1.826 1 98.75 405 ALA B C 1
ATOM 6838 O O . ALA B 1 405 ? -5.223 -17.844 -2.795 1 98.75 405 ALA B O 1
ATOM 6839 N N . ASN B 1 406 ? -3.807 -17.656 -1.146 1 98.19 406 ASN B N 1
ATOM 6840 C CA . ASN B 1 406 ? -3.303 -19.031 -1.144 1 98.19 406 ASN B CA 1
ATOM 6841 C C . ASN B 1 406 ? -3.537 -19.703 0.201 1 98.19 406 ASN B C 1
ATOM 6843 O O . ASN B 1 406 ? -2.967 -19.297 1.215 1 98.19 406 ASN B O 1
ATOM 6847 N N . LYS B 1 407 ? -4.562 -20.766 0.287 1 96.31 407 LYS B N 1
ATOM 6848 C CA . LYS B 1 407 ? -4.957 -21.578 -0.856 1 96.31 407 LYS B CA 1
ATOM 6849 C C . LYS B 1 407 ? -6.426 -21.984 -0.771 1 96.31 407 LYS B C 1
ATOM 6851 O O . LYS B 1 407 ? -7.051 -21.844 0.285 1 96.31 407 LYS B O 1
ATOM 6856 N N . PHE B 1 408 ? -6.945 -22.312 -1.893 1 97.75 408 PHE B N 1
ATOM 6857 C CA . PHE B 1 408 ? -8.281 -22.891 -2.018 1 97.75 408 PHE B CA 1
ATOM 6858 C C . PHE B 1 408 ? -8.219 -24.266 -2.676 1 97.75 408 PHE B C 1
ATOM 6860 O O . PHE B 1 408 ? -7.363 -24.516 -3.527 1 97.75 408 PHE B O 1
ATOM 6867 N N . ASP B 1 409 ? -9.086 -25.094 -2.252 1 96.06 409 ASP B N 1
ATOM 6868 C CA . ASP B 1 409 ? -9.242 -26.438 -2.793 1 96.06 409 ASP B CA 1
ATOM 6869 C C . ASP B 1 409 ? -10.695 -26.891 -2.723 1 96.06 409 ASP B C 1
ATOM 6871 O O . ASP B 1 409 ? -11.25 -27.062 -1.634 1 96.06 409 ASP B O 1
ATOM 6875 N N . PRO B 1 410 ? -11.266 -27.109 -3.861 1 94.06 410 PRO B N 1
ATOM 6876 C CA . PRO B 1 410 ? -12.672 -27.531 -3.844 1 94.06 410 PRO B CA 1
ATOM 6877 C C . PRO B 1 410 ? -12.891 -28.844 -3.104 1 94.06 410 PRO B C 1
ATOM 6879 O O . PRO B 1 410 ? -13.992 -29.109 -2.609 1 94.06 410 PRO B O 1
ATOM 6882 N N . ASP B 1 411 ? -11.883 -29.656 -2.975 1 92.94 411 ASP B N 1
ATOM 6883 C CA . ASP B 1 411 ? -12.008 -30.922 -2.254 1 92.94 411 ASP B CA 1
ATOM 6884 C C . ASP B 1 411 ? -12.008 -30.688 -0.743 1 92.94 411 ASP B C 1
ATOM 6886 O O . ASP B 1 411 ? -12.398 -31.578 0.022 1 92.94 411 ASP B O 1
ATOM 6890 N N . VAL B 1 412 ? -11.5 -29.578 -0.319 1 93.81 412 VAL B N 1
ATOM 6891 C CA . VAL B 1 412 ? -11.508 -29.203 1.094 1 93.81 412 VAL B CA 1
ATOM 6892 C C . VAL B 1 412 ? -12.805 -28.469 1.428 1 93.81 412 VAL B C 1
ATOM 6894 O O . VAL B 1 412 ? -13.523 -28.844 2.355 1 93.81 412 VAL B O 1
ATOM 6897 N N . ASP B 1 413 ? -13.156 -27.469 0.694 1 93.75 413 ASP B N 1
ATOM 6898 C CA . ASP B 1 413 ? -14.391 -26.719 0.892 1 93.75 413 ASP B CA 1
ATOM 6899 C C . ASP B 1 413 ? -14.859 -26.078 -0.412 1 93.75 413 ASP B C 1
ATOM 6901 O O . ASP B 1 413 ? -14.508 -24.938 -0.708 1 93.75 413 ASP B O 1
ATOM 6905 N N . ASP B 1 414 ? -15.711 -26.75 -1.085 1 93.5 414 ASP B N 1
ATOM 6906 C CA . ASP B 1 414 ? -16.203 -26.281 -2.375 1 93.5 414 ASP B CA 1
ATOM 6907 C C . ASP B 1 414 ? -17.109 -25.062 -2.203 1 93.5 414 ASP B C 1
ATOM 6909 O O . ASP B 1 414 ? -17.141 -24.172 -3.064 1 93.5 414 ASP B O 1
ATOM 6913 N N . ILE B 1 415 ? -17.797 -25.016 -1.146 1 92 415 ILE B N 1
ATOM 6914 C CA . ILE B 1 415 ? -18.734 -23.922 -0.901 1 92 415 ILE B CA 1
ATOM 6915 C C . ILE B 1 415 ? -17.969 -22.625 -0.72 1 92 415 ILE B C 1
ATOM 6917 O O . ILE B 1 415 ? -18.406 -21.562 -1.184 1 92 415 ILE B O 1
ATOM 6921 N N . ALA B 1 416 ? -16.828 -22.703 -0.024 1 94.25 416 ALA B N 1
ATOM 6922 C CA . ALA B 1 416 ? -15.984 -21.516 0.13 1 94.25 416 ALA B CA 1
ATOM 6923 C C . ALA B 1 416 ? -15.586 -20.953 -1.228 1 94.25 416 ALA B C 1
ATOM 6925 O O . ALA B 1 416 ? -15.664 -19.734 -1.45 1 94.25 416 ALA B O 1
ATOM 6926 N N . LEU B 1 417 ? -15.203 -21.844 -2.094 1 94.94 417 LEU B N 1
ATOM 6927 C CA . LEU B 1 417 ? -14.789 -21.422 -3.428 1 94.94 417 LEU B CA 1
ATOM 6928 C C . LEU B 1 417 ? -15.969 -20.859 -4.215 1 94.94 417 LEU B C 1
ATOM 6930 O O . LEU B 1 417 ? -15.836 -19.812 -4.871 1 94.94 417 LEU B O 1
ATOM 6934 N N . GLN B 1 418 ? -17.094 -21.469 -4.109 1 93.88 418 GLN B N 1
ATOM 6935 C CA . GLN B 1 418 ? -18.297 -21 -4.793 1 93.88 418 GLN B CA 1
ATOM 6936 C C . GLN B 1 418 ? -18.703 -19.609 -4.293 1 93.88 418 GLN B C 1
ATOM 6938 O O . GLN B 1 418 ? -19.109 -18.75 -5.078 1 93.88 418 GLN B O 1
ATOM 6943 N N . CYS B 1 419 ? -18.609 -19.438 -3.025 1 93.44 419 CYS B N 1
ATOM 6944 C CA . CYS B 1 419 ? -18.953 -18.156 -2.451 1 93.44 419 CYS B CA 1
ATOM 6945 C C . CYS B 1 419 ? -18.016 -17.062 -2.959 1 93.44 419 CYS B C 1
ATOM 6947 O O . CYS B 1 419 ? -18.453 -15.953 -3.268 1 93.44 419 CYS B O 1
ATOM 6949 N N . MET B 1 420 ? -16.734 -17.375 -3.064 1 95.19 420 MET B N 1
ATOM 6950 C CA . MET B 1 420 ? -15.773 -16.422 -3.604 1 95.19 420 MET B CA 1
ATOM 6951 C C . MET B 1 420 ? -16.109 -16.078 -5.051 1 95.19 420 MET B C 1
ATOM 6953 O O . MET B 1 420 ? -16.078 -14.906 -5.438 1 95.19 420 MET B O 1
ATOM 6957 N N . GLU B 1 421 ? -16.422 -17.078 -5.832 1 95.12 421 GLU B N 1
ATOM 6958 C CA . GLU B 1 421 ? -16.781 -16.891 -7.234 1 95.12 421 GLU B CA 1
ATOM 6959 C C . GLU B 1 421 ? -17.984 -15.969 -7.375 1 95.12 421 GLU B C 1
ATOM 6961 O O . GLU B 1 421 ? -17.984 -15.039 -8.18 1 95.12 421 GLU B O 1
ATOM 6966 N N . GLU B 1 422 ? -18.953 -16.266 -6.574 1 91.12 422 GLU B N 1
ATOM 6967 C CA . GLU B 1 422 ? -20.188 -15.492 -6.641 1 91.12 422 GLU B CA 1
ATOM 6968 C C . GLU B 1 422 ? -19.969 -14.055 -6.172 1 91.12 422 GLU B C 1
ATOM 6970 O O . GLU B 1 422 ? -20.469 -13.109 -6.789 1 91.12 422 GLU B O 1
ATOM 6975 N N . TYR B 1 423 ? -19.312 -13.961 -5.125 1 92.5 423 TYR B N 1
ATOM 6976 C CA . TYR B 1 423 ? -19.047 -12.633 -4.566 1 92.5 423 TYR B CA 1
ATOM 6977 C C . TYR B 1 423 ? -18.328 -11.75 -5.582 1 92.5 423 TYR B C 1
ATOM 6979 O O . TYR B 1 423 ? -18.734 -10.617 -5.82 1 92.5 423 TYR B O 1
ATOM 6987 N N . LEU B 1 424 ? -17.297 -12.258 -6.199 1 94.94 424 LEU B N 1
ATOM 6988 C CA . LEU B 1 424 ? -16.484 -11.477 -7.133 1 94.94 424 LEU B CA 1
ATOM 6989 C C . LEU B 1 424 ? -17.266 -11.164 -8.406 1 94.94 424 LEU B C 1
ATOM 6991 O O . LEU B 1 424 ? -17.125 -10.078 -8.969 1 94.94 424 LEU B O 1
ATOM 6995 N N . ARG B 1 425 ? -18.078 -12.156 -8.828 1 92.44 425 ARG B N 1
ATOM 6996 C CA . ARG B 1 425 ? -18.906 -11.93 -10 1 92.44 425 ARG B CA 1
ATOM 6997 C C . ARG B 1 425 ? -19.906 -10.805 -9.75 1 92.44 425 ARG B C 1
ATOM 6999 O O . ARG B 1 425 ? -20.078 -9.914 -10.578 1 92.44 425 ARG B O 1
ATOM 7006 N N . HIS B 1 426 ? -20.547 -10.883 -8.617 1 89.25 426 HIS B N 1
ATOM 7007 C CA . HIS B 1 426 ? -21.516 -9.844 -8.242 1 89.25 426 HIS B CA 1
ATOM 7008 C C . HIS B 1 426 ? -20.844 -8.477 -8.148 1 89.25 426 HIS B C 1
ATOM 7010 O O . HIS B 1 426 ? -21.344 -7.496 -8.695 1 89.25 426 HIS B O 1
ATOM 7016 N N . LYS B 1 427 ? -19.75 -8.469 -7.539 1 91.38 427 LYS B N 1
ATOM 7017 C CA . LYS B 1 427 ? -19.016 -7.223 -7.344 1 91.38 427 LYS B CA 1
ATOM 7018 C C . LYS B 1 427 ? -18.531 -6.656 -8.68 1 91.38 427 LYS B C 1
ATOM 7020 O O . LYS B 1 427 ? -18.531 -5.438 -8.875 1 91.38 427 LYS B O 1
ATOM 7025 N N . ALA B 1 428 ? -18.094 -7.449 -9.539 1 92.19 428 ALA B N 1
ATOM 7026 C CA . ALA B 1 428 ? -17.594 -7.012 -10.836 1 92.19 428 ALA B CA 1
ATOM 7027 C C . ALA B 1 428 ? -18.703 -6.355 -11.656 1 92.19 428 ALA B C 1
ATOM 7029 O O . ALA B 1 428 ? -18.453 -5.395 -12.391 1 92.19 428 ALA B O 1
ATOM 7030 N N . ILE B 1 429 ? -19.875 -6.828 -11.469 1 87.44 429 ILE B N 1
ATOM 7031 C CA . ILE B 1 429 ? -20.984 -6.383 -12.32 1 87.44 429 ILE B CA 1
ATOM 7032 C C . ILE B 1 429 ? -21.688 -5.195 -11.672 1 87.44 429 ILE B C 1
ATOM 7034 O O . ILE B 1 429 ? -22.016 -4.223 -12.352 1 87.44 429 ILE B O 1
ATOM 7038 N N . TYR B 1 430 ? -21.828 -5.262 -10.32 1 82.38 430 TYR B N 1
ATOM 7039 C CA . TYR B 1 430 ? -22.625 -4.238 -9.656 1 82.38 430 TYR B CA 1
ATOM 7040 C C . TYR B 1 430 ? -21.734 -3.205 -8.984 1 82.38 430 TYR B C 1
ATOM 7042 O O . TYR B 1 430 ? -22.203 -2.133 -8.586 1 82.38 430 TYR B O 1
ATOM 7050 N N . GLY B 1 431 ? -20.438 -3.459 -8.875 1 77.62 431 GLY B N 1
ATOM 7051 C CA . GLY B 1 431 ? -19.516 -2.521 -8.258 1 77.62 431 GLY B CA 1
ATOM 7052 C C . GLY B 1 431 ? -19.438 -2.664 -6.75 1 77.62 431 GLY B C 1
ATOM 7053 O O . GLY B 1 431 ? -18.609 -2.023 -6.102 1 77.62 431 GLY B O 1
ATOM 7054 N N . LYS B 1 432 ? -20.359 -3.326 -6.203 1 73.75 432 LYS B N 1
ATOM 7055 C CA . LYS B 1 432 ? -20.344 -3.553 -4.762 1 73.75 432 LYS B CA 1
ATOM 7056 C C . LYS B 1 432 ? -20.625 -5.016 -4.434 1 73.75 432 LYS B C 1
ATOM 7058 O O . LYS B 1 432 ? -21.312 -5.703 -5.188 1 73.75 432 LYS B O 1
ATOM 7063 N N . GLY B 1 433 ? -19.969 -5.473 -3.312 1 60.94 433 GLY B N 1
ATOM 7064 C CA . GLY B 1 433 ? -20.203 -6.836 -2.873 1 60.94 433 GLY B CA 1
ATOM 7065 C C . GLY B 1 433 ? -21.625 -7.066 -2.396 1 60.94 433 GLY B C 1
ATOM 7066 O O . GLY B 1 433 ? -22.516 -6.246 -2.65 1 60.94 433 GLY B O 1
ATOM 7067 N N . PHE B 1 434 ? -21.797 -8.375 -1.755 1 55.03 434 PHE B N 1
ATOM 7068 C CA . PHE B 1 434 ? -23.125 -8.734 -1.257 1 55.03 434 PHE B CA 1
ATOM 7069 C C . PHE B 1 434 ? -23.547 -7.82 -0.115 1 55.03 434 PHE B C 1
ATOM 7071 O O . PHE B 1 434 ? -22.719 -7.402 0.693 1 55.03 434 PHE B O 1
ATOM 7078 N N . VAL B 1 435 ? -24.484 -6.844 -0.283 1 46.59 435 VAL B N 1
ATOM 7079 C CA . VAL B 1 435 ? -25.062 -6.207 0.9 1 46.59 435 VAL B CA 1
ATOM 7080 C C . VAL B 1 435 ? -25.984 -7.191 1.621 1 46.59 435 VAL B C 1
ATOM 7082 O O . VAL B 1 435 ? -26.688 -7.969 0.981 1 46.59 435 VAL B O 1
#

Solvent-accessible surface area (backbone atoms only — not comparable to full-atom values): 46084 Å² total; per-residue (Å²): 121,71,72,62,56,57,54,53,50,49,49,50,50,46,46,53,50,49,49,49,46,44,50,48,45,47,51,44,46,52,50,62,68,63,60,66,69,52,37,75,70,62,58,48,80,79,45,58,66,61,47,51,55,50,45,64,70,47,61,80,60,89,54,54,68,64,34,40,38,50,51,63,61,79,43,74,75,64,84,64,69,49,73,55,63,84,78,75,64,75,53,93,80,60,64,48,46,67,52,44,46,58,46,42,73,40,41,70,58,31,42,58,74,70,40,54,57,76,41,51,85,42,72,71,47,49,78,48,19,39,32,36,32,36,45,33,63,68,59,66,49,50,40,52,53,36,48,56,73,68,54,44,65,53,29,38,39,29,35,36,55,32,56,78,33,54,66,61,54,52,52,22,52,50,40,57,29,69,61,37,94,46,32,42,69,41,90,63,67,35,70,59,30,76,52,28,34,37,52,48,48,42,49,49,40,25,48,57,55,53,71,68,42,89,60,81,43,54,36,37,37,57,44,48,48,33,40,39,69,64,49,37,72,62,54,47,45,53,54,54,58,69,41,68,59,40,47,34,39,18,22,32,79,56,52,80,72,60,48,57,31,55,46,26,36,35,47,78,69,88,47,69,42,80,51,92,49,70,46,74,76,74,74,59,86,55,78,77,24,26,32,54,75,46,36,32,36,26,46,62,31,58,52,42,55,78,68,36,65,60,51,44,52,37,52,61,66,42,49,38,23,50,38,29,41,27,26,52,59,18,23,49,42,27,31,74,88,38,55,36,39,41,44,62,18,78,54,61,52,26,36,56,76,62,21,39,36,43,38,70,50,46,57,93,48,41,35,55,43,83,76,41,16,71,40,63,64,70,50,43,50,69,58,96,54,29,27,30,47,15,56,78,38,45,41,64,57,63,70,49,81,30,42,23,34,44,31,50,43,63,72,56,21,42,63,31,53,47,34,50,53,38,40,40,51,45,20,65,70,70,72,45,61,76,126,123,72,72,61,56,55,54,54,49,49,50,50,49,48,47,51,50,48,50,50,47,46,50,48,45,47,52,44,48,56,53,62,67,70,59,68,66,51,37,73,71,62,55,48,79,78,47,58,66,59,46,50,54,50,44,64,69,46,60,80,62,88,54,53,67,66,35,43,38,49,50,64,61,79,43,73,75,65,84,65,69,49,74,53,63,85,80,77,64,75,55,91,81,61,65,49,47,67,53,44,48,59,45,40,73,40,41,68,59,31,42,58,74,70,40,54,56,77,41,48,84,42,72,72,47,50,77,49,18,40,31,35,33,37,46,33,62,66,59,63,49,51,40,50,52,37,47,56,72,68,52,43,63,56,29,38,37,28,35,35,57,34,57,77,35,54,67,59,52,53,51,22,52,51,41,57,30,68,62,37,93,48,31,43,69,40,90,63,67,37,71,60,31,76,53,27,35,38,54,46,46,41,50,50,39,25,49,58,54,52,71,69,42,88,61,80,43,52,37,37,36,58,42,49,48,32,40,38,70,65,47,37,72,63,56,48,46,52,54,53,59,69,41,67,60,41,48,34,40,19,22,31,81,56,52,79,72,60,48,57,30,56,46,27,37,34,48,79,69,89,48,69,44,78,51,91,47,69,46,74,77,75,72,59,87,54,78,78,22,25,33,54,76,47,37,33,37,25,45,63,30,59,52,42,55,79,68,35,64,62,52,43,50,37,53,61,67,43,49,39,23,51,37,29,42,29,26,52,60,17,23,49,41,27,31,75,88,38,54,35,38,41,46,62,18,78,56,60,53,26,35,56,76,62,22,39,36,44,38,70,49,46,57,91,48,41,36,54,42,84,76,42,15,69,41,65,65,71,51,44,51,70,57,96,55,27,26,29,45,14,56,77,36,46,38,62,57,63,70,48,82,31,42,25,34,42,31,50,43,63,70,54,21,42,65,33,53,49,35,51,52,39,40,41,53,45,20,64,69,68,72,45,62,76,128

Nearest PDB structures (foldseek):
  3otk-assembly6_C  TM=9.717E-01  e=6.271E-52  Mus musculus
  3otk-assembly5_B  TM=9.825E-01  e=1.991E-51  Mus musculus
  2gam-assembly2_D  TM=9.860E-01  e=1.264E-50  Mus musculus
  3otk-assembly5_A  TM=9.154E-01  e=1.046E-52  Mus musculus
  3otk-assembly6_D  TM=9.277E-01  e=7.039E-52  Mus musculus

Organism: Callorhinchus milii (NCBI:txid7868)

Secondary structure (DSSP, 8-state):
--HHHHHHHHHHHHHHHHHHHHHHHHHHHHHHHS-SS-HHHHT-TT-HHHHHHHHHHH---S-HHHHHHHHSS-S----------TT-PPPTT---HHHHHHHTTSHHHHHHHTT---S-SSHHHHTS-EEEEEEESS-HHHHHHHHHHH--TTSEEEEEE-TTS-HHHHHHHHHHHHT-TTEEE-SS---PPTTSHHHHHHHHHHHHHHHTSSS--SEEEEEETTEEESS-HHHHHHHHHHHTT--EE-BBPPPHHHHHHHHEEEEESSSEEEEEEEPPPPSSSSPP-B--S-EEEEHHHHHHHHH-HHHHHHHHHHTTSSSGGGTHHHHHTT-TTSTT---SSGGG-B-TTTSSSEEE-BGGGBS-GGGT-SB---SSEEETTEEE--GGGHHHHTTS--SEEE---HHHHHHHHHHHHHHHHHHHHHSS---/--HHHHHHHHHHHHHHHHHHHHHHHHHHHHHHHT--S-HHHHT-TT-HHHHHHHHHHH---S-HHHHHHHHSS-S----------TT-PPPTT---HHHHHHHTTSHHHHHHHTT---S-SSHHHHTS-EEEEEEESS-HHHHHHHHHHH--TTSEEEEEE-TTS-HHHHHHHHHHHHT-TTEEE-S----PPTTSHHHHHHHHHHHHHHHTSSS--SEEEEEETTEEESS-HHHHHHHHHHHTT--EE-BBPPPHHHHHHHHEEEEESSSEEEEEEEPPPPSSSSPP-B--S-EEEEHHHHHHHHH-HHHHHHHHHHTTSSSGGGTHHHHHTT-TTSTT---SSGGG-B-TTTSSSEEE-BGGGBS-GGGT-SB---SSEEETTEEE--GGGHHHHTTS--SEEE---HHHHHHHHHHHHHHHHHHHHHSS---

Sequence (870 aa):
MKRWTRFLLKLVTLTVLCSGAFFVTRNLLLCRKSFQGNWEEFGDPTNKELRYYYYKSLHLSDQGSVCSETIGGNGTAIPHTPPNKPDGSPRATRVTENDYLNMTSDCVAFKRTRKYVTFPLSEEEKVFPIAFSIVIHENVEMFERLLRGIYTPQNVYCIHVDRKSSGKFFLAVRAVASCFANVFLTRKLEDVVYASWSRVQADLNCMEDLLKSQVQWKYLLNLCGMDFPIKTNAEIVRKLIELNGKNSLESETPSGIKRKRWEFHHEIKTSVSRTDQKKSPPPIKTPMFTGNAYFVVSREFVSHLFSNPEIQNFMKWSEDTYSPDEHFWATLQRIPTVPGSYPPNSKYHMSDMASIARLVKWSYLEGNIWEGAPYPKCSGTHRHAVCVYGLGDLNWILQQHHLFANKFDPDVDDIALQCMEEYLRHKAIYGKGFVMKRWTRFLLKLVTLTVLCSGAFFVTRNLLLCRKSFQGNWEEFGDPTNKELRYYYYKSLHLSDQGSVCSETIGGNGTAIPHTPPNKPDGSPRATRVTENDYLNMTSDCVAFKRTRKYVTFPLSEEEKVFPIAFSIVIHENVEMFERLLRGIYTPQNVYCIHVDRKSSGKFFLAVRAVASCFANVFLTRKLEDVVYASWSRVQADLNCMEDLLKSQVQWKYLLNLCGMDFPIKTNAEIVRKLIELNGKNSLESETPSGIKRKRWEFHHEIKTSVSRTDQKKSPPPIKTPMFTGNAYFVVSREFVSHLFSNPEIQNFMKWSEDTYSPDEHFWATLQRIPTVPGSYPPNSKYHMSDMASIARLVKWSYLEGNIWEGAPYPKCSGTHRHAVCVYGLGDLNWILQQHHLFANKFDPDVDDIALQCMEEYLRHKAIYGKGFV

Radius of gyration: 30.87 Å; Cα contacts (8 Å, |Δi|>4): 1590; chains: 2; bounding box: 103×84×104 Å